Protein AF-A0A933YA37-F1 (afdb_monomer)

pLDDT: mean 72.56, std 15.27, range [24.36, 95.81]

Foldseek 3Di:
DDDDDDDDDDDDDDDDDDDDDDDDDDDDDDDDDPDAKDFPDKPPHFAAEADWQQDKIKTFIPWFWPQVPDDCVQKFKAFVVGTADFDWDGDGRMIITGGPDGHDAFTKMKIKGAQCTAHPVRGTRPGIDMGMYHHHDDDDDDFFWEKEWEPDDDAQWKWKKDKPNPFIDIDRDTTMDTTDDTDGQFDKIAMDTPDDTFQKDKDKDPRIDGHHVYYHYHIYMYMDGDFAKEWEWEPPADAQWWWWKAKPNHQIDIDRDTDIDIGPDTDTAFDKIAIDGPDDTQFKDKDWDVRMDGHHPYYHYHIYIYIGGAWAKEKAWEPDADAQWWWWKDKPNPFIDIDRDTDIDTTPDIDTAFDKIAIDTPGATPQKDKDKDPRIDGRDDPDRYHHPIYIYIWGAWDWDWDAEAQKIWIATDDIPFPFKKKWKALDPDADPVCQVVGHRIDIDTRDDGGDMDGRHDAQGKM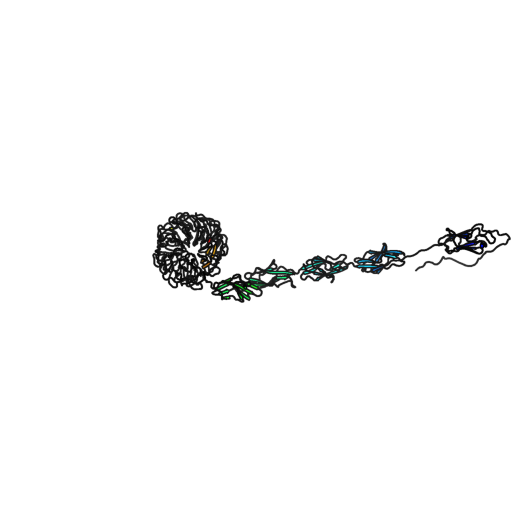KMWMWGHDVRDIHIYDIDIDGHPQQFFDFFKAAKAFAPPFFGAAAAQTQARVFAFAQFKGDGQVPLHFAAGAQFFKAAAEWDDFAAQKGKGAAQFAAASNHQFAAIWMDDNHFAAFPLAGWWAFWAWFYKAADAFKAAAKGDFFATPAGCLFFAFITGQSFADLLLAKQAAAAFAYAAAAAFWKWGAFWALDIPFFAFDAWAWDGAAQEAQFHFAAFAFFPPDFWAAAAAYAAAFFKWAFTAAFKRFFAAAATIFKAAAQWFATFAFGWFFFAAAHAEYAEPFKWFKFGWWWKAFDATGERTFIGFGAFFARDAFFDDKAFAAPPFWWAAQEWEDDDQKTKFWIAFQFANLHGAGGIAMDGAPFQDGDQQHWRFPGTFHYWYDDDQKIWTFFRGCAIPNSRQRGIFIARRRHNDGGSARAHHHAGYRYYYYDSDPMWYTRRMGATNRSGAHYTHRHTHHHIRGHRHDPRGFSRHHYGYYYYAQYMYGYTDTTIGSHTTGAIYFMDGRHGIYTHTSYRAHYDDHYHYIYIYHWIYIYWFYYDARSNNSNYGIYDTRTRRSHYHNHCSHDRHGDGGHRHWYTHHGITMYFHTGHHDRDHIHGTITGTHNHDGYGYDDDDWHWAHGHYEFGGHGFHTWFFRRIAATSNRGAGTITTRGRNHGRHHHHDHWHGTKHYKDDDNNHMWTWTRTQQGNHRGTHIIIGTTD

Nearest PDB structures (foldseek):
  7a1c-assembly1_A  TM=4.393E-01  e=1.399E-03  Mycobacterium tuberculosis H37Rv
  4zjg-assembly1_A  TM=3.308E-01  e=3.472E-04  Escherichia coli K-12
  3tx4-assembly1_A  TM=3.983E-01  e=1.880E-03  Mycobacterium tuberculosis
  5a42-assembly1_A  TM=1.723E-01  e=5.205E-07  Escherichia coli K-12
  4qrb-assembly1_A  TM=2.693E-01  e=1.315E-04  Mycobacterium tuberculosis H37Rv

Sequence (1165 aa):
MKIQERWIISLILAALLTGCGGGSSSHDDGQRDTTPLTVTGITPPDGATDIAISTTVSANFSRAVKCSAITLANVVLAADAGAVAGTIACSGSSATFTPARPLDYSTRYTLTVSADVRDSDDRGMDYAFSSGFMTAAVPPPASYSIAGAVNGLTSGKTVTLRNNGGNDVTVVDNGGFAFSKPVASGGAYNVTIEIQPERQTCTVTNGSGVVAAAIVGDITVTCITNSYPVGGAVTGLGDGWNVVLQNNGADDLMIPGNGRFSFSKPVDSGTDYHIAVRTQPEGQTCTVSNAAGTVDAVGISDITVSCVTHTYTIGGAVSGLGVGKQALLRNNGTDELVIAADGSFDFSRLISYGDTFDATVLTQPAGQSCTVNNGSGIGKGLNFHLTAISVVCVDIPLPRSQANSGSVTLSWGATNAARYNLYYSTAPGCDPHNYASCLGGMMKTGVSSPYLLTGLSNGQPYWFRVEAVVSGGSAISAEIGARPDRLVTNKDVRAIVADANGMTYLGGNFTHIGVRSGGGVPIDAMNGDIGAFPLVNGTVNAVAADGSGGWYIGGTFTAAGGVVRNNLAHVLANGALDMSWNPNANGVVFALAVSGNTVYAGGAFTTIGGVARSNIAALDSAGLATPWAPNANAAVYALAVSGATVYAGGAFTSIGGAAYAGLAALDNAGAPIWGPTISGGNINTTPAVYALAVSANIVYAGGNFTSVDVVGRSRLAAFDITAGTLLGWNPGADNTVSALAVAAGRVYAGGYFANAGGSPRNHLAAFNAGTGALDTGWDPNAVGIIGSNPAVNALAISGGTVYVGGNFTTLQNVERNYLAAVDAGSGALTTWYPNANAAVYALAVAGNTLYAGGGFTAVRGVTRNRLAALNSNHGIVTAWDPNAGSTVHALALSNGRVYAGGAFTFMSGAPYNRLAAIDAVSGAPDAAWNPDANGTVFALTALGGRVYAGGMFTSVSGVPRSYLAAVDTATGTLDSAWSPSASNHVYTLAASGATVYAGGNFTTINGDPSYQRLVALDAFNGAPTPGWGIYGANAAVNTLVISGSTVYAGGVFTNIGGLTRQYLAALDLARGNTITTWSPVANGAVNALAVSGGAVYAGGAFTAIGGVTRSHLAAVDAAGALTSWDPDANNTVNALAVVGNAVYAGGLFTAVGGEPVPGLALLPP

Structure (mmCIF, N/CA/C/O backbone):
data_AF-A0A933YA37-F1
#
_entry.id   AF-A0A933YA37-F1
#
loop_
_atom_site.group_PDB
_atom_site.id
_atom_site.type_symbol
_atom_site.label_atom_id
_atom_site.label_alt_id
_atom_site.label_comp_id
_atom_site.label_asym_id
_atom_site.label_entity_id
_atom_site.label_seq_id
_atom_site.pdbx_PDB_ins_code
_atom_site.Cartn_x
_atom_site.Cartn_y
_atom_site.Cartn_z
_atom_site.occupancy
_atom_site.B_iso_or_equiv
_atom_site.auth_seq_id
_atom_site.auth_comp_id
_atom_site.auth_asym_id
_atom_site.auth_atom_id
_atom_site.pdbx_PDB_model_num
ATOM 1 N N . MET A 1 1 ? -74.488 8.279 134.872 1.00 37.06 1 MET A N 1
ATOM 2 C CA . MET A 1 1 ? -74.298 8.813 136.247 1.00 37.06 1 MET A CA 1
ATOM 3 C C . MET A 1 1 ? -73.875 10.276 136.132 1.00 37.06 1 MET A C 1
ATOM 5 O O . MET A 1 1 ? -73.051 10.531 135.271 1.00 37.06 1 MET A O 1
ATOM 9 N N . LYS A 1 2 ? -74.396 11.246 136.901 1.00 35.62 2 LYS A N 1
ATOM 10 C CA . LYS A 1 2 ? -75.341 11.190 138.044 1.00 35.62 2 LYS A CA 1
ATOM 11 C C . LYS A 1 2 ? -76.402 12.321 137.981 1.00 35.62 2 LYS A C 1
ATOM 13 O O . LYS A 1 2 ? -76.043 13.446 137.681 1.00 35.62 2 LYS A O 1
ATOM 18 N N . ILE A 1 3 ? -77.656 11.969 138.297 1.00 32.75 3 ILE A N 1
ATOM 19 C CA . ILE A 1 3 ? -78.593 12.538 139.308 1.00 32.75 3 ILE A CA 1
ATOM 20 C C . ILE A 1 3 ? -78.543 14.047 139.662 1.00 32.75 3 ILE A C 1
ATOM 22 O O . ILE A 1 3 ? -77.484 14.585 139.972 1.00 32.75 3 ILE A O 1
ATOM 26 N N . GLN A 1 4 ? -79.741 14.633 139.822 1.00 33.25 4 GLN A N 1
ATOM 27 C CA . GLN A 1 4 ? -80.057 15.773 140.707 1.00 33.25 4 GLN A CA 1
ATOM 28 C C . GLN A 1 4 ? -81.118 15.367 141.769 1.00 33.25 4 GLN A C 1
ATOM 30 O O . GLN A 1 4 ? -81.795 14.357 141.598 1.00 33.25 4 GLN A O 1
ATOM 35 N N . GLU A 1 5 ? -81.235 16.175 142.828 1.00 35.31 5 GLU A N 1
ATOM 36 C CA . GLU A 1 5 ? -82.202 16.189 143.949 1.00 35.31 5 GLU A CA 1
ATOM 37 C C . GLU A 1 5 ? -82.334 14.996 144.925 1.00 35.31 5 GLU A C 1
ATOM 39 O O . GLU A 1 5 ? -82.893 13.942 144.620 1.00 35.31 5 GLU A O 1
ATOM 44 N N . ARG A 1 6 ? -82.000 15.269 146.201 1.00 28.89 6 ARG A N 1
ATOM 45 C CA . ARG A 1 6 ? -82.975 15.336 147.322 1.00 28.89 6 ARG A CA 1
ATOM 46 C C . ARG A 1 6 ? -82.341 15.936 148.601 1.00 28.89 6 ARG A C 1
ATOM 48 O O . ARG A 1 6 ? -81.132 15.831 148.781 1.00 28.89 6 ARG A O 1
ATOM 55 N N . TRP A 1 7 ? -83.198 16.416 149.517 1.00 25.83 7 TRP A N 1
ATOM 56 C CA . TRP A 1 7 ? -82.950 16.809 150.931 1.00 25.83 7 TRP A CA 1
ATOM 57 C C . TRP A 1 7 ? -82.552 18.270 151.256 1.00 25.83 7 TRP A C 1
ATOM 59 O O . TRP A 1 7 ? -82.425 19.108 150.372 1.00 25.83 7 TRP A O 1
ATOM 69 N N . ILE A 1 8 ? -82.579 18.591 152.563 1.00 29.59 8 ILE A N 1
ATOM 70 C CA . ILE A 1 8 ? -83.123 19.835 153.161 1.00 29.59 8 ILE A CA 1
ATOM 71 C C . ILE A 1 8 ? -82.195 20.420 154.260 1.00 29.59 8 ILE A C 1
ATOM 73 O O . ILE A 1 8 ? -81.293 19.750 154.755 1.00 29.59 8 ILE A O 1
ATOM 77 N N . ILE A 1 9 ? -82.459 21.683 154.623 1.00 33.72 9 ILE A N 1
ATOM 78 C CA . ILE A 1 9 ? -81.949 22.495 155.751 1.00 33.72 9 ILE A CA 1
ATOM 79 C C . ILE A 1 9 ? -81.783 21.727 157.085 1.00 33.72 9 ILE A C 1
ATOM 81 O O . ILE A 1 9 ? -82.622 20.908 157.453 1.00 33.72 9 ILE A O 1
ATOM 85 N N . SER A 1 10 ? -80.771 22.113 157.874 1.00 39.78 10 SER A N 1
ATOM 86 C CA . SER A 1 10 ? -80.635 21.768 159.300 1.00 39.78 10 SER A CA 1
ATOM 87 C C . SER A 1 10 ? -81.085 22.910 160.217 1.00 39.78 10 SER A C 1
ATOM 89 O O . SER A 1 10 ? -80.620 24.033 160.033 1.00 39.78 10 SER A O 1
ATOM 91 N N . LEU A 1 11 ? -81.865 22.605 161.265 1.00 33.50 11 LEU A N 1
ATOM 92 C CA . LEU A 1 11 ? -81.467 22.709 162.689 1.00 33.50 11 LEU A CA 1
ATOM 93 C C . LEU A 1 11 ? -82.641 22.357 163.642 1.00 33.50 11 LEU A C 1
ATOM 95 O O . LEU A 1 11 ? -83.798 22.521 163.285 1.00 33.50 11 LEU A O 1
ATOM 99 N N . ILE A 1 12 ? -82.285 21.838 164.830 1.00 24.41 12 ILE A N 1
ATOM 100 C CA . ILE A 1 12 ? -82.908 21.950 166.181 1.00 24.41 12 ILE A CA 1
ATOM 101 C C . ILE A 1 12 ? -84.371 22.466 166.271 1.00 24.41 12 ILE A C 1
ATOM 103 O O . ILE A 1 12 ? -84.659 23.536 165.757 1.00 24.41 12 ILE A O 1
ATOM 107 N N . LEU A 1 13 ? -85.303 21.917 167.073 1.00 26.94 13 LEU A N 1
ATOM 108 C CA . LEU A 1 13 ? -85.434 20.697 167.906 1.00 26.94 13 LEU A CA 1
ATOM 109 C C . LEU A 1 13 ? -86.878 20.702 168.495 1.00 26.94 13 LEU A C 1
ATOM 111 O O . LEU A 1 13 ? -87.524 21.742 168.500 1.00 26.94 13 LEU A O 1
ATOM 115 N N . ALA A 1 14 ? -87.310 19.588 169.099 1.00 24.36 14 ALA A N 1
ATOM 116 C CA . ALA A 1 14 ? -88.362 19.495 170.131 1.00 24.36 14 ALA A CA 1
ATOM 117 C C . ALA A 1 14 ? -89.864 19.548 169.734 1.00 24.36 14 ALA A C 1
ATOM 119 O O . ALA A 1 14 ? -90.413 20.578 169.375 1.00 24.36 14 ALA A O 1
ATOM 120 N N . ALA A 1 15 ? -90.522 18.425 170.061 1.00 27.02 15 ALA A N 1
ATOM 121 C CA . ALA A 1 15 ? -91.680 18.333 170.967 1.00 27.02 15 ALA A CA 1
ATOM 122 C C . ALA A 1 15 ? -93.124 18.664 170.505 1.00 27.02 15 ALA A C 1
ATOM 124 O O . ALA A 1 15 ? -93.411 19.713 169.956 1.00 27.02 15 ALA A O 1
ATOM 125 N N . LEU A 1 16 ? -94.018 17.732 170.892 1.00 26.12 16 LEU A N 1
ATOM 126 C CA . LEU A 1 16 ? -95.391 17.880 171.422 1.00 26.12 16 LEU A CA 1
ATOM 127 C C . LEU A 1 16 ? -96.365 18.878 170.740 1.00 26.12 16 LEU A C 1
ATOM 129 O O . LEU A 1 16 ? -96.144 20.076 170.711 1.00 26.12 16 LEU A O 1
ATOM 133 N N . LEU A 1 17 ? -97.476 18.409 170.152 1.00 24.83 17 LEU A N 1
ATOM 134 C CA . LEU A 1 17 ? -98.749 18.006 170.805 1.00 24.83 17 LEU A CA 1
ATOM 135 C C . LEU A 1 17 ? -99.614 19.170 171.353 1.00 24.83 17 LEU A C 1
ATOM 137 O O . LEU A 1 17 ? -99.211 19.869 172.273 1.00 24.83 17 LEU A O 1
ATOM 141 N N . THR A 1 18 ? -100.890 19.181 170.928 1.00 27.55 18 THR A N 1
ATOM 142 C CA . THR A 1 18 ? -102.087 19.820 171.551 1.00 27.55 18 THR A CA 1
ATOM 143 C C . THR A 1 18 ? -102.248 21.356 171.522 1.00 27.55 18 THR A C 1
ATOM 145 O O . THR A 1 18 ? -101.285 22.090 171.360 1.00 27.55 18 THR A O 1
ATOM 148 N N . GLY A 1 19 ? -103.506 21.822 171.683 1.00 28.86 19 GLY A N 1
ATOM 149 C CA . GLY A 1 19 ? -103.918 23.244 171.721 1.00 28.86 19 GLY A CA 1
ATOM 150 C C . GLY A 1 19 ? -104.517 23.735 170.392 1.00 28.86 19 GLY A C 1
ATOM 151 O O . GLY A 1 19 ? -103.806 24.345 169.608 1.00 28.86 19 GLY A O 1
ATOM 152 N N . CYS A 1 20 ? -105.750 23.416 169.972 1.00 26.31 20 CYS A N 1
ATOM 153 C CA . CYS A 1 20 ? -107.064 23.422 170.648 1.00 26.31 20 CYS A CA 1
ATOM 154 C C . CYS A 1 20 ? -107.553 24.810 171.113 1.00 26.31 20 CYS A C 1
ATOM 156 O O . CYS A 1 20 ? -106.956 25.411 171.998 1.00 26.31 20 CYS A O 1
ATOM 158 N N . GLY A 1 21 ? -108.711 25.234 170.583 1.00 26.98 21 GLY A N 1
ATOM 159 C CA . GLY A 1 21 ? -109.457 26.439 170.979 1.00 26.98 21 GLY A CA 1
ATOM 160 C C . GLY A 1 21 ? -109.723 27.395 169.801 1.00 26.98 21 GLY A C 1
ATOM 161 O O . GLY A 1 21 ? -108.793 27.768 169.102 1.00 26.98 21 GLY A O 1
ATOM 162 N N . GLY A 1 22 ? -110.957 27.821 169.517 1.00 29.58 22 GLY A N 1
ATOM 163 C CA . GLY A 1 22 ? -112.237 27.389 170.093 1.00 29.58 22 GLY A CA 1
ATOM 164 C C . GLY A 1 22 ? -113.420 28.089 169.411 1.00 29.58 22 GLY A C 1
ATOM 165 O O . GLY A 1 22 ? -113.495 29.311 169.416 1.00 29.58 22 GLY A O 1
ATOM 166 N N . GLY A 1 23 ? -114.335 27.322 168.813 1.00 33.06 23 GLY A N 1
ATOM 167 C CA . GLY A 1 23 ? -115.429 27.840 167.979 1.00 33.06 23 GLY A CA 1
ATOM 168 C C . GLY A 1 23 ? -116.805 27.844 168.647 1.00 33.06 23 GLY A C 1
ATOM 169 O O . GLY A 1 23 ? -117.745 27.333 168.048 1.00 33.06 23 GLY A O 1
ATOM 170 N N . SER A 1 24 ? -116.944 28.368 169.872 1.00 33.38 24 SER A N 1
ATOM 171 C CA . SER A 1 24 ? -118.266 28.554 170.501 1.00 33.38 24 SER A CA 1
ATOM 172 C C . SER A 1 24 ? -118.249 29.461 171.740 1.00 33.38 24 SER A C 1
ATOM 174 O O . SER A 1 24 ? -117.752 29.060 172.791 1.00 33.38 24 SER A O 1
ATOM 176 N N . SER A 1 25 ? -118.911 30.616 171.657 1.00 30.89 25 SER A N 1
ATOM 177 C CA . SER A 1 25 ? -119.566 31.258 172.809 1.00 30.89 25 SER A CA 1
ATOM 178 C C . SER A 1 25 ? -120.658 32.217 172.324 1.00 30.89 25 SER A C 1
ATOM 180 O O . SER A 1 25 ? -120.515 33.437 172.381 1.00 30.89 25 SER A O 1
ATOM 182 N N . SER A 1 26 ? -121.751 31.657 171.808 1.00 40.09 26 SER A N 1
ATOM 183 C CA . SER A 1 26 ? -123.006 32.397 171.662 1.00 40.09 26 SER A CA 1
ATOM 184 C C . SER A 1 26 ? -123.477 32.882 173.035 1.00 40.09 26 SER A C 1
ATOM 186 O O . SER A 1 26 ? -123.438 32.115 174.001 1.00 40.09 26 SER A O 1
ATOM 188 N N . HIS A 1 27 ? -123.974 34.114 173.112 1.00 32.59 27 HIS A N 1
ATOM 189 C CA . HIS A 1 27 ? -124.849 34.529 174.203 1.00 32.59 27 HIS A CA 1
ATOM 190 C C . HIS A 1 27 ? -126.238 34.814 173.644 1.00 32.59 27 HIS A C 1
ATOM 192 O O . HIS A 1 27 ? -126.370 35.284 172.515 1.00 32.59 27 HIS A O 1
ATOM 198 N N . ASP A 1 28 ? -127.244 34.442 174.422 1.00 45.94 28 ASP A N 1
ATOM 199 C CA . ASP A 1 28 ? -128.654 34.557 174.079 1.00 45.94 28 ASP A CA 1
ATOM 200 C C . ASP A 1 28 ? -129.156 35.957 174.441 1.00 45.94 28 ASP A C 1
ATOM 202 O O . ASP A 1 28 ? -128.967 36.387 175.579 1.00 45.94 28 ASP A O 1
ATOM 206 N N . ASP A 1 29 ? -129.780 36.657 173.490 1.00 31.28 29 ASP A N 1
ATOM 207 C CA . ASP A 1 29 ? -130.783 37.673 173.810 1.00 31.28 29 ASP A CA 1
ATOM 208 C C . ASP A 1 29 ? -131.717 37.944 172.614 1.00 31.28 29 ASP A C 1
ATOM 210 O O . ASP A 1 29 ? -131.312 37.927 171.448 1.00 31.28 29 ASP A O 1
ATOM 214 N N . GLY A 1 30 ? -132.993 38.200 172.903 1.00 47.91 30 GLY A N 1
ATOM 215 C CA . GLY A 1 30 ? -134.116 38.107 171.959 1.00 47.91 30 GLY A CA 1
ATOM 216 C C . GLY A 1 30 ? -134.299 39.277 170.981 1.00 47.91 30 GLY A C 1
ATOM 217 O O . GLY A 1 30 ? -135.417 39.774 170.832 1.00 47.91 30 GLY A O 1
ATOM 218 N N . GLN A 1 31 ? -133.242 39.729 170.303 1.00 40.62 31 GLN A N 1
ATOM 219 C CA . GLN A 1 31 ? -133.320 40.730 169.225 1.00 40.62 31 GLN A CA 1
ATOM 220 C C . GLN A 1 31 ? -133.437 40.059 167.845 1.00 40.62 31 GLN A C 1
ATOM 222 O O . GLN A 1 31 ? -132.810 39.034 167.583 1.00 40.62 31 GLN A O 1
ATOM 227 N N . ARG A 1 32 ? -134.227 40.633 166.923 1.00 48.84 32 ARG A N 1
ATOM 228 C CA . ARG A 1 32 ? -134.312 40.111 165.544 1.00 48.84 32 ARG A CA 1
ATOM 229 C C . ARG A 1 32 ? -133.015 40.414 164.794 1.00 48.84 32 ARG A C 1
ATOM 231 O O . ARG A 1 32 ? -132.723 41.578 164.543 1.00 48.84 32 ARG A O 1
ATOM 238 N N . ASP A 1 33 ? -132.289 39.373 164.395 1.00 53.22 33 ASP A N 1
ATOM 239 C CA . ASP A 1 33 ? -131.049 39.502 163.629 1.00 53.22 33 ASP A CA 1
ATOM 240 C C . ASP A 1 33 ? -131.288 40.106 162.232 1.00 53.22 33 ASP A C 1
ATOM 242 O O . ASP A 1 33 ? -131.828 39.462 161.323 1.00 53.22 33 ASP A O 1
ATOM 246 N N . THR A 1 34 ? -130.860 41.359 162.079 1.00 64.12 34 THR A N 1
ATOM 247 C CA . THR A 1 34 ? -130.891 42.142 160.840 1.00 64.12 34 THR A CA 1
ATOM 248 C C . THR A 1 34 ? -129.577 42.098 160.058 1.00 64.12 34 THR A C 1
ATOM 250 O O . THR A 1 34 ? -129.462 42.815 159.064 1.00 64.12 34 THR A O 1
ATOM 253 N N . THR A 1 35 ? -128.578 41.303 160.467 1.00 72.06 35 THR A N 1
ATOM 254 C CA . THR A 1 35 ? -127.284 41.291 159.766 1.00 72.06 35 THR A CA 1
ATOM 255 C C . THR A 1 35 ? -127.421 40.746 158.332 1.00 72.06 35 THR A C 1
ATOM 257 O O . THR A 1 35 ? -128.009 39.676 158.138 1.00 72.06 35 THR A O 1
ATOM 260 N N . PRO A 1 36 ? -126.904 41.465 157.313 1.00 78.50 36 PRO A N 1
ATOM 261 C CA . PRO A 1 36 ? -126.968 41.030 155.919 1.00 78.50 36 PRO A CA 1
ATOM 262 C C . PRO A 1 36 ? -126.241 39.711 155.652 1.00 78.50 36 PRO A C 1
ATOM 264 O O . PRO A 1 36 ? -125.322 39.305 156.372 1.00 78.50 36 PRO A O 1
ATOM 267 N N . LEU A 1 37 ? -126.617 39.063 154.552 1.00 84.06 37 LEU A N 1
ATOM 268 C CA . LEU A 1 37 ? -125.864 37.947 153.996 1.00 84.06 37 LEU A CA 1
ATOM 269 C C . LEU A 1 37 ? -124.508 38.450 153.474 1.00 84.06 37 LEU A C 1
ATOM 271 O O . LEU A 1 37 ? -124.406 39.529 152.894 1.00 84.06 37 LEU A O 1
ATOM 275 N N . THR A 1 38 ? -123.456 37.653 153.640 1.00 84.31 38 THR A N 1
ATOM 276 C CA . THR A 1 38 ? -122.099 37.985 153.179 1.00 84.31 38 THR A CA 1
ATOM 277 C C . THR A 1 38 ? -121.380 36.740 152.670 1.00 84.31 38 THR A C 1
ATOM 279 O O . THR A 1 38 ? -121.664 35.630 153.122 1.00 84.31 38 THR A O 1
ATOM 282 N N . VAL A 1 39 ? -120.442 36.911 151.733 1.00 87.50 39 VAL A N 1
ATOM 283 C CA . VAL A 1 39 ? -119.494 35.857 151.334 1.00 87.50 39 VAL A CA 1
ATOM 284 C C . VAL A 1 39 ? -118.353 35.831 152.354 1.00 87.50 39 VAL A C 1
ATOM 286 O O . VAL A 1 39 ? -117.734 36.858 152.622 1.00 87.50 39 VAL A O 1
ATOM 289 N N . THR A 1 40 ? -118.096 34.666 152.946 1.00 86.50 40 THR A N 1
ATOM 290 C CA . THR A 1 40 ? -117.100 34.444 154.012 1.00 86.50 40 THR A CA 1
ATOM 291 C C . THR A 1 40 ? -115.829 33.760 153.527 1.00 86.50 40 THR A C 1
ATOM 293 O O . THR A 1 40 ? -114.827 33.752 154.238 1.00 86.50 40 THR A O 1
ATOM 296 N N . GLY A 1 41 ? -115.843 33.188 152.324 1.00 83.75 41 GLY A N 1
ATOM 297 C CA . GLY A 1 41 ? -114.671 32.564 151.728 1.00 83.75 41 GLY A CA 1
ATOM 298 C C . GLY A 1 41 ? -114.936 32.058 150.318 1.00 83.75 41 GLY A C 1
ATOM 299 O O . GLY A 1 41 ? -116.081 31.916 149.894 1.00 83.75 41 GLY A O 1
ATOM 300 N N . ILE A 1 42 ? -113.856 31.773 149.602 1.00 88.62 42 ILE A N 1
ATOM 301 C CA . ILE A 1 42 ? -113.866 31.323 148.210 1.00 88.62 42 ILE A CA 1
ATOM 302 C C . ILE A 1 42 ? -112.779 30.275 147.976 1.00 88.62 42 ILE A C 1
ATOM 304 O O . ILE A 1 42 ? -111.858 30.114 148.778 1.00 88.62 42 ILE A O 1
ATOM 308 N N . THR A 1 43 ? -112.878 29.541 146.875 1.00 81.81 43 THR A N 1
ATOM 309 C CA . THR A 1 43 ? -111.823 28.642 146.390 1.00 81.81 43 THR A CA 1
ATOM 310 C C . THR A 1 43 ? -111.866 28.619 144.860 1.00 81.81 43 THR A C 1
ATOM 312 O O . THR A 1 43 ? -112.954 28.400 144.338 1.00 81.81 43 THR A O 1
ATOM 315 N N . PRO A 1 44 ? -110.749 28.816 144.130 1.00 86.25 44 PRO A N 1
ATOM 316 C CA . PRO A 1 44 ? -109.449 29.281 144.621 1.00 86.25 44 PRO A CA 1
ATOM 317 C C . PRO A 1 44 ? -109.528 30.614 145.395 1.00 86.25 44 PRO A C 1
ATOM 319 O O . PRO A 1 44 ? -110.475 31.372 145.191 1.00 86.25 44 PRO A O 1
ATOM 322 N N . PRO A 1 45 ? -108.576 30.895 146.304 1.00 82.06 45 PRO A N 1
ATOM 323 C CA . PRO A 1 45 ? -108.462 32.202 146.951 1.00 82.06 45 PRO A CA 1
ATOM 324 C C . PRO A 1 45 ? -108.128 33.321 145.956 1.00 82.06 45 PRO A C 1
ATOM 326 O O . PRO A 1 45 ? -107.556 33.065 144.893 1.00 82.06 45 PRO A O 1
ATOM 329 N N . ASP A 1 46 ? -108.431 34.562 146.339 1.00 84.62 46 ASP A N 1
ATOM 330 C CA . ASP A 1 46 ? -108.171 35.739 145.508 1.00 84.62 46 ASP A CA 1
ATOM 331 C C . ASP A 1 46 ? -106.676 35.920 145.203 1.00 84.62 46 ASP A C 1
ATOM 333 O O . ASP A 1 46 ? -105.816 35.742 146.068 1.00 84.62 46 ASP A O 1
ATOM 337 N N . GLY A 1 47 ? -106.365 36.269 143.956 1.00 81.88 47 GLY A N 1
ATOM 338 C CA . GLY A 1 47 ? -105.009 36.503 143.459 1.00 81.88 47 GLY A CA 1
ATOM 339 C C . GLY A 1 47 ? -104.164 35.251 143.184 1.00 81.88 47 GLY A C 1
ATOM 340 O O . GLY A 1 47 ? -103.009 35.397 142.782 1.00 81.88 47 GLY A O 1
ATOM 341 N N . ALA A 1 48 ? -104.685 34.032 143.377 1.00 80.00 48 ALA A N 1
ATOM 342 C CA . ALA A 1 48 ? -103.901 32.802 143.218 1.00 80.00 48 ALA A CA 1
ATOM 343 C C . ALA A 1 48 ? -103.403 32.571 141.770 1.00 80.00 48 ALA A C 1
ATOM 345 O O . ALA A 1 48 ? -104.073 32.929 140.803 1.00 80.00 48 ALA A O 1
ATOM 346 N N . THR A 1 49 ? -102.232 31.946 141.610 1.00 81.56 49 THR A N 1
ATOM 347 C CA . THR A 1 49 ? -101.568 31.681 140.312 1.00 81.56 49 THR A CA 1
ATOM 348 C C . THR A 1 49 ? -101.139 30.211 140.189 1.00 81.56 49 THR A C 1
ATOM 350 O O . THR A 1 49 ? -101.254 29.459 141.156 1.00 81.56 49 THR A O 1
ATOM 353 N N . ASP A 1 50 ? -100.715 29.786 138.989 1.00 78.06 50 ASP A N 1
ATOM 354 C CA . ASP A 1 50 ? -100.376 28.392 138.632 1.00 78.06 50 ASP A CA 1
ATOM 355 C C . ASP A 1 50 ? -101.463 27.348 138.968 1.00 78.06 50 ASP A C 1
ATOM 357 O O . ASP A 1 50 ? -101.201 26.157 139.151 1.00 78.06 50 ASP A O 1
ATOM 361 N N . ILE A 1 51 ? -102.728 27.778 138.994 1.00 83.94 51 ILE A N 1
ATOM 362 C CA . ILE A 1 51 ? -103.868 26.900 139.253 1.00 83.94 51 ILE A CA 1
ATOM 363 C C . ILE A 1 51 ? -103.997 25.853 138.137 1.00 83.94 51 ILE A C 1
ATOM 365 O O . ILE A 1 51 ? -103.969 26.161 136.942 1.00 83.94 51 ILE A O 1
ATOM 369 N N . ALA A 1 52 ? -104.169 24.590 138.534 1.00 78.44 52 ALA A N 1
ATOM 370 C CA . ALA A 1 52 ? -104.412 23.498 137.604 1.00 78.44 52 ALA A CA 1
ATOM 371 C C . ALA A 1 52 ? -105.714 23.734 136.822 1.00 78.44 52 ALA A C 1
ATOM 373 O O . ALA A 1 52 ? -106.761 24.026 137.400 1.00 78.44 52 ALA A O 1
ATOM 374 N N . ILE A 1 53 ? -105.663 23.555 135.501 1.00 84.38 53 ILE A N 1
ATOM 375 C CA . ILE A 1 53 ? -106.772 23.880 134.593 1.00 84.38 53 ILE A CA 1
ATOM 376 C C . ILE A 1 53 ? -108.077 23.101 134.847 1.00 84.38 53 ILE A C 1
ATOM 378 O O . ILE A 1 53 ? -109.128 23.485 134.349 1.00 84.38 53 ILE A O 1
ATOM 382 N N . SER A 1 54 ? -108.054 22.026 135.633 1.00 79.94 54 SER A N 1
ATOM 383 C CA . SER A 1 54 ? -109.230 21.217 135.988 1.00 79.94 54 SER A CA 1
ATOM 384 C C . SER A 1 54 ? -109.940 21.654 137.284 1.00 79.94 54 SER A C 1
ATOM 386 O O . SER A 1 54 ? -110.685 20.865 137.860 1.00 79.94 54 SER A O 1
ATOM 388 N N . THR A 1 55 ? -109.674 22.860 137.793 1.00 80.06 55 THR A N 1
ATOM 389 C CA . THR A 1 55 ? -110.188 23.345 139.088 1.00 80.06 55 THR A CA 1
ATOM 390 C C . THR A 1 55 ? -111.690 23.675 139.081 1.00 80.06 55 THR A C 1
ATOM 392 O O . THR A 1 55 ? -112.208 24.288 138.148 1.00 80.06 55 THR A O 1
ATOM 395 N N . THR A 1 56 ? -112.379 23.330 140.173 1.00 81.25 56 THR A N 1
ATOM 396 C CA . THR A 1 56 ? -113.741 23.791 140.508 1.00 81.25 56 THR A CA 1
ATOM 397 C C . THR A 1 56 ? -113.693 25.043 141.379 1.00 81.25 56 THR A C 1
ATOM 399 O O . THR A 1 56 ? -112.821 25.146 142.241 1.00 81.25 56 THR A O 1
ATOM 402 N N . VAL A 1 57 ? -114.648 25.961 141.214 1.00 88.38 57 VAL A N 1
ATOM 403 C CA . VAL A 1 57 ? -114.636 27.276 141.875 1.00 88.38 57 VAL A CA 1
ATOM 404 C C . VAL A 1 57 ? -115.856 27.434 142.788 1.00 88.38 57 VAL A C 1
ATOM 406 O O . VAL A 1 57 ? -116.968 27.192 142.346 1.00 88.38 57 VAL A O 1
ATOM 409 N N . SER A 1 58 ? -115.703 27.845 144.045 1.00 86.44 58 SER A N 1
ATOM 410 C CA . SER A 1 58 ? -116.812 27.934 145.015 1.00 86.44 58 SER A CA 1
ATOM 411 C C . SER A 1 58 ? -116.809 29.222 145.830 1.00 86.44 58 SER A C 1
ATOM 413 O O . SER A 1 58 ? -115.738 29.702 146.197 1.00 86.44 58 SER A O 1
ATOM 415 N N . ALA A 1 59 ? -117.997 29.704 146.201 1.00 87.44 59 ALA A N 1
ATOM 416 C CA . ALA A 1 59 ? -118.211 30.751 147.198 1.00 87.44 59 ALA A CA 1
ATOM 417 C C . ALA A 1 59 ? -118.993 30.208 148.405 1.00 87.44 59 ALA A C 1
ATOM 419 O O . ALA A 1 59 ? -120.008 29.527 148.256 1.00 87.44 59 ALA A O 1
ATOM 420 N N . ASN A 1 60 ? -118.521 30.545 149.602 1.00 88.06 60 ASN A N 1
ATOM 421 C CA . ASN A 1 60 ? -119.133 30.210 150.883 1.00 88.06 60 ASN A CA 1
ATOM 422 C C . ASN A 1 60 ? -119.709 31.475 151.526 1.00 88.06 60 ASN A C 1
ATOM 424 O O . ASN A 1 60 ? -119.129 32.554 151.417 1.00 88.06 60 ASN A O 1
ATOM 428 N N . PHE A 1 61 ? -120.838 31.332 152.208 1.00 89.38 61 PHE A N 1
ATOM 429 C CA . PHE A 1 61 ? -121.628 32.418 152.777 1.00 89.38 61 PHE A CA 1
ATOM 430 C C . PHE A 1 61 ? -121.662 32.357 154.312 1.00 89.38 61 PHE A C 1
ATOM 432 O O . PHE A 1 61 ? -121.406 31.315 154.917 1.00 89.38 61 PHE A O 1
ATOM 439 N N . SER A 1 62 ? -122.008 33.473 154.958 1.00 84.50 62 SER A N 1
ATOM 440 C CA . SER A 1 62 ? -122.095 33.598 156.424 1.00 84.50 62 SER A CA 1
ATOM 441 C C . SER A 1 62 ? -123.242 32.819 157.072 1.00 84.50 62 SER A C 1
ATOM 443 O O . SER A 1 62 ? -123.217 32.588 158.278 1.00 84.50 62 SER A O 1
ATOM 445 N N . ARG A 1 63 ? -124.235 32.400 156.284 1.00 82.81 63 ARG A N 1
ATOM 446 C CA . ARG A 1 63 ? -125.400 31.608 156.704 1.00 82.81 63 ARG A CA 1
ATOM 447 C C . ARG A 1 63 ? -125.942 30.800 155.521 1.00 82.81 63 ARG A C 1
ATOM 449 O O . ARG A 1 63 ? -125.460 30.945 154.398 1.00 82.81 63 ARG A O 1
ATOM 456 N N . ALA A 1 64 ? -126.901 29.908 155.772 1.00 83.50 64 ALA A N 1
ATOM 457 C CA . ALA A 1 64 ? -127.486 29.071 154.725 1.00 83.50 64 ALA A CA 1
ATOM 458 C C . ALA A 1 64 ? -128.226 29.923 153.679 1.00 83.50 64 ALA A C 1
ATOM 460 O O . ALA A 1 64 ? -129.087 30.732 154.024 1.00 83.50 64 ALA A O 1
ATOM 461 N N . VAL A 1 65 ? -127.898 29.731 152.401 1.00 85.75 65 VAL A N 1
ATOM 462 C CA . VAL A 1 65 ? -128.515 30.458 151.288 1.00 85.75 65 VAL A CA 1
ATOM 463 C C . VAL A 1 65 ? -129.733 29.717 150.747 1.00 85.75 65 VAL A C 1
ATOM 465 O O . VAL A 1 65 ? -129.838 28.490 150.821 1.00 85.75 65 VAL A O 1
ATOM 468 N N . LYS A 1 66 ? -130.674 30.465 150.171 1.00 87.44 66 LYS A N 1
ATOM 469 C CA . LYS A 1 66 ? -131.897 29.939 149.562 1.00 87.44 66 LYS A CA 1
ATOM 470 C C . LYS A 1 66 ? -131.543 29.233 148.253 1.00 87.44 66 LYS A C 1
ATOM 472 O O . LYS A 1 66 ? -131.640 29.824 147.183 1.00 87.44 66 LYS A O 1
ATOM 477 N N . CYS A 1 67 ? -131.099 27.976 148.322 1.00 83.81 67 CYS A N 1
ATOM 478 C CA . CYS A 1 67 ? -130.496 27.275 147.180 1.00 83.81 67 CYS A CA 1
ATOM 479 C C . CYS A 1 67 ? -131.353 27.233 145.902 1.00 83.81 67 CYS A C 1
ATOM 481 O O . CYS A 1 67 ? -130.794 27.199 144.812 1.00 83.81 67 CYS A O 1
ATOM 483 N N . SER A 1 68 ? -132.685 27.305 146.001 1.00 80.38 68 SER A N 1
ATOM 484 C CA . SER A 1 68 ? -133.587 27.419 144.841 1.00 80.38 68 SER A CA 1
ATOM 485 C C . SER A 1 68 ? -133.491 28.756 144.084 1.00 80.38 68 SER A C 1
ATOM 487 O O . SER A 1 68 ? -134.075 28.884 143.013 1.00 80.38 68 SER A O 1
ATOM 489 N N . ALA A 1 69 ? -132.802 29.753 144.644 1.00 80.00 69 ALA A N 1
ATOM 490 C CA . ALA A 1 69 ? -132.532 31.062 144.050 1.00 80.00 69 ALA A CA 1
ATOM 491 C C . ALA A 1 69 ? -131.060 31.239 143.617 1.00 80.00 69 ALA A C 1
ATOM 493 O O . ALA A 1 69 ? -130.715 32.279 143.058 1.00 80.00 69 ALA A O 1
ATOM 494 N N . ILE A 1 70 ? -130.187 30.248 143.848 1.00 87.62 70 ILE A N 1
ATOM 495 C CA . ILE A 1 70 ? -128.813 30.247 143.325 1.00 87.62 70 ILE A CA 1
ATOM 496 C C . ILE A 1 70 ? -128.835 29.770 141.870 1.00 87.62 70 ILE A C 1
ATOM 498 O O . ILE A 1 70 ? -129.358 28.702 141.558 1.00 87.62 70 ILE A O 1
ATOM 502 N N . THR A 1 71 ? -128.257 30.563 140.972 1.00 87.56 71 THR A N 1
ATOM 503 C CA . THR A 1 71 ? -128.266 30.334 139.523 1.00 87.56 71 THR A CA 1
ATOM 504 C C . THR A 1 71 ? -126.948 30.777 138.889 1.00 87.56 71 THR A C 1
ATOM 506 O O . THR A 1 71 ? -126.210 31.588 139.443 1.00 87.56 71 THR A O 1
ATOM 509 N N . LEU A 1 72 ? -126.695 30.324 137.661 1.00 86.06 72 LEU A N 1
ATOM 510 C CA . LEU A 1 72 ? -125.570 30.783 136.835 1.00 86.06 72 LEU A CA 1
ATOM 511 C C . LEU A 1 72 ? -125.670 32.266 136.412 1.00 86.06 72 LEU A C 1
ATOM 513 O O . LEU A 1 72 ? -124.784 32.750 135.719 1.00 86.06 72 LEU A O 1
ATOM 517 N N . ALA A 1 73 ? -126.736 32.981 136.798 1.00 84.19 73 ALA A N 1
ATOM 518 C CA . ALA A 1 73 ? -126.897 34.418 136.570 1.00 84.19 73 ALA A CA 1
ATOM 519 C C . ALA A 1 73 ? -126.534 35.273 137.801 1.00 84.19 73 ALA A C 1
ATOM 521 O O . ALA A 1 73 ? -126.211 36.446 137.640 1.00 84.19 73 ALA A O 1
ATOM 522 N N . ASN A 1 74 ? -126.567 34.709 139.019 1.00 84.69 74 ASN A N 1
ATOM 523 C CA . ASN A 1 74 ? -126.162 35.401 140.252 1.00 84.69 74 ASN A CA 1
ATOM 524 C C . ASN A 1 74 ? -124.925 34.799 140.943 1.00 84.69 74 ASN A C 1
ATOM 526 O O . ASN A 1 74 ? -124.419 35.417 141.877 1.00 84.69 74 ASN A O 1
ATOM 530 N N . VAL A 1 75 ? -124.388 33.677 140.450 1.00 88.25 75 VAL A N 1
ATOM 531 C CA . VAL A 1 75 ? -123.012 33.221 140.708 1.00 88.25 75 VAL A CA 1
ATOM 532 C C . VAL A 1 75 ? -122.353 32.873 139.368 1.00 88.25 75 VAL A C 1
ATOM 534 O O . VAL A 1 75 ? -122.673 31.854 138.754 1.00 88.25 75 VAL A O 1
ATOM 537 N N . VAL A 1 76 ? -121.451 33.740 138.904 1.00 86.88 76 VAL A N 1
ATOM 538 C CA . VAL A 1 76 ? -120.845 33.713 137.561 1.00 86.88 76 VAL A CA 1
ATOM 539 C C . VAL A 1 76 ? -119.335 33.522 137.676 1.00 86.88 76 VAL A C 1
ATOM 541 O O . VAL A 1 76 ? -118.693 34.247 138.426 1.00 86.88 76 VAL A O 1
ATOM 544 N N . LEU A 1 77 ? -118.753 32.608 136.898 1.00 90.38 77 LEU A N 1
ATOM 545 C CA . LEU A 1 77 ? -117.310 32.568 136.630 1.00 90.38 77 LEU A CA 1
ATOM 546 C C . LEU A 1 77 ? -117.056 33.122 135.221 1.00 90.38 77 LEU A C 1
ATOM 548 O O . LEU A 1 77 ? -117.759 32.747 134.285 1.00 90.38 77 LEU A O 1
ATOM 552 N N . ALA A 1 78 ? -116.058 33.982 135.050 1.00 84.00 78 ALA A N 1
ATOM 553 C CA . ALA A 1 78 ? -115.673 34.569 133.766 1.00 84.00 78 ALA A CA 1
ATOM 554 C C . ALA A 1 78 ? -114.150 34.575 133.584 1.00 84.00 78 ALA A C 1
ATOM 556 O O . ALA A 1 78 ? -113.417 34.575 134.563 1.00 84.00 78 ALA A O 1
ATOM 557 N N . ALA A 1 79 ? -113.674 34.602 132.343 1.00 84.31 79 ALA A N 1
ATOM 558 C CA . ALA A 1 79 ? -112.342 35.092 131.991 1.00 84.31 79 ALA A CA 1
ATOM 559 C C . ALA A 1 79 ? -112.442 36.557 131.534 1.00 84.31 79 ALA A C 1
ATOM 561 O O . ALA A 1 79 ? -113.543 37.059 131.297 1.00 84.31 79 ALA A O 1
ATOM 562 N N . ASP A 1 80 ? -111.305 37.210 131.281 1.00 75.00 80 ASP A N 1
ATOM 563 C CA . ASP A 1 80 ? -111.270 38.535 130.632 1.00 75.00 80 ASP A CA 1
ATOM 564 C C . ASP A 1 80 ? -111.982 38.539 129.252 1.00 75.00 80 ASP A C 1
ATOM 566 O O . ASP A 1 80 ? -112.440 39.577 128.780 1.00 75.00 80 ASP A O 1
ATOM 570 N N . ALA A 1 81 ? -112.122 37.364 128.620 1.00 70.94 81 ALA A N 1
ATOM 571 C CA . ALA A 1 81 ? -112.834 37.152 127.356 1.00 70.94 81 ALA A CA 1
ATOM 572 C C . ALA A 1 81 ? -114.354 36.882 127.491 1.00 70.94 81 ALA A C 1
ATOM 574 O O . ALA A 1 81 ? -115.036 36.772 126.471 1.00 70.94 81 ALA A O 1
ATOM 575 N N . GLY A 1 82 ? -114.901 36.763 128.709 1.00 78.38 82 GLY A N 1
ATOM 576 C CA . GLY A 1 82 ? -116.333 36.535 128.958 1.00 78.38 82 GLY A CA 1
ATOM 577 C C . GLY A 1 82 ? -116.651 35.375 129.910 1.00 78.38 82 GLY A C 1
ATOM 578 O O . GLY A 1 82 ? -115.763 34.716 130.447 1.00 78.38 82 GLY A O 1
ATOM 579 N N . ALA A 1 83 ? -117.946 35.134 130.142 1.00 83.44 83 ALA A N 1
ATOM 580 C CA . ALA A 1 83 ? -118.428 34.114 131.077 1.00 83.44 83 ALA A CA 1
ATOM 581 C C . ALA A 1 83 ? -118.028 32.683 130.662 1.00 83.44 83 ALA A C 1
ATOM 583 O O . ALA A 1 83 ? -118.207 32.274 129.514 1.00 83.44 83 ALA A O 1
ATOM 584 N N . VAL A 1 84 ? -117.529 31.906 131.623 1.00 88.06 84 VAL A N 1
ATOM 585 C CA . VAL A 1 84 ? -117.198 30.485 131.471 1.00 88.06 84 VAL A CA 1
ATOM 586 C C . VAL A 1 84 ? -118.491 29.668 131.493 1.00 88.06 84 VAL A C 1
ATOM 588 O O . VAL A 1 84 ? -119.374 29.905 132.314 1.00 88.06 84 VAL A O 1
ATOM 591 N N . ALA A 1 85 ? -118.606 28.667 130.619 1.00 84.31 85 ALA A N 1
ATOM 592 C CA . ALA A 1 85 ? -119.711 27.712 130.666 1.00 84.31 85 ALA A CA 1
ATOM 593 C C . ALA A 1 85 ? -119.474 26.651 131.757 1.00 84.31 85 ALA A C 1
ATOM 595 O O . ALA A 1 85 ? -118.391 26.068 131.845 1.00 84.31 85 ALA A O 1
ATOM 596 N N . GLY A 1 86 ? -120.491 26.364 132.568 1.00 86.75 86 GLY A N 1
ATOM 597 C CA . GLY A 1 86 ? -120.399 25.420 133.681 1.00 86.75 86 GLY A CA 1
ATOM 598 C C . GLY A 1 86 ? -121.739 25.185 134.373 1.00 86.75 86 GLY A C 1
ATOM 599 O O . GLY A 1 86 ? -122.774 25.672 133.922 1.00 86.75 86 GLY A O 1
ATOM 600 N N . THR A 1 87 ? -121.718 24.438 135.476 1.00 83.81 87 THR A N 1
ATOM 601 C CA . THR A 1 87 ? -122.894 24.154 136.316 1.00 83.81 87 THR A CA 1
ATOM 602 C C . THR A 1 87 ? -122.689 24.670 137.733 1.00 83.81 87 THR A C 1
ATOM 604 O O . THR A 1 87 ? -121.629 24.437 138.317 1.00 83.81 87 THR A O 1
ATOM 607 N N . ILE A 1 88 ? -123.712 25.309 138.306 1.00 89.44 88 ILE A N 1
ATOM 608 C CA . ILE A 1 88 ? -123.734 25.725 139.713 1.00 89.44 88 ILE A CA 1
ATOM 609 C C . ILE A 1 88 ? -124.463 24.671 140.558 1.00 89.44 88 ILE A C 1
ATOM 611 O O . ILE A 1 88 ? -125.524 24.182 140.170 1.00 89.44 88 ILE A O 1
ATOM 615 N N . ALA A 1 89 ? -123.907 24.330 141.716 1.00 84.94 89 ALA A N 1
ATOM 616 C CA . ALA A 1 89 ? -124.537 23.491 142.731 1.00 84.94 89 ALA A CA 1
ATOM 617 C C . ALA A 1 89 ? -124.556 24.243 144.065 1.00 84.94 89 ALA A C 1
ATOM 619 O O . ALA A 1 89 ? -123.560 24.858 144.436 1.00 84.94 89 ALA A O 1
ATOM 620 N N . CYS A 1 90 ? -125.672 24.192 144.792 1.00 86.25 90 CYS A N 1
ATOM 621 C CA . CYS A 1 90 ? -125.817 24.844 146.092 1.00 86.25 90 CYS A CA 1
ATOM 622 C C . CYS A 1 90 ? -126.061 23.815 147.197 1.00 86.25 90 CYS A C 1
ATOM 624 O O . CYS A 1 90 ? -126.854 22.890 147.021 1.00 86.25 90 CYS A O 1
ATOM 626 N N . SER A 1 91 ? -125.389 23.989 148.334 1.00 83.19 91 SER A N 1
ATOM 627 C CA . SER A 1 91 ? -125.530 23.134 149.512 1.00 83.19 91 SER A CA 1
ATOM 628 C C . SER A 1 91 ? -125.349 23.958 150.785 1.00 83.19 91 SER A C 1
ATOM 630 O O . SER A 1 91 ? -124.240 24.384 151.106 1.00 83.19 91 SER A O 1
ATOM 632 N N . GLY A 1 92 ? -126.439 24.176 151.527 1.00 83.19 92 GLY A N 1
ATOM 633 C CA . GLY A 1 92 ? -126.423 24.930 152.782 1.00 83.19 92 GLY A CA 1
ATOM 634 C C . GLY A 1 92 ? -125.934 26.366 152.586 1.00 83.19 92 GLY A C 1
ATOM 635 O O . GLY A 1 92 ? -126.631 27.186 151.999 1.00 83.19 92 GLY A O 1
ATOM 636 N N . SER A 1 93 ? -124.739 26.676 153.088 1.00 86.56 93 SER A N 1
ATOM 637 C CA . SER A 1 93 ? -124.086 27.988 152.984 1.00 86.56 93 SER A CA 1
ATOM 638 C C . SER A 1 93 ? -123.001 28.050 151.896 1.00 86.56 93 SER A C 1
ATOM 640 O O . SER A 1 93 ? -122.069 28.839 152.015 1.00 86.56 93 SER A O 1
ATOM 642 N N . SER A 1 94 ? -123.071 27.216 150.853 1.00 85.44 94 SER A N 1
ATOM 643 C CA . SER A 1 94 ? -122.073 27.175 149.772 1.00 85.44 94 SER A CA 1
ATOM 644 C C . SER A 1 94 ? -122.711 27.078 148.386 1.00 85.44 94 SER A C 1
ATOM 646 O O . SER A 1 94 ? -123.704 26.368 148.205 1.00 85.44 94 SER A O 1
ATOM 648 N N . ALA A 1 95 ? -122.112 27.763 147.409 1.00 87.19 95 ALA A N 1
ATOM 649 C CA . ALA A 1 95 ? -122.404 27.645 145.985 1.00 87.19 95 ALA A CA 1
ATOM 650 C C . ALA A 1 95 ? -121.113 27.327 145.207 1.00 87.19 95 ALA A C 1
ATOM 652 O O . ALA A 1 95 ? -120.172 28.123 145.196 1.00 87.19 95 ALA A O 1
ATOM 653 N N . THR A 1 96 ? -121.080 26.180 144.528 1.00 88.25 96 THR A N 1
ATOM 654 C CA . THR A 1 96 ? -119.917 25.675 143.781 1.00 88.25 96 THR A CA 1
ATOM 655 C C . THR A 1 96 ? -120.204 25.626 142.287 1.00 88.25 96 THR A C 1
ATOM 657 O O . THR A 1 96 ? -121.115 24.937 141.832 1.00 88.25 96 THR A O 1
ATOM 660 N N . PHE A 1 97 ? -119.390 26.344 141.522 1.00 90.19 97 PHE A N 1
ATOM 661 C CA . PHE A 1 97 ? -119.336 26.378 140.069 1.00 90.19 97 PHE A CA 1
ATOM 662 C C . PHE A 1 97 ? -118.330 25.339 139.549 1.00 90.19 97 PHE A C 1
ATOM 664 O O . PHE A 1 97 ? -117.151 25.339 139.910 1.00 90.19 97 PHE A O 1
ATOM 671 N N . THR A 1 98 ? -118.776 24.466 138.650 1.00 87.38 98 THR A N 1
ATOM 672 C CA . THR A 1 98 ? -117.921 23.494 137.949 1.00 87.38 98 THR A CA 1
ATOM 673 C C . THR A 1 98 ? -117.830 23.865 136.466 1.00 87.38 98 THR A C 1
ATOM 675 O O . THR A 1 98 ? -118.862 23.822 135.791 1.00 87.38 98 THR A O 1
ATOM 678 N N . PRO A 1 99 ? -116.644 24.232 135.938 1.00 87.25 99 PRO A N 1
ATOM 679 C CA . PRO A 1 99 ? -116.447 24.478 134.508 1.00 87.25 99 PRO A CA 1
ATOM 680 C C . PRO A 1 99 ? -116.773 23.245 133.652 1.00 87.25 99 PRO A C 1
ATOM 682 O O . PRO A 1 99 ? -116.426 22.120 134.006 1.00 87.25 99 PRO A O 1
ATOM 685 N N . ALA A 1 100 ? -117.420 23.449 132.501 1.00 81.94 100 ALA A N 1
ATOM 686 C CA . ALA A 1 100 ? -117.860 22.363 131.615 1.00 81.94 100 ALA A CA 1
ATOM 687 C C . ALA A 1 100 ? -116.715 21.698 130.819 1.00 81.94 100 ALA A C 1
ATOM 689 O O . ALA A 1 100 ? -116.894 20.627 130.237 1.00 81.94 100 ALA A O 1
ATOM 690 N N . ARG A 1 101 ? -115.543 22.337 130.770 1.00 82.50 101 ARG A N 1
ATOM 691 C CA . ARG A 1 101 ? -114.280 21.825 130.216 1.00 82.50 101 ARG A CA 1
ATOM 692 C C . ARG A 1 101 ? -113.131 22.343 131.095 1.00 82.50 101 ARG A C 1
ATOM 694 O O . ARG A 1 101 ? -113.343 23.330 131.802 1.00 82.50 101 ARG A O 1
ATOM 701 N N . PRO A 1 102 ? -111.931 21.733 131.050 1.00 79.75 102 PRO A N 1
ATOM 702 C CA . PRO A 1 102 ? -110.744 22.344 131.635 1.00 79.75 102 PRO A CA 1
ATOM 703 C C . PRO A 1 102 ? -110.548 23.768 131.107 1.00 79.75 102 PRO A C 1
ATOM 705 O O . PRO A 1 102 ? -110.808 24.039 129.934 1.00 79.75 102 PRO A O 1
ATOM 708 N N . LEU A 1 103 ? -110.105 24.647 131.998 1.00 87.12 103 LEU A N 1
ATOM 709 C CA . LEU A 1 103 ? -109.728 26.025 131.718 1.00 87.12 103 LEU A CA 1
ATOM 710 C C . LEU A 1 103 ? -108.522 26.071 130.764 1.00 87.12 103 LEU A C 1
ATOM 712 O O . LEU A 1 103 ? -107.756 25.113 130.657 1.00 87.12 103 LEU A O 1
ATOM 716 N N . ASP A 1 104 ? -108.306 27.197 130.098 1.00 85.44 104 ASP A N 1
ATOM 717 C CA . ASP A 1 104 ? -107.089 27.392 129.307 1.00 85.44 104 ASP A CA 1
ATOM 718 C C . ASP A 1 104 ? -105.858 27.628 130.199 1.00 85.44 104 ASP A C 1
ATOM 720 O O . ASP A 1 104 ? -105.955 28.162 131.309 1.00 85.44 104 ASP A O 1
ATOM 724 N N . TYR A 1 105 ? -104.683 27.223 129.709 1.00 80.75 105 TYR A N 1
ATOM 725 C CA . TYR A 1 105 ? -103.388 27.495 130.340 1.00 80.75 105 TYR A CA 1
ATOM 726 C C . TYR A 1 105 ? -103.063 29.004 130.320 1.00 80.75 105 TYR A C 1
ATOM 728 O O . TYR A 1 105 ? -103.501 29.735 129.434 1.00 80.75 105 TYR A O 1
ATOM 736 N N . SER A 1 106 ? -102.279 29.472 131.295 1.00 81.62 106 SER A N 1
ATOM 737 C CA . SER A 1 106 ? -101.752 30.843 131.405 1.00 81.62 106 SER A CA 1
ATOM 738 C C . SER A 1 106 ? -102.818 31.949 131.338 1.00 81.62 106 SER A C 1
ATOM 740 O O . SER A 1 106 ? -102.558 33.041 130.838 1.00 81.62 106 SER A O 1
ATOM 742 N N . THR A 1 107 ? -104.025 31.669 131.842 1.00 80.94 107 THR A N 1
ATOM 743 C CA . THR A 1 107 ? -105.230 32.502 131.679 1.00 80.94 107 THR A CA 1
ATOM 744 C C . THR A 1 107 ? -105.843 32.864 133.034 1.00 80.94 107 THR A C 1
ATOM 746 O O . THR A 1 107 ? -105.828 32.049 133.959 1.00 80.94 107 THR A O 1
ATOM 749 N N . ARG A 1 108 ? -106.365 34.094 133.167 1.00 82.69 108 ARG A N 1
ATOM 750 C CA . ARG A 1 108 ? -107.001 34.623 134.386 1.00 82.69 108 ARG A CA 1
ATOM 751 C C . ARG A 1 108 ? -108.527 34.464 134.353 1.00 82.69 108 ARG A C 1
ATOM 753 O O . ARG A 1 108 ? -109.152 34.679 133.317 1.00 82.69 108 ARG A O 1
ATOM 760 N N . TYR A 1 109 ? -109.105 34.141 135.509 1.00 87.56 109 TYR A N 1
ATOM 761 C CA . TYR A 1 109 ? -110.540 33.948 135.727 1.00 87.56 109 TYR A CA 1
ATOM 762 C C . TYR A 1 109 ? -111.020 34.675 136.988 1.00 87.56 109 TYR A C 1
ATOM 764 O O . TYR A 1 109 ? -110.277 34.757 137.960 1.00 87.56 109 TYR A O 1
ATOM 772 N N . THR A 1 110 ? -112.270 35.137 136.991 1.00 85.88 110 THR A N 1
ATOM 773 C CA . THR A 1 110 ? -112.918 35.918 138.055 1.00 85.88 110 THR A CA 1
ATOM 774 C C . THR A 1 110 ? -114.303 35.342 138.366 1.00 85.88 110 THR A C 1
ATOM 776 O O . THR A 1 110 ? -115.124 35.180 137.464 1.00 85.88 110 THR A O 1
ATOM 779 N N . LEU A 1 111 ? -114.571 35.031 139.635 1.00 88.69 111 LEU A N 1
ATOM 780 C CA . LEU A 1 111 ? -115.882 34.662 140.170 1.00 88.69 111 LEU A CA 1
ATOM 781 C C . LEU A 1 111 ? -116.593 35.913 140.705 1.00 88.69 111 LEU A C 1
ATOM 783 O O . LEU A 1 111 ? -116.013 36.657 141.492 1.00 88.69 111 LEU A O 1
ATOM 787 N N . THR A 1 112 ? -117.864 36.102 140.355 1.00 86.50 112 THR A N 1
ATOM 788 C CA . THR A 1 112 ? -118.728 37.179 140.859 1.00 86.50 112 THR A CA 1
ATOM 789 C C . THR A 1 112 ? -120.027 36.610 141.433 1.00 86.50 112 THR A C 1
ATOM 791 O O . THR A 1 112 ? -120.658 35.740 140.831 1.00 86.50 112 THR A O 1
ATOM 794 N N . VAL A 1 113 ? -120.444 37.121 142.592 1.00 87.94 113 VAL A N 1
ATOM 795 C CA . VAL A 1 113 ? -121.675 36.763 143.312 1.00 87.94 113 VAL A CA 1
ATOM 796 C C . VAL A 1 113 ? -122.541 38.019 143.441 1.00 87.94 113 VAL A C 1
ATOM 798 O O . VAL A 1 113 ? -122.092 39.005 144.023 1.00 87.94 113 VAL A O 1
ATOM 801 N N . SER A 1 114 ? -123.761 38.013 142.894 1.00 84.25 114 SER A N 1
ATOM 802 C CA . SER A 1 114 ? -124.646 39.192 142.912 1.00 84.25 114 SER A CA 1
ATOM 803 C C . SER A 1 114 ? -125.167 39.509 144.317 1.00 84.25 114 SER A C 1
ATOM 805 O O . SER A 1 114 ? -125.434 38.607 145.113 1.00 84.25 114 SER A O 1
ATOM 807 N N . ALA A 1 115 ? -125.441 40.794 144.561 1.00 82.94 115 ALA A N 1
ATOM 808 C CA . ALA A 1 115 ? -126.205 41.264 145.715 1.00 82.94 115 ALA A CA 1
ATOM 809 C C . ALA A 1 115 ? -127.589 40.588 145.832 1.00 82.94 115 ALA A C 1
ATOM 811 O O . ALA A 1 115 ? -128.155 40.512 146.919 1.00 82.94 115 ALA A O 1
ATOM 812 N N . ASP A 1 116 ? -128.134 40.066 144.725 1.00 84.38 116 ASP A N 1
ATOM 813 C CA . ASP A 1 116 ? -129.445 39.402 144.642 1.00 84.38 116 ASP A CA 1
ATOM 814 C C . ASP A 1 116 ? -129.516 38.000 145.264 1.00 84.38 116 ASP A C 1
ATOM 816 O O . ASP A 1 116 ? -130.598 37.415 145.323 1.00 84.38 116 ASP A O 1
ATOM 820 N N . VAL A 1 117 ? -128.405 37.445 145.756 1.00 85.50 117 VAL A N 1
ATOM 821 C CA . VAL A 1 117 ? -128.461 36.210 146.551 1.00 85.50 117 VAL A CA 1
ATOM 822 C C . VAL A 1 117 ? -129.226 36.468 147.859 1.00 85.50 117 VAL A C 1
ATOM 824 O O . VAL A 1 117 ? -129.076 37.516 148.491 1.00 85.50 117 VAL A O 1
ATOM 827 N N . ARG A 1 118 ? -130.088 35.524 148.254 1.00 82.25 118 ARG A N 1
ATOM 828 C CA . ARG A 1 118 ? -130.936 35.604 149.456 1.00 82.25 118 ARG A CA 1
ATOM 829 C C . ARG A 1 118 ? -130.701 34.412 150.382 1.00 82.25 118 ARG A C 1
ATOM 831 O O . ARG A 1 118 ? -130.404 33.311 149.909 1.00 82.25 118 ARG A O 1
ATOM 838 N N . ASP A 1 119 ? -130.851 34.620 151.685 1.00 83.06 119 ASP A N 1
ATOM 839 C CA . ASP A 1 119 ? -130.876 33.544 152.683 1.00 83.06 119 ASP A CA 1
ATOM 840 C C . ASP A 1 119 ? -132.279 32.923 152.851 1.00 83.06 119 ASP A C 1
ATOM 842 O O . ASP A 1 119 ? -133.226 33.289 152.150 1.00 83.06 119 ASP A O 1
ATOM 846 N N . SER A 1 120 ? -132.419 31.940 153.749 1.00 75.31 120 SER A N 1
ATOM 847 C CA . SER A 1 120 ? -133.709 31.281 154.027 1.00 75.31 120 SER A CA 1
ATOM 848 C C . SER A 1 120 ? -134.814 32.228 154.503 1.00 75.31 120 SER A C 1
ATOM 850 O O . SER A 1 120 ? -135.991 31.918 154.316 1.00 75.31 120 SER A O 1
ATOM 852 N N . ASP A 1 121 ? -134.437 33.371 155.076 1.00 79.12 121 ASP A N 1
ATOM 853 C CA . ASP A 1 121 ? -135.326 34.362 155.684 1.00 79.12 121 ASP A CA 1
ATOM 854 C C . ASP A 1 121 ? -135.540 35.567 154.735 1.00 79.12 121 ASP A C 1
ATOM 856 O O . ASP A 1 121 ? -136.055 36.609 155.138 1.00 79.12 121 ASP A O 1
ATOM 860 N N . ASP A 1 122 ? -135.143 35.411 153.464 1.00 81.44 122 ASP A N 1
ATOM 861 C CA . ASP A 1 122 ? -135.170 36.401 152.378 1.00 81.44 122 ASP A CA 1
ATOM 862 C C . ASP A 1 122 ? -134.313 37.667 152.598 1.00 81.44 122 ASP A C 1
ATOM 864 O O . ASP A 1 122 ? -134.506 38.684 151.925 1.00 81.44 122 ASP A O 1
ATOM 868 N N . ARG A 1 123 ? -133.294 37.607 153.470 1.00 83.00 123 ARG A N 1
ATOM 869 C CA . ARG A 1 123 ? -132.287 38.677 153.613 1.00 83.00 123 ARG A CA 1
ATOM 870 C C . ARG A 1 123 ? -131.271 38.628 152.473 1.00 83.00 123 ARG A C 1
ATOM 872 O O . ARG A 1 123 ? -130.826 37.553 152.073 1.00 83.00 123 ARG A O 1
ATOM 879 N N . GLY A 1 124 ? -130.900 39.797 151.952 1.00 81.12 124 GLY A N 1
ATOM 880 C CA . GLY A 1 124 ? -129.926 39.948 150.866 1.00 81.12 124 GLY A CA 1
ATOM 881 C C . GLY A 1 124 ? -128.491 40.195 151.320 1.00 81.12 124 GLY A C 1
ATOM 882 O O . GLY A 1 124 ? -128.224 40.347 152.511 1.00 81.12 124 GLY A O 1
ATOM 883 N N . MET A 1 125 ? -127.581 40.258 150.345 1.00 82.88 125 MET A N 1
ATOM 884 C CA . MET A 1 125 ? -126.265 40.881 150.511 1.00 82.88 125 MET A CA 1
ATOM 885 C C . MET A 1 125 ? -126.368 42.369 150.149 1.00 82.88 125 MET A C 1
ATOM 887 O O . MET A 1 125 ? -127.033 42.704 149.170 1.00 82.88 125 MET A O 1
ATOM 891 N N . ASP A 1 126 ? -125.685 43.252 150.881 1.00 82.38 126 ASP A N 1
ATOM 892 C CA . ASP A 1 126 ? -125.721 44.702 150.604 1.00 82.38 126 ASP A CA 1
ATOM 893 C C . ASP A 1 126 ? -125.095 45.067 149.244 1.00 82.38 126 ASP A C 1
ATOM 895 O O . ASP A 1 126 ? -125.527 46.009 148.580 1.00 82.38 126 ASP A O 1
ATOM 899 N N . TYR A 1 127 ? -124.073 44.313 148.826 1.00 81.44 127 TYR A N 1
ATOM 900 C CA . TYR A 1 127 ? -123.304 44.533 147.599 1.00 81.44 127 TYR A CA 1
ATOM 901 C C . TYR A 1 127 ? -122.905 43.198 146.961 1.00 81.44 127 TYR A C 1
ATOM 903 O O . TYR A 1 127 ? -122.828 42.170 147.635 1.00 81.44 127 TYR A O 1
ATOM 911 N N . ALA A 1 128 ? -122.611 43.220 145.660 1.00 82.69 128 ALA A N 1
ATOM 912 C CA . ALA A 1 128 ? -122.035 42.076 144.960 1.00 82.69 128 ALA A CA 1
ATOM 913 C C . ALA A 1 128 ? -120.566 41.850 145.374 1.00 82.69 128 ALA A C 1
ATOM 915 O O . ALA A 1 128 ? -119.821 42.805 145.596 1.00 82.69 128 ALA A O 1
ATOM 916 N N . PHE A 1 129 ? -120.143 40.588 145.437 1.00 86.44 129 PHE A N 1
ATOM 917 C CA . PHE A 1 129 ? -118.767 40.174 145.734 1.00 86.44 129 PHE A CA 1
ATOM 918 C C . PHE A 1 129 ? -118.058 39.704 144.453 1.00 86.44 129 PHE A C 1
ATOM 920 O O . PHE A 1 129 ? -118.701 39.110 143.589 1.00 86.44 129 PHE A O 1
ATOM 927 N N . SER A 1 130 ? -116.745 39.929 144.318 1.00 86.81 130 SER A N 1
ATOM 928 C CA . SER A 1 130 ? -115.963 39.471 143.157 1.00 86.81 130 SER A CA 1
ATOM 929 C C . SER A 1 130 ? -114.492 39.195 143.506 1.00 86.81 130 SER A C 1
ATOM 931 O O . SER A 1 130 ? -113.953 39.856 144.390 1.00 86.81 130 SER A O 1
ATOM 933 N N . SER A 1 131 ? -113.854 38.229 142.832 1.00 84.56 131 SER A N 1
ATOM 934 C CA . SER A 1 131 ? -112.465 37.780 143.077 1.00 84.56 131 SER A CA 1
ATOM 935 C C . SER A 1 131 ? -111.931 36.901 141.929 1.00 84.56 131 SER A C 1
ATOM 937 O O . SER A 1 131 ? -112.741 36.274 141.252 1.00 84.56 131 SER A O 1
ATOM 939 N N . GLY A 1 132 ? -110.609 36.792 141.705 1.00 86.62 132 GLY A N 1
ATOM 940 C CA . GLY A 1 132 ? -110.045 35.975 140.612 1.00 86.62 132 GLY A CA 1
ATOM 941 C C . GLY A 1 132 ? -108.672 35.310 140.826 1.00 86.62 132 GLY A C 1
ATOM 942 O O . GLY A 1 132 ? -107.953 35.614 141.770 1.00 86.62 132 GLY A O 1
ATOM 943 N N . PHE A 1 133 ? -108.303 34.392 139.921 1.00 86.62 133 PHE A N 1
ATOM 944 C CA . PHE A 1 133 ? -107.088 33.549 139.935 1.00 86.62 133 PHE A CA 1
ATOM 945 C C . PHE A 1 133 ? -106.541 33.276 138.509 1.00 86.62 133 PHE A C 1
ATOM 947 O O . PHE A 1 133 ? -107.162 33.676 137.527 1.00 86.62 133 PHE A O 1
ATOM 954 N N . MET A 1 134 ? -105.389 32.601 138.362 1.00 82.75 134 MET A N 1
ATOM 955 C CA . MET A 1 134 ? -104.711 32.337 137.072 1.00 82.75 134 MET A CA 1
ATOM 956 C C . MET A 1 134 ? -104.061 30.935 136.971 1.00 82.75 134 MET A C 1
ATOM 958 O O . MET A 1 134 ? -103.672 30.361 137.987 1.00 82.75 134 MET A O 1
ATOM 962 N N . THR A 1 135 ? -103.930 30.389 135.753 1.00 81.50 135 THR A N 1
ATOM 963 C CA . THR A 1 135 ? -103.459 29.012 135.441 1.00 81.50 135 THR A CA 1
ATOM 964 C C . THR A 1 135 ? -102.010 28.918 134.881 1.00 81.50 135 THR A C 1
ATOM 966 O O . THR A 1 135 ? -101.408 29.940 134.570 1.00 81.50 135 THR A O 1
ATOM 969 N N . ALA A 1 136 ? -101.442 27.699 134.754 1.00 70.88 136 ALA A N 1
ATOM 970 C CA . ALA A 1 136 ? -100.007 27.400 134.463 1.00 70.88 136 ALA A CA 1
ATOM 971 C C . ALA A 1 136 ? -99.574 27.340 132.954 1.00 70.88 136 ALA A C 1
ATOM 973 O O . ALA A 1 136 ? -100.360 27.721 132.092 1.00 70.88 136 ALA A O 1
ATOM 974 N N . ALA A 1 137 ? -98.351 26.874 132.598 1.00 64.06 137 ALA A N 1
ATOM 975 C CA . ALA A 1 137 ? -97.714 26.971 131.243 1.00 64.06 137 ALA A CA 1
ATOM 976 C C . ALA A 1 137 ? -97.213 25.633 130.570 1.00 64.06 137 ALA A C 1
ATOM 978 O O . ALA A 1 137 ? -97.544 24.552 131.052 1.00 64.06 137 ALA A O 1
ATOM 979 N N . VAL A 1 138 ? -96.467 25.679 129.428 1.00 65.12 138 VAL A N 1
ATOM 980 C CA . VAL A 1 138 ? -96.321 24.586 128.391 1.00 65.12 138 VAL A CA 1
ATOM 981 C C . VAL A 1 138 ? -94.847 24.285 127.883 1.00 65.12 138 VAL A C 1
ATOM 983 O O . VAL A 1 138 ? -94.058 25.229 127.876 1.00 65.12 138 VAL A O 1
ATOM 986 N N . PRO A 1 139 ? -94.437 23.046 127.429 1.00 49.81 139 PRO A N 1
ATOM 987 C CA . PRO A 1 139 ? -93.019 22.630 127.112 1.00 49.81 139 PRO A CA 1
ATOM 988 C C . PRO A 1 139 ? -92.627 22.090 125.656 1.00 49.81 139 PRO A C 1
ATOM 990 O O . PRO A 1 139 ? -93.524 21.975 124.823 1.00 49.81 139 PRO A O 1
ATOM 993 N N . PRO A 1 140 ? -91.327 21.741 125.318 1.00 49.47 140 PRO A N 1
ATOM 994 C CA . PRO A 1 140 ? -90.748 21.571 123.923 1.00 49.47 140 PRO A CA 1
ATOM 995 C C . PRO A 1 140 ? -89.969 20.232 123.484 1.00 49.47 140 PRO A C 1
ATOM 997 O O . PRO A 1 140 ? -89.868 19.329 124.312 1.00 49.47 140 PRO A O 1
ATOM 1000 N N . PRO A 1 141 ? -89.410 20.067 122.219 1.00 51.03 141 PRO A N 1
ATOM 1001 C CA . PRO A 1 141 ? -88.926 18.782 121.554 1.00 51.03 141 PRO A CA 1
ATOM 1002 C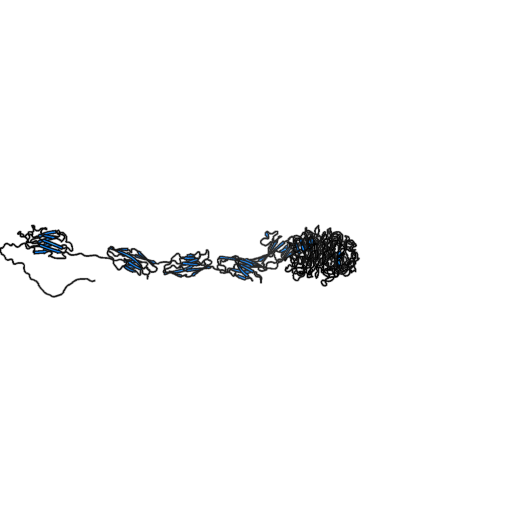 C . PRO A 1 141 ? -87.403 18.600 121.076 1.00 51.03 141 PRO A C 1
ATOM 1004 O O . PRO A 1 141 ? -86.547 19.338 121.550 1.00 51.03 141 PRO A O 1
ATOM 1007 N N . ALA A 1 142 ? -87.025 17.612 120.185 1.00 51.69 142 ALA A N 1
ATOM 1008 C CA . ALA A 1 142 ? -85.646 16.982 119.990 1.00 51.69 142 ALA A CA 1
ATOM 1009 C C . ALA A 1 142 ? -85.032 16.691 118.531 1.00 51.69 142 ALA A C 1
ATOM 1011 O O . ALA A 1 142 ? -85.633 17.083 117.531 1.00 51.69 142 ALA A O 1
ATOM 1012 N N . SER A 1 143 ? -83.831 16.030 118.378 1.00 69.44 143 SER A N 1
ATOM 1013 C CA . SER A 1 143 ? -82.950 15.920 117.135 1.00 69.44 143 SER A CA 1
ATOM 1014 C C . SER A 1 143 ? -82.028 14.641 116.918 1.00 69.44 143 SER A C 1
ATOM 1016 O O . SER A 1 143 ? -81.958 13.808 117.817 1.00 69.44 143 SER A O 1
ATOM 1018 N N . TYR A 1 144 ? -81.322 14.464 115.750 1.00 79.56 144 TYR A N 1
ATOM 1019 C CA . TYR A 1 144 ? -80.578 13.224 115.282 1.00 79.56 144 TYR A CA 1
ATOM 1020 C C . TYR A 1 144 ? -79.277 13.443 114.415 1.00 79.56 144 TYR A C 1
ATOM 1022 O O . TYR A 1 144 ? -78.910 14.581 114.168 1.00 79.56 144 TYR A O 1
ATOM 1030 N N . SER A 1 145 ? -78.545 12.406 113.933 1.00 82.75 145 SER A N 1
ATOM 1031 C CA . SER A 1 145 ? -77.205 12.508 113.255 1.00 82.75 145 SER A CA 1
ATOM 1032 C C . SER A 1 145 ? -77.070 11.913 111.819 1.00 82.75 145 SER A C 1
ATOM 1034 O O . SER A 1 145 ? -77.991 11.266 111.322 1.00 82.75 145 SER A O 1
ATOM 1036 N N . ILE A 1 146 ? -75.919 12.147 111.143 1.00 90.25 146 ILE A N 1
ATOM 1037 C CA . ILE A 1 146 ? -75.614 11.780 109.730 1.00 90.25 146 ILE A CA 1
ATOM 1038 C C . ILE A 1 146 ? -74.276 11.007 109.598 1.00 90.25 146 ILE A C 1
ATOM 1040 O O . ILE A 1 146 ? -73.265 11.448 110.153 1.00 90.25 146 ILE A O 1
ATOM 1044 N N . ALA A 1 147 ? -74.244 9.915 108.823 1.00 89.00 147 ALA A N 1
ATOM 1045 C CA . ALA A 1 147 ? -73.100 9.010 108.625 1.00 89.00 147 ALA A CA 1
ATOM 1046 C C . ALA A 1 147 ? -73.086 8.305 107.241 1.00 89.00 147 ALA A C 1
ATOM 1048 O O . ALA A 1 147 ? -74.034 8.426 106.465 1.00 89.00 147 ALA A O 1
ATOM 1049 N N . GLY A 1 148 ? -72.006 7.572 106.938 1.00 91.94 148 GLY A N 1
ATOM 1050 C CA . GLY A 1 148 ? -71.802 6.818 105.691 1.00 91.94 148 GLY A CA 1
ATOM 1051 C C . GLY A 1 148 ? -70.533 5.948 105.693 1.00 91.94 148 GLY A C 1
ATOM 1052 O O . GLY A 1 148 ? -69.965 5.700 106.757 1.00 91.94 148 GLY A O 1
ATOM 1053 N N . ALA A 1 149 ? -70.061 5.501 104.521 1.00 90.56 149 ALA A N 1
ATOM 1054 C CA . ALA A 1 149 ? -68.815 4.729 104.362 1.00 90.56 149 ALA A CA 1
ATOM 1055 C C . ALA A 1 149 ? -67.996 5.081 103.098 1.00 90.56 149 ALA A C 1
ATOM 1057 O O . ALA A 1 149 ? -68.553 5.506 102.086 1.00 90.56 149 ALA A O 1
ATOM 1058 N N . VAL A 1 150 ? -66.673 4.869 103.150 1.00 91.81 150 VAL A N 1
ATOM 1059 C CA . VAL A 1 150 ? -65.711 5.036 102.039 1.00 91.81 150 VAL A CA 1
ATOM 1060 C C . VAL A 1 150 ? -65.107 3.687 101.636 1.00 91.81 150 VAL A C 1
ATOM 1062 O O . VAL A 1 150 ? -64.662 2.931 102.500 1.00 91.81 150 VAL A O 1
ATOM 1065 N N . ASN A 1 151 ? -65.053 3.419 100.328 1.00 88.38 151 ASN A N 1
ATOM 1066 C CA . ASN A 1 151 ? -64.484 2.217 99.714 1.00 88.38 151 ASN A CA 1
ATOM 1067 C C . ASN A 1 151 ? -63.534 2.567 98.548 1.00 88.38 151 ASN A C 1
ATOM 1069 O O . ASN A 1 151 ? -63.738 3.558 97.847 1.00 88.38 151 ASN A O 1
ATOM 1073 N N . GLY A 1 152 ? -62.531 1.721 98.291 1.00 84.62 152 GLY A N 1
ATOM 1074 C CA . GLY A 1 152 ? -61.564 1.874 97.191 1.00 84.62 152 GLY A CA 1
ATOM 1075 C C . GLY A 1 152 ? -60.429 2.885 97.426 1.00 84.62 152 GLY A C 1
ATOM 1076 O O . GLY A 1 152 ? -59.588 3.078 96.547 1.00 84.62 152 GLY A O 1
ATOM 1077 N N . LEU A 1 153 ? -60.369 3.527 98.596 1.00 86.56 153 LEU A N 1
ATOM 1078 C CA . LEU A 1 153 ? -59.269 4.410 98.987 1.00 86.56 153 LEU A CA 1
ATOM 1079 C C . LEU A 1 153 ? -57.990 3.577 99.190 1.00 86.56 153 LEU A C 1
ATOM 1081 O O . LEU A 1 153 ? -57.999 2.584 99.921 1.00 86.56 153 LEU A O 1
ATOM 1085 N N . THR A 1 154 ? -56.895 3.952 98.534 1.00 83.19 154 THR A N 1
ATOM 1086 C CA . THR A 1 154 ? -55.598 3.273 98.682 1.00 83.19 154 THR A CA 1
ATOM 1087 C C . THR A 1 154 ? -54.965 3.643 100.024 1.00 83.19 154 THR A C 1
ATOM 1089 O O . THR A 1 154 ? -54.979 4.810 100.413 1.00 83.19 154 THR A O 1
ATOM 1092 N N . SER A 1 155 ? -54.400 2.660 100.734 1.00 77.06 155 SER A N 1
ATOM 1093 C CA . SER A 1 155 ? -53.827 2.876 102.070 1.00 77.06 155 SER A CA 1
ATOM 1094 C C . SER A 1 155 ? -52.739 3.959 102.055 1.00 77.06 155 SER A C 1
ATOM 1096 O O . SER A 1 155 ? -51.898 4.004 101.154 1.00 77.06 155 SER A O 1
ATOM 1098 N N . GLY A 1 156 ? -52.784 4.862 103.036 1.00 77.00 156 GLY A N 1
ATOM 1099 C CA . GLY A 1 156 ? -51.909 6.036 103.100 1.00 77.00 156 GLY A CA 1
ATOM 1100 C C . GLY A 1 156 ? -52.335 7.218 102.215 1.00 77.00 156 GLY A C 1
ATOM 1101 O O . GLY A 1 156 ? -51.621 8.221 102.175 1.00 77.00 156 GLY A O 1
ATOM 1102 N N . LYS A 1 157 ? -53.482 7.145 101.524 1.00 84.38 157 LYS A N 1
ATOM 1103 C CA . LYS A 1 157 ? -54.160 8.301 100.910 1.00 84.38 157 LYS A CA 1
ATOM 1104 C C . LYS A 1 157 ? -55.372 8.718 101.741 1.00 84.38 157 LYS A C 1
ATOM 1106 O O . LYS A 1 157 ? -55.901 7.938 102.521 1.00 84.38 157 LYS A O 1
ATOM 1111 N N . THR A 1 158 ? -55.816 9.961 101.574 1.00 88.12 158 THR A N 1
ATOM 1112 C CA . THR A 1 158 ? -56.930 10.532 102.341 1.00 88.12 158 THR A CA 1
ATOM 1113 C C . THR A 1 158 ? -57.957 11.188 101.421 1.00 88.12 158 THR A C 1
ATOM 1115 O O . THR A 1 158 ? -57.615 11.701 100.357 1.00 88.12 158 THR A O 1
ATOM 1118 N N . VAL A 1 159 ? -59.226 11.178 101.831 1.00 91.31 159 VAL A N 1
ATOM 1119 C CA . VAL A 1 159 ? -60.324 11.896 101.167 1.00 91.31 159 VAL A CA 1
ATOM 1120 C C . VAL A 1 159 ? -61.049 12.755 102.199 1.00 91.31 159 VAL A C 1
ATOM 1122 O O . VAL A 1 159 ? -61.338 12.290 103.302 1.00 91.31 159 VAL A O 1
ATOM 1125 N N . THR A 1 160 ? -61.351 14.010 101.868 1.00 91.56 160 THR A N 1
ATOM 1126 C CA . THR A 1 160 ? -62.108 14.903 102.765 1.00 91.56 160 THR A CA 1
ATOM 1127 C C . THR A 1 160 ? -63.524 15.083 102.248 1.00 91.56 160 THR A C 1
ATOM 1129 O O . THR A 1 160 ? -63.722 15.456 101.093 1.00 91.56 160 THR A O 1
ATOM 1132 N N . LEU A 1 161 ? -64.502 14.831 103.115 1.00 92.69 161 LEU A N 1
ATOM 1133 C CA . LEU A 1 161 ? -65.935 14.944 102.856 1.00 92.69 161 LEU A CA 1
ATOM 1134 C C . LEU A 1 161 ? -66.515 16.119 103.653 1.00 92.69 161 LEU A C 1
ATOM 1136 O O . LEU A 1 161 ? -66.115 16.350 104.793 1.00 92.69 161 LEU A O 1
ATOM 1140 N N . ARG A 1 162 ? -67.488 16.834 103.088 1.00 92.69 162 ARG A N 1
ATOM 1141 C CA . ARG A 1 162 ? -68.129 18.016 103.686 1.00 92.69 162 ARG A CA 1
ATOM 1142 C C . ARG A 1 162 ? -69.643 17.878 103.667 1.00 92.69 162 ARG A C 1
ATOM 1144 O O . ARG A 1 162 ? -70.209 17.668 102.602 1.00 92.69 162 ARG A O 1
ATOM 1151 N N . ASN A 1 163 ? -70.298 18.064 104.813 1.00 89.25 163 ASN A N 1
ATOM 1152 C CA . ASN A 1 163 ? -71.756 18.153 104.926 1.00 89.25 163 ASN A CA 1
ATOM 1153 C C . ASN A 1 163 ? -72.216 19.613 105.094 1.00 89.25 163 ASN A C 1
ATOM 1155 O O . ASN A 1 163 ? -71.645 20.359 105.895 1.00 89.25 163 ASN A O 1
ATOM 1159 N N . ASN A 1 164 ? -73.267 20.016 104.372 1.00 85.50 164 ASN A N 1
ATOM 1160 C CA . ASN A 1 164 ? -73.964 21.305 104.507 1.00 85.50 164 ASN A CA 1
ATOM 1161 C C . ASN A 1 164 ? -73.036 22.545 104.522 1.00 85.50 164 ASN A C 1
ATOM 1163 O O . ASN A 1 164 ? -73.323 23.537 105.188 1.00 85.50 164 ASN A O 1
ATOM 1167 N N . GLY A 1 165 ? -71.914 22.497 103.797 1.00 79.50 165 GLY A N 1
ATOM 1168 C CA . GLY A 1 165 ? -71.015 23.644 103.627 1.00 79.50 165 GLY A CA 1
ATOM 1169 C C . GLY A 1 165 ? -70.096 23.986 104.813 1.00 79.50 165 GLY A C 1
ATOM 1170 O O . GLY A 1 165 ? -69.427 25.012 104.748 1.00 79.50 165 GLY A O 1
ATOM 1171 N N . GLY A 1 166 ? -70.044 23.189 105.891 1.00 80.12 166 GLY A N 1
ATOM 1172 C CA . GLY A 1 166 ? -69.247 23.554 107.079 1.00 80.12 166 GLY A CA 1
ATOM 1173 C C . GLY A 1 166 ? -69.249 22.534 108.223 1.00 80.12 166 GLY A C 1
ATOM 1174 O O . GLY A 1 166 ? -69.390 22.895 109.401 1.00 80.12 166 GLY A O 1
ATOM 1175 N N . ASN A 1 167 ? -69.155 21.251 107.890 1.00 86.81 167 ASN A N 1
ATOM 1176 C CA . ASN A 1 167 ? -69.147 20.126 108.824 1.00 86.81 167 ASN A CA 1
ATOM 1177 C C . ASN A 1 167 ? -68.394 18.993 108.125 1.00 86.81 167 ASN A C 1
ATOM 1179 O O . ASN A 1 167 ? -68.992 18.218 107.382 1.00 86.81 167 ASN A O 1
ATOM 1183 N N . ASP A 1 168 ? -67.076 18.977 108.295 1.00 91.94 168 ASP A N 1
ATOM 1184 C CA . ASP A 1 168 ? -66.164 18.220 107.440 1.00 91.94 168 ASP A CA 1
ATOM 1185 C C . ASP A 1 168 ? -65.579 17.016 108.191 1.00 91.94 168 ASP A C 1
ATOM 1187 O O . ASP A 1 168 ? -65.425 17.044 109.415 1.00 91.94 168 ASP A O 1
ATOM 1191 N N . VAL A 1 169 ? -65.247 15.956 107.455 1.00 91.88 169 VAL A N 1
ATOM 1192 C CA . VAL A 1 169 ? -64.570 14.758 107.963 1.00 91.88 169 VAL A CA 1
ATOM 1193 C C . VAL A 1 169 ? -63.544 14.271 106.942 1.00 91.88 169 VAL A C 1
ATOM 1195 O O . VAL A 1 169 ? -63.866 14.048 105.776 1.00 91.88 169 VAL A O 1
ATOM 1198 N N . THR A 1 170 ? -62.295 14.106 107.373 1.00 90.88 170 THR A N 1
ATOM 1199 C CA . THR A 1 170 ? -61.245 13.468 106.568 1.00 90.88 170 THR A CA 1
ATOM 1200 C C . THR A 1 170 ? -61.187 11.988 106.912 1.00 90.88 170 THR A C 1
ATOM 1202 O O . THR A 1 170 ? -61.072 11.618 108.079 1.00 90.88 170 THR A O 1
ATOM 1205 N N . VAL A 1 171 ? -61.265 11.146 105.887 1.00 89.19 171 VAL A N 1
ATOM 1206 C CA . VAL A 1 171 ? -61.197 9.687 105.978 1.00 89.19 171 VAL A CA 1
ATOM 1207 C C . VAL A 1 171 ? -59.851 9.234 105.411 1.00 89.19 171 VAL A C 1
ATOM 1209 O O . VAL A 1 171 ? -59.428 9.719 104.361 1.00 89.19 171 VAL A O 1
ATOM 1212 N N . VAL A 1 172 ? -59.156 8.356 106.138 1.00 87.12 172 VAL A N 1
ATOM 1213 C CA . VAL A 1 172 ? -57.735 8.011 105.899 1.00 87.12 172 VAL A CA 1
ATOM 1214 C C . VAL A 1 172 ? -57.493 6.546 105.512 1.00 87.12 172 VAL A C 1
ATOM 1216 O O . VAL A 1 172 ? -56.394 6.197 105.104 1.00 87.12 172 VAL A O 1
ATOM 1219 N N . ASP A 1 173 ? -58.525 5.712 105.624 1.00 84.12 173 ASP A N 1
ATOM 1220 C CA . ASP A 1 173 ? -58.575 4.303 105.225 1.00 84.12 173 ASP A CA 1
ATOM 1221 C C . ASP A 1 173 ? -60.035 3.954 104.873 1.00 84.12 173 ASP A C 1
ATOM 1223 O O . ASP A 1 173 ? -60.957 4.709 105.190 1.00 84.12 173 ASP A O 1
ATOM 1227 N N . ASN A 1 174 ? -60.274 2.807 104.232 1.00 85.69 174 ASN A N 1
ATOM 1228 C CA . ASN A 1 174 ? -61.636 2.348 103.933 1.00 85.69 174 ASN A CA 1
ATOM 1229 C C . ASN A 1 174 ? -62.412 2.013 105.216 1.00 85.69 174 ASN A C 1
ATOM 1231 O O . ASN A 1 174 ? -61.907 1.304 106.087 1.00 85.69 174 ASN A O 1
ATOM 1235 N N . GLY A 1 175 ? -63.656 2.482 105.321 1.00 85.69 175 GLY A N 1
ATOM 1236 C CA . GLY A 1 175 ? -64.469 2.303 106.523 1.00 85.69 175 GLY A CA 1
ATOM 1237 C C . GLY A 1 175 ? -65.611 3.308 106.663 1.00 85.69 175 GLY A C 1
ATOM 1238 O O . GLY A 1 175 ? -65.884 4.105 105.767 1.00 85.69 175 GLY A O 1
ATOM 1239 N N . GLY A 1 176 ? -66.302 3.247 107.803 1.00 87.81 176 GLY A N 1
ATOM 1240 C CA . GLY A 1 176 ? -67.408 4.148 108.133 1.00 87.81 176 GLY A CA 1
ATOM 1241 C C . GLY A 1 176 ? -66.947 5.538 108.585 1.00 87.81 176 GLY A C 1
ATOM 1242 O O . GLY A 1 176 ? -65.928 5.671 109.259 1.00 87.81 176 GLY A O 1
ATOM 1243 N N . PHE A 1 177 ? -67.734 6.567 108.272 1.00 91.25 177 PHE A N 1
ATOM 1244 C CA . PHE A 1 177 ? -67.555 7.944 108.741 1.00 91.25 177 PHE A CA 1
ATOM 1245 C C . PHE A 1 177 ? -68.862 8.503 109.318 1.00 91.25 177 PHE A C 1
ATOM 1247 O O . PHE A 1 177 ? -69.954 8.088 108.934 1.00 91.25 177 PHE A O 1
ATOM 1254 N N . ALA A 1 178 ? -68.764 9.481 110.219 1.00 88.00 178 ALA A N 1
ATOM 1255 C CA . ALA A 1 178 ? -69.916 10.183 110.783 1.00 88.00 178 ALA A CA 1
ATOM 1256 C C . ALA A 1 178 ? -69.609 11.672 110.974 1.00 88.00 178 ALA A C 1
ATOM 1258 O O . ALA A 1 178 ? -68.486 12.045 111.318 1.00 88.00 178 ALA A O 1
ATOM 1259 N N . PHE A 1 179 ? -70.610 12.526 110.764 1.00 90.56 179 PHE A N 1
ATOM 1260 C CA . PHE A 1 179 ? -70.469 13.972 110.918 1.00 90.56 179 PHE A CA 1
ATOM 1261 C C . PHE A 1 179 ? -70.742 14.423 112.357 1.00 90.56 179 PHE A C 1
ATOM 1263 O O . PHE A 1 179 ? -71.700 13.987 112.993 1.00 90.56 179 PHE A O 1
ATOM 1270 N N . SER A 1 180 ? -69.912 15.343 112.857 1.00 84.50 180 SER A N 1
ATOM 1271 C CA . SER A 1 180 ? -69.901 15.742 114.274 1.00 84.50 180 SER A CA 1
ATOM 1272 C C . SER A 1 180 ? -71.152 16.501 114.739 1.00 84.50 180 SER A C 1
ATOM 1274 O O . SER A 1 180 ? -71.581 16.340 115.881 1.00 84.50 180 SER A O 1
ATOM 1276 N N . LYS A 1 181 ? -71.742 17.334 113.871 1.00 86.44 181 LYS A N 1
ATOM 1277 C CA . LYS A 1 181 ? -72.923 18.152 114.195 1.00 86.44 181 LYS A CA 1
ATOM 1278 C C . LYS A 1 181 ? -74.221 17.412 113.815 1.00 86.44 181 LYS A C 1
ATOM 1280 O O . LYS A 1 181 ? -74.386 17.111 112.629 1.00 86.44 181 LYS A O 1
ATOM 1285 N N . PRO A 1 182 ? -75.142 17.146 114.764 1.00 77.88 182 PRO A N 1
ATOM 1286 C CA . PRO A 1 182 ? -76.463 16.587 114.476 1.00 77.88 182 PRO A CA 1
ATOM 1287 C C . PRO A 1 182 ? -77.395 17.600 113.784 1.00 77.88 182 PRO A C 1
ATOM 1289 O O . PRO A 1 182 ? -77.196 18.813 113.863 1.00 77.88 182 PRO A O 1
ATOM 1292 N N . VAL A 1 183 ? -78.440 17.088 113.136 1.00 84.31 183 VAL A N 1
ATOM 1293 C CA . VAL A 1 183 ? -79.485 17.822 112.409 1.00 84.31 183 VAL A CA 1
ATOM 1294 C C . VAL A 1 183 ? -80.850 17.521 113.054 1.00 84.31 183 VAL A C 1
ATOM 1296 O O . VAL A 1 183 ? -81.116 16.412 113.519 1.00 84.31 183 VAL A O 1
ATOM 1299 N N . ALA A 1 184 ? -81.728 18.523 113.143 1.00 76.75 184 ALA A N 1
ATOM 1300 C CA . ALA A 1 184 ? -83.065 18.351 113.718 1.00 76.75 184 ALA A CA 1
ATOM 1301 C C . ALA A 1 184 ? -83.957 17.440 112.853 1.00 76.75 184 ALA A C 1
ATOM 1303 O O . ALA A 1 184 ? -83.746 17.324 111.647 1.00 76.75 184 ALA A O 1
ATOM 1304 N N . SER A 1 185 ? -84.975 16.817 113.457 1.00 75.62 185 SER A N 1
ATOM 1305 C CA . SER A 1 185 ? -85.964 16.037 112.698 1.00 75.62 185 SER A CA 1
ATOM 1306 C C . SER A 1 185 ? -86.668 16.937 111.672 1.00 75.62 185 SER A C 1
ATOM 1308 O O . SER A 1 185 ? -87.155 18.008 112.031 1.00 75.62 185 SER A O 1
ATOM 1310 N N . GLY A 1 186 ? -86.676 16.534 110.399 1.00 75.19 186 GLY A N 1
ATOM 1311 C CA . GLY A 1 186 ? -87.138 17.356 109.272 1.00 75.19 186 GLY A CA 1
ATOM 1312 C C . GLY A 1 186 ? -86.090 18.307 108.666 1.00 75.19 186 GLY A C 1
ATOM 1313 O O . GLY A 1 186 ? -86.396 18.995 107.695 1.00 75.19 186 GLY A O 1
ATOM 1314 N N . GLY A 1 187 ? -84.858 18.353 109.187 1.00 81.62 187 GLY A N 1
ATOM 1315 C CA . GLY A 1 187 ? -83.747 19.114 108.602 1.00 81.62 187 GLY A CA 1
ATOM 1316 C C . GLY A 1 187 ? -83.027 18.366 107.471 1.00 81.62 187 GLY A C 1
ATOM 1317 O O . GLY A 1 187 ? -82.993 17.136 107.453 1.00 81.62 187 GLY A O 1
ATOM 1318 N N . ALA A 1 188 ? -82.435 19.106 106.528 1.00 85.56 188 ALA A N 1
ATOM 1319 C CA . ALA A 1 188 ? -81.758 18.554 105.350 1.00 85.56 188 ALA A CA 1
ATOM 1320 C C . ALA A 1 188 ? -80.244 18.316 105.548 1.00 85.56 188 ALA A C 1
ATOM 1322 O O . ALA A 1 188 ? -79.602 18.969 106.376 1.00 85.56 188 ALA A O 1
ATOM 1323 N N . TYR A 1 189 ? -79.668 17.417 104.745 1.00 89.62 189 TYR A N 1
ATOM 1324 C CA . TYR A 1 189 ? -78.225 17.166 104.636 1.00 89.62 189 TYR A CA 1
ATOM 1325 C C . TYR A 1 189 ? -77.771 17.118 103.167 1.00 89.62 189 TYR A C 1
ATOM 1327 O O . TYR A 1 189 ? -78.562 16.791 102.278 1.00 89.62 189 TYR A O 1
ATOM 1335 N N . ASN A 1 190 ? -76.499 17.435 102.912 1.00 91.44 190 ASN A N 1
ATOM 1336 C CA . ASN A 1 190 ? -75.882 17.392 101.584 1.00 91.44 190 ASN A CA 1
ATOM 1337 C C . ASN A 1 190 ? -74.360 17.218 101.700 1.00 91.44 190 ASN A C 1
ATOM 1339 O O . ASN A 1 190 ? -73.692 18.086 102.264 1.00 91.44 190 ASN A O 1
ATOM 1343 N N . VAL A 1 191 ? -73.831 16.115 101.170 1.00 92.44 191 VAL A N 1
ATOM 1344 C CA . VAL A 1 191 ? -72.458 15.636 101.362 1.00 92.44 191 VAL A CA 1
ATOM 1345 C C . VAL A 1 191 ? -71.687 15.595 100.045 1.00 92.44 191 VAL A C 1
ATOM 1347 O O . VAL A 1 191 ? -72.069 14.894 99.109 1.00 92.44 191 VAL A O 1
ATOM 1350 N N . THR A 1 192 ? -70.561 16.306 100.003 1.00 90.38 192 THR A N 1
ATOM 1351 C CA . THR A 1 192 ? -69.661 16.407 98.843 1.00 90.38 192 THR A CA 1
ATOM 1352 C C . THR A 1 192 ? -68.229 16.015 99.210 1.00 90.38 192 THR A C 1
ATOM 1354 O O . THR A 1 192 ? -67.855 16.040 100.382 1.00 90.38 192 THR A O 1
ATOM 1357 N N . ILE A 1 193 ? -67.402 15.686 98.213 1.00 91.88 193 ILE A N 1
ATOM 1358 C CA . ILE A 1 193 ? -65.941 15.610 98.382 1.00 91.88 193 ILE A CA 1
ATOM 1359 C C . ILE A 1 193 ? -65.367 17.025 98.269 1.00 91.88 193 ILE A C 1
ATOM 1361 O O . ILE A 1 193 ? -65.697 17.750 97.334 1.00 91.88 193 ILE A O 1
ATOM 1365 N N . GLU A 1 194 ? -64.513 17.391 99.219 1.00 91.81 194 GLU A N 1
ATOM 1366 C CA . GLU A 1 194 ? -63.748 18.644 99.248 1.00 91.81 194 GLU A CA 1
ATOM 1367 C C . GLU A 1 194 ? -62.324 18.442 98.708 1.00 91.81 194 GLU A C 1
ATOM 1369 O O . GLU A 1 194 ? -61.814 19.271 97.961 1.00 91.81 194 GLU A O 1
ATOM 1374 N N . ILE A 1 195 ? -61.676 17.330 99.080 1.00 89.00 195 ILE A N 1
ATOM 1375 C CA . ILE A 1 195 ? -60.300 17.004 98.678 1.00 89.00 195 ILE A CA 1
ATOM 1376 C C . ILE A 1 195 ? -60.264 15.564 98.174 1.00 89.00 195 ILE A C 1
ATOM 1378 O O . ILE A 1 195 ? -60.647 14.645 98.902 1.00 89.00 195 ILE A O 1
ATOM 1382 N N . GLN A 1 196 ? -59.791 15.390 96.939 1.00 88.06 196 GLN A N 1
ATOM 1383 C CA . GLN A 1 196 ? -59.536 14.089 96.323 1.00 88.06 196 GLN A CA 1
ATOM 1384 C C . GLN A 1 196 ? -58.162 13.534 96.757 1.00 88.06 196 GLN A C 1
ATOM 1386 O O . GLN A 1 196 ? -57.206 14.311 96.837 1.00 88.06 196 GLN A O 1
ATOM 1391 N N . PRO A 1 197 ? -58.025 12.216 96.983 1.00 84.06 197 PRO A N 1
ATOM 1392 C CA . PRO A 1 197 ? -56.731 11.561 97.185 1.00 84.06 197 PRO A CA 1
ATOM 1393 C C . PRO A 1 197 ? -55.809 11.673 95.962 1.00 84.06 197 PRO A C 1
ATOM 1395 O O . PRO A 1 197 ? -56.242 11.589 94.816 1.00 84.06 197 PRO A O 1
ATOM 1398 N N . GLU A 1 198 ? -54.499 11.783 96.194 1.00 74.50 198 GLU A N 1
ATOM 1399 C CA . GLU A 1 198 ? -53.506 11.779 95.112 1.00 74.50 198 GLU A CA 1
ATOM 1400 C C . GLU A 1 198 ? -53.563 10.488 94.276 1.00 74.50 198 GLU A C 1
ATOM 1402 O O . GLU A 1 198 ? -53.521 9.387 94.830 1.00 74.50 198 GLU A O 1
ATOM 1407 N N . ARG A 1 199 ? -53.558 10.632 92.940 1.00 72.94 199 ARG A N 1
ATOM 1408 C CA . ARG A 1 199 ? -53.575 9.541 91.934 1.00 72.94 199 ARG A CA 1
ATOM 1409 C C . ARG A 1 199 ? -54.827 8.647 91.949 1.00 72.94 199 ARG A C 1
ATOM 1411 O O . ARG A 1 199 ? -54.882 7.662 91.213 1.00 72.94 199 ARG A O 1
ATOM 1418 N N . GLN A 1 200 ? -55.848 9.019 92.715 1.00 83.25 200 GLN A N 1
ATOM 1419 C CA . GLN A 1 200 ? -57.156 8.374 92.720 1.00 83.25 200 GLN A CA 1
ATOM 1420 C C . GLN A 1 200 ? -58.278 9.396 92.479 1.00 83.25 200 GLN A C 1
ATOM 1422 O O . GLN A 1 200 ? -58.094 10.600 92.640 1.00 83.25 200 GLN A O 1
ATOM 1427 N N . THR A 1 201 ? -59.461 8.909 92.109 1.00 86.56 201 THR A N 1
ATOM 1428 C CA . THR A 1 201 ? -60.676 9.716 91.939 1.00 86.56 201 THR A CA 1
ATOM 1429 C C . THR A 1 201 ? -61.812 9.102 92.751 1.00 86.56 201 THR A C 1
ATOM 1431 O O . THR A 1 201 ? -62.229 7.979 92.473 1.00 86.56 201 THR A O 1
ATOM 1434 N N . CYS A 1 202 ? -62.323 9.827 93.749 1.00 87.50 202 CYS A N 1
ATOM 1435 C CA . CYS A 1 202 ? -63.480 9.441 94.559 1.00 87.50 202 CYS A CA 1
ATOM 1436 C C . CYS A 1 202 ? -64.785 10.089 94.066 1.00 87.50 202 CYS A C 1
ATOM 1438 O O . CYS A 1 202 ? -64.789 11.192 93.514 1.00 87.50 202 CYS A O 1
ATOM 1440 N N . THR A 1 203 ? -65.910 9.420 94.321 1.00 88.75 203 THR A N 1
ATOM 1441 C CA . THR A 1 203 ? -67.278 9.856 93.980 1.00 88.75 203 THR A CA 1
ATOM 1442 C C . THR A 1 203 ? -68.252 9.545 95.123 1.00 88.75 203 THR A C 1
ATOM 1444 O O . THR A 1 203 ? -68.035 8.578 95.851 1.00 88.75 203 THR A O 1
ATOM 1447 N N . VAL A 1 204 ? -69.313 10.347 95.303 1.00 90.56 204 VAL A N 1
ATOM 1448 C CA . VAL A 1 204 ? -70.315 10.190 96.385 1.00 90.56 204 VAL A CA 1
ATOM 1449 C C . VAL A 1 204 ? -71.663 9.735 95.821 1.00 90.56 204 VAL A C 1
ATOM 1451 O O . VAL A 1 204 ? -72.138 10.280 94.829 1.00 90.56 204 VAL A O 1
ATOM 1454 N N . THR A 1 205 ? -72.302 8.781 96.495 1.00 88.12 205 THR A N 1
ATOM 1455 C CA . THR A 1 205 ? -73.661 8.273 96.244 1.00 88.12 205 THR A CA 1
ATOM 1456 C C . THR A 1 205 ? -74.515 8.447 97.509 1.00 88.12 205 THR A C 1
ATOM 1458 O O . THR A 1 205 ? -73.986 8.410 98.621 1.00 88.12 205 THR A O 1
ATOM 1461 N N . ASN A 1 206 ? -75.824 8.680 97.351 1.00 85.81 206 ASN A N 1
ATOM 1462 C CA . ASN A 1 206 ? -76.787 9.006 98.424 1.00 85.81 206 ASN A CA 1
ATOM 1463 C C . ASN A 1 206 ? -76.415 10.237 99.284 1.00 85.81 206 ASN A C 1
ATOM 1465 O O . ASN A 1 206 ? -76.856 10.375 100.421 1.00 85.81 206 ASN A O 1
ATOM 1469 N N . GLY A 1 207 ? -75.621 11.167 98.740 1.00 85.56 207 GLY A N 1
ATOM 1470 C CA . GLY A 1 207 ? -75.046 12.286 99.495 1.00 85.56 207 GLY A CA 1
ATOM 1471 C C . GLY A 1 207 ? -76.034 13.293 100.101 1.00 85.56 207 GLY A C 1
ATOM 1472 O O . GLY A 1 207 ? -75.622 14.055 100.970 1.00 85.56 207 GLY A O 1
ATOM 1473 N N . SER A 1 208 ? -77.307 13.335 99.698 1.00 88.00 208 SER A N 1
ATOM 1474 C CA . SER A 1 208 ? -78.258 14.367 100.144 1.00 88.00 208 SER A CA 1
ATOM 1475 C C . SER A 1 208 ? -79.666 13.840 100.435 1.00 88.00 208 SER A C 1
ATOM 1477 O O . SER A 1 208 ? -80.113 12.858 99.844 1.00 88.00 208 SER A O 1
ATOM 1479 N N . GLY A 1 209 ? -80.369 14.500 101.362 1.00 87.06 209 GLY A N 1
ATOM 1480 C CA . GLY A 1 209 ? -81.693 14.079 101.831 1.00 87.06 209 GLY A CA 1
ATOM 1481 C C . GLY A 1 209 ? -82.202 14.865 103.047 1.00 87.06 209 GLY A C 1
ATOM 1482 O O . GLY A 1 209 ? -81.746 15.976 103.319 1.00 87.06 209 GLY A O 1
ATOM 1483 N N . VAL A 1 210 ? -83.162 14.289 103.782 1.00 84.25 210 VAL A N 1
ATOM 1484 C CA . VAL A 1 210 ? -83.827 14.896 104.956 1.00 84.25 210 VAL A CA 1
ATOM 1485 C C . VAL A 1 210 ? -83.903 13.891 106.113 1.00 84.25 210 VAL A C 1
ATOM 1487 O O . VAL A 1 210 ? -84.141 12.705 105.901 1.00 84.25 210 VAL A O 1
ATOM 1490 N N . VAL A 1 211 ? -83.711 14.361 107.348 1.00 81.00 211 VAL A N 1
ATOM 1491 C CA . VAL A 1 211 ? -83.655 13.530 108.563 1.00 81.00 211 VAL A CA 1
ATOM 1492 C C . VAL A 1 211 ? -85.051 13.111 109.034 1.00 81.00 211 VAL A C 1
ATOM 1494 O O . VAL A 1 211 ? -85.772 13.882 109.671 1.00 81.00 211 VAL A O 1
ATOM 1497 N N . ALA A 1 212 ? -85.414 11.857 108.763 1.00 78.56 212 ALA A N 1
ATOM 1498 C CA . ALA A 1 212 ? -86.700 11.253 109.118 1.00 78.56 212 ALA A CA 1
ATOM 1499 C C . ALA A 1 212 ? -86.694 10.611 110.525 1.00 78.56 212 ALA A C 1
ATOM 1501 O O . ALA A 1 212 ? -86.856 9.402 110.667 1.00 78.56 212 ALA A O 1
ATOM 1502 N N . ALA A 1 213 ? -86.490 11.424 111.569 1.00 73.44 213 ALA A N 1
ATOM 1503 C CA . ALA A 1 213 ? -86.512 11.013 112.985 1.00 73.44 213 ALA A CA 1
ATOM 1504 C C . ALA A 1 213 ? -85.583 9.830 113.374 1.00 73.44 213 ALA A C 1
ATOM 1506 O O . ALA A 1 213 ? -85.842 9.113 114.343 1.00 73.44 213 ALA A O 1
ATOM 1507 N N . ALA A 1 214 ? -84.497 9.629 112.625 1.00 81.50 214 ALA A N 1
ATOM 1508 C CA . ALA A 1 214 ? -83.511 8.568 112.818 1.00 81.50 214 ALA A CA 1
ATOM 1509 C C . ALA A 1 214 ? -82.122 9.017 112.321 1.00 81.50 214 ALA A C 1
ATOM 1511 O O . ALA A 1 214 ? -81.971 10.116 111.785 1.00 81.50 214 ALA A O 1
ATOM 1512 N N . ILE A 1 215 ? -81.106 8.168 112.500 1.00 80.19 215 ILE A N 1
ATOM 1513 C CA . ILE A 1 215 ? -79.758 8.387 111.953 1.00 80.19 215 ILE A CA 1
ATOM 1514 C C . ILE A 1 215 ? -79.763 8.091 110.446 1.00 80.19 215 ILE A C 1
ATOM 1516 O O . ILE A 1 215 ? -80.253 7.044 110.028 1.00 80.19 215 ILE A O 1
ATOM 1520 N N . VAL A 1 216 ? -79.178 8.985 109.647 1.00 85.56 216 VAL A N 1
ATOM 1521 C CA . VAL A 1 216 ? -78.856 8.739 108.227 1.00 85.56 216 VAL A CA 1
ATOM 1522 C C . VAL A 1 216 ? -77.517 8.003 108.151 1.00 85.56 216 VAL A C 1
ATOM 1524 O O . VAL A 1 216 ? -76.580 8.416 108.832 1.00 85.56 216 VAL A O 1
ATOM 1527 N N . GLY A 1 217 ? -77.404 6.938 107.351 1.00 84.81 217 GLY A N 1
ATOM 1528 C CA . GLY A 1 217 ? -76.227 6.049 107.375 1.00 84.81 217 GLY A CA 1
ATOM 1529 C C . GLY A 1 217 ? -75.860 5.357 106.058 1.00 84.81 217 GLY A C 1
ATOM 1530 O O . GLY A 1 217 ? -74.970 4.514 106.053 1.00 84.81 217 GLY A O 1
ATOM 1531 N N . ASP A 1 218 ? -76.543 5.674 104.959 1.00 86.81 218 ASP A N 1
ATOM 1532 C CA . ASP A 1 218 ? -76.457 4.992 103.659 1.00 86.81 218 ASP A CA 1
ATOM 1533 C C . ASP A 1 218 ? -75.581 5.721 102.617 1.00 86.81 218 ASP A C 1
ATOM 1535 O O . ASP A 1 218 ? -75.409 5.253 101.489 1.00 86.81 218 ASP A O 1
ATOM 1539 N N . ILE A 1 219 ? -74.980 6.852 102.999 1.00 91.94 219 ILE A N 1
ATOM 1540 C CA . ILE A 1 219 ? -74.073 7.632 102.148 1.00 91.94 219 ILE A CA 1
ATOM 1541 C C . ILE A 1 219 ? -72.836 6.789 101.818 1.00 91.94 219 ILE A C 1
ATOM 1543 O O . ILE A 1 219 ? -72.131 6.333 102.717 1.00 91.94 219 ILE A O 1
ATOM 1547 N N . THR A 1 220 ? -72.537 6.607 100.533 1.00 89.19 220 THR A N 1
ATOM 1548 C CA . THR A 1 220 ? -71.433 5.747 100.076 1.00 89.19 220 THR A CA 1
ATOM 1549 C C . THR A 1 220 ? -70.459 6.531 99.207 1.00 89.19 220 THR A C 1
ATOM 1551 O O . THR A 1 220 ? -70.870 7.202 98.263 1.00 89.19 220 THR A O 1
ATOM 1554 N N . VAL A 1 221 ? -69.161 6.422 99.485 1.00 89.88 221 VAL A N 1
ATOM 1555 C CA . VAL A 1 221 ? -68.084 7.028 98.692 1.00 89.88 221 VAL A CA 1
ATOM 1556 C C . VAL A 1 221 ? -67.237 5.926 98.064 1.00 89.88 221 VAL A C 1
ATOM 1558 O O . VAL A 1 221 ? -66.827 4.999 98.760 1.00 89.88 221 VAL A O 1
ATOM 1561 N N . THR A 1 222 ? -66.975 6.016 96.760 1.00 87.81 222 THR A N 1
ATOM 1562 C CA . THR A 1 222 ? -66.183 5.022 96.012 1.00 87.81 222 THR A CA 1
ATOM 1563 C C . THR A 1 222 ? -65.027 5.695 95.287 1.00 87.81 222 THR A C 1
ATOM 1565 O O . THR A 1 222 ? -65.255 6.649 94.540 1.00 87.81 222 THR A O 1
ATOM 1568 N N . CYS A 1 223 ? -63.810 5.193 95.495 1.00 86.56 223 CYS A N 1
ATOM 1569 C CA . CYS A 1 223 ? -62.571 5.687 94.897 1.00 86.56 223 CYS A CA 1
ATOM 1570 C C . CYS A 1 223 ? -61.956 4.668 93.925 1.00 86.56 223 CYS A C 1
ATOM 1572 O O . CYS A 1 223 ? -61.994 3.464 94.174 1.00 86.56 223 CYS A O 1
ATOM 1574 N N . ILE A 1 224 ? -61.376 5.158 92.828 1.00 85.00 224 ILE A N 1
ATOM 1575 C CA . ILE A 1 224 ? -60.668 4.363 91.809 1.00 85.00 224 ILE A CA 1
ATOM 1576 C C . ILE A 1 224 ? -59.280 4.945 91.532 1.00 85.00 224 ILE A C 1
ATOM 1578 O O . ILE A 1 224 ? -59.068 6.139 91.730 1.00 85.00 224 ILE A O 1
ATOM 1582 N N . THR A 1 225 ? -58.337 4.123 91.073 1.00 81.81 225 THR A N 1
ATOM 1583 C CA . THR A 1 225 ? -56.991 4.566 90.666 1.00 81.81 225 THR A CA 1
ATOM 1584 C C . THR A 1 225 ? -56.997 5.094 89.233 1.00 81.81 225 THR A C 1
ATOM 1586 O O . THR A 1 225 ? -57.705 4.568 88.377 1.00 81.81 225 THR A O 1
ATOM 1589 N N . ASN A 1 226 ? -56.225 6.152 88.976 1.00 80.12 226 ASN A N 1
ATOM 1590 C CA . ASN A 1 226 ? -56.117 6.763 87.653 1.00 80.12 226 ASN A CA 1
ATOM 1591 C C . ASN A 1 226 ? -55.043 6.040 86.817 1.00 80.12 226 ASN A C 1
ATOM 1593 O O . ASN A 1 226 ? -53.973 5.725 87.339 1.00 80.12 226 ASN A O 1
ATOM 1597 N N . SER A 1 227 ? -55.291 5.828 85.522 1.00 80.62 227 SER A N 1
ATOM 1598 C CA . SER A 1 227 ? -54.357 5.175 84.593 1.00 80.62 227 SER A CA 1
ATOM 1599 C C . SER A 1 227 ? -54.042 6.045 83.375 1.00 80.62 227 SER A C 1
ATOM 1601 O O . SER A 1 227 ? -54.838 6.899 82.975 1.00 80.62 227 SER A O 1
ATOM 1603 N N . TYR A 1 228 ? -52.852 5.854 82.800 1.00 83.00 228 TYR A N 1
ATOM 1604 C CA . TYR A 1 228 ? -52.289 6.721 81.762 1.00 83.00 228 TYR A CA 1
ATOM 1605 C C . TYR A 1 228 ? -51.673 5.911 80.609 1.00 83.00 228 TYR A C 1
ATOM 1607 O O . TYR A 1 228 ? -51.220 4.784 80.818 1.00 83.00 228 TYR A O 1
ATOM 1615 N N . PRO A 1 229 ? -51.642 6.451 79.376 1.00 86.31 229 PRO A N 1
ATOM 1616 C CA . PRO A 1 229 ? -51.016 5.774 78.247 1.00 86.31 229 PRO A CA 1
ATOM 1617 C C . PRO A 1 229 ? -49.492 5.692 78.408 1.00 86.31 229 PRO A C 1
ATOM 1619 O O . PRO A 1 229 ? -48.856 6.599 78.949 1.00 86.31 229 PRO A O 1
ATOM 1622 N N . VAL A 1 230 ? -48.915 4.621 77.865 1.00 90.88 230 VAL A N 1
ATOM 1623 C CA . VAL A 1 230 ? -47.468 4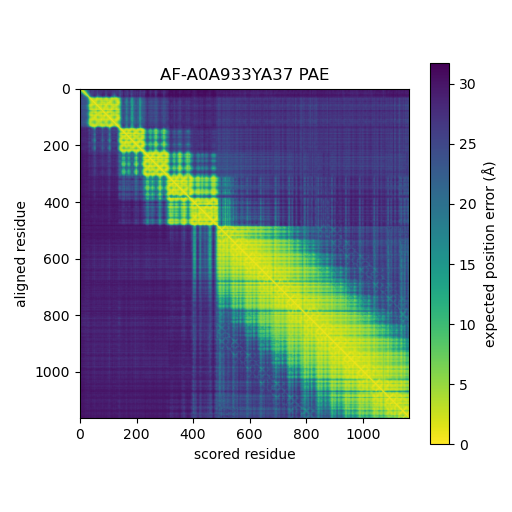.441 77.686 1.00 90.88 230 VAL A CA 1
ATOM 1624 C C . VAL A 1 230 ? -47.177 4.424 76.187 1.00 90.88 230 VAL A C 1
ATOM 1626 O O . VAL A 1 230 ? -47.928 3.826 75.412 1.00 90.88 230 VAL A O 1
ATOM 1629 N N . GLY A 1 231 ? -46.123 5.101 75.742 1.00 90.19 231 GLY A N 1
ATOM 1630 C CA . GLY A 1 231 ? -45.827 5.275 74.324 1.00 90.19 231 GLY A CA 1
ATOM 1631 C C . GLY A 1 231 ? -44.486 5.949 74.054 1.00 90.19 231 GLY A C 1
ATOM 1632 O O . GLY A 1 231 ? -43.707 6.223 74.965 1.00 90.19 231 GLY A O 1
ATOM 1633 N N . GLY A 1 232 ? -44.212 6.204 72.779 1.00 94.00 232 GLY A N 1
ATOM 1634 C CA . GLY A 1 232 ? -42.887 6.608 72.325 1.00 94.00 232 GLY A CA 1
ATOM 1635 C C . GLY A 1 232 ? -42.813 6.909 70.833 1.00 94.00 232 GLY A C 1
ATOM 1636 O O . GLY A 1 232 ? -43.813 7.286 70.213 1.00 94.00 232 GLY A O 1
ATOM 1637 N N . ALA A 1 233 ? -41.628 6.728 70.248 1.00 93.44 233 ALA A N 1
ATOM 1638 C CA . ALA A 1 233 ? -41.397 6.790 68.806 1.00 93.44 233 ALA A CA 1
ATOM 1639 C C . ALA A 1 233 ? -40.439 5.694 68.306 1.00 93.44 233 ALA A C 1
ATOM 1641 O O . ALA A 1 233 ? -39.504 5.313 69.011 1.00 93.44 233 ALA A O 1
ATOM 1642 N N . VAL A 1 234 ? -40.664 5.225 67.075 1.00 95.56 234 VAL A N 1
ATOM 1643 C CA . VAL A 1 234 ? -39.777 4.314 66.333 1.00 95.56 234 VAL A CA 1
ATOM 1644 C C . VAL A 1 234 ? -39.105 5.063 65.184 1.00 95.56 234 VAL A C 1
ATOM 1646 O O . VAL A 1 234 ? -39.780 5.774 64.431 1.00 95.56 234 VAL A O 1
ATOM 1649 N N . THR A 1 235 ? -37.794 4.878 65.035 1.00 90.44 235 THR A N 1
ATOM 1650 C CA . THR A 1 235 ? -36.981 5.397 63.927 1.00 90.44 235 THR A CA 1
ATOM 1651 C C . THR A 1 235 ? -36.065 4.313 63.348 1.00 90.44 235 THR A C 1
ATOM 1653 O O . THR A 1 235 ? -35.639 3.396 64.046 1.00 90.44 235 THR A O 1
ATOM 1656 N N . GLY A 1 236 ? -35.759 4.411 62.050 1.00 87.75 236 GLY A N 1
ATOM 1657 C CA . GLY A 1 236 ? -34.898 3.464 61.328 1.00 87.75 236 GLY A CA 1
ATOM 1658 C C . GLY A 1 236 ? -35.566 2.146 60.905 1.00 87.75 236 GLY A C 1
ATOM 1659 O O . GLY A 1 236 ? -34.906 1.307 60.297 1.00 87.75 236 GLY A O 1
ATOM 1660 N N . LEU A 1 237 ? -36.858 1.945 61.188 1.00 89.75 237 LEU A N 1
ATOM 1661 C CA . LEU A 1 237 ? -37.610 0.768 60.735 1.00 89.75 237 LEU A CA 1
ATOM 1662 C C . LEU A 1 237 ? -37.808 0.836 59.208 1.00 89.75 237 LEU A C 1
ATOM 1664 O O . LEU A 1 237 ? -38.146 1.896 58.683 1.00 89.75 237 LEU A O 1
ATOM 1668 N N . GLY A 1 238 ? -37.575 -0.263 58.491 1.00 82.31 238 GLY A N 1
ATOM 1669 C CA . GLY A 1 238 ? -37.668 -0.294 57.026 1.00 82.31 238 GLY A CA 1
ATOM 1670 C C . GLY A 1 238 ? -39.103 -0.232 56.480 1.00 82.31 238 GLY A C 1
ATOM 1671 O O . GLY A 1 238 ? -40.061 -0.619 57.150 1.00 82.31 238 GLY A O 1
ATOM 1672 N N . ASP A 1 239 ? -39.259 0.177 55.220 1.00 78.62 239 ASP A N 1
ATOM 1673 C CA . ASP A 1 239 ? -40.570 0.228 54.557 1.00 78.62 239 ASP A CA 1
ATOM 1674 C C . ASP A 1 239 ? -41.149 -1.177 54.312 1.00 78.62 239 ASP A C 1
ATOM 1676 O O . ASP A 1 239 ? -40.504 -2.042 53.718 1.00 78.62 239 ASP A O 1
ATOM 1680 N N . GLY A 1 240 ? -42.378 -1.414 54.783 1.00 78.06 240 GLY A N 1
ATOM 1681 C CA . GLY A 1 240 ? -43.036 -2.728 54.740 1.00 78.06 240 GLY A CA 1
ATOM 1682 C C . GLY A 1 240 ? -42.610 -3.698 55.851 1.00 78.06 240 GLY A C 1
ATOM 1683 O O . GLY A 1 240 ? -43.135 -4.810 55.928 1.00 78.06 240 GLY A O 1
ATOM 1684 N N . TRP A 1 241 ? -41.695 -3.286 56.730 1.00 87.00 241 TRP A N 1
ATOM 1685 C CA . TRP A 1 241 ? -41.256 -4.067 57.883 1.00 87.00 241 TRP A CA 1
ATOM 1686 C C . TRP A 1 241 ? -42.132 -3.809 59.111 1.00 87.00 241 TRP A C 1
ATOM 1688 O O . TRP A 1 241 ? -42.863 -2.824 59.192 1.00 87.00 241 TRP A O 1
ATOM 1698 N N . ASN A 1 242 ? -42.046 -4.699 60.099 1.00 90.12 242 ASN A N 1
ATOM 1699 C CA . ASN A 1 242 ? -42.689 -4.502 61.390 1.00 90.12 242 ASN A CA 1
ATOM 1700 C C . ASN A 1 242 ? -41.777 -4.923 62.546 1.00 90.12 242 ASN A C 1
ATOM 1702 O O . ASN A 1 242 ? -40.965 -5.838 62.415 1.00 90.12 242 ASN A O 1
ATOM 1706 N N . VAL A 1 243 ? -41.944 -4.244 63.678 1.00 94.19 243 VAL A N 1
ATOM 1707 C CA . VAL A 1 243 ? -41.377 -4.617 64.978 1.00 94.19 243 VAL A CA 1
ATOM 1708 C C . VAL A 1 243 ? -42.528 -4.836 65.955 1.00 94.19 243 VAL A C 1
ATOM 1710 O O . VAL A 1 243 ? -43.512 -4.094 65.924 1.00 94.19 243 VAL A O 1
ATOM 1713 N N . VAL A 1 244 ? -42.427 -5.846 66.821 1.00 94.56 244 VAL A N 1
ATOM 1714 C CA . VAL A 1 244 ? -43.407 -6.068 67.896 1.00 94.56 244 VAL A CA 1
ATOM 1715 C C . VAL A 1 244 ? -42.780 -5.682 69.226 1.00 94.56 244 VAL A C 1
ATOM 1717 O O . VAL A 1 244 ? -41.841 -6.334 69.693 1.00 94.56 244 VAL A O 1
ATOM 1720 N N . LEU A 1 245 ? -43.312 -4.626 69.836 1.00 95.00 245 LEU A N 1
ATOM 1721 C CA . LEU A 1 245 ? -42.990 -4.226 71.203 1.00 95.00 245 LEU A CA 1
ATOM 1722 C C . LEU A 1 245 ? -43.950 -4.905 72.184 1.00 95.00 245 LEU A C 1
ATOM 1724 O O . LEU A 1 245 ? -45.080 -5.229 71.831 1.00 95.00 245 LEU A O 1
ATOM 1728 N N . GLN A 1 246 ? -43.512 -5.098 73.422 1.00 93.81 246 GLN A N 1
ATOM 1729 C CA . GLN A 1 246 ? -44.303 -5.699 74.494 1.00 93.81 246 GLN A CA 1
ATOM 1730 C C . GLN A 1 246 ? -44.081 -4.923 75.794 1.00 93.81 246 GLN A C 1
ATOM 1732 O O . GLN A 1 246 ? -42.933 -4.625 76.116 1.00 93.81 246 GLN A O 1
ATOM 1737 N N . ASN A 1 247 ? -45.145 -4.630 76.547 1.00 91.25 247 ASN A N 1
ATOM 1738 C CA . ASN A 1 247 ? -45.090 -3.907 77.822 1.00 91.25 247 ASN A CA 1
ATOM 1739 C C . ASN A 1 247 ? -45.416 -4.841 79.001 1.00 91.25 247 ASN A C 1
ATOM 1741 O O . ASN A 1 247 ? -46.448 -5.508 78.999 1.00 91.25 247 ASN A O 1
ATOM 1745 N N . ASN A 1 248 ? -44.565 -4.899 80.029 1.00 87.00 248 ASN A N 1
ATOM 1746 C CA . ASN A 1 248 ? -44.781 -5.717 81.236 1.00 87.00 248 ASN A CA 1
ATOM 1747 C C . ASN A 1 248 ? -45.033 -7.216 80.953 1.00 87.00 248 ASN A C 1
ATOM 1749 O O . ASN A 1 248 ? -45.764 -7.887 81.679 1.00 87.00 248 ASN A O 1
ATOM 1753 N N . GLY A 1 249 ? -44.450 -7.754 79.874 1.00 83.25 249 GLY A N 1
ATOM 1754 C CA . GLY A 1 249 ? -44.675 -9.141 79.440 1.00 83.25 249 GLY A CA 1
ATOM 1755 C C . GLY A 1 249 ? -46.035 -9.395 78.768 1.00 83.25 249 GLY A C 1
ATOM 1756 O O . GLY A 1 249 ? -46.383 -10.549 78.515 1.00 83.25 249 GLY A O 1
ATOM 1757 N N . ALA A 1 250 ? -46.800 -8.341 78.468 1.00 78.56 250 ALA A N 1
ATOM 1758 C CA . ALA A 1 250 ? -48.118 -8.384 77.841 1.00 78.56 250 ALA A CA 1
ATOM 1759 C C . ALA A 1 250 ? -48.335 -7.183 76.885 1.00 78.56 250 ALA A C 1
ATOM 1761 O O . ALA A 1 250 ? -47.401 -6.467 76.541 1.00 78.56 250 ALA A O 1
ATOM 1762 N N . ASP A 1 251 ? -49.576 -6.989 76.425 1.00 87.12 251 ASP A N 1
ATOM 1763 C CA . ASP A 1 251 ? -49.985 -5.926 75.485 1.00 87.12 251 ASP A CA 1
ATOM 1764 C C . ASP A 1 251 ? -49.046 -5.759 74.276 1.00 87.12 251 ASP A C 1
ATOM 1766 O O . ASP A 1 251 ? -48.399 -4.732 74.096 1.00 87.12 251 ASP A O 1
ATOM 1770 N N . ASP A 1 252 ? -48.950 -6.806 73.455 1.00 92.50 252 ASP A N 1
ATOM 1771 C CA . ASP A 1 252 ? -48.098 -6.800 72.265 1.00 92.50 252 ASP A CA 1
ATOM 1772 C C . ASP A 1 252 ? -48.584 -5.756 71.241 1.00 92.50 252 ASP A C 1
ATOM 1774 O O . ASP A 1 252 ? -49.732 -5.799 70.793 1.00 92.50 252 ASP A O 1
ATOM 1778 N N . LEU A 1 253 ? -47.695 -4.852 70.829 1.00 93.50 253 LEU A N 1
ATOM 1779 C CA . LEU A 1 253 ? -47.963 -3.802 69.849 1.00 93.50 253 LEU A CA 1
ATOM 1780 C C . LEU A 1 253 ? -47.075 -3.994 68.615 1.00 93.50 253 LEU A C 1
ATOM 1782 O O . LEU A 1 253 ? -45.866 -3.761 68.661 1.00 93.50 253 LEU A O 1
ATOM 1786 N N . MET A 1 254 ? -47.687 -4.396 67.499 1.00 93.19 254 MET A N 1
ATOM 1787 C CA . MET A 1 254 ? -47.038 -4.393 66.187 1.00 93.19 254 MET A CA 1
ATOM 1788 C C . MET A 1 254 ? -46.990 -2.965 65.635 1.00 93.19 254 MET A C 1
ATOM 1790 O O . MET A 1 254 ? -48.022 -2.303 65.529 1.00 93.19 254 MET A O 1
ATOM 1794 N N . ILE A 1 255 ? -45.802 -2.514 65.237 1.00 92.75 255 ILE A N 1
ATOM 1795 C CA . ILE A 1 255 ? -45.574 -1.197 64.637 1.00 92.75 255 ILE A CA 1
ATOM 1796 C C . ILE A 1 255 ? -45.103 -1.398 63.184 1.00 92.75 255 ILE A C 1
ATOM 1798 O O . ILE A 1 255 ? -44.042 -1.994 62.992 1.00 92.75 255 ILE A O 1
ATOM 1802 N N . PRO A 1 256 ? -45.866 -0.939 62.169 1.00 88.38 256 PRO A N 1
ATOM 1803 C CA . PRO A 1 256 ? -45.613 -1.219 60.748 1.00 88.38 256 PRO A CA 1
ATOM 1804 C C . PRO A 1 256 ? -44.845 -0.105 60.002 1.00 88.38 256 PRO A C 1
ATOM 1806 O O . PRO A 1 256 ? -44.915 -0.020 58.779 1.00 88.38 256 PRO A O 1
ATOM 1809 N N . GLY A 1 257 ? -44.186 0.811 60.719 1.00 88.25 257 GLY A N 1
ATOM 1810 C CA . GLY A 1 257 ? -43.450 1.929 60.121 1.00 88.25 257 GLY A CA 1
ATOM 1811 C C . GLY A 1 257 ? -42.913 2.925 61.153 1.00 88.25 257 GLY A C 1
ATOM 1812 O O . GLY A 1 257 ? -43.227 2.841 62.340 1.00 88.25 257 GLY A O 1
ATOM 1813 N N . ASN A 1 258 ? -42.092 3.874 60.701 1.00 89.81 258 ASN A N 1
ATOM 1814 C CA . ASN A 1 258 ? -41.546 4.939 61.550 1.00 89.81 258 ASN A CA 1
ATOM 1815 C C . ASN A 1 258 ? -42.641 5.917 62.005 1.00 89.81 258 ASN A C 1
ATOM 1817 O O . ASN A 1 258 ? -43.520 6.282 61.225 1.00 89.81 258 ASN A O 1
ATOM 1821 N N . GLY A 1 259 ? -42.563 6.397 63.248 1.00 90.00 259 GLY A N 1
ATOM 1822 C CA . GLY A 1 259 ? -43.554 7.323 63.806 1.00 90.00 259 GLY A CA 1
ATOM 1823 C C . GLY A 1 259 ? -43.733 7.187 65.316 1.00 90.00 259 GLY A C 1
ATOM 1824 O O . GLY A 1 259 ? -42.975 6.483 65.981 1.00 90.00 259 GLY A O 1
ATOM 1825 N N . ARG A 1 260 ? -44.740 7.874 65.873 1.00 92.75 260 ARG A N 1
ATOM 1826 C CA . ARG A 1 260 ? -45.114 7.729 67.292 1.00 92.75 260 ARG A CA 1
ATOM 1827 C C . ARG A 1 260 ? -46.035 6.528 67.499 1.00 92.75 260 ARG A C 1
ATOM 1829 O O . ARG A 1 260 ? -46.869 6.238 66.647 1.00 92.75 260 ARG A O 1
ATOM 1836 N N . PHE A 1 261 ? -45.917 5.884 68.655 1.00 93.50 261 PHE A N 1
ATOM 1837 C CA . PHE A 1 261 ? -46.748 4.750 69.062 1.00 93.50 261 PHE A CA 1
ATOM 1838 C C . PHE A 1 261 ? -47.256 4.924 70.497 1.00 93.50 261 PHE A C 1
ATOM 1840 O O . PHE A 1 261 ? -46.668 5.667 71.284 1.00 93.50 261 PHE A O 1
ATOM 1847 N N . SER A 1 262 ? -48.321 4.206 70.854 1.00 90.88 262 SER A N 1
ATOM 1848 C CA . SER A 1 262 ? -48.766 4.044 72.240 1.00 90.88 262 SER A CA 1
ATOM 1849 C C . SER A 1 262 ? -49.438 2.682 72.415 1.00 90.88 262 SER A C 1
ATOM 1851 O O . SER A 1 262 ? -50.071 2.181 71.485 1.00 90.88 262 SER A O 1
ATOM 1853 N N . PHE A 1 263 ? -49.253 2.077 73.585 1.00 91.31 263 PHE A N 1
ATOM 1854 C CA . PHE A 1 263 ? -49.847 0.798 73.964 1.00 91.31 263 PHE A CA 1
ATOM 1855 C C . PHE A 1 263 ? -51.367 0.906 74.125 1.00 91.31 263 PHE A C 1
ATOM 1857 O O . PHE A 1 263 ? -51.899 1.960 74.473 1.00 91.31 263 PHE A O 1
ATOM 1864 N N . SER A 1 264 ? -52.072 -0.192 73.844 1.00 81.94 264 SER A N 1
ATOM 1865 C CA . SER A 1 264 ? -53.540 -0.203 73.797 1.00 81.94 264 SER A CA 1
ATOM 1866 C C . SER A 1 264 ? -54.169 -0.197 75.190 1.00 81.94 264 SER A C 1
ATOM 1868 O O . SER A 1 264 ? -55.287 0.290 75.368 1.00 81.94 264 SER A O 1
ATOM 1870 N N . LYS A 1 265 ? -53.440 -0.720 76.182 1.00 86.81 265 LYS A N 1
ATOM 1871 C CA . LYS A 1 265 ? -53.834 -0.717 77.590 1.00 86.81 265 LYS A CA 1
ATOM 1872 C C . LYS A 1 265 ? -53.122 0.427 78.324 1.00 86.81 265 LYS A C 1
ATOM 1874 O O . LYS A 1 265 ? -51.889 0.426 78.364 1.00 86.81 265 LYS A O 1
ATOM 1879 N N . PRO A 1 266 ? -53.853 1.389 78.920 1.00 81.69 266 PRO A N 1
ATOM 1880 C CA . PRO A 1 266 ? -53.250 2.329 79.856 1.00 81.69 266 PRO A CA 1
ATOM 1881 C C . PRO A 1 266 ? -52.768 1.583 81.108 1.00 81.69 266 PRO A C 1
ATOM 1883 O O . PRO A 1 266 ? -53.286 0.521 81.455 1.00 81.69 266 PRO A O 1
ATOM 1886 N N . VAL A 1 267 ? -51.768 2.152 81.772 1.00 86.06 267 VAL A N 1
ATOM 1887 C CA . VAL A 1 267 ? -51.079 1.580 82.934 1.00 86.06 267 VAL A CA 1
ATOM 1888 C C . VAL A 1 267 ? -51.385 2.437 84.165 1.00 86.06 267 VAL A C 1
ATOM 1890 O O . VAL A 1 267 ? -51.439 3.666 84.073 1.00 86.06 267 VAL A O 1
ATOM 1893 N N . ASP A 1 268 ? -51.637 1.798 85.307 1.00 83.75 268 ASP A N 1
ATOM 1894 C CA . ASP A 1 268 ? -52.077 2.472 86.534 1.00 83.75 268 ASP A CA 1
ATOM 1895 C C . ASP A 1 268 ? -50.975 3.369 87.122 1.00 83.75 268 ASP A C 1
ATOM 1897 O O . ASP A 1 268 ? -49.799 2.999 87.182 1.00 83.75 268 ASP A O 1
ATOM 1901 N N . SER A 1 269 ? -51.357 4.554 87.597 1.00 78.25 269 SER A N 1
ATOM 1902 C CA . SER A 1 269 ? -50.433 5.537 88.165 1.00 78.25 269 SER A CA 1
ATOM 1903 C C . SER A 1 269 ? -49.747 5.009 89.426 1.00 78.25 269 SER A C 1
ATOM 1905 O O . SER A 1 269 ? -50.396 4.678 90.417 1.00 78.25 269 SER A O 1
ATOM 1907 N N . GLY A 1 270 ? -48.414 4.981 89.420 1.00 77.38 270 GLY A N 1
ATOM 1908 C CA . GLY A 1 270 ? -47.602 4.344 90.459 1.00 77.38 270 GLY A CA 1
ATOM 1909 C C . GLY A 1 270 ? -47.262 2.874 90.199 1.00 77.38 270 GLY A C 1
ATOM 1910 O O . GLY A 1 270 ? -46.619 2.272 91.054 1.00 77.38 270 GLY A O 1
ATOM 1911 N N . THR A 1 271 ? -47.643 2.307 89.050 1.00 84.94 271 THR A N 1
ATOM 1912 C CA . THR A 1 271 ? -47.125 1.011 88.579 1.00 84.94 271 THR A CA 1
ATOM 1913 C C . THR A 1 271 ? -46.028 1.204 87.530 1.00 84.94 271 THR A C 1
ATOM 1915 O O . THR A 1 271 ? -45.968 2.235 86.851 1.00 84.94 271 THR A O 1
ATOM 1918 N N . ASP A 1 272 ? -45.128 0.228 87.431 1.00 86.81 272 ASP A N 1
ATOM 1919 C CA . ASP A 1 272 ? -44.017 0.263 86.481 1.00 86.81 272 ASP A CA 1
ATOM 1920 C C . ASP A 1 272 ? -44.448 -0.166 85.074 1.00 86.81 272 ASP A C 1
ATOM 1922 O O . ASP A 1 272 ? -45.352 -0.986 84.900 1.00 86.81 272 ASP A O 1
ATOM 1926 N N . TYR A 1 273 ? -43.771 0.377 84.064 1.00 90.25 273 TYR A N 1
ATOM 1927 C CA . TYR A 1 273 ? -43.779 -0.099 82.685 1.00 90.25 273 TYR A CA 1
ATOM 1928 C C . TYR A 1 273 ? -42.405 -0.686 82.334 1.00 90.25 273 TYR A C 1
ATOM 1930 O O . TYR A 1 273 ? -41.373 -0.233 82.838 1.00 90.25 273 TYR A O 1
ATOM 1938 N N . HIS A 1 274 ? -42.383 -1.674 81.443 1.00 91.69 274 HIS A N 1
ATOM 1939 C CA . HIS A 1 274 ? -41.161 -2.315 80.961 1.00 91.69 274 HIS A CA 1
ATOM 1940 C C . HIS A 1 274 ? -41.349 -2.789 79.517 1.00 91.69 274 HIS A C 1
ATOM 1942 O O . HIS A 1 274 ? -41.984 -3.817 79.259 1.00 91.69 274 HIS A O 1
ATOM 1948 N N . ILE A 1 275 ? -40.762 -2.056 78.575 1.00 94.06 275 ILE A N 1
ATOM 1949 C CA . ILE A 1 275 ? -40.845 -2.299 77.139 1.00 94.06 275 ILE A CA 1
ATOM 1950 C C . ILE A 1 275 ? -39.699 -3.198 76.676 1.00 94.06 275 ILE A C 1
ATOM 1952 O O . ILE A 1 275 ? -38.527 -2.847 76.789 1.00 94.06 275 ILE A O 1
ATOM 1956 N N . ALA A 1 276 ? -40.044 -4.331 76.073 1.00 91.19 276 ALA A N 1
ATOM 1957 C CA . ALA A 1 276 ? -39.112 -5.199 75.363 1.00 91.19 276 ALA A CA 1
ATOM 1958 C C . ALA A 1 276 ? -39.470 -5.279 73.871 1.00 91.19 276 ALA A C 1
ATOM 1960 O O . ALA A 1 276 ? -40.638 -5.162 73.496 1.00 91.19 276 ALA A O 1
ATOM 1961 N N . VAL A 1 277 ? -38.479 -5.542 73.011 1.00 93.38 277 VAL A N 1
ATOM 1962 C CA . VAL A 1 277 ? -38.756 -6.016 71.646 1.00 93.38 277 VAL A CA 1
ATOM 1963 C C . VAL A 1 277 ? -39.057 -7.509 71.726 1.00 93.38 277 VAL A C 1
ATOM 1965 O O . VAL A 1 277 ? -38.163 -8.311 71.991 1.00 93.38 277 VAL A O 1
ATOM 1968 N N . ARG A 1 278 ? -40.317 -7.887 71.502 1.00 92.44 278 ARG A N 1
ATOM 1969 C CA . ARG A 1 278 ? -40.760 -9.288 71.478 1.00 92.44 278 ARG A CA 1
ATOM 1970 C C . ARG A 1 278 ? -40.503 -9.954 70.129 1.00 92.44 278 ARG A C 1
ATOM 1972 O O . ARG A 1 278 ? -40.302 -11.166 70.066 1.00 92.44 278 ARG A O 1
ATOM 1979 N N . THR A 1 279 ? -40.519 -9.193 69.039 1.00 91.69 279 THR A N 1
ATOM 1980 C CA . THR A 1 279 ? -40.187 -9.711 67.706 1.00 91.69 279 THR A CA 1
ATOM 1981 C C . THR A 1 279 ? -39.435 -8.647 66.926 1.00 91.69 279 THR A C 1
ATOM 1983 O O . THR A 1 279 ? -39.960 -7.560 66.685 1.00 91.69 279 THR A O 1
ATOM 1986 N N . GLN A 1 280 ? -38.191 -8.971 66.573 1.00 90.69 280 GLN A N 1
ATOM 1987 C CA . GLN A 1 280 ? -37.368 -8.167 65.677 1.00 90.69 280 GLN A CA 1
ATOM 1988 C C . GLN A 1 280 ? -37.845 -8.348 64.226 1.00 90.69 280 GLN A C 1
ATOM 1990 O O . GLN A 1 280 ? -38.252 -9.459 63.871 1.00 90.69 280 GLN A O 1
ATOM 1995 N N . PRO A 1 281 ? -37.745 -7.319 63.368 1.00 88.06 281 PRO A N 1
ATOM 1996 C CA . PRO A 1 281 ? -37.789 -7.514 61.921 1.00 88.06 281 PRO A CA 1
ATOM 1997 C C . PRO A 1 281 ? -36.687 -8.489 61.456 1.00 88.06 281 PRO A C 1
ATOM 1999 O O . PRO A 1 281 ? -35.557 -8.431 61.932 1.00 88.06 281 PRO A O 1
ATOM 2002 N N . GLU A 1 282 ? -36.996 -9.341 60.471 1.00 77.50 282 GLU A N 1
ATOM 2003 C CA . GLU A 1 282 ? -36.140 -10.389 59.849 1.00 77.50 282 GLU A CA 1
ATOM 2004 C C . GLU A 1 282 ? -34.735 -9.939 59.349 1.00 77.50 282 GLU A C 1
ATOM 2006 O O . GLU A 1 282 ? -33.946 -10.777 58.919 1.00 77.50 282 GLU A O 1
ATOM 2011 N N . GLY A 1 283 ? -34.419 -8.639 59.374 1.00 77.38 283 GLY A N 1
ATOM 2012 C CA . GLY A 1 283 ? -33.199 -8.043 58.813 1.00 77.38 283 GLY A CA 1
ATOM 2013 C C . GLY A 1 283 ? -32.776 -6.707 59.438 1.00 77.38 283 GLY A C 1
ATOM 2014 O O . GLY A 1 283 ? -31.990 -5.969 58.839 1.00 77.38 283 GLY A O 1
ATOM 2015 N N . GLN A 1 284 ? -33.299 -6.361 60.620 1.00 87.50 284 GLN A N 1
ATOM 2016 C CA . GLN A 1 284 ? -32.816 -5.222 61.410 1.00 87.50 284 GLN A CA 1
ATOM 2017 C C . GLN A 1 284 ? -32.776 -5.584 62.902 1.00 87.50 284 GLN A C 1
ATOM 2019 O O . GLN A 1 284 ? -33.555 -6.412 63.369 1.00 87.50 284 GLN A O 1
ATOM 2024 N N . THR A 1 285 ? -31.910 -4.931 63.678 1.00 89.75 285 THR A N 1
ATOM 2025 C CA . THR A 1 285 ? -31.976 -4.962 65.147 1.00 89.75 285 THR A CA 1
ATOM 2026 C C . THR A 1 285 ? -32.594 -3.663 65.647 1.00 89.75 285 THR A C 1
ATOM 2028 O O . THR A 1 285 ? -31.982 -2.604 65.525 1.00 89.75 285 THR A O 1
ATOM 2031 N N . CYS A 1 286 ? -33.777 -3.745 66.251 1.00 92.00 286 CYS A N 1
ATOM 2032 C CA . CYS A 1 286 ? -34.384 -2.668 67.024 1.00 92.00 286 CYS A CA 1
ATOM 2033 C C . CYS A 1 286 ? -33.947 -2.736 68.495 1.00 92.00 286 CYS A C 1
ATOM 2035 O O . CYS A 1 286 ? -33.976 -3.804 69.113 1.00 92.00 286 CYS A O 1
ATOM 2037 N N . THR A 1 287 ? -33.566 -1.597 69.070 1.00 92.06 287 THR A N 1
ATOM 2038 C CA . THR A 1 287 ? -33.219 -1.433 70.491 1.00 92.06 287 THR A CA 1
ATOM 2039 C C . THR A 1 287 ? -34.094 -0.359 71.133 1.00 92.06 287 THR A C 1
ATOM 2041 O O . THR A 1 287 ? -34.439 0.629 70.487 1.00 92.06 287 THR A O 1
ATOM 2044 N N . VAL A 1 288 ? -34.474 -0.557 72.401 1.00 93.31 288 VAL A N 1
ATOM 2045 C CA . VAL A 1 288 ? -35.330 0.373 73.157 1.00 93.31 288 VAL A CA 1
ATOM 2046 C C . VAL A 1 288 ? -34.493 1.143 74.177 1.00 93.31 288 VAL A C 1
ATOM 2048 O O . VAL A 1 288 ? -33.808 0.540 75.002 1.00 93.31 288 VAL A O 1
ATOM 2051 N N . SER A 1 289 ? -34.605 2.466 74.144 1.00 90.69 289 SER A N 1
ATOM 2052 C CA . SER A 1 289 ? -34.101 3.409 75.143 1.00 90.69 289 SER A CA 1
ATOM 2053 C C . SER A 1 289 ? -35.270 4.008 75.931 1.00 90.69 289 SER A C 1
ATOM 2055 O O . SER A 1 289 ? -36.389 4.104 75.422 1.00 90.69 289 SER A O 1
ATOM 2057 N N . ASN A 1 290 ? -35.015 4.375 77.191 1.00 89.56 290 ASN A N 1
ATOM 2058 C CA . ASN A 1 290 ? -36.042 4.644 78.212 1.00 89.56 290 ASN A CA 1
ATOM 2059 C C . ASN A 1 290 ? -37.034 3.468 78.330 1.00 89.56 290 ASN A C 1
ATOM 2061 O O . ASN A 1 290 ? -38.246 3.634 78.373 1.00 89.56 290 ASN A O 1
ATOM 2065 N N . ALA A 1 291 ? -36.496 2.244 78.332 1.00 87.31 291 ALA A N 1
ATOM 2066 C CA . ALA A 1 291 ? -37.282 1.018 78.245 1.00 87.31 291 ALA A CA 1
ATOM 2067 C C . ALA A 1 291 ? -38.125 0.710 79.497 1.00 87.31 291 ALA A C 1
ATOM 2069 O O . ALA A 1 291 ? -39.058 -0.076 79.392 1.00 87.31 291 ALA A O 1
ATOM 2070 N N . ALA A 1 292 ? -37.828 1.289 80.664 1.00 88.75 292 ALA A N 1
ATOM 2071 C CA . ALA A 1 292 ? -38.577 1.028 81.892 1.00 88.75 292 ALA A CA 1
ATOM 2072 C C . ALA A 1 292 ? -38.593 2.231 82.846 1.00 88.75 292 ALA A C 1
ATOM 2074 O O . ALA A 1 292 ? -37.658 3.034 82.863 1.00 88.75 292 ALA A O 1
ATOM 2075 N N . GLY A 1 293 ? -39.638 2.310 83.670 1.00 87.69 293 GLY A N 1
ATOM 2076 C CA . GLY A 1 293 ? -39.836 3.332 84.700 1.00 87.69 293 GLY A CA 1
ATOM 2077 C C . GLY A 1 293 ? -41.236 3.248 85.315 1.00 87.69 293 GLY A C 1
ATOM 2078 O O . GLY A 1 293 ? -42.025 2.390 84.934 1.00 87.69 293 GLY A O 1
ATOM 2079 N N . THR A 1 294 ? -41.570 4.148 86.240 1.00 85.00 294 THR A N 1
ATOM 2080 C CA . THR A 1 294 ? -42.899 4.197 86.878 1.00 85.00 294 THR A CA 1
ATOM 2081 C C . THR A 1 294 ? -43.803 5.218 86.190 1.00 85.00 294 THR A C 1
ATOM 2083 O O . THR A 1 294 ? -43.371 6.336 85.913 1.00 85.00 294 THR A O 1
ATOM 2086 N N . VAL A 1 295 ? -45.069 4.874 85.946 1.00 83.94 295 VAL A N 1
ATOM 2087 C CA . VAL A 1 295 ? -46.062 5.807 85.383 1.00 83.94 295 VAL A CA 1
ATOM 2088 C C . VAL A 1 295 ? -46.492 6.821 86.450 1.00 83.94 295 VAL A C 1
ATOM 2090 O O . VAL A 1 295 ? -46.899 6.431 87.548 1.00 83.94 295 VAL A O 1
ATOM 2093 N N . ASP A 1 296 ? -46.402 8.123 86.157 1.00 76.94 296 ASP A N 1
ATOM 2094 C CA . ASP A 1 296 ? -46.768 9.191 87.097 1.00 76.94 296 ASP A CA 1
ATOM 2095 C C . ASP A 1 296 ? -48.195 9.739 86.870 1.00 76.94 296 ASP A C 1
ATOM 2097 O O . ASP A 1 296 ? -49.133 8.949 86.761 1.00 76.94 296 ASP A O 1
ATOM 2101 N N . ALA A 1 297 ? -48.401 11.057 86.903 1.00 74.62 297 ALA A N 1
ATOM 2102 C CA . ALA A 1 297 ? -49.679 11.718 86.623 1.00 74.62 297 ALA A CA 1
ATOM 2103 C C . ALA A 1 297 ? -49.798 12.216 85.162 1.00 74.62 297 ALA A C 1
ATOM 2105 O O . ALA A 1 297 ? -50.788 12.861 84.806 1.00 74.62 297 ALA A O 1
ATOM 2106 N N . VAL A 1 298 ? -48.791 11.939 84.327 1.00 76.69 298 VAL A N 1
ATOM 2107 C CA . VAL A 1 298 ? -48.710 12.266 82.901 1.00 76.69 298 VAL A CA 1
ATOM 2108 C C . VAL A 1 298 ? -48.308 11.000 82.132 1.00 76.69 298 VAL A C 1
ATOM 2110 O O . VAL A 1 298 ? -47.507 10.194 82.599 1.00 76.69 298 VAL A O 1
ATOM 2113 N N . GLY A 1 299 ? -48.886 10.790 80.946 1.00 78.62 299 GLY A N 1
ATOM 2114 C CA . GLY A 1 299 ? -48.589 9.611 80.126 1.00 78.62 299 GLY A CA 1
ATOM 2115 C C . GLY A 1 299 ? -47.147 9.590 79.608 1.00 78.62 299 GLY A C 1
ATOM 2116 O O . GLY A 1 299 ? -46.644 10.598 79.105 1.00 78.62 299 GLY A O 1
ATOM 2117 N N . ILE A 1 300 ? -46.507 8.422 79.687 1.00 90.38 300 ILE A N 1
ATOM 2118 C CA . ILE A 1 300 ? -45.138 8.196 79.206 1.00 90.38 300 ILE A CA 1
ATOM 2119 C C . ILE A 1 300 ? -45.127 8.294 77.677 1.00 90.38 300 ILE A C 1
ATOM 2121 O O . ILE A 1 300 ? -45.954 7.668 77.011 1.00 90.38 300 ILE A O 1
ATOM 2125 N N . SER A 1 301 ? -44.220 9.092 77.103 1.00 88.81 301 SER A N 1
ATOM 2126 C CA . SER A 1 301 ? -44.230 9.375 75.654 1.00 88.81 301 SER A CA 1
ATOM 2127 C C . SER A 1 301 ? -42.853 9.609 75.011 1.00 88.81 301 SER A C 1
ATOM 2129 O O . SER A 1 301 ? -42.773 9.989 73.836 1.00 88.81 301 SER A O 1
ATOM 2131 N N . ASP A 1 302 ? -41.788 9.375 75.779 1.00 89.25 302 ASP A N 1
ATOM 2132 C CA . ASP A 1 302 ? -40.367 9.608 75.485 1.00 89.25 302 ASP A CA 1
ATOM 2133 C C . ASP A 1 302 ? -39.568 8.316 75.213 1.00 89.25 302 ASP A C 1
ATOM 2135 O O . ASP A 1 302 ? -38.376 8.375 74.908 1.00 89.25 302 ASP A O 1
ATOM 2139 N N . ILE A 1 303 ? -40.226 7.152 75.267 1.00 93.81 303 ILE A N 1
ATOM 2140 C CA . ILE A 1 303 ? -39.637 5.860 74.895 1.00 93.81 303 ILE A CA 1
ATOM 2141 C C . ILE A 1 303 ? -39.163 5.942 73.442 1.00 93.81 303 ILE A C 1
ATOM 2143 O O . ILE A 1 303 ? -39.908 6.356 72.550 1.00 93.81 303 ILE A O 1
ATOM 2147 N N . THR A 1 304 ? -37.922 5.544 73.181 1.00 92.06 304 THR A N 1
ATOM 2148 C CA . THR A 1 304 ? -37.320 5.639 71.844 1.00 92.06 304 THR A CA 1
ATOM 2149 C C . THR A 1 304 ? -36.865 4.272 71.369 1.00 92.06 304 THR A C 1
ATOM 2151 O O . THR A 1 304 ? -36.149 3.566 72.073 1.00 92.06 304 THR A O 1
ATOM 2154 N N . VAL A 1 305 ? -37.287 3.887 70.166 1.00 94.38 305 VAL A N 1
ATOM 2155 C CA . VAL A 1 305 ? -36.915 2.617 69.537 1.00 94.38 305 VAL A CA 1
ATOM 2156 C C . VAL A 1 305 ? -36.131 2.911 68.269 1.00 94.38 305 VAL A C 1
ATOM 2158 O O . VAL A 1 305 ? -36.672 3.481 67.325 1.00 94.38 305 VAL A O 1
ATOM 2161 N N . SER A 1 306 ? -34.858 2.527 68.258 1.00 91.75 306 SER A N 1
ATOM 2162 C CA . SER A 1 306 ? -33.959 2.716 67.118 1.00 91.75 306 SER A CA 1
ATOM 2163 C C . SER A 1 306 ? -33.722 1.377 66.433 1.00 91.75 306 SER A C 1
ATOM 2165 O O . SER A 1 306 ? -33.231 0.444 67.070 1.00 91.75 306 SER A O 1
ATOM 2167 N N . CYS A 1 307 ? -34.080 1.266 65.157 1.00 91.25 307 CYS A N 1
ATOM 2168 C CA . CYS A 1 307 ? -33.871 0.076 64.337 1.00 91.25 307 CYS A CA 1
ATOM 2169 C C . CYS A 1 307 ? -32.693 0.280 63.376 1.00 91.25 307 CYS A C 1
ATOM 2171 O O . CYS A 1 307 ? -32.628 1.271 62.652 1.00 91.25 307 CYS A O 1
ATOM 2173 N N . VAL A 1 308 ? -31.757 -0.672 63.368 1.00 87.50 308 VAL A N 1
ATOM 2174 C CA . VAL A 1 308 ? -30.550 -0.648 62.530 1.00 87.50 308 VAL A CA 1
ATOM 2175 C C . VAL A 1 308 ? -30.550 -1.867 61.615 1.00 87.50 308 VAL A C 1
ATOM 2177 O O . VAL A 1 308 ? -30.506 -3.001 62.094 1.00 87.50 308 VAL A O 1
ATOM 2180 N N . THR A 1 309 ? -30.607 -1.643 60.301 1.00 83.88 309 THR A N 1
ATOM 2181 C CA . THR A 1 309 ? -30.566 -2.706 59.284 1.00 83.88 309 THR A CA 1
ATOM 2182 C C . THR A 1 309 ? -29.262 -3.492 59.361 1.00 83.88 309 THR A C 1
ATOM 2184 O O . THR A 1 309 ? -28.187 -2.901 59.473 1.00 83.88 309 THR A O 1
ATOM 2187 N N . HIS A 1 310 ? -29.341 -4.821 59.276 1.00 82.69 310 HIS A N 1
ATOM 2188 C CA . HIS A 1 310 ? -28.147 -5.661 59.185 1.00 82.69 310 HIS A CA 1
ATOM 2189 C C . HIS A 1 310 ? -27.416 -5.406 57.868 1.00 82.69 310 HIS A C 1
ATOM 2191 O O . HIS A 1 310 ? -28.036 -5.122 56.841 1.00 82.69 310 HIS A O 1
ATOM 2197 N N . THR A 1 311 ? -26.092 -5.509 57.902 1.00 80.19 311 THR A N 1
ATOM 2198 C CA . THR A 1 311 ? -25.226 -5.320 56.739 1.00 80.19 311 THR A CA 1
ATOM 2199 C C . THR A 1 311 ? -24.276 -6.503 56.578 1.00 80.19 311 THR A C 1
ATOM 2201 O O . THR A 1 311 ? -23.881 -7.145 57.553 1.00 80.19 311 THR A O 1
ATOM 2204 N N . TYR A 1 312 ? -23.942 -6.808 55.327 1.00 75.25 312 TYR A N 1
ATOM 2205 C CA . TYR A 1 312 ? -23.248 -8.025 54.916 1.00 75.25 312 TYR A CA 1
ATOM 2206 C C . TYR A 1 312 ? -22.020 -7.689 54.076 1.00 75.25 312 TYR A C 1
ATOM 2208 O O . TYR A 1 312 ? -22.060 -6.784 53.240 1.00 75.25 312 TYR A O 1
ATOM 2216 N N . THR A 1 313 ? -20.952 -8.466 54.256 1.00 79.62 313 THR A N 1
ATOM 2217 C CA . THR A 1 313 ? -19.870 -8.554 53.264 1.00 79.62 313 THR A CA 1
ATOM 2218 C C . THR A 1 313 ? -20.284 -9.525 52.159 1.00 79.62 313 THR A C 1
ATOM 2220 O O . THR A 1 313 ? -20.801 -10.611 52.440 1.00 79.62 313 THR A O 1
ATOM 2223 N N . ILE A 1 314 ? -20.076 -9.133 50.901 1.00 86.06 314 ILE A N 1
ATOM 2224 C CA . ILE A 1 314 ? -20.202 -10.026 49.745 1.00 86.06 314 ILE A CA 1
ATOM 2225 C C . ILE A 1 314 ? -18.797 -10.389 49.288 1.00 86.06 314 ILE A C 1
ATOM 2227 O O . ILE A 1 314 ? -17.971 -9.505 49.067 1.00 86.06 314 ILE A O 1
ATOM 2231 N N . GLY A 1 315 ? -18.547 -11.679 49.107 1.00 86.25 315 GLY A N 1
ATOM 2232 C CA . GLY A 1 315 ? -17.237 -12.184 48.739 1.00 86.25 315 GLY A CA 1
ATOM 2233 C C . GLY A 1 315 ? -17.317 -13.452 47.904 1.00 86.25 315 GLY A C 1
ATOM 2234 O O . GLY A 1 315 ? -18.383 -13.894 47.464 1.00 86.25 315 GLY A O 1
ATOM 2235 N N . GLY A 1 316 ? -16.162 -14.057 47.684 1.00 90.88 316 GLY A N 1
ATOM 2236 C CA . GLY A 1 316 ? -16.046 -15.239 46.847 1.00 90.88 316 GLY A CA 1
ATOM 2237 C C . GLY A 1 316 ? -14.620 -15.744 46.743 1.00 90.88 316 GLY A C 1
ATOM 2238 O O . GLY A 1 316 ? -13.751 -15.363 47.527 1.00 90.88 316 GLY A O 1
ATOM 2239 N N . ALA A 1 317 ? -14.374 -16.590 45.746 1.00 92.00 317 ALA A N 1
ATOM 2240 C CA . ALA A 1 317 ? -13.035 -17.053 45.397 1.00 92.00 317 ALA A CA 1
ATOM 2241 C C . ALA A 1 317 ? -12.741 -16.860 43.903 1.00 92.00 317 ALA A C 1
ATOM 2243 O O . ALA A 1 317 ? -13.602 -17.118 43.057 1.00 92.00 317 ALA A O 1
ATOM 2244 N N . VAL A 1 318 ? -11.514 -16.440 43.588 1.00 93.62 318 VAL A N 1
ATOM 2245 C CA . VAL A 1 318 ? -10.962 -16.421 42.225 1.00 93.62 318 VAL A CA 1
ATOM 2246 C C . VAL A 1 318 ? -10.031 -17.616 42.033 1.00 93.62 318 VAL A C 1
ATOM 2248 O O . VAL A 1 318 ? -9.274 -17.970 42.940 1.00 93.62 318 VAL A O 1
ATOM 2251 N N . SER A 1 319 ? -10.120 -18.246 40.861 1.00 92.12 319 SER A N 1
ATOM 2252 C CA . SER A 1 319 ? -9.320 -19.410 40.470 1.00 92.12 319 SER A CA 1
ATOM 2253 C C . SER A 1 319 ? -8.885 -19.339 39.001 1.00 92.12 319 SER A C 1
ATOM 2255 O O . SER A 1 319 ? -9.679 -18.974 38.131 1.00 92.12 319 SER A O 1
ATOM 2257 N N . GLY A 1 320 ? -7.641 -19.722 38.708 1.00 88.81 320 GLY A N 1
ATOM 2258 C CA . GLY A 1 320 ? -7.048 -19.727 37.368 1.00 88.81 320 GLY A CA 1
ATOM 2259 C C . GLY A 1 320 ? -6.451 -18.391 36.901 1.00 88.81 320 GLY A C 1
ATOM 2260 O O . GLY A 1 320 ? -6.023 -18.295 35.746 1.00 88.81 320 GLY A O 1
ATOM 2261 N N . LEU A 1 321 ? -6.403 -17.357 37.748 1.00 91.19 321 LEU A N 1
ATOM 2262 C CA . LEU A 1 321 ? -5.811 -16.062 37.410 1.00 91.19 321 LEU A CA 1
ATOM 2263 C C . LEU A 1 321 ? 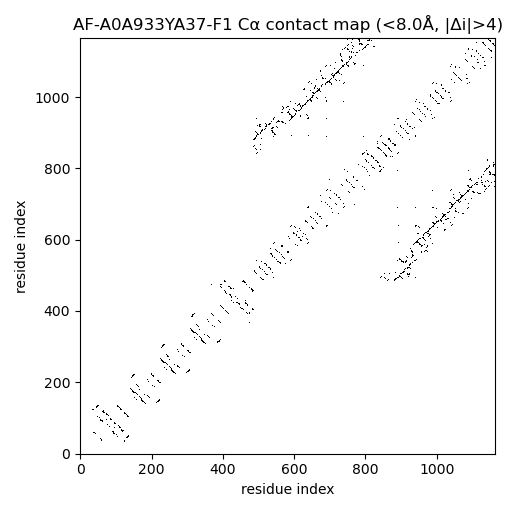-4.287 -16.196 37.263 1.00 91.19 321 LEU A C 1
ATOM 2265 O O . LEU A 1 321 ? -3.576 -16.608 38.179 1.00 91.19 321 LEU A O 1
ATOM 2269 N N . GLY A 1 322 ? -3.770 -15.853 36.082 1.00 85.25 322 GLY A N 1
ATOM 2270 C CA . GLY A 1 322 ? -2.350 -16.027 35.771 1.00 85.25 322 GLY A CA 1
ATOM 2271 C C . GLY A 1 322 ? -1.436 -15.117 36.599 1.00 85.25 322 GLY A C 1
ATOM 2272 O O . GLY A 1 322 ? -1.761 -13.960 36.854 1.00 85.25 322 GLY A O 1
ATOM 2273 N N . VAL A 1 323 ? -0.253 -15.620 36.969 1.00 85.81 323 VAL A N 1
ATOM 2274 C CA . VAL A 1 323 ? 0.746 -14.875 37.758 1.00 85.81 323 VAL A CA 1
ATOM 2275 C C . VAL A 1 323 ? 1.071 -13.527 37.104 1.00 85.81 323 VAL A C 1
ATOM 2277 O O . VAL A 1 323 ? 1.462 -13.473 35.938 1.00 85.81 323 VAL A O 1
ATOM 2280 N N . GLY A 1 324 ? 0.917 -12.438 37.863 1.00 83.88 324 GLY A N 1
ATOM 2281 C CA . GLY A 1 324 ? 1.162 -11.070 37.393 1.00 83.88 324 GLY A CA 1
ATOM 2282 C C . GLY A 1 324 ? 0.040 -10.459 36.544 1.00 83.88 324 GLY A C 1
ATOM 2283 O O . GLY A 1 324 ? 0.186 -9.325 36.091 1.00 83.88 324 GLY A O 1
ATOM 2284 N N . LYS A 1 325 ? -1.077 -11.167 36.328 1.00 89.31 325 LYS A N 1
ATOM 2285 C CA . LYS A 1 325 ? -2.296 -10.613 35.720 1.00 89.31 325 LYS A CA 1
ATOM 2286 C C . LYS A 1 325 ? -3.190 -9.991 36.799 1.00 89.31 325 LYS A C 1
ATOM 2288 O O . LYS A 1 325 ? -3.110 -10.347 37.971 1.00 89.31 325 LYS A O 1
ATOM 2293 N N . GLN A 1 326 ? -4.066 -9.077 36.389 1.00 91.00 326 GLN A N 1
ATOM 2294 C CA . GLN A 1 326 ? -5.087 -8.483 37.252 1.00 91.00 326 GLN A CA 1
ATOM 2295 C C . GLN A 1 326 ? -6.455 -8.537 36.575 1.00 91.00 326 GLN A C 1
ATOM 2297 O O . GLN A 1 326 ? -6.555 -8.286 35.373 1.00 91.00 326 GLN A O 1
ATOM 2302 N N . ALA A 1 327 ? -7.493 -8.840 37.350 1.00 92.06 327 ALA A N 1
ATOM 2303 C CA . ALA A 1 327 ? -8.892 -8.726 36.953 1.00 92.06 327 ALA A CA 1
ATOM 2304 C C . ALA A 1 327 ? -9.556 -7.618 37.781 1.00 92.06 327 ALA A C 1
ATOM 2306 O O . ALA A 1 327 ? -9.267 -7.486 38.970 1.00 92.06 327 ALA A O 1
ATOM 2307 N N . LEU A 1 328 ? -10.452 -6.838 37.176 1.00 94.00 328 LEU A N 1
ATOM 2308 C CA . LEU A 1 328 ? -11.247 -5.840 37.897 1.00 94.00 328 LEU A CA 1
ATOM 2309 C C . LEU A 1 328 ? -12.683 -6.339 38.006 1.00 94.00 328 LEU A C 1
ATOM 2311 O O . LEU A 1 328 ? -13.373 -6.464 36.992 1.00 94.00 328 LEU A O 1
ATOM 2315 N N . LEU A 1 329 ? -13.116 -6.645 39.226 1.00 94.00 329 LEU A N 1
ATOM 2316 C CA . LEU A 1 329 ? -14.501 -6.982 39.535 1.00 94.00 329 LEU A CA 1
ATOM 2317 C C . LEU A 1 329 ? -15.274 -5.702 39.872 1.00 94.00 329 LEU A C 1
ATOM 2319 O O . LEU A 1 329 ? -14.713 -4.778 40.461 1.00 94.00 329 LEU A O 1
ATOM 2323 N N . ARG A 1 330 ? -16.561 -5.655 39.526 1.00 92.94 330 ARG A N 1
ATOM 2324 C CA . ARG A 1 330 ? -17.472 -4.559 39.874 1.00 92.94 330 ARG A CA 1
ATOM 2325 C C . ARG A 1 330 ? -18.798 -5.123 40.376 1.00 92.94 330 ARG A C 1
ATOM 2327 O O . ARG A 1 330 ? -19.452 -5.883 39.666 1.00 92.94 330 ARG A O 1
ATOM 2334 N N . ASN A 1 331 ? -19.197 -4.701 41.567 1.00 89.12 331 ASN A N 1
ATOM 2335 C CA . ASN A 1 331 ? -20.480 -4.973 42.200 1.00 89.12 331 ASN A CA 1
ATOM 2336 C C . ASN A 1 331 ? -21.413 -3.753 42.065 1.00 89.12 331 ASN A C 1
ATOM 2338 O O . ASN A 1 331 ? -20.970 -2.606 42.208 1.00 89.12 331 ASN A O 1
ATOM 2342 N N . ASN A 1 332 ? -22.700 -3.985 41.779 1.00 87.56 332 ASN A N 1
ATOM 2343 C CA . ASN A 1 332 ? -23.768 -2.971 41.775 1.00 87.56 332 ASN A CA 1
ATOM 2344 C C . ASN A 1 332 ? -23.390 -1.665 41.040 1.00 87.56 332 ASN A C 1
ATOM 2346 O O . ASN A 1 332 ? -23.615 -0.550 41.523 1.00 87.56 332 ASN A O 1
ATOM 2350 N N . GLY A 1 333 ? -22.728 -1.801 39.887 1.00 83.75 333 GLY A N 1
ATOM 2351 C CA . GLY A 1 333 ? -22.320 -0.687 39.028 1.00 83.75 333 GLY A CA 1
ATOM 2352 C C . GLY A 1 333 ? -21.250 0.270 39.587 1.00 83.75 333 GLY A C 1
ATOM 2353 O O . GLY A 1 333 ? -20.799 1.128 38.833 1.00 83.75 333 GLY A O 1
ATOM 2354 N N . THR A 1 334 ? -20.855 0.166 40.865 1.00 81.12 334 THR A N 1
ATOM 2355 C CA . THR A 1 334 ? -20.163 1.260 41.589 1.00 81.12 334 THR A CA 1
ATOM 2356 C C . THR A 1 334 ? -19.105 0.839 42.615 1.00 81.12 334 THR A C 1
ATOM 2358 O O . THR A 1 334 ? -18.351 1.695 43.069 1.00 81.12 334 THR A O 1
ATOM 2361 N N . ASP A 1 335 ? -19.036 -0.434 43.001 1.00 88.81 335 ASP A N 1
ATOM 2362 C CA . ASP A 1 335 ? -18.097 -0.952 44.006 1.00 88.81 335 ASP A CA 1
ATOM 2363 C C . ASP A 1 335 ? -17.071 -1.854 43.307 1.00 88.81 335 ASP A C 1
ATOM 2365 O O . ASP A 1 335 ? -17.415 -2.921 42.800 1.00 88.81 335 ASP A O 1
ATOM 2369 N N . GLU A 1 336 ? -15.833 -1.374 43.177 1.00 93.31 336 GLU A N 1
ATOM 2370 C CA . GLU A 1 336 ? -14.803 -1.955 42.306 1.00 93.31 336 GLU A CA 1
ATOM 2371 C C . GLU A 1 336 ? -13.635 -2.555 43.094 1.00 93.31 336 GLU A C 1
ATOM 2373 O O . GLU A 1 336 ? -13.128 -1.954 44.041 1.00 93.31 336 GLU A O 1
ATOM 2378 N N . LEU A 1 337 ? -13.181 -3.736 42.666 1.00 93.75 337 LEU A N 1
ATOM 2379 C CA . LEU A 1 337 ? -12.169 -4.527 43.359 1.00 93.75 337 LEU A CA 1
ATOM 2380 C C . LEU A 1 337 ? -11.149 -5.123 42.379 1.00 93.75 337 LEU A C 1
ATOM 2382 O O . LEU A 1 337 ? -11.487 -5.950 41.528 1.00 93.75 337 LEU A O 1
ATOM 2386 N N . VAL A 1 338 ? -9.883 -4.723 42.522 1.00 93.38 338 VAL A N 1
ATOM 2387 C CA . VAL A 1 338 ? -8.757 -5.298 41.769 1.00 93.38 338 VAL A CA 1
ATOM 2388 C C . VAL A 1 338 ? -8.330 -6.614 42.417 1.00 93.38 338 VAL A C 1
ATOM 2390 O O . VAL A 1 338 ? -7.853 -6.627 43.551 1.00 93.38 338 VAL A O 1
ATOM 2393 N N . ILE A 1 339 ? -8.428 -7.712 41.672 1.00 93.19 339 ILE A N 1
ATOM 2394 C CA . ILE A 1 339 ? -7.875 -9.018 42.041 1.00 93.19 339 ILE A CA 1
ATOM 2395 C C . ILE A 1 339 ? -6.544 -9.215 41.313 1.00 93.19 339 ILE A C 1
ATOM 2397 O O . ILE A 1 339 ? -6.484 -9.078 40.092 1.00 93.19 339 ILE A O 1
ATOM 2401 N N . ALA A 1 340 ? -5.483 -9.556 42.051 1.00 90.00 340 ALA A N 1
ATOM 2402 C CA . ALA A 1 340 ? -4.119 -9.721 41.523 1.00 90.00 340 ALA A CA 1
ATOM 2403 C C . ALA A 1 340 ? -3.520 -11.133 41.715 1.00 90.00 340 ALA A C 1
ATOM 2405 O O . ALA A 1 340 ? -2.375 -11.373 41.330 1.00 90.00 340 ALA A O 1
ATOM 2406 N N . ALA A 1 341 ? -4.267 -12.055 42.329 1.00 91.12 341 ALA A N 1
ATOM 2407 C CA . ALA A 1 341 ? -3.907 -13.460 42.518 1.00 91.12 341 ALA A CA 1
ATOM 2408 C C . ALA A 1 341 ? -5.171 -14.308 42.758 1.00 91.12 341 ALA A C 1
ATOM 2410 O O . ALA A 1 341 ? -6.217 -13.765 43.113 1.00 91.12 341 ALA A O 1
ATOM 2411 N N . ASP A 1 342 ? -5.058 -15.628 42.602 1.00 91.81 342 ASP A N 1
ATOM 2412 C CA . ASP A 1 342 ? -6.071 -16.579 43.075 1.00 91.81 342 ASP A CA 1
ATOM 2413 C C . ASP A 1 342 ? -6.207 -16.538 44.606 1.00 91.81 342 ASP A C 1
ATOM 2415 O O . ASP A 1 342 ? -5.223 -16.353 45.327 1.00 91.81 342 ASP A O 1
ATOM 2419 N N . GLY A 1 343 ? -7.425 -16.756 45.106 1.00 90.25 343 GLY A N 1
ATOM 2420 C CA . GLY A 1 343 ? -7.730 -16.721 46.537 1.00 90.25 343 GLY A CA 1
ATOM 2421 C C . GLY A 1 343 ? -9.139 -16.218 46.848 1.00 90.25 343 GLY A C 1
ATOM 2422 O O . GLY A 1 343 ? -9.941 -15.965 45.948 1.00 90.25 343 GLY A O 1
ATOM 2423 N N . SER A 1 344 ? -9.441 -16.084 48.139 1.00 90.62 344 SER A N 1
ATOM 2424 C CA . SER A 1 344 ? -10.672 -15.456 48.628 1.00 90.62 344 SER A CA 1
ATOM 2425 C C . SER A 1 344 ? -10.628 -13.935 48.466 1.00 90.62 344 SER A C 1
ATOM 2427 O O . SER A 1 344 ? -9.585 -13.325 48.701 1.00 90.62 344 SER A O 1
ATOM 2429 N N . PHE A 1 345 ? -11.763 -13.325 48.136 1.00 91.56 345 PHE A N 1
ATOM 2430 C CA . PHE A 1 345 ? -11.914 -11.875 48.016 1.00 91.56 345 PHE A CA 1
ATOM 2431 C C . PHE A 1 345 ? -13.214 -11.391 48.663 1.00 91.56 345 PHE A C 1
ATOM 2433 O O . PHE A 1 345 ? -14.196 -12.130 48.694 1.00 91.56 345 PHE A O 1
ATOM 2440 N N . ASP A 1 346 ? -13.223 -10.131 49.097 1.00 89.44 346 ASP A N 1
ATOM 2441 C CA . ASP A 1 346 ? -14.387 -9.435 49.648 1.00 89.44 346 ASP A CA 1
ATOM 2442 C C . ASP A 1 346 ? -14.544 -8.061 48.998 1.00 89.44 346 ASP A C 1
ATOM 2444 O O . ASP A 1 346 ? -13.569 -7.324 48.825 1.00 89.44 346 ASP A O 1
ATOM 2448 N N . PHE A 1 347 ? -15.782 -7.704 48.673 1.00 88.75 347 PHE A N 1
ATOM 2449 C CA . PHE A 1 347 ? -16.144 -6.353 48.270 1.00 88.75 347 PHE A CA 1
ATOM 2450 C C . PHE A 1 347 ? -16.111 -5.398 49.469 1.00 88.75 347 PHE A C 1
ATOM 2452 O O . PHE A 1 347 ? -16.557 -5.724 50.570 1.00 88.75 347 PHE A O 1
ATOM 2459 N N . SER A 1 348 ? -15.570 -4.196 49.248 1.00 82.88 348 SER A N 1
ATOM 2460 C CA . SER A 1 348 ? -15.310 -3.226 50.322 1.00 82.88 348 SER A CA 1
ATOM 2461 C C . SER A 1 348 ? -16.580 -2.586 50.886 1.00 82.88 348 SER A C 1
ATOM 2463 O O . SER A 1 348 ? -16.614 -2.160 52.044 1.00 82.88 348 SER A O 1
ATOM 2465 N N . ARG A 1 349 ? -17.634 -2.513 50.066 1.00 85.00 349 ARG A N 1
ATOM 2466 C CA . ARG A 1 349 ? -18.907 -1.898 50.416 1.00 85.00 349 ARG A CA 1
ATOM 2467 C C . ARG A 1 349 ? -19.853 -2.941 50.996 1.00 85.00 349 ARG A C 1
ATOM 2469 O O . ARG A 1 349 ? -20.267 -3.875 50.315 1.00 85.00 349 ARG A O 1
ATOM 2476 N N . LEU A 1 350 ? -20.251 -2.731 52.247 1.00 82.94 350 LEU A N 1
ATOM 2477 C CA . LEU A 1 350 ? -21.290 -3.543 52.871 1.00 82.94 350 LEU A CA 1
ATOM 2478 C C . LEU A 1 350 ? -22.642 -3.325 52.177 1.00 82.94 350 LEU A C 1
ATOM 2480 O O . LEU A 1 350 ? -22.987 -2.196 51.815 1.00 82.94 350 LEU A O 1
ATOM 2484 N N . ILE A 1 351 ? -23.416 -4.399 52.044 1.00 83.06 351 ILE A N 1
ATOM 2485 C CA . ILE A 1 351 ? -24.765 -4.400 51.462 1.00 83.06 351 ILE A CA 1
ATOM 2486 C C . ILE A 1 351 ? -25.792 -4.605 52.581 1.00 83.06 351 ILE A C 1
ATOM 2488 O O . ILE A 1 351 ? -25.557 -5.418 53.477 1.00 83.06 351 ILE A O 1
ATOM 2492 N N . SER A 1 352 ? -26.908 -3.872 52.573 1.00 83.62 352 SER A N 1
ATOM 2493 C CA . SER A 1 352 ? -27.952 -4.021 53.595 1.00 83.62 352 SER A CA 1
ATOM 2494 C C . SER A 1 352 ? -28.813 -5.266 53.367 1.00 83.62 352 SER A C 1
ATOM 2496 O O . SER A 1 352 ? -28.905 -5.787 52.255 1.00 83.62 352 SER A O 1
ATOM 2498 N N . TYR A 1 353 ? -29.457 -5.765 54.427 1.00 81.00 353 TYR A N 1
ATOM 2499 C CA . TYR A 1 353 ? -30.402 -6.873 54.301 1.00 81.00 353 TYR A CA 1
ATOM 2500 C C . TYR A 1 353 ? -31.459 -6.557 53.231 1.00 81.00 353 TYR A C 1
ATOM 2502 O O . TYR A 1 353 ? -32.144 -5.538 53.307 1.00 81.00 353 TYR A O 1
ATOM 2510 N N . GLY A 1 354 ? -31.657 -7.480 52.290 1.00 76.25 354 GLY A N 1
ATOM 2511 C CA . GLY A 1 354 ? -32.695 -7.389 51.261 1.00 76.25 354 GLY A CA 1
ATOM 2512 C C . GLY A 1 354 ? -32.308 -6.596 50.010 1.00 76.25 354 GLY A C 1
ATOM 2513 O O . GLY A 1 354 ? -33.018 -6.713 49.012 1.00 76.25 354 GLY A O 1
ATOM 2514 N N . ASP A 1 355 ? -31.184 -5.876 50.017 1.00 84.88 355 ASP A N 1
ATOM 2515 C CA . ASP A 1 355 ? -30.613 -5.283 48.805 1.00 84.88 355 ASP A CA 1
ATOM 2516 C C . ASP A 1 355 ? -30.095 -6.378 47.856 1.00 84.88 355 ASP A C 1
ATOM 2518 O O . ASP A 1 355 ? -29.654 -7.453 48.278 1.00 84.88 355 ASP A O 1
ATOM 2522 N N . THR A 1 356 ? -30.101 -6.096 46.554 1.00 84.62 356 THR A N 1
ATOM 2523 C CA . THR A 1 356 ? -29.478 -6.959 45.541 1.00 84.62 356 THR A CA 1
ATOM 2524 C C . THR A 1 356 ? -27.963 -6.779 45.488 1.00 84.62 356 THR A C 1
ATOM 2526 O O . THR A 1 356 ? -27.451 -5.689 45.744 1.00 84.62 356 THR A O 1
ATOM 2529 N N . PHE A 1 357 ? -27.251 -7.819 45.059 1.00 87.62 357 PHE A N 1
ATOM 2530 C CA . PHE A 1 357 ? -25.881 -7.717 44.556 1.00 87.62 357 PHE A CA 1
ATOM 2531 C C . PHE A 1 357 ? -25.810 -8.221 43.112 1.00 87.62 357 PHE A C 1
ATOM 2533 O O . PHE A 1 357 ? -26.546 -9.138 42.744 1.00 87.62 357 PHE A O 1
ATOM 2540 N N . ASP A 1 358 ? -24.928 -7.623 42.316 1.00 89.56 358 ASP A N 1
ATOM 2541 C CA . ASP A 1 358 ? -24.632 -8.014 40.935 1.00 89.56 358 ASP A CA 1
ATOM 2542 C C . ASP A 1 358 ? -23.142 -7.785 40.652 1.00 89.56 358 ASP A C 1
ATOM 2544 O O . ASP A 1 358 ? -22.698 -6.665 40.383 1.00 89.56 358 ASP A O 1
ATOM 2548 N N . ALA A 1 359 ? -22.357 -8.851 40.810 1.00 91.12 359 ALA A N 1
ATOM 2549 C CA . ALA A 1 359 ? -20.914 -8.875 40.644 1.00 91.12 359 ALA A CA 1
ATOM 2550 C C . ALA A 1 359 ? -20.533 -9.346 39.234 1.00 91.12 359 ALA A C 1
ATOM 2552 O O . ALA A 1 359 ? -20.791 -10.482 38.832 1.00 91.12 359 ALA A O 1
ATOM 2553 N N . THR A 1 360 ? -19.844 -8.474 38.506 1.00 92.19 360 THR A N 1
ATOM 2554 C CA . THR A 1 360 ? -19.419 -8.670 37.116 1.00 92.19 360 THR A CA 1
ATOM 2555 C C . THR A 1 360 ? -17.906 -8.482 36.978 1.00 92.19 360 THR A C 1
ATOM 2557 O O . THR A 1 360 ? -17.272 -7.836 37.814 1.00 92.19 360 THR A O 1
ATOM 2560 N N . VAL A 1 361 ? -17.299 -9.030 35.918 1.00 93.31 361 VAL A N 1
ATOM 2561 C CA . VAL A 1 361 ? -15.927 -8.654 35.531 1.00 93.31 361 VAL A CA 1
ATOM 2562 C C . VAL A 1 361 ? -16.006 -7.398 34.669 1.00 93.31 361 VAL A C 1
ATOM 2564 O O . VAL A 1 361 ? -16.488 -7.455 33.539 1.00 93.31 361 VAL A O 1
ATOM 2567 N N . LEU A 1 362 ? -15.515 -6.277 35.194 1.00 92.62 362 LEU A N 1
ATOM 2568 C CA . LEU A 1 362 ? -15.406 -5.009 34.473 1.00 92.62 362 LEU A CA 1
ATOM 2569 C C . LEU A 1 362 ? -14.230 -5.022 33.490 1.00 92.62 362 LEU A C 1
ATOM 2571 O O . LEU A 1 362 ? -14.381 -4.618 32.339 1.00 92.62 362 LEU A O 1
ATOM 2575 N N . THR A 1 363 ? -13.073 -5.522 33.935 1.00 91.94 363 THR A N 1
ATOM 2576 C CA . THR A 1 363 ? -11.857 -5.618 33.113 1.00 91.94 363 THR A CA 1
ATOM 2577 C C . THR A 1 363 ? -11.300 -7.031 33.180 1.00 91.94 363 THR A C 1
ATOM 2579 O O . THR A 1 363 ? -10.904 -7.506 34.246 1.00 91.94 363 THR A O 1
ATOM 2582 N N . GLN A 1 364 ? -11.262 -7.694 32.024 1.00 91.06 364 GLN A N 1
ATOM 2583 C CA . GLN A 1 364 ? -10.709 -9.037 31.871 1.00 91.06 364 GLN A CA 1
ATOM 2584 C C . GLN A 1 364 ? -9.165 -9.012 31.912 1.00 91.06 364 GLN A C 1
ATOM 2586 O O . GLN A 1 364 ? -8.560 -8.132 31.290 1.00 91.06 364 GLN A O 1
ATOM 2591 N N . PRO A 1 365 ? -8.507 -9.968 32.595 1.00 88.88 365 PRO A N 1
ATOM 2592 C CA . PRO A 1 365 ? -7.050 -10.070 32.623 1.00 88.88 365 PRO A CA 1
ATOM 2593 C C . PRO A 1 365 ? -6.457 -10.392 31.245 1.00 88.88 365 PRO A C 1
ATOM 2595 O O . PRO A 1 365 ? -7.009 -11.165 30.463 1.00 88.88 365 PRO A O 1
ATOM 2598 N N . ALA A 1 366 ? -5.276 -9.841 30.956 1.00 79.69 366 ALA A N 1
ATOM 2599 C CA . ALA A 1 366 ? -4.627 -9.986 29.654 1.00 79.69 366 ALA A CA 1
ATOM 2600 C C . ALA A 1 366 ? -4.420 -11.465 29.250 1.00 79.69 366 ALA A C 1
ATOM 2602 O O . ALA A 1 366 ? -3.739 -12.240 29.931 1.00 79.69 366 ALA A O 1
ATOM 2603 N N . GLY A 1 367 ? -5.010 -11.856 28.116 1.00 82.88 367 GLY A N 1
ATOM 2604 C CA . GLY A 1 367 ? -4.948 -13.224 27.591 1.00 82.88 367 GLY A CA 1
ATOM 2605 C C . GLY A 1 367 ? -5.765 -14.259 28.378 1.00 82.88 367 GLY A C 1
ATOM 2606 O O . GLY A 1 367 ? -5.535 -15.453 28.202 1.00 82.88 367 GLY A O 1
ATOM 2607 N N . GLN A 1 368 ? -6.686 -13.836 29.245 1.00 89.88 368 GLN A N 1
ATOM 2608 C CA . GLN A 1 368 ? -7.592 -14.705 30.000 1.00 89.88 368 GLN A CA 1
ATOM 2609 C C . GLN A 1 368 ? -9.048 -14.243 29.881 1.00 89.88 368 GLN A C 1
ATOM 2611 O O . GLN A 1 368 ? -9.330 -13.073 29.632 1.00 89.88 368 GLN A O 1
ATOM 2616 N N . SER A 1 369 ? -9.975 -15.180 30.068 1.00 90.81 369 SER A N 1
ATOM 2617 C CA . SER A 1 369 ? -11.401 -14.906 30.232 1.00 90.81 369 SER A CA 1
ATOM 2618 C C . SER A 1 369 ? -11.853 -15.438 31.587 1.00 90.81 369 SER A C 1
ATOM 2620 O O . SER A 1 369 ? -11.771 -16.638 31.847 1.00 90.81 369 SER A O 1
ATOM 2622 N N . CYS A 1 370 ? -12.285 -14.535 32.460 1.00 92.50 370 CYS A N 1
ATOM 2623 C CA . CYS A 1 370 ? -12.851 -14.824 33.768 1.00 92.50 370 CYS A CA 1
ATOM 2624 C C . CYS A 1 370 ? -14.381 -14.791 33.696 1.00 92.50 370 CYS A C 1
ATOM 2626 O O . CYS A 1 370 ? -14.973 -13.792 33.281 1.00 92.50 370 CYS A O 1
ATOM 2628 N N . THR A 1 371 ? -15.011 -15.886 34.119 1.00 92.62 371 THR A N 1
ATOM 2629 C CA . THR A 1 371 ? -16.469 -16.043 34.230 1.00 92.62 371 THR A CA 1
ATOM 2630 C C . THR A 1 371 ? -16.882 -15.899 35.693 1.00 92.62 371 THR A C 1
ATOM 2632 O O . THR A 1 371 ? -16.254 -16.519 36.550 1.00 92.62 371 THR A O 1
ATOM 2635 N N . VAL A 1 372 ? -17.929 -15.119 35.991 1.00 92.06 372 VAL A N 1
ATOM 2636 C CA . VAL A 1 372 ? -18.518 -15.061 37.342 1.00 92.06 372 VAL A CA 1
ATOM 2637 C C . VAL A 1 372 ? -19.671 -16.056 37.438 1.00 92.06 372 VAL A C 1
ATOM 2639 O O . VAL A 1 372 ? -20.647 -15.960 36.699 1.00 92.06 372 VAL A O 1
ATOM 2642 N N . ASN A 1 373 ? -19.575 -16.988 38.380 1.00 89.88 373 ASN A N 1
ATOM 2643 C CA . ASN A 1 373 ? -20.644 -17.903 38.760 1.00 89.88 373 ASN A CA 1
ATOM 2644 C C . ASN A 1 373 ? -21.271 -17.413 40.071 1.00 89.88 373 ASN A C 1
ATOM 2646 O O . ASN A 1 373 ? -20.553 -16.952 40.961 1.00 89.88 373 ASN A O 1
ATOM 2650 N N . ASN A 1 374 ? -22.598 -17.522 40.191 1.00 88.06 374 ASN A N 1
ATOM 2651 C CA . ASN A 1 374 ? -23.387 -16.997 41.318 1.00 88.06 374 ASN A CA 1
ATOM 2652 C C . ASN A 1 374 ? -23.176 -15.487 41.579 1.00 88.06 374 ASN A C 1
ATOM 2654 O O . ASN A 1 374 ? -23.293 -15.036 42.714 1.00 88.06 374 ASN A O 1
ATOM 2658 N N . GLY A 1 375 ? -22.838 -14.712 40.540 1.00 85.75 375 GLY A N 1
ATOM 2659 C CA . GLY A 1 375 ? -22.482 -13.293 40.669 1.00 85.75 375 GLY A CA 1
ATOM 2660 C C . GLY A 1 375 ? -23.620 -12.383 41.133 1.00 85.75 375 GLY A C 1
ATOM 2661 O O . GLY A 1 375 ? -23.345 -11.325 41.685 1.00 85.75 375 GLY A O 1
ATOM 2662 N N . SER A 1 376 ? -24.878 -12.794 40.959 1.00 87.25 376 SER A N 1
ATOM 2663 C CA . SER A 1 376 ? -26.062 -12.005 41.312 1.00 87.25 376 SER A CA 1
ATOM 2664 C C . SER A 1 376 ? -26.913 -12.673 42.395 1.00 87.25 376 SER A C 1
ATOM 2666 O O . SER A 1 376 ? -27.120 -13.889 42.356 1.00 87.25 376 SER A O 1
ATOM 2668 N N . GLY A 1 377 ? -27.491 -11.884 43.300 1.00 83.38 377 GLY A N 1
ATOM 2669 C CA . GLY A 1 377 ? -28.367 -12.386 44.361 1.00 83.38 377 GLY A CA 1
ATOM 2670 C C . GLY A 1 377 ? -28.958 -11.285 45.241 1.00 83.38 377 GLY A C 1
ATOM 2671 O O . GLY A 1 377 ? -29.014 -10.122 44.850 1.00 83.38 377 GLY A O 1
ATOM 2672 N N . ILE A 1 378 ? -29.414 -11.663 46.438 1.00 77.50 378 ILE A N 1
ATOM 2673 C CA . ILE A 1 378 ? -29.983 -10.757 47.450 1.00 77.50 378 ILE A CA 1
ATOM 2674 C C . ILE A 1 378 ? -29.242 -10.980 48.772 1.00 77.50 378 ILE A C 1
ATOM 2676 O O . ILE A 1 378 ? -28.978 -12.127 49.141 1.00 77.50 378 ILE A O 1
ATOM 2680 N N . GLY A 1 379 ? -28.931 -9.907 49.501 1.00 71.88 379 GLY A N 1
ATOM 2681 C CA . GLY A 1 379 ? -28.334 -9.948 50.837 1.00 71.88 379 GLY A CA 1
ATOM 2682 C C . GLY A 1 379 ? -29.291 -10.524 51.885 1.00 71.88 379 GLY A C 1
ATOM 2683 O O . GLY A 1 379 ? -29.928 -9.775 52.622 1.00 71.88 379 GLY A O 1
ATOM 2684 N N . LYS A 1 380 ? -29.420 -11.854 51.943 1.00 69.81 380 LYS A N 1
ATOM 2685 C CA . LYS A 1 380 ? -30.214 -12.584 52.944 1.00 69.81 380 LYS A CA 1
ATOM 2686 C C . LYS A 1 380 ? -29.468 -13.831 53.420 1.00 69.81 380 LYS A C 1
ATOM 2688 O O . LYS A 1 380 ? -29.179 -14.722 52.626 1.00 69.81 380 LYS A O 1
ATOM 2693 N N . GLY A 1 381 ? -29.198 -13.927 54.722 1.00 58.81 381 GLY A N 1
ATOM 2694 C CA . GLY A 1 381 ? -28.560 -15.103 55.315 1.00 58.81 381 GLY A CA 1
ATOM 2695 C C . GLY A 1 381 ? -28.282 -14.964 56.813 1.00 58.81 381 GLY A C 1
ATOM 2696 O O . GLY A 1 381 ? -28.264 -13.860 57.353 1.00 58.81 381 GLY A O 1
ATOM 2697 N N . LEU A 1 382 ? -28.043 -16.103 57.473 1.00 50.44 382 LEU A N 1
ATOM 2698 C CA . LEU A 1 382 ? -27.700 -16.183 58.904 1.00 50.44 382 LEU A CA 1
ATOM 2699 C C . LEU A 1 382 ? -26.237 -15.805 59.211 1.00 50.44 382 LEU A C 1
ATOM 2701 O O . LEU A 1 382 ? -25.894 -15.591 60.369 1.00 50.44 382 LEU A O 1
ATOM 2705 N N . ASN A 1 383 ? -25.382 -15.720 58.187 1.00 54.62 383 ASN A N 1
ATOM 2706 C CA . ASN A 1 383 ? -23.969 -15.360 58.305 1.00 54.62 383 ASN A CA 1
ATOM 2707 C C . ASN A 1 383 ? -23.738 -13.958 57.719 1.00 54.62 383 ASN A C 1
ATOM 2709 O O . ASN A 1 383 ? -24.215 -13.669 56.626 1.00 54.62 383 ASN A O 1
ATOM 2713 N N . PHE A 1 384 ? -22.930 -13.127 58.384 1.00 58.03 384 PHE A N 1
ATOM 2714 C CA . PHE A 1 384 ? -22.589 -11.744 57.982 1.00 58.03 384 PHE A CA 1
ATOM 2715 C C . PHE A 1 384 ? -21.683 -11.625 56.729 1.00 58.03 384 PHE A C 1
ATOM 2717 O O . PHE A 1 384 ? -21.116 -10.567 56.447 1.00 58.03 384 PHE A O 1
ATOM 2724 N N . HIS A 1 385 ? -21.509 -12.726 55.998 1.00 64.44 385 HIS A N 1
ATOM 2725 C CA . HIS A 1 385 ? -20.485 -12.928 54.978 1.00 64.44 385 HIS A CA 1
ATOM 2726 C C . HIS A 1 385 ? -21.007 -13.942 53.950 1.00 64.44 385 HIS A C 1
ATOM 2728 O O . HIS A 1 385 ? -21.271 -15.100 54.291 1.00 64.44 385 HIS A O 1
ATOM 2734 N N . LEU A 1 386 ? -21.224 -13.489 52.713 1.00 64.62 386 LEU A N 1
ATOM 2735 C CA . LEU A 1 386 ? -21.826 -14.264 51.624 1.00 64.62 386 LEU A CA 1
ATOM 2736 C C . LEU A 1 386 ? -20.765 -14.585 50.563 1.00 64.62 386 LEU A C 1
ATOM 2738 O O . LEU A 1 386 ? -20.542 -13.809 49.641 1.00 64.62 386 LEU A O 1
ATOM 2742 N N . THR A 1 387 ? -20.130 -15.751 50.693 1.00 64.38 387 THR A N 1
ATOM 2743 C CA . THR A 1 387 ? -18.994 -16.218 49.869 1.00 64.38 387 THR A CA 1
ATOM 2744 C C . THR A 1 387 ? -19.392 -17.084 48.667 1.00 64.38 387 THR A C 1
ATOM 2746 O O . THR A 1 387 ? -18.621 -17.920 48.202 1.00 64.38 387 THR A O 1
ATOM 2749 N N . ALA A 1 388 ? -20.619 -16.925 48.163 1.00 71.44 388 ALA A N 1
ATOM 2750 C CA . ALA A 1 388 ? -21.173 -17.795 47.122 1.00 71.44 388 ALA A CA 1
ATOM 2751 C C . ALA A 1 388 ? -20.574 -17.566 45.719 1.00 71.44 388 ALA A C 1
ATOM 2753 O O . ALA A 1 388 ? -20.744 -18.421 44.844 1.00 71.44 388 ALA A O 1
ATOM 2754 N N . ILE A 1 389 ? -19.903 -16.430 45.491 1.00 88.56 389 ILE A N 1
ATOM 2755 C CA . ILE A 1 389 ? -19.385 -16.033 44.178 1.00 88.56 389 ILE A CA 1
ATOM 2756 C C . ILE A 1 389 ? -18.131 -16.849 43.835 1.00 88.56 389 ILE A C 1
ATOM 2758 O O . ILE A 1 389 ? -17.187 -16.936 44.622 1.00 88.56 389 ILE A O 1
ATOM 2762 N N . SER A 1 390 ? -18.082 -17.407 42.626 1.00 90.31 390 SER A N 1
ATOM 2763 C CA . SER A 1 390 ? -16.895 -18.099 42.111 1.00 90.31 390 SER A CA 1
ATOM 2764 C C . SER A 1 390 ? -16.477 -17.519 40.766 1.00 90.31 390 SER A C 1
ATOM 2766 O O . SER A 1 390 ? -17.215 -17.609 39.782 1.00 90.31 390 SER A O 1
ATOM 2768 N N . VAL A 1 391 ? -15.285 -16.924 40.723 1.00 93.00 391 VAL A N 1
ATOM 2769 C CA . VAL A 1 391 ? -14.681 -16.390 39.499 1.00 93.00 391 VAL A CA 1
ATOM 2770 C C . VAL A 1 391 ? -13.687 -17.414 38.955 1.00 93.00 391 VAL A C 1
ATOM 2772 O O . VAL A 1 391 ? -12.723 -17.784 39.629 1.00 93.00 391 VAL A O 1
ATOM 2775 N N . VAL A 1 392 ? -13.921 -17.877 37.729 1.00 93.69 392 VAL A N 1
ATOM 2776 C CA . VAL A 1 392 ? -13.106 -18.909 37.071 1.00 93.69 392 VAL A CA 1
ATOM 2777 C C . VAL A 1 392 ? -12.455 -18.320 35.826 1.00 93.69 392 VAL A C 1
ATOM 2779 O O . VAL A 1 392 ? -13.149 -17.953 34.877 1.00 93.69 392 VAL A O 1
ATOM 2782 N N . CYS A 1 393 ? -11.127 -18.227 35.838 1.00 92.12 393 CYS A N 1
ATOM 2783 C CA . CYS A 1 393 ? -10.303 -17.621 34.798 1.00 92.12 393 CYS A CA 1
ATOM 2784 C C . CYS A 1 393 ? -9.610 -18.684 33.929 1.00 92.12 393 CYS A C 1
ATOM 2786 O O . CYS A 1 393 ? -8.907 -19.572 34.413 1.00 92.12 393 CYS A O 1
ATOM 2788 N N . VAL A 1 394 ? -9.800 -18.580 32.615 1.00 92.06 394 VAL A N 1
ATOM 2789 C CA . VAL A 1 394 ? -9.323 -19.549 31.616 1.00 92.06 394 VAL A CA 1
ATOM 2790 C C . VAL A 1 394 ? -8.411 -18.842 30.619 1.00 92.06 394 VAL A C 1
ATOM 2792 O O . VAL A 1 394 ? -8.775 -17.790 30.092 1.00 92.06 394 VAL A O 1
ATOM 2795 N N . ASP A 1 395 ? -7.223 -19.391 30.354 1.00 89.31 395 ASP A N 1
ATOM 2796 C CA . ASP A 1 395 ? -6.309 -18.835 29.348 1.00 89.31 395 ASP A CA 1
ATOM 2797 C C . ASP A 1 395 ? -6.929 -18.951 27.948 1.00 89.31 395 ASP A C 1
ATOM 2799 O O . ASP A 1 395 ? -7.331 -20.035 27.511 1.00 89.31 395 ASP A O 1
ATOM 2803 N N . ILE A 1 396 ? -6.994 -17.822 27.236 1.00 88.62 396 ILE A N 1
ATOM 2804 C CA . ILE A 1 396 ? -7.589 -17.739 25.899 1.00 88.62 396 ILE A CA 1
ATOM 2805 C C . ILE A 1 396 ? -6.705 -18.521 24.917 1.00 88.62 396 ILE A C 1
ATOM 2807 O O . ILE A 1 396 ? -5.521 -18.194 24.779 1.00 88.62 396 ILE A O 1
ATOM 2811 N N . PRO A 1 397 ? -7.240 -19.521 24.187 1.00 87.19 397 PRO A N 1
ATOM 2812 C CA . PRO A 1 397 ? -6.467 -20.216 23.169 1.00 87.19 397 PRO A CA 1
ATOM 2813 C C . PRO A 1 397 ? -5.996 -19.241 22.091 1.00 87.19 397 PRO A C 1
ATOM 2815 O O . PRO A 1 397 ? -6.779 -18.455 21.557 1.00 87.19 397 PRO A O 1
ATOM 2818 N N . LEU A 1 398 ? -4.718 -19.344 21.728 1.00 84.06 398 LEU A N 1
ATOM 2819 C CA . LEU A 1 398 ? -4.115 -18.614 20.612 1.00 84.06 398 LEU A CA 1
ATOM 2820 C C . LEU A 1 398 ? -3.861 -19.589 19.449 1.00 84.06 398 LEU A C 1
ATOM 2822 O O . LEU A 1 398 ? -2.725 -20.050 19.284 1.00 84.06 398 LEU A O 1
ATOM 2826 N N . PRO A 1 399 ? -4.902 -19.984 18.689 1.00 80.62 399 PRO A N 1
ATOM 2827 C CA . PRO A 1 399 ? -4.753 -20.922 17.594 1.00 80.62 399 PRO A CA 1
ATOM 2828 C C . PRO A 1 399 ? -4.040 -20.284 16.401 1.00 80.62 399 PRO A C 1
ATOM 2830 O O . PRO A 1 399 ? -4.142 -19.091 16.121 1.00 80.62 399 PRO A O 1
ATOM 2833 N N . ARG A 1 400 ? -3.332 -21.133 15.667 1.00 77.56 400 ARG A N 1
ATOM 2834 C CA . ARG A 1 400 ? -2.678 -20.868 14.389 1.00 77.56 400 ARG A CA 1
ATOM 2835 C C . ARG A 1 400 ? -3.168 -21.920 13.405 1.00 77.56 400 ARG A C 1
ATOM 2837 O O . ARG A 1 400 ? -3.371 -23.070 13.787 1.00 77.56 400 ARG A O 1
ATOM 2844 N N . SER A 1 401 ? -3.327 -21.545 12.144 1.00 80.12 401 SER A N 1
ATOM 2845 C CA . SER A 1 401 ? -3.764 -22.447 11.078 1.00 80.12 401 SER A CA 1
ATOM 2846 C C . SER A 1 401 ? -2.676 -22.642 10.027 1.00 80.12 401 SER A C 1
ATOM 2848 O O . SER A 1 401 ? -2.081 -21.674 9.552 1.00 80.12 401 SER A O 1
ATOM 2850 N N . GLN A 1 402 ? -2.486 -23.885 9.602 1.00 81.38 402 GLN A N 1
ATOM 2851 C CA . GLN A 1 402 ? -1.653 -24.290 8.476 1.00 81.38 402 GLN A CA 1
ATOM 2852 C C . GLN A 1 402 ? -2.532 -25.080 7.503 1.00 81.38 402 GLN A C 1
ATOM 2854 O O . GLN A 1 402 ? -2.965 -26.186 7.808 1.00 81.38 402 GLN A O 1
ATOM 2859 N N . ALA A 1 403 ? -2.836 -24.495 6.347 1.00 66.94 403 ALA A N 1
ATOM 2860 C CA . ALA A 1 403 ? -3.602 -25.173 5.306 1.00 66.94 403 ALA A CA 1
ATOM 2861 C C . ALA A 1 403 ? -2.708 -26.119 4.490 1.00 66.94 403 ALA A C 1
ATOM 2863 O O . ALA A 1 403 ? -1.572 -25.768 4.171 1.00 66.94 403 ALA A O 1
ATOM 2864 N N . ASN A 1 404 ? -3.253 -27.276 4.118 1.00 69.69 404 ASN A N 1
ATOM 2865 C CA . ASN A 1 404 ? -2.661 -28.241 3.189 1.00 69.69 404 ASN A CA 1
ATOM 2866 C C . ASN A 1 404 ? -3.731 -28.636 2.146 1.00 69.69 404 ASN A C 1
ATOM 2868 O O . ASN A 1 404 ? -4.847 -28.107 2.171 1.00 69.69 404 ASN A O 1
ATOM 2872 N N . SER A 1 405 ? -3.441 -29.586 1.255 1.00 75.69 405 SER A N 1
ATOM 2873 C CA . SER A 1 405 ? -4.470 -30.144 0.366 1.00 75.69 405 SER A CA 1
ATOM 2874 C C . SER A 1 405 ? -5.587 -30.826 1.161 1.00 75.69 405 SER A C 1
ATOM 2876 O O . SER A 1 405 ? -5.317 -31.574 2.109 1.00 75.69 405 SER A O 1
ATOM 2878 N N . GLY A 1 406 ? -6.844 -30.515 0.836 1.00 75.94 406 GLY A N 1
ATOM 2879 C CA . GLY A 1 406 ? -8.053 -31.084 1.445 1.00 75.94 406 GLY A CA 1
ATOM 2880 C C . GLY A 1 406 ? -8.202 -30.907 2.964 1.00 75.94 406 GLY A C 1
ATOM 2881 O O . GLY A 1 406 ? -9.038 -31.578 3.581 1.00 75.94 406 GLY A O 1
ATOM 2882 N N . SER A 1 407 ? -7.354 -30.095 3.609 1.00 84.44 407 SER A N 1
ATOM 2883 C CA . SER A 1 407 ? -7.167 -30.133 5.063 1.00 84.44 407 SER A CA 1
ATOM 2884 C C . SER A 1 407 ? -6.536 -28.872 5.665 1.00 84.44 407 SER A C 1
ATOM 2886 O O . SER A 1 407 ? -5.915 -28.060 4.978 1.00 84.44 407 SER A O 1
ATOM 2888 N N . VAL A 1 408 ? -6.684 -28.713 6.982 1.00 85.06 408 VAL A N 1
ATOM 2889 C CA . VAL A 1 408 ? -6.068 -27.647 7.785 1.00 85.06 408 VAL A CA 1
ATOM 2890 C C . VAL A 1 408 ? -5.579 -28.232 9.109 1.00 85.06 408 VAL A C 1
ATOM 2892 O O . VAL A 1 408 ? -6.358 -28.815 9.863 1.00 85.06 408 VAL A O 1
ATOM 2895 N N . THR A 1 409 ? -4.299 -28.039 9.416 1.00 88.00 409 THR A N 1
ATOM 2896 C CA . THR A 1 409 ? -3.734 -28.264 10.751 1.00 88.00 409 THR A CA 1
ATOM 2897 C C . THR A 1 409 ? -3.958 -27.016 11.604 1.00 88.00 409 THR A C 1
ATOM 2899 O O . THR A 1 409 ? -3.628 -25.906 11.187 1.00 88.00 409 THR A O 1
ATOM 2902 N N . LEU A 1 410 ? -4.496 -27.182 12.808 1.00 89.12 410 LEU A N 1
ATOM 2903 C CA . LEU A 1 410 ? -4.773 -26.121 13.774 1.00 89.12 410 LEU A CA 1
ATOM 2904 C C . LEU A 1 410 ? -3.943 -26.363 15.036 1.00 89.12 410 LEU A C 1
ATOM 2906 O O . LEU A 1 410 ? -4.007 -27.447 15.609 1.00 89.12 410 LEU A O 1
ATOM 2910 N N . SER A 1 411 ? -3.167 -25.377 15.482 1.00 89.19 411 SER A N 1
ATOM 2911 C CA . SER A 1 411 ? -2.301 -25.501 16.659 1.00 89.19 411 SER A CA 1
ATOM 2912 C C . SER A 1 411 ? -2.408 -24.287 17.577 1.00 89.19 411 SER A C 1
ATOM 2914 O O . SER A 1 411 ? -2.206 -23.149 17.165 1.00 89.19 411 SER A O 1
ATOM 2916 N N . TRP A 1 412 ? -2.726 -24.528 18.844 1.00 89.31 412 TRP A N 1
ATOM 2917 C CA . TRP A 1 412 ? -2.733 -23.536 19.919 1.00 89.31 412 TRP A CA 1
ATOM 2918 C C . TRP A 1 412 ? -1.706 -23.910 20.993 1.00 89.31 412 TRP A C 1
ATOM 2920 O O . TRP A 1 412 ? -1.296 -25.069 21.099 1.00 89.31 412 TRP A O 1
ATOM 2930 N N . GLY A 1 413 ? -1.265 -22.927 21.781 1.00 79.69 413 GLY A N 1
ATOM 2931 C CA . GLY A 1 413 ? -0.456 -23.194 22.973 1.00 79.69 413 GLY A CA 1
ATOM 2932 C C . GLY A 1 413 ? -1.237 -24.014 24.006 1.00 79.69 413 GLY A C 1
ATOM 2933 O O . GLY A 1 413 ? -2.468 -23.984 24.019 1.00 79.69 413 GLY A O 1
ATOM 2934 N N . ALA A 1 414 ? -0.527 -24.736 24.876 1.00 64.06 414 ALA A N 1
ATOM 2935 C CA . ALA A 1 414 ? -1.153 -25.403 26.013 1.00 64.06 414 ALA A CA 1
ATOM 2936 C C . ALA A 1 414 ? -1.756 -24.350 26.961 1.00 64.06 414 ALA A C 1
ATOM 2938 O O . ALA A 1 414 ? -1.060 -23.425 27.377 1.00 64.06 414 ALA A O 1
ATOM 2939 N N . THR A 1 415 ? -3.042 -24.490 27.278 1.00 72.62 415 THR A N 1
ATOM 2940 C CA . THR A 1 415 ? -3.771 -23.628 28.224 1.00 72.62 415 THR A CA 1
ATOM 2941 C C . THR A 1 415 ? -4.175 -24.435 29.460 1.00 72.62 415 THR A C 1
ATOM 2943 O O . THR A 1 415 ? -4.067 -25.661 29.461 1.00 72.62 415 THR A O 1
ATOM 2946 N N . ASN A 1 416 ? -4.706 -23.781 30.494 1.00 78.88 416 ASN A N 1
ATOM 2947 C CA . ASN A 1 416 ? -5.248 -24.436 31.694 1.00 78.88 416 ASN A CA 1
ATOM 2948 C C . ASN A 1 416 ? -6.581 -25.207 31.476 1.00 78.88 416 ASN A C 1
ATOM 2950 O O . ASN A 1 416 ? -7.307 -25.464 32.433 1.00 78.88 416 ASN A O 1
ATOM 2954 N N . ALA A 1 417 ? -6.926 -25.570 30.234 1.00 85.75 417 ALA A N 1
ATOM 2955 C CA . ALA A 1 417 ? -8.202 -26.190 29.875 1.00 85.75 417 ALA A CA 1
ATOM 2956 C C . ALA A 1 417 ? -8.265 -27.698 30.168 1.00 85.75 417 ALA A C 1
ATOM 2958 O O . ALA A 1 417 ? -7.312 -28.435 29.922 1.00 85.75 417 ALA A O 1
ATOM 2959 N N . ALA A 1 418 ? -9.439 -28.182 30.585 1.00 88.25 418 ALA A N 1
ATOM 2960 C CA . ALA A 1 418 ? -9.711 -29.613 30.746 1.00 88.25 418 ALA A CA 1
ATOM 2961 C C . ALA A 1 418 ? -10.095 -30.300 29.419 1.00 88.25 418 ALA A C 1
ATOM 2963 O O . ALA A 1 418 ? -9.907 -31.505 29.263 1.00 88.25 418 ALA A O 1
ATOM 2964 N N . ARG A 1 419 ? -10.649 -29.544 28.460 1.00 91.88 419 ARG A N 1
ATOM 2965 C CA . ARG A 1 419 ? -10.898 -29.976 27.074 1.00 91.88 419 ARG A CA 1
ATOM 2966 C C . ARG A 1 419 ? -10.960 -28.775 26.132 1.00 91.88 419 ARG A C 1
ATOM 2968 O O . ARG A 1 419 ? -11.185 -27.652 26.586 1.00 91.88 419 ARG A O 1
ATOM 2975 N N . TYR A 1 420 ? -10.860 -29.035 24.830 1.00 94.19 420 TYR A N 1
ATOM 2976 C CA . TYR A 1 420 ? -11.114 -28.038 23.790 1.00 94.19 420 TYR A CA 1
ATOM 2977 C C . TYR A 1 420 ? -12.263 -28.457 22.869 1.00 94.19 420 TYR A C 1
ATOM 2979 O O . TYR A 1 420 ? -12.396 -29.637 22.529 1.00 94.19 420 TYR A O 1
ATOM 2987 N N . ASN A 1 421 ? -13.046 -27.481 22.417 1.00 94.81 421 ASN A N 1
ATOM 2988 C CA . ASN A 1 421 ? -13.963 -27.622 21.287 1.00 94.81 421 ASN A CA 1
ATOM 2989 C C . ASN A 1 421 ? -13.449 -26.775 20.113 1.00 94.81 421 ASN A C 1
ATOM 2991 O O . ASN A 1 421 ? -12.940 -25.673 20.313 1.00 94.81 421 ASN A O 1
ATOM 2995 N N . LEU A 1 422 ? -13.602 -27.280 18.891 1.00 94.88 422 LEU A N 1
ATOM 2996 C CA . LEU A 1 422 ? -13.343 -26.552 17.652 1.00 94.88 422 LEU A CA 1
ATOM 2997 C C . LEU A 1 422 ? -14.665 -26.300 16.929 1.00 94.88 422 LEU A C 1
ATOM 2999 O O . LEU A 1 422 ? -15.358 -27.246 16.556 1.00 94.88 422 LEU A O 1
ATOM 3003 N N . TYR A 1 423 ? -14.965 -25.033 16.680 1.00 95.81 423 TYR A N 1
ATOM 3004 C CA . TYR A 1 423 ? -16.073 -24.591 15.839 1.00 95.81 423 TYR A CA 1
ATOM 3005 C C . TYR A 1 423 ? -15.503 -24.120 14.508 1.00 95.81 423 TYR A C 1
ATOM 3007 O O . TYR A 1 423 ? -14.459 -23.462 14.493 1.00 95.81 423 TYR A O 1
ATOM 3015 N N . TYR A 1 424 ? -16.155 -24.467 13.400 1.00 94.69 424 TYR A N 1
ATOM 3016 C CA . TYR A 1 424 ? -15.750 -24.002 12.078 1.00 94.69 424 TYR A CA 1
ATOM 3017 C C . TYR A 1 424 ? -16.928 -23.818 11.124 1.00 94.69 424 TYR A C 1
ATOM 3019 O O . TYR A 1 424 ? -17.983 -24.415 11.310 1.00 94.69 424 TYR A O 1
ATOM 3027 N N . SER A 1 425 ? -16.753 -22.968 10.118 1.00 94.06 425 SER A N 1
ATOM 3028 C CA . SER A 1 425 ? -17.822 -22.508 9.222 1.00 94.06 425 SER A CA 1
ATOM 3029 C C . SER A 1 425 ? -17.265 -22.068 7.868 1.00 94.06 425 SER A C 1
ATOM 3031 O O . SER A 1 425 ? -16.069 -21.808 7.745 1.00 94.06 425 SER A O 1
ATOM 3033 N N . THR A 1 426 ? -18.131 -21.917 6.860 1.00 92.56 426 THR A N 1
ATOM 3034 C CA . THR A 1 426 ? -17.806 -21.270 5.569 1.00 92.56 426 THR A CA 1
ATOM 3035 C C . THR A 1 426 ? -18.330 -19.828 5.501 1.00 92.56 426 THR A C 1
ATOM 3037 O O . THR A 1 426 ? -18.584 -19.300 4.419 1.00 92.56 426 THR A O 1
ATOM 3040 N N . ALA A 1 427 ? -18.497 -19.187 6.660 1.00 82.94 427 ALA A N 1
ATOM 3041 C CA . ALA A 1 427 ? -18.759 -17.759 6.828 1.00 82.94 427 ALA A CA 1
ATOM 3042 C C . ALA A 1 427 ? -18.117 -17.257 8.144 1.00 82.94 427 ALA A C 1
ATOM 3044 O O . ALA A 1 427 ? -18.004 -18.050 9.082 1.00 82.94 427 ALA A O 1
ATOM 3045 N N . PRO A 1 428 ? -17.694 -15.982 8.231 1.00 85.19 428 PRO A N 1
ATOM 3046 C CA . PRO A 1 428 ? -17.128 -15.394 9.449 1.00 85.19 428 PRO A CA 1
ATOM 3047 C C . PRO A 1 428 ? -18.181 -15.140 10.537 1.00 85.19 428 PRO A C 1
ATOM 3049 O O . PRO A 1 428 ? -19.379 -15.091 10.259 1.00 85.19 428 PRO A O 1
ATOM 3052 N N . GLY A 1 429 ? -17.717 -14.876 11.760 1.00 80.00 429 GLY A N 1
ATOM 3053 C CA . GLY A 1 429 ? -18.557 -14.469 12.893 1.00 80.00 429 GLY A CA 1
ATOM 3054 C C . GLY A 1 429 ? -19.217 -15.630 13.639 1.00 80.00 429 GLY A C 1
ATOM 3055 O O . GLY A 1 429 ? -20.240 -15.424 14.293 1.00 80.00 429 GLY A O 1
ATOM 3056 N N . CYS A 1 430 ? -18.655 -16.835 13.534 1.00 83.62 430 CYS A N 1
ATOM 3057 C CA . CYS A 1 430 ? -19.255 -18.067 14.043 1.00 83.62 430 CYS A CA 1
ATOM 3058 C C . CYS A 1 430 ? -18.576 -18.545 15.332 1.00 83.62 430 CYS A C 1
ATOM 3060 O O . CYS A 1 430 ? -17.348 -18.629 15.405 1.00 83.62 430 CYS A O 1
ATOM 3062 N N . ASP A 1 431 ? -19.376 -18.856 16.350 1.00 85.88 431 ASP A N 1
ATOM 3063 C CA . ASP A 1 431 ? -18.947 -19.136 17.723 1.00 85.88 431 ASP A CA 1
ATOM 3064 C C . ASP A 1 431 ? -19.855 -20.197 18.407 1.00 85.88 431 ASP A C 1
ATOM 3066 O O . ASP A 1 431 ? -20.787 -20.702 17.770 1.00 85.88 431 ASP A O 1
ATOM 3070 N N . PRO A 1 432 ? -19.615 -20.575 19.682 1.00 87.25 432 PRO A N 1
ATOM 3071 C CA . PRO A 1 432 ? -20.425 -21.576 20.385 1.00 87.25 432 PRO A CA 1
ATOM 3072 C C . PRO A 1 432 ? -21.933 -21.289 20.432 1.00 87.25 432 PRO A C 1
ATOM 3074 O O . PRO A 1 432 ? -22.723 -22.228 20.527 1.00 87.25 432 PRO A O 1
ATOM 3077 N N . HIS A 1 433 ? -22.340 -20.019 20.361 1.00 88.88 433 HIS A N 1
ATOM 3078 C CA . HIS A 1 433 ? -23.729 -19.588 20.502 1.00 88.88 433 HIS A CA 1
ATOM 3079 C C . HIS A 1 433 ? -24.497 -19.644 19.176 1.00 88.88 433 HIS A C 1
ATOM 3081 O O . HIS A 1 433 ? -25.708 -19.864 19.186 1.00 88.88 433 HIS A O 1
ATOM 3087 N N . ASN A 1 434 ? -23.819 -19.442 18.038 1.00 89.50 434 ASN A N 1
ATOM 3088 C CA . ASN A 1 434 ? -24.476 -19.285 16.735 1.00 89.50 434 ASN A CA 1
ATOM 3089 C C . ASN A 1 434 ? -24.049 -20.286 15.640 1.00 89.50 434 ASN A C 1
ATOM 3091 O O . ASN A 1 434 ? -24.711 -20.318 14.597 1.00 89.50 434 ASN A O 1
ATOM 3095 N N . TYR A 1 435 ? -23.018 -21.125 15.848 1.00 91.44 435 TYR A N 1
ATOM 3096 C CA . TYR A 1 435 ? -22.453 -21.974 14.781 1.00 91.44 435 TYR A CA 1
ATOM 3097 C C . TYR A 1 435 ? -23.495 -22.846 14.061 1.00 91.44 435 TYR A C 1
ATOM 3099 O O . TYR A 1 435 ? -23.384 -23.044 12.857 1.00 91.44 435 TYR A O 1
ATOM 3107 N N . ALA A 1 436 ? -24.531 -23.326 14.756 1.00 90.50 436 ALA A N 1
ATOM 3108 C CA . ALA A 1 436 ? -25.580 -24.168 14.169 1.00 90.50 436 ALA A CA 1
ATOM 3109 C C . ALA A 1 436 ? -26.485 -23.431 13.156 1.00 90.50 436 ALA A C 1
ATOM 3111 O O . ALA A 1 436 ? -27.175 -24.072 12.368 1.00 90.50 436 ALA A O 1
ATOM 3112 N N . SER A 1 437 ? -26.476 -22.093 13.166 1.00 89.94 437 SER A N 1
ATOM 3113 C CA . SER A 1 437 ? -27.164 -21.232 12.191 1.00 89.94 437 SER A CA 1
ATOM 3114 C C . SER A 1 437 ? -26.220 -20.608 11.152 1.00 89.94 437 SER A C 1
ATOM 3116 O O . SER A 1 437 ? -26.678 -19.986 10.194 1.00 89.94 437 SER A O 1
ATOM 3118 N N . CYS A 1 438 ? -24.904 -20.789 11.309 1.00 88.56 438 CYS A N 1
ATOM 3119 C CA . CYS A 1 438 ? -23.908 -20.309 10.358 1.00 88.56 438 CYS A CA 1
ATOM 3120 C C . CYS A 1 438 ? -23.879 -21.136 9.067 1.00 88.56 438 CYS A C 1
ATOM 3122 O O . CYS A 1 438 ? -24.006 -22.362 9.075 1.00 88.56 438 CYS A O 1
ATOM 3124 N N . LEU A 1 439 ? -23.585 -20.469 7.947 1.00 88.19 439 LEU A N 1
ATOM 3125 C CA . LEU A 1 439 ? -23.341 -21.136 6.669 1.00 88.19 439 LEU A CA 1
ATOM 3126 C C . LEU A 1 439 ? -22.136 -22.089 6.788 1.00 88.19 439 LEU A C 1
ATOM 3128 O O . LEU A 1 439 ? -21.029 -21.669 7.133 1.00 88.19 439 LEU A O 1
ATOM 3132 N N . GLY A 1 440 ? -22.370 -23.378 6.531 1.00 88.75 440 GLY A N 1
ATOM 3133 C CA . GLY A 1 440 ? -21.362 -24.436 6.674 1.00 88.75 440 GLY A CA 1
ATOM 3134 C C . GLY A 1 440 ? -20.902 -24.692 8.117 1.00 88.75 440 GLY A C 1
ATOM 3135 O O . GLY A 1 440 ? -19.840 -25.279 8.306 1.00 88.75 440 GLY A O 1
ATOM 3136 N N . GLY A 1 441 ? -21.649 -24.216 9.120 1.00 93.69 441 GLY A N 1
ATOM 3137 C CA . GLY A 1 441 ? -21.276 -24.275 10.532 1.00 93.69 441 GLY A CA 1
ATOM 3138 C C . GLY A 1 441 ? -21.262 -25.690 11.123 1.00 93.69 441 GLY A C 1
ATOM 3139 O O . GLY A 1 441 ? -22.200 -26.466 10.957 1.00 93.69 441 GLY A O 1
ATOM 3140 N N . MET A 1 442 ? -20.178 -26.024 11.821 1.00 94.62 442 MET A N 1
ATOM 3141 C CA . MET A 1 442 ? -19.836 -27.362 12.306 1.00 94.62 442 MET A CA 1
ATOM 3142 C C . MET A 1 442 ? -19.056 -27.292 13.629 1.00 94.62 442 MET A C 1
ATOM 3144 O O . MET A 1 442 ? -18.311 -26.346 13.882 1.00 94.62 442 MET A O 1
ATOM 3148 N N . MET A 1 443 ? -19.167 -28.340 14.450 1.00 95.44 443 MET A N 1
ATOM 3149 C CA . MET A 1 443 ? -18.478 -28.469 15.742 1.00 95.44 443 MET A CA 1
ATOM 3150 C C . MET A 1 443 ? -17.691 -29.788 15.833 1.00 95.44 443 MET A C 1
ATOM 3152 O O . MET A 1 443 ? -18.114 -30.822 15.308 1.00 95.44 443 MET A O 1
ATOM 3156 N N . LYS A 1 444 ? -16.547 -29.766 16.526 1.00 95.00 444 LYS A N 1
ATOM 3157 C CA . LYS A 1 444 ? -15.765 -30.939 16.951 1.00 95.00 444 LYS A CA 1
ATOM 3158 C C . LYS A 1 444 ? -15.415 -30.813 18.436 1.00 95.00 444 LYS A C 1
ATOM 3160 O O . LYS A 1 444 ? -14.687 -29.910 18.834 1.00 95.00 444 LYS A O 1
ATOM 3165 N N . THR A 1 445 ? -15.925 -31.729 19.251 1.00 93.81 445 THR A N 1
ATOM 3166 C CA . THR A 1 445 ? -15.657 -31.817 20.696 1.00 93.81 445 THR A CA 1
ATOM 3167 C C . THR A 1 445 ? -14.380 -32.595 20.999 1.00 93.81 445 THR A C 1
ATOM 3169 O O . THR A 1 445 ? -14.118 -33.603 20.345 1.00 93.81 445 THR A O 1
ATOM 3172 N N . GLY A 1 446 ? -13.654 -32.212 22.052 1.00 88.88 446 GLY A N 1
ATOM 3173 C CA . GLY A 1 446 ? -12.543 -33.007 22.592 1.00 88.88 446 GLY A CA 1
ATOM 3174 C C . GLY A 1 446 ? -11.295 -33.023 21.705 1.00 88.88 446 GLY A C 1
ATOM 3175 O O . GLY A 1 446 ? -10.596 -34.032 21.648 1.00 88.88 446 GLY A O 1
ATOM 3176 N N . VAL A 1 447 ? -11.030 -31.929 20.989 1.00 93.12 447 VAL A N 1
ATOM 3177 C CA . VAL A 1 447 ? -9.852 -31.808 20.117 1.00 93.12 447 VAL A CA 1
ATOM 3178 C C . VAL A 1 447 ? -8.578 -31.512 20.920 1.00 93.12 447 VAL A C 1
ATOM 3180 O O . VAL A 1 447 ? -8.624 -30.905 21.988 1.00 93.12 447 VAL A O 1
ATOM 3183 N N . SER A 1 448 ? -7.423 -31.911 20.389 1.00 91.75 448 SER A N 1
ATOM 3184 C CA . SER A 1 448 ? -6.095 -31.696 20.980 1.00 91.75 448 SER A CA 1
ATOM 3185 C C . SER A 1 448 ? -5.215 -30.855 20.057 1.00 91.75 448 SER A C 1
ATOM 3187 O O . SER A 1 448 ? -5.250 -31.058 18.848 1.00 91.75 448 SER A O 1
ATOM 3189 N N . SER A 1 449 ? -4.378 -29.971 20.604 1.00 90.75 449 SER A N 1
ATOM 3190 C CA . SER A 1 449 ? -3.363 -29.263 19.812 1.00 90.75 449 SER A CA 1
ATOM 3191 C C . SER A 1 449 ? -2.145 -30.166 19.543 1.00 90.75 449 SER A C 1
ATOM 3193 O O . SER A 1 449 ? -1.626 -30.735 20.506 1.00 90.75 449 SER A O 1
ATOM 3195 N N . PRO A 1 450 ? -1.632 -30.279 18.300 1.00 91.62 450 PRO A N 1
ATOM 3196 C CA . PRO A 1 450 ? -2.225 -29.813 17.046 1.00 91.62 450 PRO A CA 1
ATOM 3197 C C . PRO A 1 450 ? -3.323 -30.764 16.528 1.00 91.62 450 PRO A C 1
ATOM 3199 O O . PRO A 1 450 ? -3.195 -31.985 16.612 1.00 91.62 450 PRO A O 1
ATOM 3202 N N . TYR A 1 451 ? -4.372 -30.203 15.925 1.00 93.75 451 TYR A N 1
ATOM 3203 C CA . TYR A 1 451 ? -5.503 -30.933 15.348 1.00 93.75 451 TYR A CA 1
ATOM 3204 C C . TYR A 1 451 ? -5.501 -30.832 13.820 1.00 93.75 451 TYR A C 1
ATOM 3206 O O . TYR A 1 451 ? -5.506 -29.728 13.282 1.00 93.75 451 TYR A O 1
ATOM 3214 N N . LEU A 1 452 ? -5.536 -31.961 13.108 1.00 93.19 452 LEU A N 1
ATOM 3215 C CA . LEU A 1 452 ? -5.684 -31.989 11.649 1.00 93.19 452 LEU A CA 1
ATOM 3216 C C . LEU A 1 452 ? -7.155 -32.209 11.271 1.00 93.19 452 LEU A C 1
ATOM 3218 O O . LEU A 1 452 ? -7.697 -33.292 11.485 1.00 93.19 452 LEU A O 1
ATOM 3222 N N . LEU A 1 453 ? -7.783 -31.198 10.672 1.00 94.00 453 LEU A N 1
ATOM 3223 C CA . LEU A 1 453 ? -9.117 -31.299 10.081 1.00 94.00 453 LEU A CA 1
ATOM 3224 C C . LEU A 1 453 ? -8.994 -31.615 8.584 1.00 94.00 453 LEU A C 1
ATOM 3226 O O . LEU A 1 453 ? -8.305 -30.900 7.860 1.00 94.00 453 LEU A O 1
ATOM 3230 N N . THR A 1 454 ? -9.662 -32.668 8.117 1.00 90.25 454 THR A N 1
ATOM 3231 C CA . THR A 1 454 ? -9.618 -33.158 6.726 1.00 90.25 454 THR A CA 1
ATOM 3232 C C . THR A 1 454 ? -11.011 -33.183 6.088 1.00 90.25 454 THR A C 1
ATOM 3234 O O . THR A 1 454 ? -12.016 -32.978 6.768 1.00 90.25 454 THR A O 1
ATOM 3237 N N . GLY A 1 455 ? -11.078 -33.428 4.774 1.00 85.62 455 GLY A N 1
ATOM 3238 C CA . GLY A 1 455 ? -12.338 -33.446 4.017 1.00 85.62 455 GLY A CA 1
ATOM 3239 C C . GLY A 1 455 ? -12.858 -32.048 3.668 1.00 85.62 455 GLY A C 1
ATOM 3240 O O . GLY A 1 455 ? -14.040 -31.877 3.386 1.00 85.62 455 GLY A O 1
ATOM 3241 N N . LEU A 1 456 ? -11.980 -31.046 3.710 1.00 86.44 456 LEU A N 1
ATOM 3242 C CA . LEU A 1 456 ? -12.293 -29.660 3.387 1.00 86.44 456 LEU A CA 1
ATOM 3243 C C . LEU A 1 456 ? -12.106 -29.420 1.885 1.00 86.44 456 LEU A C 1
ATOM 3245 O O . LEU A 1 456 ? -11.186 -29.954 1.274 1.00 86.44 456 LEU A O 1
ATOM 3249 N N . SER A 1 457 ? -12.953 -28.587 1.286 1.00 80.19 457 SER A N 1
ATOM 3250 C CA . SER A 1 457 ? -12.826 -28.238 -0.137 1.00 80.19 457 SER A CA 1
ATOM 3251 C C . SER A 1 457 ? -11.659 -27.279 -0.396 1.00 80.19 457 SER A C 1
ATOM 3253 O O . SER A 1 457 ? -11.567 -26.220 0.232 1.00 80.19 457 SER A O 1
ATOM 3255 N N . ASN A 1 458 ? -10.806 -27.624 -1.363 1.00 66.31 458 ASN A N 1
ATOM 3256 C CA . ASN A 1 458 ? -9.735 -26.756 -1.852 1.00 66.31 458 ASN A CA 1
ATOM 3257 C C . ASN A 1 458 ? -10.320 -25.440 -2.375 1.00 66.31 458 ASN A C 1
ATOM 3259 O O . ASN A 1 458 ? -11.398 -25.417 -2.968 1.00 66.31 458 ASN A O 1
ATOM 3263 N N . GLY A 1 459 ? -9.654 -24.322 -2.089 1.00 56.25 459 GLY A N 1
ATOM 3264 C CA . GLY A 1 459 ? -10.159 -23.004 -2.471 1.00 56.25 459 GLY A CA 1
ATOM 3265 C C . GLY A 1 459 ? -11.435 -22.542 -1.744 1.00 56.25 459 GLY A C 1
ATOM 3266 O O . GLY A 1 459 ? -11.852 -21.408 -1.974 1.00 56.25 459 GLY A O 1
ATOM 3267 N N . GLN A 1 460 ? -12.028 -23.302 -0.815 1.00 79.44 460 GLN A N 1
ATOM 3268 C CA . GLN A 1 460 ? -13.108 -22.788 0.044 1.00 79.44 460 GLN A CA 1
ATOM 3269 C C . GLN A 1 460 ? -12.539 -22.181 1.337 1.00 79.44 460 GLN A C 1
ATOM 3271 O O . GLN A 1 460 ? -11.687 -22.807 1.974 1.00 79.44 460 GLN A O 1
ATOM 3276 N N . PRO A 1 461 ? -12.929 -20.950 1.719 1.00 75.62 461 PRO A N 1
ATOM 3277 C CA . PRO A 1 461 ? -12.499 -20.353 2.975 1.00 75.62 461 PRO A CA 1
ATOM 3278 C C . PRO A 1 461 ? -13.257 -20.984 4.147 1.00 75.62 461 PRO A C 1
ATOM 3280 O O . PRO A 1 461 ? -14.478 -21.136 4.104 1.00 75.62 461 PRO A O 1
ATOM 3283 N N . TYR A 1 462 ? -12.519 -21.312 5.203 1.00 88.12 462 TYR A N 1
ATOM 3284 C CA . TYR A 1 462 ? -13.064 -21.781 6.469 1.00 88.12 462 TYR A CA 1
ATOM 3285 C C . TYR A 1 462 ? -12.600 -20.864 7.597 1.00 88.12 462 TYR A C 1
ATOM 3287 O O . TYR A 1 462 ? -11.432 -20.465 7.644 1.00 88.12 462 TYR A O 1
ATOM 3295 N N . TRP A 1 463 ? -13.513 -20.555 8.508 1.00 88.88 463 TRP A N 1
ATOM 3296 C CA . TRP A 1 463 ? -13.258 -19.810 9.738 1.00 88.88 463 TRP A CA 1
ATOM 3297 C C . TRP A 1 463 ? -13.289 -20.772 10.920 1.00 88.88 463 TRP A C 1
ATOM 3299 O O . TRP A 1 463 ? -13.995 -21.775 10.870 1.00 88.88 463 TRP A O 1
ATOM 3309 N N . PHE A 1 464 ? -12.500 -20.490 11.955 1.00 92.56 464 PHE A N 1
ATOM 3310 C CA . PHE A 1 464 ? -12.259 -21.389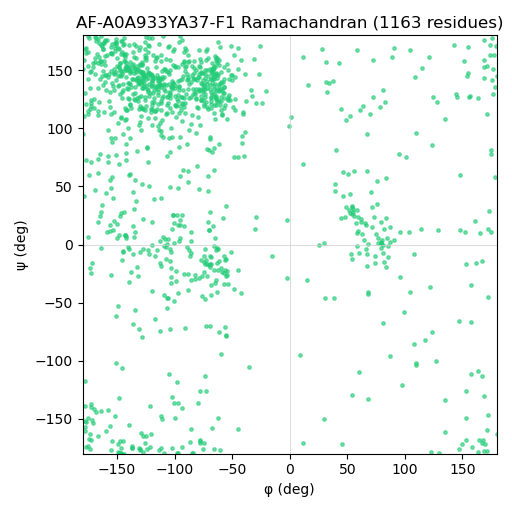 13.080 1.00 92.56 464 PHE A CA 1
ATOM 3311 C C . PHE A 1 464 ? -12.227 -20.630 14.406 1.00 92.56 464 PHE A C 1
ATOM 3313 O O . PHE A 1 464 ? -11.573 -19.588 14.513 1.00 92.56 464 PHE A O 1
ATOM 3320 N N . ARG A 1 465 ? -12.834 -21.214 15.444 1.00 94.56 465 ARG A N 1
ATOM 3321 C CA . ARG A 1 465 ? -12.632 -20.824 16.848 1.00 94.56 465 ARG A CA 1
ATOM 3322 C C . ARG A 1 465 ? -12.344 -22.037 17.713 1.00 94.56 465 ARG A C 1
ATOM 3324 O O . ARG A 1 465 ? -12.996 -23.071 17.577 1.00 94.56 465 ARG A O 1
ATOM 3331 N N . VAL A 1 466 ? -11.393 -21.882 18.628 1.00 93.94 466 VAL A N 1
ATOM 3332 C CA . VAL A 1 466 ? -11.076 -22.871 19.659 1.00 93.94 466 VAL A CA 1
ATOM 3333 C C . VAL A 1 466 ? -11.609 -22.359 20.990 1.00 93.94 466 VAL A C 1
ATOM 3335 O O . VAL A 1 466 ? -11.228 -21.286 21.450 1.00 93.94 466 VAL A O 1
ATOM 3338 N N . GLU A 1 467 ? -12.482 -23.136 21.611 1.00 94.38 467 GLU A N 1
ATOM 3339 C CA . GLU A 1 467 ? -12.980 -22.906 22.962 1.00 94.38 467 GLU A CA 1
ATOM 3340 C C . GLU A 1 467 ? -12.200 -23.799 23.931 1.00 94.38 467 GLU A C 1
ATOM 3342 O O . GLU A 1 467 ? -12.233 -25.024 23.814 1.00 94.38 467 GLU A O 1
ATOM 3347 N N . ALA A 1 468 ? -11.500 -23.192 24.886 1.00 92.94 468 ALA A N 1
ATOM 3348 C CA . ALA A 1 468 ? -10.972 -23.857 26.071 1.00 92.94 468 ALA A CA 1
ATOM 3349 C C . ALA A 1 468 ? -12.076 -23.967 27.125 1.00 92.94 468 ALA A C 1
ATOM 3351 O O . ALA A 1 468 ? -12.686 -22.955 27.459 1.00 92.94 468 ALA A O 1
ATOM 3352 N N . VAL A 1 469 ? -12.298 -25.158 27.688 1.00 91.19 469 VAL A N 1
ATOM 3353 C CA . VAL A 1 469 ? -13.331 -25.382 28.714 1.00 91.19 469 VAL A CA 1
ATOM 3354 C C . VAL A 1 469 ? -12.727 -25.989 29.980 1.00 91.19 469 VAL A C 1
ATOM 3356 O O . VAL A 1 469 ? -11.978 -26.970 29.915 1.00 91.19 469 VAL A O 1
ATOM 3359 N N . VAL A 1 470 ? -13.098 -25.437 31.136 1.00 90.06 470 VAL A N 1
ATOM 3360 C CA . VAL A 1 470 ? -12.801 -25.961 32.482 1.00 90.06 470 VAL A CA 1
ATOM 3361 C C . VAL A 1 470 ? -14.107 -26.231 33.245 1.00 90.06 470 VAL A C 1
ATOM 3363 O O . VAL A 1 470 ? -15.201 -26.132 32.689 1.00 90.06 470 VAL A O 1
ATOM 3366 N N . SER A 1 471 ? -14.019 -26.596 34.525 1.00 85.88 471 SER A N 1
ATOM 3367 C CA . SER A 1 471 ? -15.192 -26.610 35.406 1.00 85.88 471 SER A CA 1
ATOM 3368 C C . SER A 1 471 ? -15.566 -25.175 35.791 1.00 85.88 471 SER A C 1
ATOM 3370 O O . SER A 1 471 ? -14.757 -24.492 36.406 1.00 85.88 471 SER A O 1
ATOM 3372 N N . GLY A 1 472 ? -16.775 -24.722 35.445 1.00 83.12 472 GLY A N 1
ATOM 3373 C CA . GLY A 1 472 ? -17.276 -23.386 35.811 1.00 83.12 472 GLY A CA 1
ATOM 3374 C C . GLY A 1 472 ? -16.819 -22.223 34.918 1.00 83.12 472 GLY A C 1
ATOM 3375 O O . GLY A 1 472 ? -17.002 -21.071 35.299 1.00 83.12 472 GLY A O 1
ATOM 3376 N N . GLY A 1 473 ? -16.236 -22.483 33.743 1.00 87.69 473 GLY A N 1
ATOM 3377 C CA . GLY A 1 473 ? -15.861 -21.419 32.807 1.00 87.69 473 GLY A CA 1
ATOM 3378 C C . GLY A 1 473 ? -15.311 -21.918 31.470 1.00 87.69 473 GLY A C 1
ATOM 3379 O O . GLY A 1 473 ? -14.931 -23.085 31.322 1.00 87.69 473 GLY A O 1
ATOM 3380 N N . SER A 1 474 ? -15.238 -21.011 30.498 1.00 91.81 474 SER A N 1
ATOM 3381 C CA . SER A 1 474 ? -14.616 -21.244 29.191 1.00 91.81 474 SER A CA 1
ATOM 3382 C C . SER A 1 474 ? -13.973 -19.971 28.640 1.00 91.81 474 SER A C 1
ATOM 3384 O O . SER A 1 474 ? -14.407 -18.868 28.960 1.00 91.81 474 SER A O 1
ATOM 3386 N N . ALA A 1 475 ? -12.987 -20.122 27.756 1.00 90.81 475 ALA A N 1
ATOM 3387 C CA . ALA A 1 475 ? -12.415 -19.032 26.971 1.00 90.81 475 ALA A CA 1
ATOM 3388 C C . ALA A 1 475 ? -12.463 -19.366 25.476 1.00 90.81 475 ALA A C 1
ATOM 3390 O O . ALA A 1 475 ? -11.932 -20.388 25.040 1.00 90.81 475 ALA A O 1
ATOM 3391 N N . ILE A 1 476 ? -13.074 -18.485 24.686 1.00 91.06 476 ILE A N 1
ATOM 3392 C CA . ILE A 1 476 ? -13.194 -18.625 23.231 1.00 91.06 476 ILE A CA 1
ATOM 3393 C C . ILE A 1 476 ? -12.060 -17.833 22.573 1.00 91.06 476 ILE A C 1
ATOM 3395 O O . ILE A 1 476 ? -11.815 -16.679 22.928 1.00 91.06 476 ILE A O 1
ATOM 3399 N N . SER A 1 477 ? -11.365 -18.436 21.610 1.00 91.50 477 SER A N 1
ATOM 3400 C CA . SER A 1 477 ? -10.317 -17.754 20.852 1.00 91.50 477 SER A CA 1
ATOM 3401 C C . SER A 1 477 ? -10.856 -16.607 19.989 1.00 91.50 477 SER A C 1
ATOM 3403 O O . SER A 1 477 ? -12.028 -16.570 19.591 1.00 91.50 477 SER A O 1
ATOM 3405 N N . ALA A 1 478 ? -9.943 -15.726 19.577 1.00 83.75 478 ALA A N 1
ATOM 3406 C CA . ALA A 1 478 ? -10.144 -14.958 18.354 1.00 83.75 478 ALA A CA 1
ATOM 3407 C C . ALA A 1 478 ? -10.432 -15.906 17.171 1.00 83.75 478 ALA A C 1
ATOM 3409 O O . ALA A 1 478 ? -9.976 -17.055 17.147 1.00 83.75 478 ALA A O 1
ATOM 3410 N N . GLU A 1 479 ? -11.201 -15.427 16.199 1.00 87.69 479 GLU A N 1
ATOM 3411 C CA . GLU A 1 479 ? -11.482 -16.167 14.971 1.00 87.69 479 GLU A CA 1
ATOM 3412 C C . GLU A 1 479 ? -10.246 -16.180 14.072 1.00 87.69 479 GLU A C 1
ATOM 3414 O O . GLU A 1 479 ? -9.624 -15.138 13.857 1.00 87.69 479 GLU A O 1
ATOM 3419 N N . ILE A 1 480 ? -9.895 -17.346 13.530 1.00 77.50 480 ILE A N 1
ATOM 3420 C CA . ILE A 1 480 ? -8.823 -17.476 12.537 1.00 77.50 480 ILE A CA 1
ATOM 3421 C C . ILE A 1 480 ? -9.366 -18.105 11.256 1.00 77.50 480 ILE A C 1
ATOM 3423 O O . ILE A 1 480 ? -10.277 -18.926 11.300 1.00 77.50 480 ILE A O 1
ATOM 3427 N N . GLY A 1 481 ? -8.810 -17.725 10.108 1.00 78.12 481 GLY A N 1
ATOM 3428 C CA . GLY A 1 481 ? -9.202 -18.264 8.806 1.00 78.12 481 GLY A CA 1
ATOM 3429 C C . GLY A 1 481 ? -8.149 -19.199 8.214 1.00 78.12 481 GLY A C 1
ATOM 3430 O O . GLY A 1 481 ? -6.950 -18.982 8.388 1.00 78.12 481 GLY A O 1
ATOM 3431 N N . ALA A 1 482 ? -8.582 -20.187 7.434 1.00 72.44 482 ALA A N 1
ATOM 3432 C CA . ALA A 1 482 ? -7.714 -20.968 6.554 1.00 72.44 482 ALA A CA 1
ATOM 3433 C C . ALA A 1 482 ? -8.430 -21.334 5.245 1.00 72.44 482 ALA A C 1
ATOM 3435 O O . ALA A 1 482 ? -9.650 -21.244 5.134 1.00 72.44 482 ALA A O 1
ATOM 3436 N N . ARG A 1 483 ? -7.662 -21.730 4.226 1.00 75.75 483 ARG A N 1
ATOM 3437 C CA . ARG A 1 483 ? -8.173 -22.071 2.890 1.00 75.75 483 ARG A CA 1
ATOM 3438 C C . ARG A 1 483 ? -7.347 -23.250 2.346 1.00 75.75 483 ARG A C 1
ATOM 3440 O O . ARG A 1 483 ? -6.168 -23.019 2.071 1.00 75.75 483 ARG A O 1
ATOM 3447 N N . PRO A 1 484 ? -7.890 -24.483 2.278 1.00 68.31 484 PRO A N 1
ATOM 3448 C CA . PRO A 1 484 ? -7.158 -25.667 1.822 1.00 68.31 484 PRO A CA 1
ATOM 3449 C C . PRO A 1 484 ? -6.642 -25.516 0.393 1.00 68.31 484 PRO A C 1
ATOM 3451 O O . PRO A 1 484 ? -7.268 -24.834 -0.422 1.00 68.31 484 PRO A O 1
ATOM 3454 N N . ASP A 1 485 ? -5.497 -26.146 0.128 1.00 62.09 485 ASP A N 1
ATOM 3455 C CA . ASP A 1 485 ? -4.746 -26.126 -1.140 1.00 62.09 485 ASP A CA 1
ATOM 3456 C C . ASP A 1 485 ? -4.719 -24.761 -1.827 1.00 62.09 485 ASP A C 1
ATOM 3458 O O . ASP A 1 485 ? -4.923 -24.575 -3.025 1.00 62.09 485 ASP A O 1
ATOM 3462 N N . ARG A 1 486 ? -4.436 -23.759 -1.002 1.00 45.56 486 ARG A N 1
ATOM 3463 C CA . ARG A 1 486 ? -3.927 -22.487 -1.471 1.00 45.56 486 ARG A CA 1
ATOM 3464 C C . ARG A 1 486 ? -2.598 -22.786 -2.156 1.00 45.56 486 ARG A C 1
ATOM 3466 O O . ARG A 1 486 ? -1.700 -23.340 -1.524 1.00 45.56 486 ARG A O 1
ATOM 3473 N N . LEU A 1 487 ? -2.465 -22.403 -3.418 1.00 45.41 487 LEU A N 1
ATOM 3474 C CA . LEU A 1 487 ? -1.162 -22.367 -4.067 1.00 45.41 487 LEU A CA 1
ATOM 3475 C C . LEU A 1 487 ? -0.281 -21.385 -3.258 1.00 45.41 487 LEU A C 1
ATOM 3477 O O . LEU A 1 487 ? -0.734 -20.280 -2.927 1.00 45.41 487 LEU A O 1
ATOM 3481 N N . VAL A 1 488 ? 0.869 -21.890 -2.783 1.00 43.44 488 VAL A N 1
ATOM 3482 C CA . VAL A 1 488 ? 1.671 -21.354 -1.661 1.00 43.44 488 VAL A CA 1
ATOM 3483 C C . VAL A 1 488 ? 3.178 -21.613 -1.864 1.00 43.44 488 VAL A C 1
ATOM 3485 O O . VAL A 1 488 ? 3.573 -22.579 -2.512 1.00 43.44 488 VAL A O 1
ATOM 3488 N N . THR A 1 489 ? 4.012 -20.748 -1.271 1.00 42.31 489 THR A N 1
ATOM 3489 C CA . THR A 1 489 ? 5.173 -20.090 -1.897 1.00 42.31 489 THR A CA 1
ATOM 3490 C C . THR A 1 489 ? 6.361 -19.844 -0.935 1.00 42.31 489 THR A C 1
ATOM 3492 O O . THR A 1 489 ? 6.176 -20.168 0.240 1.00 42.31 489 THR A O 1
ATOM 3495 N N . ASN A 1 490 ? 7.565 -19.332 -1.333 1.00 40.53 490 ASN A N 1
ATOM 3496 C CA . ASN A 1 490 ? 8.727 -19.404 -0.399 1.00 40.53 490 ASN A CA 1
ATOM 3497 C C . ASN A 1 490 ? 9.719 -18.240 -0.027 1.00 40.53 490 ASN A C 1
ATOM 3499 O O . ASN A 1 490 ? 10.300 -18.393 1.046 1.00 40.53 490 ASN A O 1
ATOM 3503 N N . LYS A 1 491 ? 9.939 -17.104 -0.730 1.00 41.16 491 LYS A N 1
ATOM 3504 C CA . LYS A 1 491 ? 10.731 -15.862 -0.300 1.00 41.16 491 LYS A CA 1
ATOM 3505 C C . LYS A 1 491 ? 10.366 -14.644 -1.254 1.00 41.16 491 LYS A C 1
ATOM 3507 O O . LYS A 1 491 ? 9.214 -14.722 -1.555 1.00 41.16 491 LYS A O 1
ATOM 3512 N N . ASP A 1 492 ? 11.151 -13.621 -1.760 1.00 43.88 492 ASP A N 1
ATOM 3513 C CA . ASP A 1 492 ? 10.910 -12.319 -2.595 1.00 43.88 492 ASP A CA 1
ATOM 3514 C C . ASP A 1 492 ? 10.793 -12.188 -4.222 1.00 43.88 492 ASP A C 1
ATOM 3516 O O . ASP A 1 492 ? 10.788 -13.184 -4.911 1.00 43.88 492 ASP A O 1
ATOM 3520 N N . VAL A 1 493 ? 10.595 -11.059 -4.971 1.00 42.25 493 VAL A N 1
ATOM 3521 C CA . VAL A 1 493 ? 10.129 -10.996 -6.445 1.00 42.25 493 VAL A CA 1
ATOM 3522 C C . VAL A 1 493 ? 10.410 -9.716 -7.281 1.00 42.25 493 VAL A C 1
ATOM 3524 O O . VAL A 1 493 ? 10.152 -8.730 -6.618 1.00 42.25 493 VAL A O 1
ATOM 3527 N N . ARG A 1 494 ? 10.685 -9.688 -8.644 1.00 44.91 494 ARG A N 1
ATOM 3528 C CA . ARG A 1 494 ? 10.925 -8.542 -9.663 1.00 44.91 494 ARG A CA 1
ATOM 3529 C C . ARG A 1 494 ? 9.873 -8.115 -10.798 1.00 44.91 494 ARG A C 1
ATOM 3531 O O . ARG A 1 494 ? 10.057 -6.968 -11.188 1.00 44.91 494 ARG A O 1
ATOM 3538 N N . ALA A 1 495 ? 8.744 -8.756 -11.238 1.00 44.81 495 ALA A N 1
ATOM 3539 C CA . ALA A 1 495 ? 7.814 -8.131 -12.277 1.00 44.81 495 ALA A CA 1
ATOM 3540 C C . ALA A 1 495 ? 6.325 -8.636 -12.549 1.00 44.81 495 ALA A C 1
ATOM 3542 O O . ALA A 1 495 ? 5.943 -9.590 -11.876 1.00 44.81 495 ALA A O 1
ATOM 3543 N N . ILE A 1 496 ? 5.515 -8.018 -13.498 1.00 44.25 496 ILE A N 1
ATOM 3544 C CA . ILE A 1 496 ? 4.078 -8.298 -14.021 1.00 44.25 496 ILE A CA 1
ATOM 3545 C C . ILE A 1 496 ? 3.447 -7.383 -15.207 1.00 44.25 496 ILE A C 1
ATOM 3547 O O . ILE A 1 496 ? 3.976 -6.320 -15.466 1.00 44.25 496 ILE A O 1
ATOM 3551 N N . VAL A 1 497 ? 2.289 -7.726 -15.879 1.00 48.28 497 VAL A N 1
ATOM 3552 C CA . VAL A 1 497 ? 1.320 -7.007 -16.847 1.00 48.28 497 VAL A CA 1
ATOM 3553 C C . VAL A 1 497 ? -0.247 -7.412 -16.822 1.00 48.28 497 VAL A C 1
ATOM 3555 O O . VAL A 1 497 ? -0.766 -7.364 -15.716 1.00 48.28 497 VAL A O 1
ATOM 3558 N N . ALA A 1 498 ? -1.024 -7.695 -17.932 1.00 43.28 498 ALA A N 1
ATOM 3559 C CA . ALA A 1 498 ? -2.382 -8.316 -18.219 1.00 43.28 498 ALA A CA 1
ATOM 3560 C C . ALA A 1 498 ? -2.927 -8.159 -19.682 1.00 43.28 498 ALA A C 1
ATOM 3562 O O . ALA A 1 498 ? -2.518 -7.215 -20.363 1.00 43.28 498 ALA A O 1
ATOM 3563 N N . ASP A 1 499 ? -3.787 -9.091 -20.182 1.00 43.28 499 ASP A N 1
ATOM 3564 C CA . ASP A 1 499 ? -4.319 -9.174 -21.579 1.00 43.28 499 ASP A CA 1
ATOM 3565 C C . ASP A 1 499 ? -5.823 -8.931 -21.728 1.00 43.28 499 ASP A C 1
ATOM 3567 O O . ASP A 1 499 ? -6.539 -8.589 -20.790 1.00 43.28 499 ASP A O 1
ATOM 3571 N N . ALA A 1 500 ? -6.260 -9.084 -22.982 1.00 42.38 500 ALA A N 1
ATOM 3572 C CA . ALA A 1 500 ? -7.634 -9.086 -23.442 1.00 42.38 500 ALA A CA 1
ATOM 3573 C C . ALA A 1 500 ? -8.348 -10.465 -23.366 1.00 42.38 500 ALA A C 1
ATOM 3575 O O . ALA A 1 500 ? -9.546 -10.499 -23.629 1.00 42.38 500 ALA A O 1
ATOM 3576 N N . ASN A 1 501 ? -7.657 -11.570 -23.034 1.00 44.59 501 ASN A N 1
ATOM 3577 C CA . ASN A 1 501 ? -8.125 -12.972 -23.069 1.00 44.59 501 ASN A CA 1
ATOM 3578 C C . ASN A 1 501 ? -8.253 -13.639 -21.661 1.00 44.59 501 ASN A C 1
ATOM 3580 O O . ASN A 1 501 ? -9.383 -13.807 -21.205 1.00 44.59 501 ASN A O 1
ATOM 3584 N N . GLY A 1 502 ? -7.143 -14.017 -20.978 1.00 42.28 502 GLY A N 1
ATOM 3585 C CA . GLY A 1 502 ? -7.064 -14.290 -19.512 1.00 42.28 502 GLY A CA 1
ATOM 3586 C C . GLY A 1 502 ? -6.561 -15.648 -18.871 1.00 42.28 502 GLY A C 1
ATOM 3587 O O . GLY A 1 502 ? -7.419 -16.347 -18.365 1.00 42.28 502 GLY A O 1
ATOM 3588 N N . MET A 1 503 ? -5.238 -15.944 -18.612 1.00 49.41 503 MET A N 1
ATOM 3589 C CA . MET A 1 503 ? -4.618 -16.801 -17.471 1.00 49.41 503 MET A CA 1
ATOM 3590 C C . MET A 1 503 ? -3.294 -16.444 -16.509 1.00 49.41 503 MET A C 1
ATOM 3592 O O . MET A 1 503 ? -2.417 -17.297 -16.410 1.00 49.41 503 MET A O 1
ATOM 3596 N N . THR A 1 504 ? -3.135 -15.304 -15.724 1.00 44.84 504 THR A N 1
ATOM 3597 C CA . THR A 1 504 ? -2.080 -14.234 -15.323 1.00 44.84 504 THR A CA 1
ATOM 3598 C C . THR A 1 504 ? -0.628 -14.538 -14.869 1.00 44.84 504 THR A C 1
ATOM 3600 O O . THR A 1 504 ? -0.420 -15.341 -13.972 1.00 44.84 504 THR A O 1
ATOM 3603 N N . TYR A 1 505 ? 0.310 -13.638 -15.281 1.00 51.81 505 TYR A N 1
ATOM 3604 C CA . TYR A 1 505 ? 1.786 -13.688 -15.301 1.00 51.81 505 TYR A CA 1
ATOM 3605 C C . TYR A 1 505 ? 2.686 -12.974 -14.155 1.00 51.81 505 TYR A C 1
ATOM 3607 O O . TYR A 1 505 ? 2.200 -12.038 -13.544 1.00 51.81 505 TYR A O 1
ATOM 3615 N N . LEU A 1 506 ? 3.950 -13.355 -13.756 1.00 45.50 506 LEU A N 1
ATOM 3616 C CA . LEU A 1 506 ? 4.558 -13.268 -12.346 1.00 45.50 506 LEU A CA 1
ATOM 3617 C C . LEU A 1 506 ? 6.108 -13.483 -11.979 1.00 45.50 506 LEU A C 1
ATOM 3619 O O . LEU A 1 506 ? 6.905 -13.860 -12.797 1.00 45.50 506 LEU A O 1
ATOM 3623 N N . GLY A 1 507 ? 6.651 -13.364 -10.735 1.00 52.28 507 GLY A N 1
ATOM 3624 C CA . GLY A 1 507 ? 7.845 -14.192 -10.299 1.00 52.28 507 GLY A CA 1
ATOM 3625 C C . GLY A 1 507 ? 8.957 -13.816 -9.246 1.00 52.28 507 GLY A C 1
ATOM 3626 O O . GLY A 1 507 ? 9.234 -12.642 -9.044 1.00 52.28 507 GLY A O 1
ATOM 3627 N N . GLY A 1 508 ? 9.684 -14.809 -8.650 1.00 49.47 508 GLY A N 1
ATOM 3628 C CA . GLY A 1 508 ? 10.600 -14.796 -7.443 1.00 49.47 508 GLY A CA 1
ATOM 3629 C C . GLY A 1 508 ? 11.395 -16.133 -7.116 1.00 49.47 508 GLY A C 1
ATOM 3630 O O . GLY A 1 508 ? 11.145 -17.094 -7.800 1.00 49.47 508 GLY A O 1
ATOM 3631 N N . ASN A 1 509 ? 12.294 -16.262 -6.095 1.00 66.44 509 ASN A N 1
ATOM 3632 C CA . ASN A 1 509 ? 13.076 -17.472 -5.5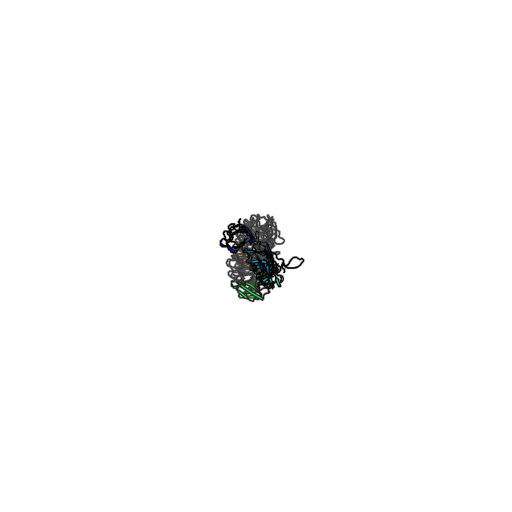45 1.00 66.44 509 ASN A CA 1
ATOM 3633 C C . ASN A 1 509 ? 12.211 -18.639 -5.069 1.00 66.44 509 ASN A C 1
ATOM 3635 O O . ASN A 1 509 ? 12.630 -19.416 -4.208 1.00 66.44 509 ASN A O 1
ATOM 3639 N N . PHE A 1 510 ? 10.991 -18.714 -5.570 1.00 46.09 510 PHE A N 1
ATOM 3640 C CA . PHE A 1 510 ? 10.160 -19.820 -5.257 1.00 46.09 510 PHE A CA 1
ATOM 3641 C C . PHE A 1 510 ? 10.812 -21.096 -5.680 1.00 46.09 510 PHE A C 1
ATOM 3643 O O . PHE A 1 510 ? 10.893 -21.475 -6.839 1.00 46.09 510 PHE A O 1
ATOM 3650 N N . THR A 1 511 ? 11.176 -21.871 -4.700 1.00 47.62 511 THR A N 1
ATOM 3651 C CA . THR A 1 511 ? 11.490 -23.230 -5.041 1.00 47.62 511 THR A CA 1
ATOM 3652 C C . THR A 1 511 ? 10.243 -24.008 -5.440 1.00 47.62 511 THR A C 1
ATOM 3654 O O . THR A 1 511 ? 10.509 -24.996 -6.072 1.00 47.62 511 THR A O 1
ATOM 3657 N N . HIS A 1 512 ? 8.963 -23.655 -5.170 1.00 46.69 512 HIS A N 1
ATOM 3658 C CA . HIS A 1 512 ? 7.808 -24.568 -5.439 1.00 46.69 512 HIS A CA 1
ATOM 3659 C C . HIS A 1 512 ? 6.375 -23.938 -5.407 1.00 46.69 512 HIS A C 1
ATOM 3661 O O . HIS A 1 512 ? 5.983 -23.497 -4.329 1.00 46.69 512 HIS A O 1
ATOM 3667 N N . ILE A 1 513 ? 5.549 -24.014 -6.484 1.00 44.25 513 ILE A N 1
ATOM 3668 C CA . ILE A 1 513 ? 4.098 -23.610 -6.504 1.00 44.25 513 ILE A CA 1
ATOM 3669 C C . ILE A 1 513 ? 3.121 -24.753 -6.263 1.00 44.25 513 ILE A C 1
ATOM 3671 O O . ILE A 1 513 ? 2.317 -25.124 -7.112 1.00 44.25 513 ILE A O 1
ATOM 3675 N N . GLY A 1 514 ? 3.252 -25.401 -5.109 1.00 45.50 514 GLY A N 1
ATOM 3676 C CA . GLY A 1 514 ? 2.646 -26.717 -4.870 1.00 45.50 514 GLY A CA 1
ATOM 3677 C C . GLY A 1 514 ? 3.304 -27.822 -5.716 1.00 45.50 514 GLY A C 1
ATOM 3678 O O . GLY A 1 514 ? 3.637 -28.881 -5.197 1.00 45.50 514 GLY A O 1
ATOM 3679 N N . VAL A 1 515 ? 3.581 -27.543 -6.992 1.00 41.09 515 VAL A N 1
ATOM 3680 C CA . VAL A 1 515 ? 4.369 -28.334 -7.942 1.00 41.09 515 VAL A CA 1
ATOM 3681 C C . VAL A 1 515 ? 5.827 -27.847 -8.030 1.00 41.09 515 VAL A C 1
ATOM 3683 O O . VAL A 1 515 ? 6.228 -26.904 -7.345 1.00 41.09 515 VAL A O 1
ATOM 3686 N N . ARG A 1 516 ? 6.628 -28.497 -8.892 1.00 49.44 516 ARG A N 1
ATOM 3687 C CA . ARG A 1 516 ? 7.996 -28.103 -9.265 1.00 49.44 516 ARG A CA 1
ATOM 3688 C C . ARG A 1 516 ? 8.033 -27.685 -10.741 1.00 49.44 516 ARG A C 1
ATOM 3690 O O . ARG A 1 516 ? 8.098 -28.551 -11.603 1.00 49.44 516 ARG A O 1
ATOM 3697 N N . SER A 1 517 ? 7.992 -26.386 -11.028 1.00 50.81 517 SER A N 1
ATOM 3698 C CA . SER A 1 517 ? 7.620 -25.887 -12.359 1.00 50.81 517 SER A CA 1
ATOM 3699 C C . SER A 1 517 ? 8.329 -24.630 -12.881 1.00 50.81 517 SER A C 1
ATOM 3701 O O . SER A 1 517 ? 8.265 -24.345 -14.071 1.00 50.81 517 SER A O 1
ATOM 3703 N N . GLY A 1 518 ? 9.162 -23.976 -12.076 1.00 51.25 518 GLY A N 1
ATOM 3704 C CA . GLY A 1 518 ? 10.198 -23.106 -12.634 1.00 51.25 518 GLY A CA 1
ATOM 3705 C C . GLY A 1 518 ? 9.729 -21.683 -12.843 1.00 51.25 518 GLY A C 1
ATOM 3706 O O . GLY A 1 518 ? 8.527 -21.501 -12.813 1.00 51.25 518 GLY A O 1
ATOM 3707 N N . GLY A 1 519 ? 10.675 -20.735 -12.976 1.00 51.59 519 GLY A N 1
ATOM 3708 C CA . GLY A 1 519 ? 10.585 -19.328 -13.420 1.00 51.59 519 GLY A CA 1
ATOM 3709 C C . GLY A 1 519 ? 9.530 -18.876 -14.434 1.00 51.59 519 GLY A C 1
ATOM 3710 O O . GLY A 1 519 ? 9.688 -17.777 -14.957 1.00 51.59 519 GLY A O 1
ATOM 3711 N N . GLY A 1 520 ? 8.530 -19.716 -14.710 1.00 49.78 520 GLY A N 1
ATOM 3712 C CA . GLY A 1 520 ? 7.259 -19.512 -15.374 1.00 49.78 520 GLY A CA 1
ATOM 3713 C C . GLY A 1 520 ? 6.080 -19.431 -14.348 1.00 49.78 520 GLY A C 1
ATOM 3714 O O . GLY A 1 520 ? 6.405 -19.421 -13.184 1.00 49.78 520 GLY A O 1
ATOM 3715 N N . VAL A 1 521 ? 4.768 -19.338 -14.726 1.00 46.16 521 VAL A N 1
ATOM 3716 C CA . VAL A 1 521 ? 3.499 -19.600 -13.959 1.00 46.16 521 VAL A CA 1
ATOM 3717 C C . VAL A 1 521 ? 2.097 -19.335 -14.764 1.00 46.16 521 VAL A C 1
ATOM 3719 O O . VAL A 1 521 ? 1.307 -18.624 -14.230 1.00 46.16 521 VAL A O 1
ATOM 3722 N N . PRO A 1 522 ? 1.555 -19.837 -15.928 1.00 45.12 522 PRO A N 1
ATOM 3723 C CA . PRO A 1 522 ? 0.086 -19.766 -16.346 1.00 45.12 522 PRO A CA 1
ATOM 3724 C C . PRO A 1 522 ? -1.080 -20.498 -15.613 1.00 45.12 522 PRO A C 1
ATOM 3726 O O . PRO A 1 522 ? -1.103 -21.710 -15.517 1.00 45.12 522 PRO A O 1
ATOM 3729 N N . ILE A 1 523 ? -2.088 -19.793 -15.088 1.00 46.53 523 ILE A N 1
ATOM 3730 C CA . ILE A 1 523 ? -3.358 -20.354 -14.548 1.00 46.53 523 ILE A CA 1
ATOM 3731 C C . ILE A 1 523 ? -4.499 -19.422 -14.948 1.00 46.53 523 ILE A C 1
ATOM 3733 O O . ILE A 1 523 ? -4.439 -18.213 -14.751 1.00 46.53 523 ILE A O 1
ATOM 3737 N N . ASP A 1 524 ? -5.608 -19.941 -15.435 1.00 47.09 524 ASP A N 1
ATOM 3738 C CA . ASP A 1 524 ? -6.792 -19.121 -15.698 1.00 47.09 524 ASP A CA 1
ATOM 3739 C C . ASP A 1 524 ? -7.378 -18.485 -14.387 1.00 47.09 524 ASP A C 1
ATOM 3741 O O . ASP A 1 524 ? -7.294 -19.086 -13.328 1.00 47.09 524 ASP A O 1
ATOM 3745 N N . ALA A 1 525 ? -7.906 -17.242 -14.356 1.00 41.22 525 ALA A N 1
ATOM 3746 C CA . ALA A 1 525 ? -8.677 -16.707 -13.183 1.00 41.22 525 ALA A CA 1
ATOM 3747 C C . ALA A 1 525 ? -10.166 -16.614 -13.393 1.00 41.22 525 ALA A C 1
ATOM 3749 O O . ALA A 1 525 ? -10.885 -16.149 -12.503 1.00 41.22 525 ALA A O 1
ATOM 3750 N N . MET A 1 526 ? -10.650 -17.084 -14.527 1.00 40.09 526 MET A N 1
ATOM 3751 C CA . MET A 1 526 ? -12.002 -17.587 -14.545 1.00 40.09 526 MET A CA 1
ATOM 3752 C C . MET A 1 526 ? -12.107 -18.804 -13.592 1.00 40.09 526 MET A C 1
ATOM 3754 O O . MET A 1 526 ? -13.194 -19.052 -13.077 1.00 40.09 526 MET A O 1
ATOM 3758 N N . ASN A 1 527 ? -10.993 -19.495 -13.261 1.00 38.03 527 ASN A N 1
ATOM 3759 C CA . ASN A 1 527 ? -10.967 -20.695 -12.399 1.00 38.03 527 ASN A CA 1
ATOM 3760 C C . ASN A 1 527 ? -9.842 -20.770 -11.325 1.00 38.03 527 ASN A C 1
ATOM 3762 O O . ASN A 1 527 ? -10.147 -20.739 -10.130 1.00 38.03 527 ASN A O 1
ATOM 3766 N N . GLY A 1 528 ? -8.571 -20.911 -11.704 1.00 41.78 528 GLY A N 1
ATOM 3767 C CA . GLY A 1 528 ? -7.471 -21.372 -10.852 1.00 41.78 528 GLY A CA 1
ATOM 3768 C C . GLY A 1 528 ? -6.614 -22.534 -11.417 1.00 41.78 528 GLY A C 1
ATOM 3769 O O . GLY A 1 528 ? -5.846 -23.099 -10.642 1.00 41.78 528 GLY A O 1
ATOM 3770 N N . ASP A 1 529 ? -6.717 -22.904 -12.706 1.00 48.12 529 ASP A N 1
ATOM 3771 C CA . ASP A 1 529 ? -6.159 -24.150 -13.285 1.00 48.12 529 ASP A CA 1
ATOM 3772 C C . ASP A 1 529 ? -4.789 -24.077 -14.001 1.00 48.12 529 ASP A C 1
ATOM 3774 O O . ASP A 1 529 ? -4.580 -23.247 -14.880 1.00 48.12 529 ASP A O 1
ATOM 3778 N N . ILE A 1 530 ? -3.850 -24.966 -13.621 1.00 47.91 530 ILE A N 1
ATOM 3779 C CA . ILE A 1 530 ? -2.407 -24.929 -13.968 1.00 47.91 530 ILE A CA 1
ATOM 3780 C C . ILE A 1 530 ? -2.104 -25.266 -15.443 1.00 47.91 530 ILE A C 1
ATOM 3782 O O . ILE A 1 530 ? -2.326 -26.390 -15.889 1.00 47.91 530 ILE A O 1
ATOM 3786 N N . GLY A 1 531 ? -1.514 -24.304 -16.159 1.00 51.03 531 GLY A N 1
ATOM 3787 C CA . GLY A 1 531 ? -0.974 -24.381 -17.520 1.00 51.03 531 GLY A CA 1
ATOM 3788 C C . GLY A 1 531 ? 0.373 -25.117 -17.634 1.00 51.03 531 GLY A C 1
ATOM 3789 O O . GLY A 1 531 ? 0.851 -25.729 -16.678 1.00 51.03 531 GLY A O 1
ATOM 3790 N N . ALA A 1 532 ? 0.957 -25.140 -18.840 1.00 52.22 532 ALA A N 1
ATOM 3791 C CA . ALA A 1 532 ? 1.954 -26.144 -19.259 1.00 52.22 532 ALA A CA 1
ATOM 3792 C C . ALA A 1 532 ? 3.372 -25.586 -19.515 1.00 52.22 532 ALA A C 1
ATOM 3794 O O . ALA A 1 532 ? 3.505 -24.458 -19.966 1.00 52.22 532 ALA A O 1
ATOM 3795 N N . PHE A 1 533 ? 4.435 -26.345 -19.157 1.00 55.09 533 PHE A N 1
ATOM 3796 C CA . PHE A 1 533 ? 5.676 -25.709 -18.669 1.00 55.09 533 PHE A CA 1
ATOM 3797 C C . PHE A 1 533 ? 7.034 -26.471 -18.672 1.00 55.09 533 PHE A C 1
ATOM 3799 O O . PHE A 1 533 ? 7.069 -27.664 -18.958 1.00 55.09 533 PHE A O 1
ATOM 3806 N N . PRO A 1 534 ? 8.173 -25.819 -18.300 1.00 51.94 534 PRO A N 1
ATOM 3807 C CA . PRO A 1 534 ? 9.563 -26.301 -18.435 1.00 51.94 534 PRO A CA 1
ATOM 3808 C C . PRO A 1 534 ? 10.404 -26.334 -17.127 1.00 51.94 534 PRO A C 1
ATOM 3810 O O . PRO A 1 534 ? 9.891 -26.166 -16.028 1.00 51.94 534 PRO A O 1
ATOM 3813 N N . LEU A 1 535 ? 11.737 -26.467 -17.275 1.00 58.69 535 LEU A N 1
ATOM 3814 C CA . LEU A 1 535 ? 12.764 -26.555 -16.223 1.00 58.69 535 LEU A CA 1
ATOM 3815 C C . LEU A 1 535 ? 14.093 -25.796 -16.509 1.00 58.69 535 LEU A C 1
ATOM 3817 O O . LEU A 1 535 ? 14.950 -26.288 -17.228 1.00 58.69 535 LEU A O 1
ATOM 3821 N N . VAL A 1 536 ? 14.326 -24.607 -15.959 1.00 55.16 536 VAL A N 1
ATOM 3822 C CA . VAL A 1 536 ? 15.018 -23.497 -16.679 1.00 55.16 536 VAL A CA 1
ATOM 3823 C C . VAL A 1 536 ? 16.100 -22.799 -15.792 1.00 55.16 536 VAL A C 1
ATOM 3825 O O . VAL A 1 536 ? 16.338 -21.597 -15.822 1.00 55.16 536 VAL A O 1
ATOM 3828 N N . ASN A 1 537 ? 16.676 -23.602 -14.897 1.00 53.03 537 ASN A N 1
ATOM 3829 C CA . ASN A 1 537 ? 17.761 -23.417 -13.929 1.00 53.03 537 ASN A CA 1
ATOM 3830 C C . ASN A 1 537 ? 17.822 -22.372 -12.761 1.00 53.03 537 ASN A C 1
ATOM 3832 O O . ASN A 1 537 ? 18.763 -22.516 -11.983 1.00 53.03 537 ASN A O 1
ATOM 3836 N N . GLY A 1 538 ? 16.890 -21.442 -12.452 1.00 56.50 538 GLY A N 1
ATOM 3837 C CA . GLY A 1 538 ? 16.934 -20.790 -11.094 1.00 56.50 538 GLY A CA 1
ATOM 3838 C C . GLY A 1 538 ? 16.147 -19.524 -10.682 1.00 56.50 538 GLY A C 1
ATOM 3839 O O . GLY A 1 538 ? 14.960 -19.637 -10.487 1.00 56.50 538 GLY A O 1
ATOM 3840 N N . THR A 1 539 ? 16.852 -18.410 -10.417 1.00 77.81 539 THR A N 1
ATOM 3841 C CA . THR A 1 539 ? 16.676 -16.940 -10.066 1.00 77.81 539 THR A CA 1
ATOM 3842 C C . THR A 1 539 ? 15.849 -15.701 -10.798 1.00 77.81 539 THR A C 1
ATOM 3844 O O . THR A 1 539 ? 16.364 -14.634 -10.614 1.00 77.81 539 THR A O 1
ATOM 3847 N N . VAL A 1 540 ? 14.677 -15.635 -11.534 1.00 61.59 540 VAL A N 1
ATOM 3848 C CA . VAL A 1 540 ? 13.879 -14.552 -12.384 1.00 61.59 540 VAL A CA 1
ATOM 3849 C C . VAL A 1 540 ? 13.625 -12.950 -12.464 1.00 61.59 540 VAL A C 1
ATOM 3851 O O . VAL A 1 540 ? 12.734 -12.536 -13.161 1.00 61.59 540 VAL A O 1
ATOM 3854 N N . ASN A 1 541 ? 14.372 -11.937 -12.032 1.00 55.06 541 ASN A N 1
ATOM 3855 C CA . ASN A 1 541 ? 14.497 -10.482 -12.456 1.00 55.06 541 ASN A CA 1
ATOM 3856 C C . ASN A 1 541 ? 13.439 -9.450 -13.093 1.00 55.06 541 ASN A C 1
ATOM 3858 O O . ASN A 1 541 ? 13.579 -8.291 -12.739 1.00 55.06 541 ASN A O 1
ATOM 3862 N N . ALA A 1 542 ? 12.572 -9.649 -14.110 1.00 61.41 542 ALA A N 1
ATOM 3863 C CA . ALA A 1 542 ? 11.622 -8.630 -14.746 1.00 61.41 542 ALA A CA 1
ATOM 3864 C C . ALA A 1 542 ? 10.987 -9.137 -16.105 1.00 61.41 542 ALA A C 1
ATOM 3866 O O . ALA A 1 542 ? 11.219 -10.321 -16.230 1.00 61.41 542 ALA A O 1
ATOM 3867 N N . VAL A 1 543 ? 10.267 -8.400 -17.058 1.00 50.44 543 VAL A N 1
ATOM 3868 C CA . VAL A 1 543 ? 9.757 -8.793 -18.493 1.00 50.44 543 VAL A CA 1
ATOM 3869 C C . VAL A 1 543 ? 8.481 -8.088 -19.242 1.00 50.44 543 VAL A C 1
ATOM 3871 O O . VAL A 1 543 ? 7.717 -7.460 -18.538 1.00 50.44 543 VAL A O 1
ATOM 3874 N N . ALA A 1 544 ? 8.102 -8.248 -20.574 1.00 71.69 544 ALA A N 1
ATOM 3875 C CA . ALA A 1 544 ? 6.766 -7.843 -21.237 1.00 71.69 544 ALA A CA 1
ATOM 3876 C C . ALA A 1 544 ? 6.348 -8.369 -22.686 1.00 71.69 544 ALA A C 1
ATOM 3878 O O . ALA A 1 544 ? 6.991 -9.262 -23.188 1.00 71.69 544 ALA A O 1
ATOM 3879 N N . ALA A 1 545 ? 5.349 -7.820 -23.439 1.00 69.75 545 ALA A N 1
ATOM 3880 C CA . ALA A 1 545 ? 4.039 -8.496 -23.739 1.00 69.75 545 ALA A CA 1
ATOM 3881 C C . ALA A 1 545 ? 3.364 -8.681 -25.188 1.00 69.75 545 ALA A C 1
ATOM 3883 O O . ALA A 1 545 ? 2.847 -7.716 -25.755 1.00 69.75 545 ALA A O 1
ATOM 3884 N N . ASP A 1 546 ? 3.254 -9.897 -25.793 1.00 64.31 546 ASP A N 1
ATOM 3885 C CA . ASP A 1 546 ? 3.202 -10.133 -27.289 1.00 64.31 546 ASP A CA 1
ATOM 3886 C C . ASP A 1 546 ? 2.083 -9.581 -28.235 1.00 64.31 546 ASP A C 1
ATOM 3888 O O . ASP A 1 546 ? 2.348 -8.709 -29.064 1.00 64.31 546 ASP A O 1
ATOM 3892 N N . GLY A 1 547 ? 0.870 -10.143 -28.244 1.00 60.59 547 GLY A N 1
ATOM 3893 C CA . GLY A 1 547 ? -0.080 -10.095 -29.369 1.00 60.59 547 GLY A CA 1
ATOM 3894 C C . GLY A 1 547 ? -1.127 -11.219 -29.370 1.00 60.59 547 GLY A C 1
ATOM 3895 O O . GLY A 1 547 ? -2.273 -10.990 -29.751 1.00 60.59 547 GLY A O 1
ATOM 3896 N N . SER A 1 548 ? -0.748 -12.416 -28.921 1.00 63.72 548 SER A N 1
ATOM 3897 C CA . SER A 1 548 ? -1.393 -13.681 -29.315 1.00 63.72 548 SER A CA 1
ATOM 3898 C C . SER A 1 548 ? -1.648 -14.636 -28.149 1.00 63.72 548 SER A C 1
ATOM 3900 O O . SER A 1 548 ? -2.240 -15.697 -28.345 1.00 63.72 548 SER A O 1
ATOM 3902 N N . GLY A 1 549 ? -1.117 -14.314 -26.968 1.00 50.84 549 GLY A N 1
ATOM 3903 C CA . GLY A 1 549 ? -0.746 -15.343 -26.005 1.00 50.84 549 GLY A CA 1
ATOM 3904 C C . GLY A 1 549 ? 0.649 -15.911 -26.320 1.00 50.84 549 GLY A C 1
ATOM 3905 O O . GLY A 1 549 ? 0.792 -17.110 -26.497 1.00 50.84 549 GLY A O 1
ATOM 3906 N N . GLY A 1 550 ? 1.688 -15.068 -26.371 1.00 56.84 550 GLY A N 1
ATOM 3907 C CA . GLY A 1 550 ? 3.134 -15.343 -26.549 1.00 56.84 550 GLY A CA 1
ATOM 3908 C C . GLY A 1 550 ? 4.071 -14.560 -25.561 1.00 56.84 550 GLY A C 1
ATOM 3909 O O . GLY A 1 550 ? 3.791 -13.393 -25.302 1.00 56.84 550 GLY A O 1
ATOM 3910 N N . TRP A 1 551 ? 5.047 -15.154 -24.826 1.00 67.12 551 TRP A N 1
ATOM 3911 C CA . TRP A 1 551 ? 5.838 -14.453 -23.754 1.00 67.12 551 TRP A CA 1
ATOM 3912 C C . TRP A 1 551 ? 7.398 -14.547 -23.721 1.00 67.12 551 TRP A C 1
ATOM 3914 O O . TRP A 1 551 ? 7.915 -15.336 -24.488 1.00 67.12 551 TRP A O 1
ATOM 3924 N N . TYR A 1 552 ? 8.141 -13.716 -22.919 1.00 77.19 552 TYR A N 1
ATOM 3925 C CA . TYR A 1 552 ? 9.439 -12.953 -23.182 1.00 77.19 552 TYR A CA 1
ATOM 3926 C C . TYR A 1 552 ? 10.356 -12.393 -21.973 1.00 77.19 552 TYR A C 1
ATOM 3928 O O . TYR A 1 552 ? 9.744 -11.538 -21.380 1.00 77.19 552 TYR A O 1
ATOM 3936 N N . ILE A 1 553 ? 11.671 -12.803 -21.608 1.00 56.31 553 ILE A N 1
ATOM 3937 C CA . ILE A 1 553 ? 12.326 -13.336 -20.265 1.00 56.31 553 ILE A CA 1
ATOM 3938 C C . ILE A 1 553 ? 13.884 -13.528 -19.706 1.00 56.31 553 ILE A C 1
ATOM 3940 O O . ILE A 1 553 ? 13.975 -14.256 -18.746 1.00 56.31 553 ILE A O 1
ATOM 3944 N N . GLY A 1 554 ? 15.148 -12.984 -19.935 1.00 73.12 554 GLY A N 1
ATOM 3945 C CA . GLY A 1 554 ? 16.441 -13.339 -19.083 1.00 73.12 554 GLY A CA 1
ATOM 3946 C C . GLY A 1 554 ? 17.237 -12.615 -17.888 1.00 73.12 554 GLY A C 1
ATOM 3947 O O . GLY A 1 554 ? 17.003 -11.481 -17.533 1.00 73.12 554 GLY A O 1
ATOM 3948 N N . GLY A 1 555 ? 18.211 -13.295 -17.187 1.00 74.38 555 GLY A N 1
ATOM 3949 C CA . GLY A 1 555 ? 19.046 -12.797 -15.995 1.00 74.38 555 GLY A CA 1
ATOM 3950 C C . GLY A 1 555 ? 19.926 -13.749 -14.980 1.00 74.38 555 GLY A C 1
ATOM 3951 O O . GLY A 1 555 ? 20.205 -12.662 -14.479 1.00 74.38 555 GLY A O 1
ATOM 3952 N N . THR A 1 556 ? 20.679 -14.151 -13.886 1.00 87.31 556 THR A N 1
ATOM 3953 C CA . THR A 1 556 ? 21.490 -15.350 -13.367 1.00 87.31 556 THR A CA 1
ATOM 3954 C C . THR A 1 556 ? 21.460 -16.788 -13.892 1.00 87.31 556 THR A C 1
ATOM 3956 O O . THR A 1 556 ? 22.317 -17.577 -13.497 1.00 87.31 556 THR A O 1
ATOM 3959 N N . PHE A 1 557 ? 20.548 -17.155 -14.769 1.00 78.31 557 PHE A N 1
ATOM 3960 C CA . PHE A 1 557 ? 20.417 -18.553 -15.227 1.00 78.31 557 PHE A CA 1
ATOM 3961 C C . PHE A 1 557 ? 21.641 -19.182 -15.938 1.00 78.31 557 PHE A C 1
ATOM 3963 O O . PHE A 1 557 ? 22.715 -18.583 -16.015 1.00 78.31 557 PHE A O 1
ATOM 3970 N N . THR A 1 558 ? 21.471 -20.425 -16.394 1.00 77.56 558 THR A N 1
ATOM 3971 C CA . THR A 1 558 ? 22.448 -21.189 -17.189 1.00 77.56 558 THR A CA 1
ATOM 3972 C C . THR A 1 558 ? 21.917 -22.468 -17.939 1.00 77.56 558 THR A C 1
ATOM 3974 O O . THR A 1 558 ? 22.738 -23.067 -18.631 1.00 77.56 558 THR A O 1
ATOM 3977 N N . ALA A 1 559 ? 20.638 -22.928 -17.842 1.00 62.06 559 ALA A N 1
ATOM 3978 C CA . ALA A 1 559 ? 20.003 -24.035 -18.629 1.00 62.06 559 ALA A CA 1
ATOM 3979 C C . ALA A 1 559 ? 18.427 -24.100 -18.616 1.00 62.06 559 ALA A C 1
ATOM 3981 O O . ALA A 1 559 ? 17.806 -23.449 -17.796 1.00 62.06 559 ALA A O 1
ATOM 3982 N N . ALA A 1 560 ? 17.737 -24.936 -19.431 1.00 66.44 560 ALA A N 1
ATOM 3983 C CA . ALA A 1 560 ? 16.585 -24.456 -20.231 1.00 66.44 560 ALA A CA 1
ATOM 3984 C C . ALA A 1 560 ? 15.377 -25.341 -20.648 1.00 66.44 560 ALA A C 1
ATOM 3986 O O . ALA A 1 560 ? 15.297 -25.790 -21.785 1.00 66.44 560 ALA A O 1
ATOM 3987 N N . GLY A 1 561 ? 14.415 -25.661 -19.785 1.00 62.16 561 GLY A N 1
ATOM 3988 C CA . GLY A 1 561 ? 13.671 -26.910 -20.042 1.00 62.16 561 GLY A CA 1
ATOM 3989 C C . GLY A 1 561 ? 14.633 -28.104 -20.050 1.00 62.16 561 GLY A C 1
ATOM 3990 O O . GLY A 1 561 ? 14.387 -29.097 -20.718 1.00 62.16 561 GLY A O 1
ATOM 3991 N N . GLY A 1 562 ? 15.780 -27.957 -19.378 1.00 58.66 562 GLY A N 1
ATOM 3992 C CA . GLY A 1 562 ? 16.981 -28.771 -19.542 1.00 58.66 562 GLY A CA 1
ATOM 3993 C C . GLY A 1 562 ? 17.926 -28.383 -20.696 1.00 58.66 562 GLY A C 1
ATOM 3994 O O . GLY A 1 562 ? 19.088 -28.766 -20.624 1.00 58.66 562 GLY A O 1
ATOM 3995 N N . VAL A 1 563 ? 17.502 -27.631 -21.724 1.00 73.31 563 VAL A N 1
ATOM 3996 C CA . VAL A 1 563 ? 18.352 -27.210 -22.873 1.00 73.31 563 VAL A CA 1
ATOM 3997 C C . VAL A 1 563 ? 19.481 -26.250 -22.392 1.00 73.31 563 VAL A C 1
ATOM 3999 O O . VAL A 1 563 ? 19.574 -25.936 -21.206 1.00 73.31 563 VAL A O 1
ATOM 4002 N N . VAL A 1 564 ? 20.305 -25.694 -23.276 1.00 77.81 564 VAL A N 1
ATOM 4003 C CA . VAL A 1 564 ? 20.965 -24.405 -23.010 1.00 77.81 564 VAL A CA 1
ATOM 4004 C C . VAL A 1 564 ? 20.376 -23.384 -23.969 1.00 77.81 564 VAL A C 1
ATOM 4006 O O . VAL A 1 564 ? 20.784 -23.295 -25.123 1.00 77.81 564 VAL A O 1
ATOM 4009 N N . ARG A 1 565 ? 19.412 -22.603 -23.488 1.00 70.12 565 ARG A N 1
ATOM 4010 C CA . ARG A 1 565 ? 19.473 -21.179 -23.784 1.00 70.12 565 ARG A CA 1
ATOM 4011 C C . ARG A 1 565 ? 20.269 -20.558 -22.664 1.00 70.12 565 ARG A C 1
ATOM 4013 O O . ARG A 1 565 ? 20.623 -21.212 -21.691 1.00 70.12 565 ARG A O 1
ATOM 4020 N N . ASN A 1 566 ? 20.647 -19.331 -22.905 1.00 71.38 566 ASN A N 1
ATOM 4021 C CA . ASN A 1 566 ? 21.217 -18.403 -21.976 1.00 71.38 566 ASN A CA 1
ATOM 4022 C C . ASN A 1 566 ? 20.670 -16.999 -22.420 1.00 71.38 566 ASN A C 1
ATOM 4024 O O . ASN A 1 566 ? 20.389 -16.729 -23.581 1.00 71.38 566 ASN A O 1
ATOM 4028 N N . ASN A 1 567 ? 20.462 -16.131 -21.462 1.00 77.44 567 ASN A N 1
ATOM 4029 C CA . ASN A 1 567 ? 19.837 -14.830 -21.273 1.00 77.44 567 ASN A CA 1
ATOM 4030 C C . ASN A 1 567 ? 18.628 -14.308 -22.087 1.00 77.44 567 ASN A C 1
ATOM 4032 O O . ASN A 1 567 ? 18.194 -13.241 -21.701 1.00 77.44 567 ASN A O 1
ATOM 4036 N N . LEU A 1 568 ? 17.989 -14.999 -23.050 1.00 82.56 568 LEU A N 1
ATOM 4037 C CA . LEU A 1 568 ? 16.761 -14.550 -23.792 1.00 82.56 568 LEU A CA 1
ATOM 4038 C C . LEU A 1 568 ? 15.888 -15.758 -24.376 1.00 82.56 568 LEU A C 1
ATOM 4040 O O . LEU A 1 568 ? 16.265 -16.851 -24.024 1.00 82.56 568 LEU A O 1
ATOM 4044 N N . ALA A 1 569 ? 14.753 -15.665 -25.141 1.00 76.12 569 ALA A N 1
ATOM 4045 C CA . ALA A 1 569 ? 13.923 -16.698 -25.901 1.00 76.12 569 ALA A CA 1
ATOM 4046 C C . ALA A 1 569 ? 12.368 -16.417 -26.134 1.00 76.12 569 ALA A C 1
ATOM 4048 O O . ALA A 1 569 ? 12.005 -15.264 -26.322 1.00 76.12 569 ALA A O 1
ATOM 4049 N N . HIS A 1 570 ? 11.431 -17.407 -26.226 1.00 86.62 570 HIS A N 1
ATOM 4050 C CA . HIS A 1 570 ? 9.927 -17.259 -26.277 1.00 86.62 570 HIS A CA 1
ATOM 4051 C C . HIS A 1 570 ? 9.043 -18.456 -25.993 1.00 86.62 570 HIS A C 1
ATOM 4053 O O . HIS A 1 570 ? 9.408 -19.558 -26.359 1.00 86.62 570 HIS A O 1
ATOM 4059 N N . VAL A 1 571 ? 7.876 -18.214 -25.350 1.00 72.31 571 VAL A N 1
ATOM 4060 C CA . VAL A 1 571 ? 6.737 -19.147 -25.367 1.00 72.31 571 VAL A CA 1
ATOM 4061 C C . VAL A 1 571 ? 5.502 -18.709 -26.098 1.00 72.31 571 VAL A C 1
ATOM 4063 O O . VAL A 1 571 ? 4.834 -17.773 -25.688 1.00 72.31 571 VAL A O 1
ATOM 4066 N N . LEU A 1 572 ? 5.151 -19.576 -27.032 1.00 67.38 572 LEU A N 1
ATOM 4067 C CA . LEU A 1 572 ? 3.865 -19.835 -27.651 1.00 67.38 572 LEU A CA 1
ATOM 4068 C C . LEU A 1 572 ? 2.691 -19.919 -26.646 1.00 67.38 572 LEU A C 1
ATOM 4070 O O . LEU A 1 572 ? 2.869 -20.063 -25.437 1.00 67.38 572 LEU A O 1
ATOM 4074 N N . ALA A 1 573 ? 1.461 -19.925 -27.160 1.00 70.75 573 ALA A N 1
ATOM 4075 C CA . ALA A 1 573 ? 0.233 -20.044 -26.358 1.00 70.75 573 ALA A CA 1
ATOM 4076 C C . ALA A 1 573 ? 0.017 -21.427 -25.712 1.00 70.75 573 ALA A C 1
ATOM 4078 O O . ALA A 1 573 ? -0.910 -21.610 -24.928 1.00 70.75 573 ALA A O 1
ATOM 4079 N N . ASN A 1 574 ? 0.820 -22.427 -26.085 1.00 58.78 574 ASN A N 1
ATOM 4080 C CA . ASN A 1 574 ? 0.520 -23.844 -25.875 1.00 58.78 574 ASN A CA 1
ATOM 4081 C C . ASN A 1 574 ? 1.286 -24.522 -24.731 1.00 58.78 574 ASN A C 1
ATOM 4083 O O . ASN A 1 574 ? 1.060 -25.712 -24.506 1.00 58.78 574 ASN A O 1
ATOM 4087 N N . GLY A 1 575 ? 2.206 -23.834 -24.054 1.00 49.91 575 GLY A N 1
ATOM 4088 C CA . GLY A 1 575 ? 2.949 -24.446 -22.959 1.00 49.91 575 GLY A CA 1
ATOM 4089 C C . GLY A 1 575 ? 4.328 -25.048 -23.279 1.00 49.91 575 GLY A C 1
ATOM 4090 O O . GLY A 1 575 ? 4.806 -25.850 -22.476 1.00 49.91 575 GLY A O 1
ATOM 4091 N N . ALA A 1 576 ? 4.928 -24.836 -24.466 1.00 65.19 576 ALA A N 1
ATOM 4092 C CA . ALA A 1 576 ? 5.981 -25.735 -25.002 1.00 65.19 576 ALA A CA 1
ATOM 4093 C C . ALA A 1 576 ? 7.287 -25.056 -25.477 1.00 65.19 576 ALA A C 1
ATOM 4095 O O . ALA A 1 576 ? 7.222 -24.024 -26.141 1.00 65.19 576 ALA A O 1
ATOM 4096 N N . LEU A 1 577 ? 8.468 -25.645 -25.163 1.00 70.44 577 LEU A N 1
ATOM 4097 C CA . LEU A 1 577 ? 9.764 -24.963 -25.351 1.00 70.44 577 LEU A CA 1
ATOM 4098 C C . LEU A 1 577 ? 10.057 -24.671 -26.822 1.00 70.44 577 LEU A C 1
ATOM 4100 O O . LEU A 1 577 ? 10.150 -25.592 -27.628 1.00 70.44 577 LEU A O 1
ATOM 4104 N N . ASP A 1 578 ? 10.221 -23.397 -27.175 1.00 83.50 578 ASP A N 1
ATOM 4105 C CA . ASP A 1 578 ? 10.345 -23.014 -28.564 1.00 83.50 578 ASP A CA 1
ATOM 4106 C C . ASP A 1 578 ? 11.791 -23.151 -28.981 1.00 83.50 578 ASP A C 1
ATOM 4108 O O . ASP A 1 578 ? 12.661 -22.346 -28.641 1.00 83.50 578 ASP A O 1
ATOM 4112 N N . MET A 1 579 ? 11.999 -24.228 -29.721 1.00 75.94 579 MET A N 1
ATOM 4113 C CA . MET A 1 579 ? 13.266 -24.696 -30.249 1.00 75.94 579 MET A CA 1
ATOM 4114 C C . MET A 1 579 ? 13.721 -23.946 -31.488 1.00 75.94 579 MET A C 1
ATOM 4116 O O . MET A 1 579 ? 14.919 -23.916 -31.748 1.00 75.94 579 MET A O 1
ATOM 4120 N N . SER A 1 580 ? 12.773 -23.428 -32.278 1.00 77.69 580 SER A N 1
ATOM 4121 C CA . SER A 1 580 ? 13.092 -22.736 -33.532 1.00 77.69 580 SER A CA 1
ATOM 4122 C C . SER A 1 580 ? 13.888 -21.483 -33.242 1.00 77.69 580 SER A C 1
ATOM 4124 O O . SER A 1 580 ? 14.730 -21.061 -34.034 1.00 77.69 580 SER A O 1
ATOM 4126 N N . TRP A 1 581 ? 13.596 -20.931 -32.066 1.00 82.94 581 TRP A N 1
ATOM 4127 C CA . TRP A 1 581 ? 14.218 -19.753 -31.539 1.00 82.94 581 TRP A CA 1
ATOM 4128 C C . TRP A 1 581 ? 15.709 -20.173 -31.126 1.00 82.94 581 TRP A C 1
ATOM 4130 O O . TRP A 1 581 ? 15.902 -21.364 -30.882 1.00 82.94 581 TRP A O 1
ATOM 4140 N N . ASN A 1 582 ? 16.728 -19.350 -30.787 1.00 82.00 582 ASN A N 1
ATOM 4141 C CA . ASN A 1 582 ? 17.723 -19.584 -29.670 1.00 82.00 582 ASN A CA 1
ATOM 4142 C C . ASN A 1 582 ? 18.753 -18.426 -29.407 1.00 82.00 582 ASN A C 1
ATOM 4144 O O . ASN A 1 582 ? 19.659 -18.243 -30.213 1.00 82.00 582 ASN A O 1
ATOM 4148 N N . PRO A 1 583 ? 18.756 -17.724 -28.260 1.00 86.62 583 PRO A N 1
ATOM 4149 C CA . PRO A 1 583 ? 19.411 -16.418 -28.106 1.00 86.62 583 PRO A CA 1
ATOM 4150 C C . PRO A 1 583 ? 20.907 -16.177 -28.434 1.00 86.62 583 PRO A C 1
ATOM 4152 O O . PRO A 1 583 ? 21.208 -15.554 -29.436 1.00 86.62 583 PRO A O 1
ATOM 4155 N N . ASN A 1 584 ? 21.845 -16.566 -27.551 1.00 83.06 584 ASN A N 1
ATOM 4156 C CA . ASN A 1 584 ? 23.316 -16.330 -27.543 1.00 83.06 584 ASN A CA 1
ATOM 4157 C C . ASN A 1 584 ? 23.783 -14.833 -27.278 1.00 83.06 584 ASN A C 1
ATOM 4159 O O . ASN A 1 584 ? 23.521 -13.985 -28.098 1.00 83.06 584 ASN A O 1
ATOM 4163 N N . ALA A 1 585 ? 24.435 -14.450 -26.145 1.00 82.06 585 ALA A N 1
ATOM 4164 C CA . ALA A 1 585 ? 24.989 -13.125 -25.719 1.00 82.06 585 ALA A CA 1
ATOM 4165 C C . ALA A 1 585 ? 25.905 -13.117 -24.394 1.00 82.06 585 ALA A C 1
ATOM 4167 O O . ALA A 1 585 ? 26.532 -14.140 -24.152 1.00 82.06 585 ALA A O 1
ATOM 4168 N N . ASN A 1 586 ? 26.095 -12.047 -23.538 1.00 80.75 586 ASN A N 1
ATOM 4169 C CA . ASN A 1 586 ? 27.009 -12.081 -22.318 1.00 80.75 586 ASN A CA 1
ATOM 4170 C C . ASN A 1 586 ? 26.910 -11.087 -21.099 1.00 80.75 586 ASN A C 1
ATOM 4172 O O . ASN A 1 586 ? 27.904 -10.620 -20.574 1.00 80.75 586 ASN A O 1
ATOM 4176 N N . GLY A 1 587 ? 25.738 -10.778 -20.556 1.00 67.44 587 GLY A N 1
ATOM 4177 C CA . GLY A 1 587 ? 25.478 -9.770 -19.462 1.00 67.44 587 GLY A CA 1
ATOM 4178 C C . GLY A 1 587 ? 24.051 -9.107 -19.334 1.00 67.44 587 GLY A C 1
ATOM 4179 O O . GLY A 1 587 ? 23.584 -8.665 -20.346 1.00 67.44 587 GLY A O 1
ATOM 4180 N N . VAL A 1 588 ? 23.326 -9.109 -18.177 1.00 83.44 58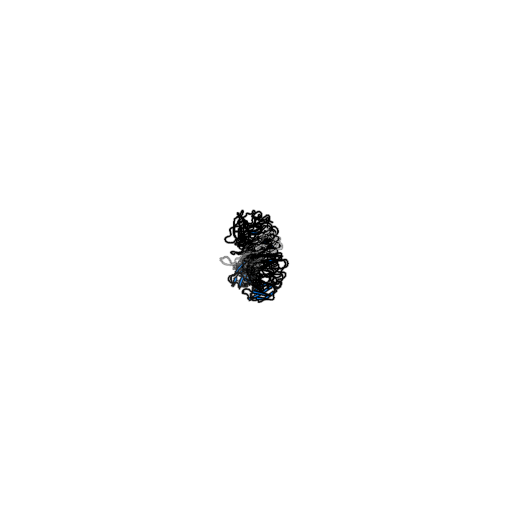8 VAL A N 1
ATOM 4181 C CA . VAL A 1 588 ? 21.969 -8.545 -17.841 1.00 83.44 588 VAL A CA 1
ATOM 4182 C C . VAL A 1 588 ? 20.743 -8.677 -18.798 1.00 83.44 588 VAL A C 1
ATOM 4184 O O . VAL A 1 588 ? 20.930 -8.714 -20.000 1.00 83.44 588 VAL A O 1
ATOM 4187 N N . VAL A 1 589 ? 19.490 -8.617 -18.315 1.00 72.94 589 VAL A N 1
ATOM 4188 C CA . VAL A 1 589 ? 18.343 -8.143 -19.128 1.00 72.94 589 VAL A CA 1
ATOM 4189 C C . VAL A 1 589 ? 17.342 -7.245 -18.343 1.00 72.94 589 VAL A C 1
ATOM 4191 O O . VAL A 1 589 ? 16.199 -7.583 -18.164 1.00 72.94 589 VAL A O 1
ATOM 4194 N N . PHE A 1 590 ? 17.697 -6.098 -17.778 1.00 66.75 590 PHE A N 1
ATOM 4195 C CA . PHE A 1 590 ? 16.977 -5.388 -16.703 1.00 66.75 590 PHE A CA 1
ATOM 4196 C C . PHE A 1 590 ? 15.428 -5.158 -16.664 1.00 66.75 590 PHE A C 1
ATOM 4198 O O . PHE A 1 590 ? 15.020 -4.902 -15.536 1.00 66.75 590 PHE A O 1
ATOM 4205 N N . ALA A 1 591 ? 14.611 -5.178 -17.744 1.00 71.00 591 ALA A N 1
ATOM 4206 C CA . ALA A 1 591 ? 13.112 -5.298 -17.765 1.00 71.00 591 ALA A CA 1
ATOM 4207 C C . ALA A 1 591 ? 12.343 -4.916 -19.079 1.00 71.00 591 ALA A C 1
ATOM 4209 O O . ALA A 1 591 ? 12.488 -3.779 -19.479 1.00 71.00 591 ALA A O 1
ATOM 4210 N N . LEU A 1 592 ? 11.469 -5.769 -19.677 1.00 66.56 592 LEU A N 1
ATOM 4211 C CA . LEU A 1 592 ? 10.953 -5.724 -21.090 1.00 66.56 592 LEU A CA 1
ATOM 4212 C C . LEU A 1 592 ? 9.592 -5.062 -21.599 1.00 66.56 592 LEU A C 1
ATOM 4214 O O . LEU A 1 592 ? 8.859 -4.525 -20.810 1.00 66.56 592 LEU A O 1
ATOM 4218 N N . ALA A 1 593 ? 9.210 -5.059 -22.920 1.00 69.44 593 ALA A N 1
ATOM 4219 C CA . ALA A 1 593 ? 8.310 -4.035 -23.598 1.00 69.44 593 ALA A CA 1
ATOM 4220 C C . ALA A 1 593 ? 7.230 -4.147 -24.810 1.00 69.44 593 ALA A C 1
ATOM 4222 O O . ALA A 1 593 ? 6.974 -3.095 -25.367 1.00 69.44 593 ALA A O 1
ATOM 4223 N N . VAL A 1 594 ? 6.508 -5.201 -25.279 1.00 69.31 594 VAL A N 1
ATOM 4224 C CA . VAL A 1 594 ? 5.835 -5.296 -26.670 1.00 69.31 594 VAL A CA 1
ATOM 4225 C C . VAL A 1 594 ? 4.440 -4.725 -27.076 1.00 69.31 594 VAL A C 1
ATOM 4227 O O . VAL A 1 594 ? 3.584 -4.663 -26.227 1.00 69.31 594 VAL A O 1
ATOM 4230 N N . SER A 1 595 ? 4.169 -4.470 -28.396 1.00 62.03 595 SER A N 1
ATOM 4231 C CA . SER A 1 595 ? 2.922 -4.740 -29.215 1.00 62.03 595 SER A CA 1
ATOM 4232 C C . SER A 1 595 ? 3.123 -4.815 -30.776 1.00 62.03 595 SER A C 1
ATOM 4234 O O . SER A 1 595 ? 3.159 -3.779 -31.444 1.00 62.03 595 SER A O 1
ATOM 4236 N N . GLY A 1 596 ? 3.235 -5.988 -31.415 1.00 64.00 596 GLY A N 1
ATOM 4237 C CA . GLY A 1 596 ? 3.547 -6.082 -32.870 1.00 64.00 596 GLY A CA 1
ATOM 4238 C C . GLY A 1 596 ? 4.256 -7.394 -33.249 1.00 64.00 596 GLY A C 1
ATOM 4239 O O . GLY A 1 596 ? 3.719 -8.436 -32.910 1.00 64.00 596 GLY A O 1
ATOM 4240 N N . ASN A 1 597 ? 5.432 -7.361 -33.914 1.00 67.75 597 ASN A N 1
ATOM 4241 C CA . ASN A 1 597 ? 6.158 -8.577 -34.372 1.00 67.75 597 ASN A CA 1
ATOM 4242 C C . ASN A 1 597 ? 7.716 -8.550 -34.324 1.00 67.75 597 ASN A C 1
ATOM 4244 O O . ASN A 1 597 ? 8.369 -9.075 -35.229 1.00 67.75 597 ASN A O 1
ATOM 4248 N N . THR A 1 598 ? 8.322 -7.772 -33.416 1.00 74.38 598 THR A N 1
ATOM 4249 C CA . THR A 1 598 ? 9.666 -7.195 -33.671 1.00 74.38 598 THR A CA 1
ATOM 4250 C C . THR A 1 598 ? 10.276 -6.548 -32.391 1.00 74.38 598 THR A C 1
ATOM 4252 O O . THR A 1 598 ? 9.563 -5.746 -31.821 1.00 74.38 598 THR A O 1
ATOM 4255 N N . VAL A 1 599 ? 11.495 -6.832 -31.835 1.00 73.06 599 VAL A N 1
ATOM 4256 C CA . VAL A 1 599 ? 11.868 -6.526 -30.395 1.00 73.06 599 VAL A CA 1
ATOM 4257 C C . VAL A 1 599 ? 13.288 -6.225 -29.793 1.00 73.06 599 VAL A C 1
ATOM 4259 O O . VAL A 1 599 ? 14.007 -7.113 -29.419 1.00 73.06 599 VAL A O 1
ATOM 4262 N N . TYR A 1 600 ? 13.790 -5.011 -29.680 1.00 75.81 600 TYR A N 1
ATOM 4263 C CA . TYR A 1 600 ? 14.176 -4.141 -28.430 1.00 75.81 600 TYR A CA 1
ATOM 4264 C C . TYR A 1 600 ? 14.690 -5.123 -27.247 1.00 75.81 600 TYR A C 1
ATOM 4266 O O . TYR A 1 600 ? 13.908 -5.959 -26.856 1.00 75.81 600 TYR A O 1
ATOM 4274 N N . ALA A 1 601 ? 15.855 -4.906 -26.559 1.00 56.38 601 ALA A N 1
ATOM 4275 C CA . ALA A 1 601 ? 16.209 -5.090 -25.100 1.00 56.38 601 ALA A CA 1
ATOM 4276 C C . ALA A 1 601 ? 17.726 -4.986 -24.767 1.00 56.38 601 ALA A C 1
ATOM 4278 O O . ALA A 1 601 ? 18.497 -4.706 -25.666 1.00 56.38 601 ALA A O 1
ATOM 4279 N N . GLY A 1 602 ? 18.196 -5.174 -23.513 1.00 74.25 602 GLY A N 1
ATOM 4280 C CA . GLY A 1 602 ? 19.491 -4.690 -22.960 1.00 74.25 602 GLY A CA 1
ATOM 4281 C C . GLY A 1 602 ? 20.409 -5.614 -22.100 1.00 74.25 602 GLY A C 1
ATOM 4282 O O . GLY A 1 602 ? 20.030 -6.748 -21.911 1.00 74.25 602 GLY A O 1
ATOM 4283 N N . GLY A 1 603 ? 21.662 -5.219 -21.722 1.00 64.31 603 GLY A N 1
ATOM 4284 C CA . GLY A 1 603 ? 22.754 -6.211 -21.458 1.00 64.31 603 GLY A CA 1
ATOM 4285 C C . GLY A 1 603 ? 24.148 -5.780 -20.860 1.00 64.31 603 GLY A C 1
ATOM 4286 O O . GLY A 1 603 ? 24.203 -4.693 -20.301 1.00 64.31 603 GLY A O 1
ATOM 4287 N N . ALA A 1 604 ? 25.209 -6.656 -20.848 1.00 85.12 604 ALA A N 1
ATOM 4288 C CA . ALA A 1 604 ? 26.435 -6.665 -19.947 1.00 85.12 604 ALA A CA 1
ATOM 4289 C C . ALA A 1 604 ? 27.901 -7.400 -19.992 1.00 85.12 604 ALA A C 1
ATOM 4291 O O . ALA A 1 604 ? 28.453 -7.529 -18.907 1.00 85.12 604 ALA A O 1
ATOM 4292 N N . PHE A 1 605 ? 28.742 -7.862 -20.961 1.00 83.31 605 PHE A N 1
ATOM 4293 C CA . PHE A 1 605 ? 28.699 -8.298 -22.374 1.00 83.31 605 PHE A CA 1
ATOM 4294 C C . PHE A 1 605 ? 30.106 -8.118 -23.199 1.00 83.31 605 PHE A C 1
ATOM 4296 O O . PHE A 1 605 ? 30.742 -7.087 -23.001 1.00 83.31 605 PHE A O 1
ATOM 4303 N N . THR A 1 606 ? 30.569 -8.987 -24.190 1.00 78.81 606 THR A N 1
ATOM 4304 C CA . THR A 1 606 ? 31.397 -8.867 -25.493 1.00 78.81 606 THR A CA 1
ATOM 4305 C C . THR A 1 606 ? 31.266 -9.956 -26.688 1.00 78.81 606 THR A C 1
ATOM 4307 O O . THR A 1 606 ? 31.758 -11.042 -26.441 1.00 78.81 606 THR A O 1
ATOM 4310 N N . THR A 1 607 ? 30.720 -9.732 -27.962 1.00 73.56 607 THR A N 1
ATOM 4311 C CA . THR A 1 607 ? 30.474 -10.634 -29.249 1.00 73.56 607 THR A CA 1
ATOM 4312 C C . THR A 1 607 ? 29.133 -11.310 -30.004 1.00 73.56 607 THR A C 1
ATOM 4314 O O . THR A 1 607 ? 29.356 -11.794 -31.104 1.00 73.56 607 THR A O 1
ATOM 4317 N N . ILE A 1 608 ? 27.805 -11.373 -29.598 1.00 84.94 608 ILE A N 1
ATOM 4318 C CA . ILE A 1 608 ? 26.440 -11.999 -30.082 1.00 84.94 608 ILE A CA 1
ATOM 4319 C C . ILE A 1 608 ? 26.200 -13.352 -30.758 1.00 84.94 608 ILE A C 1
ATOM 4321 O O . ILE A 1 608 ? 26.838 -13.753 -31.718 1.00 84.94 608 ILE A O 1
ATOM 4325 N N . GLY A 1 609 ? 25.071 -13.934 -30.307 1.00 79.75 609 GLY A N 1
ATOM 4326 C CA . GLY A 1 609 ? 24.077 -14.771 -30.980 1.00 79.75 609 GLY A CA 1
ATOM 4327 C C . GLY A 1 609 ? 23.731 -14.352 -32.381 1.00 79.75 609 GLY A C 1
ATOM 4328 O O . GLY A 1 609 ? 22.726 -13.710 -32.666 1.00 79.75 609 GLY A O 1
ATOM 4329 N N . GLY A 1 610 ? 24.685 -14.686 -33.235 1.00 77.88 610 GLY A N 1
ATOM 4330 C CA . GLY A 1 610 ? 24.920 -14.094 -34.532 1.00 77.88 610 GLY A CA 1
ATOM 4331 C C . GLY A 1 610 ? 26.179 -13.222 -34.508 1.00 77.88 610 GLY A C 1
ATOM 4332 O O . GLY A 1 610 ? 27.242 -13.673 -34.916 1.00 77.88 610 GLY A O 1
ATOM 4333 N N . VAL A 1 611 ? 26.068 -11.958 -34.101 1.00 81.38 611 VAL A N 1
ATOM 4334 C CA . VAL A 1 611 ? 27.070 -10.909 -34.348 1.00 81.38 611 VAL A CA 1
ATOM 4335 C C . VAL A 1 611 ? 27.839 -10.274 -33.172 1.00 81.38 611 VAL A C 1
ATOM 4337 O O . VAL A 1 611 ? 27.358 -9.769 -32.166 1.00 81.38 611 VAL A O 1
ATOM 4340 N N . ALA A 1 612 ? 29.109 -10.056 -33.453 1.00 79.62 612 ALA A N 1
ATOM 4341 C CA . ALA A 1 612 ? 29.979 -9.161 -32.723 1.00 79.62 612 ALA A CA 1
ATOM 4342 C C . ALA A 1 612 ? 30.043 -7.792 -33.372 1.00 79.62 612 ALA A C 1
ATOM 4344 O O . ALA A 1 612 ? 31.007 -7.066 -33.165 1.00 79.62 612 ALA A O 1
ATOM 4345 N N . ARG A 1 613 ? 29.084 -7.375 -34.190 1.00 80.62 613 ARG A N 1
ATOM 4346 C CA . ARG A 1 613 ? 28.936 -5.933 -34.327 1.00 80.62 613 ARG A CA 1
ATOM 4347 C C . ARG A 1 613 ? 28.580 -5.489 -32.884 1.00 80.62 613 ARG A C 1
ATOM 4349 O O . ARG A 1 613 ? 27.455 -5.651 -32.476 1.00 80.62 613 ARG A O 1
ATOM 4356 N N . SER A 1 614 ? 29.510 -5.221 -31.971 1.00 75.06 614 SER A N 1
ATOM 4357 C CA . SER A 1 614 ? 29.612 -6.169 -30.827 1.00 75.06 614 SER A CA 1
ATOM 4358 C C . SER A 1 614 ? 28.581 -6.173 -29.709 1.00 75.06 614 SER A C 1
ATOM 4360 O O . SER A 1 614 ? 28.630 -7.158 -28.988 1.00 75.06 614 SER A O 1
ATOM 4362 N N . ASN A 1 615 ? 27.634 -5.236 -29.546 1.00 75.31 615 ASN A N 1
ATOM 4363 C CA . ASN A 1 615 ? 26.921 -5.063 -28.265 1.00 75.31 615 ASN A CA 1
ATOM 4364 C C . ASN A 1 615 ? 25.481 -5.531 -28.100 1.00 75.31 615 ASN A C 1
ATOM 4366 O O . ASN A 1 615 ? 25.197 -6.124 -27.074 1.00 75.31 615 ASN A O 1
ATOM 4370 N N . ILE A 1 616 ? 24.558 -5.279 -29.004 1.00 79.88 616 ILE A N 1
ATOM 4371 C CA . ILE A 1 616 ? 23.216 -4.858 -28.567 1.00 79.88 616 ILE A CA 1
ATOM 4372 C C . ILE A 1 616 ? 22.118 -5.977 -28.836 1.00 79.88 616 ILE A C 1
ATOM 4374 O O . ILE A 1 616 ? 22.514 -7.046 -29.282 1.00 79.88 616 ILE A O 1
ATOM 4378 N N . ALA A 1 617 ? 20.807 -5.906 -28.541 1.00 77.06 617 ALA A N 1
ATOM 4379 C CA . ALA A 1 617 ? 19.764 -6.718 -29.248 1.00 77.06 617 ALA A CA 1
ATOM 4380 C C . ALA A 1 617 ? 18.332 -6.121 -29.498 1.00 77.06 617 ALA A C 1
ATOM 4382 O O . ALA A 1 617 ? 17.676 -5.600 -28.594 1.00 77.06 617 ALA A O 1
ATOM 4383 N N . ALA A 1 618 ? 17.810 -6.201 -30.727 1.00 81.31 618 ALA A N 1
ATOM 4384 C CA . ALA A 1 618 ? 16.454 -5.745 -31.026 1.00 81.31 618 ALA A CA 1
ATOM 4385 C C . ALA A 1 618 ? 15.831 -6.403 -32.262 1.00 81.31 618 ALA A C 1
ATOM 4387 O O . ALA A 1 618 ? 16.498 -6.453 -33.278 1.00 81.31 618 ALA A O 1
ATOM 4388 N N . LEU A 1 619 ? 14.592 -6.904 -32.145 1.00 82.12 619 LEU A N 1
ATOM 4389 C CA . LEU A 1 619 ? 14.162 -8.135 -32.784 1.00 82.12 619 LEU A CA 1
ATOM 4390 C C . LEU A 1 619 ? 13.239 -8.190 -34.017 1.00 82.12 619 LEU A C 1
ATOM 4392 O O . LEU A 1 619 ? 12.623 -7.189 -34.372 1.00 82.12 619 LEU A O 1
ATOM 4396 N N . ASP A 1 620 ? 13.125 -9.392 -34.595 1.00 73.50 620 ASP A N 1
ATOM 4397 C CA . ASP A 1 620 ? 12.049 -9.957 -35.403 1.00 73.50 620 ASP A CA 1
ATOM 4398 C C . ASP A 1 620 ? 11.671 -11.401 -34.981 1.00 73.50 620 ASP A C 1
ATOM 4400 O O . ASP A 1 620 ? 12.338 -12.064 -34.181 1.00 73.50 620 ASP A O 1
ATOM 4404 N N . SER A 1 621 ? 10.572 -11.899 -35.552 1.00 79.25 621 SER A N 1
ATOM 4405 C CA . SER A 1 621 ? 9.984 -13.231 -35.310 1.00 79.25 621 SER A CA 1
ATOM 4406 C C . SER A 1 621 ? 10.841 -14.455 -35.701 1.00 79.25 621 SER A C 1
ATOM 4408 O O . SER A 1 621 ? 10.439 -15.589 -35.439 1.00 79.25 621 SER A O 1
ATOM 4410 N N . ALA A 1 622 ? 12.031 -14.248 -36.283 1.00 73.31 622 ALA A N 1
ATOM 4411 C CA . ALA A 1 622 ? 13.108 -15.224 -36.539 1.00 73.31 622 ALA A CA 1
ATOM 4412 C C . ALA A 1 622 ? 14.389 -14.950 -35.701 1.00 73.31 622 ALA A C 1
ATOM 4414 O O . ALA A 1 622 ? 15.168 -15.863 -35.403 1.00 73.31 622 ALA A O 1
ATOM 4415 N N . GLY A 1 623 ? 14.498 -13.746 -35.142 1.00 61.06 623 GLY A N 1
ATOM 4416 C CA . GLY A 1 623 ? 15.305 -13.484 -33.971 1.00 61.06 623 GLY A CA 1
ATOM 4417 C C . GLY A 1 623 ? 16.776 -13.441 -34.291 1.00 61.06 623 GLY A C 1
ATOM 4418 O O . GLY A 1 623 ? 17.571 -13.871 -33.466 1.00 61.06 623 GLY A O 1
ATOM 4419 N N . LEU A 1 624 ? 17.141 -12.943 -35.473 1.00 85.38 624 LEU A N 1
ATOM 4420 C CA . LEU A 1 624 ? 18.505 -12.776 -35.970 1.00 85.38 624 LEU A CA 1
ATOM 4421 C C . LEU A 1 624 ? 18.620 -11.460 -36.777 1.00 85.38 624 LEU A C 1
ATOM 4423 O O . LEU A 1 624 ? 18.066 -11.370 -37.862 1.00 85.38 624 LEU A O 1
ATOM 4427 N N . ALA A 1 625 ? 19.294 -10.409 -36.272 1.00 72.44 625 ALA A N 1
ATOM 4428 C CA . ALA A 1 625 ? 18.621 -9.104 -36.383 1.00 72.44 625 ALA A CA 1
ATOM 4429 C C . ALA A 1 625 ? 18.346 -8.336 -37.668 1.00 72.44 625 ALA A C 1
ATOM 4431 O O . ALA A 1 625 ? 19.219 -8.094 -38.503 1.00 72.44 625 ALA A O 1
ATOM 4432 N N . THR A 1 626 ? 17.156 -7.718 -37.609 1.00 85.81 626 THR A N 1
ATOM 4433 C CA . THR A 1 626 ? 16.902 -6.326 -37.993 1.00 85.81 626 THR A CA 1
ATOM 4434 C C . THR A 1 626 ? 18.141 -5.453 -37.700 1.00 85.81 626 THR A C 1
ATOM 4436 O O . THR A 1 626 ? 18.711 -5.538 -36.615 1.00 85.81 626 THR A O 1
ATOM 4439 N N . PRO A 1 627 ? 18.684 -4.655 -38.642 1.00 85.62 627 PRO A N 1
ATOM 4440 C CA . PRO A 1 627 ? 20.138 -4.405 -38.619 1.00 85.62 627 PRO A CA 1
ATOM 4441 C C . PRO A 1 627 ? 20.630 -3.498 -37.477 1.00 85.62 627 PRO A C 1
ATOM 4443 O O . PRO A 1 627 ? 21.823 -3.513 -37.156 1.00 85.62 627 PRO A O 1
ATOM 4446 N N . TRP A 1 628 ? 19.681 -2.776 -36.881 1.00 82.75 628 TRP A N 1
ATOM 4447 C CA . TRP A 1 628 ? 19.544 -2.334 -35.495 1.00 82.75 628 TRP A CA 1
ATOM 4448 C C . TRP A 1 628 ? 20.889 -1.892 -34.867 1.00 82.75 628 TRP A C 1
ATOM 4450 O O . TRP A 1 628 ? 21.337 -2.366 -33.854 1.00 82.75 628 TRP A O 1
ATOM 4460 N N . ALA A 1 629 ? 21.605 -0.996 -35.557 1.00 77.00 629 ALA A N 1
ATOM 4461 C CA . ALA A 1 629 ? 23.058 -0.838 -35.630 1.00 77.00 629 ALA A CA 1
ATOM 4462 C C . ALA A 1 629 ? 23.871 0.203 -34.763 1.00 77.00 629 ALA A C 1
ATOM 4464 O O . ALA A 1 629 ? 24.719 0.863 -35.371 1.00 77.00 629 ALA A O 1
ATOM 4465 N N . PRO A 1 630 ? 23.797 0.422 -33.418 1.00 80.88 630 PRO A N 1
ATOM 4466 C CA . PRO A 1 630 ? 24.466 1.578 -32.806 1.00 80.88 630 PRO A CA 1
ATOM 4467 C C . PRO A 1 630 ? 25.926 1.397 -32.438 1.00 80.88 630 PRO A C 1
ATOM 4469 O O . PRO A 1 630 ? 26.625 0.461 -32.829 1.00 80.88 630 PRO A O 1
ATOM 4472 N N . ASN A 1 631 ? 26.312 2.273 -31.512 1.00 76.62 631 ASN A N 1
ATOM 4473 C CA . ASN A 1 631 ? 27.551 2.270 -30.795 1.00 76.62 631 ASN A CA 1
ATOM 4474 C C . ASN A 1 631 ? 27.474 1.922 -29.260 1.00 76.62 631 ASN A C 1
ATOM 4476 O O . ASN A 1 631 ? 28.517 1.935 -28.666 1.00 76.62 631 ASN A O 1
ATOM 4480 N N . ALA A 1 632 ? 26.399 1.511 -28.555 1.00 78.00 632 ALA A N 1
ATOM 4481 C CA . ALA A 1 632 ? 26.377 1.143 -27.087 1.00 78.00 632 ALA A CA 1
ATOM 4482 C C . ALA A 1 632 ? 27.653 0.598 -26.309 1.00 78.00 632 ALA A C 1
ATOM 4484 O O . ALA A 1 632 ? 28.502 -0.129 -26.816 1.00 78.00 632 ALA A O 1
ATOM 4485 N N . ASN A 1 633 ? 27.807 0.911 -25.005 1.00 76.19 633 ASN A N 1
ATOM 4486 C CA . ASN A 1 633 ? 28.805 0.327 -24.071 1.00 76.19 633 ASN A CA 1
ATOM 4487 C C . ASN A 1 633 ? 28.787 0.203 -22.504 1.00 76.19 633 ASN A C 1
ATOM 4489 O O . ASN A 1 633 ? 29.783 -0.212 -21.938 1.00 76.19 633 ASN A O 1
ATOM 4493 N N . ALA A 1 634 ? 27.753 0.424 -21.714 1.00 80.56 634 ALA A N 1
ATOM 4494 C CA . ALA A 1 634 ? 27.552 -0.327 -20.500 1.00 80.56 634 ALA A CA 1
ATOM 4495 C C . ALA A 1 634 ? 26.119 -0.168 -20.048 1.00 80.56 634 ALA A C 1
ATOM 4497 O O . ALA A 1 634 ? 25.337 0.593 -20.606 1.00 80.56 634 ALA A O 1
ATOM 4498 N N . ALA A 1 635 ? 25.853 -0.941 -19.020 1.00 80.12 635 ALA A N 1
ATOM 4499 C CA . ALA A 1 635 ? 24.904 -0.699 -18.003 1.00 80.12 635 ALA A CA 1
ATOM 4500 C C . ALA A 1 635 ? 23.628 -0.098 -18.573 1.00 80.12 635 ALA A C 1
ATOM 4502 O O . ALA A 1 635 ? 23.384 1.096 -18.580 1.00 80.12 635 ALA A O 1
ATOM 4503 N N . VAL A 1 636 ? 22.804 -0.973 -19.100 1.00 73.12 636 VAL A N 1
ATOM 4504 C CA . VAL A 1 636 ? 21.543 -0.623 -19.771 1.00 73.12 636 VAL A CA 1
ATOM 4505 C C . VAL A 1 636 ? 20.407 -1.023 -18.850 1.00 73.12 636 VAL A C 1
ATOM 4507 O O . VAL A 1 636 ? 20.705 -1.819 -17.994 1.00 73.12 636 VAL A O 1
ATOM 4510 N N . TYR A 1 637 ? 19.158 -0.562 -18.878 1.00 70.06 637 TYR A N 1
ATOM 4511 C CA . TYR A 1 637 ? 18.527 -0.365 -17.562 1.00 70.06 637 TYR A CA 1
ATOM 4512 C C . TYR A 1 637 ? 16.963 -0.864 -17.462 1.00 70.06 637 TYR A C 1
ATOM 4514 O O . TYR A 1 637 ? 16.595 -1.171 -16.356 1.00 70.06 637 TYR A O 1
ATOM 4522 N N . ALA A 1 638 ? 16.014 -1.029 -18.465 1.00 71.31 638 ALA A N 1
ATOM 4523 C CA . ALA A 1 638 ? 14.496 -1.439 -18.502 1.00 71.31 638 ALA A CA 1
ATOM 4524 C C . ALA A 1 638 ? 13.678 -1.239 -19.886 1.00 71.31 638 ALA A C 1
ATOM 4526 O O . ALA A 1 638 ? 14.271 -1.728 -20.814 1.00 71.31 638 ALA A O 1
ATOM 4527 N N . LEU A 1 639 ? 12.446 -0.626 -20.112 1.00 66.69 639 LEU A N 1
ATOM 4528 C CA . LEU A 1 639 ? 11.737 0.009 -21.362 1.00 66.69 639 LEU A CA 1
ATOM 4529 C C . LEU A 1 639 ? 10.247 0.674 -21.137 1.00 66.69 639 LEU A C 1
ATOM 4531 O O . LEU A 1 639 ? 10.057 1.089 -20.001 1.00 66.69 639 LEU A O 1
ATOM 4535 N N . ALA A 1 640 ? 9.226 0.894 -22.084 1.00 71.00 640 ALA A N 1
ATOM 4536 C CA . ALA A 1 640 ? 7.699 1.293 -21.999 1.00 71.00 640 ALA A CA 1
ATOM 4537 C C . ALA A 1 640 ? 6.957 2.239 -23.063 1.00 71.00 640 ALA A C 1
ATOM 4539 O O . ALA A 1 640 ? 7.446 3.340 -23.225 1.00 71.00 640 ALA A O 1
ATOM 4540 N N . VAL A 1 641 ? 5.764 1.985 -23.716 1.00 66.44 641 VAL A N 1
ATOM 4541 C CA . VAL A 1 641 ? 5.533 2.361 -25.185 1.00 66.44 641 VAL A CA 1
ATOM 4542 C C . VAL A 1 641 ? 4.148 2.936 -25.827 1.00 66.44 641 VAL A C 1
ATOM 4544 O O . VAL A 1 641 ? 3.082 2.601 -25.342 1.00 66.44 641 VAL A O 1
ATOM 4547 N N . SER A 1 642 ? 4.108 3.793 -26.916 1.00 59.69 642 SER A N 1
ATOM 4548 C CA . SER A 1 642 ? 3.076 4.089 -28.000 1.00 59.69 642 SER A CA 1
ATOM 4549 C C . SER A 1 642 ? 3.552 4.762 -29.349 1.00 59.69 642 SER A C 1
ATOM 4551 O O . SER A 1 642 ? 4.124 5.845 -29.312 1.00 59.69 642 SER A O 1
ATOM 4553 N N . GLY A 1 643 ? 3.154 4.297 -30.553 1.00 63.72 643 GLY A N 1
ATOM 4554 C CA . GLY A 1 643 ? 3.137 5.128 -31.799 1.00 63.72 643 GLY A CA 1
ATOM 4555 C C . GLY A 1 643 ? 4.325 5.021 -32.786 1.00 63.72 643 GLY A C 1
ATOM 4556 O O . GLY A 1 643 ? 4.593 3.936 -33.292 1.00 63.72 643 GLY A O 1
ATOM 4557 N N . ALA A 1 644 ? 5.028 6.137 -33.060 1.00 65.44 644 ALA A N 1
ATOM 4558 C CA . ALA A 1 644 ? 6.238 6.194 -33.908 1.00 65.44 644 ALA A CA 1
ATOM 4559 C C . ALA A 1 644 ? 7.460 6.936 -33.293 1.00 65.44 644 ALA A C 1
ATOM 4561 O O . ALA A 1 644 ? 8.526 6.826 -33.876 1.00 65.44 644 ALA A O 1
ATOM 4562 N N . THR A 1 645 ? 7.358 7.599 -32.122 1.00 68.94 645 THR A N 1
ATOM 4563 C CA . THR A 1 645 ? 8.509 8.000 -31.245 1.00 68.94 645 THR A CA 1
ATOM 4564 C C . THR A 1 645 ? 9.018 6.773 -30.436 1.00 68.94 645 THR A C 1
ATOM 4566 O O . THR A 1 645 ? 8.604 5.729 -30.841 1.00 68.94 645 THR A O 1
ATOM 4569 N N . VAL A 1 646 ? 9.909 6.704 -29.415 1.00 69.00 646 VAL A N 1
ATOM 4570 C CA . VAL A 1 646 ? 10.140 5.526 -28.477 1.00 69.00 646 VAL A CA 1
ATOM 4571 C C . VAL A 1 646 ? 11.251 5.865 -27.506 1.00 69.00 646 VAL A C 1
ATOM 4573 O O . VAL A 1 646 ? 12.254 6.256 -28.006 1.00 69.00 646 VAL A O 1
ATOM 4576 N N . TYR A 1 647 ? 11.216 5.625 -26.194 1.00 71.81 647 TYR A N 1
ATOM 4577 C CA . TYR A 1 647 ? 12.157 6.218 -25.245 1.00 71.81 647 TYR A CA 1
ATOM 4578 C C . TYR A 1 647 ? 13.095 5.090 -24.667 1.00 71.81 647 TYR A C 1
ATOM 4580 O O . TYR A 1 647 ? 13.081 4.067 -25.317 1.00 71.81 647 TYR A O 1
ATOM 4588 N N . ALA A 1 648 ? 14.037 5.197 -23.699 1.00 56.53 648 ALA A N 1
ATOM 4589 C CA . ALA A 1 648 ? 14.972 4.084 -23.292 1.00 56.53 648 ALA A CA 1
ATOM 4590 C C . ALA A 1 648 ? 15.845 4.347 -22.019 1.00 56.53 648 ALA A C 1
ATOM 459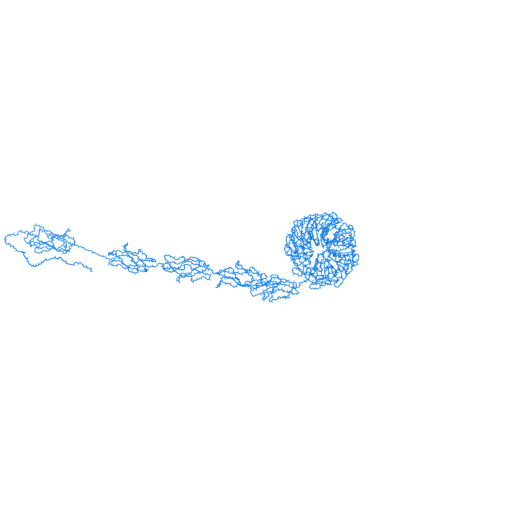2 O O . ALA A 1 648 ? 15.344 4.986 -21.103 1.00 56.53 648 ALA A O 1
ATOM 4593 N N . GLY A 1 649 ? 17.062 3.745 -21.927 1.00 74.69 649 GLY A N 1
ATOM 4594 C CA . GLY A 1 649 ? 17.988 3.668 -20.773 1.00 74.69 649 GLY A CA 1
ATOM 4595 C C . GLY A 1 649 ? 19.328 2.807 -20.794 1.00 74.69 649 GLY A C 1
ATOM 4596 O O . GLY A 1 649 ? 19.382 1.744 -20.231 1.00 74.69 649 GLY A O 1
ATOM 4597 N N . GLY A 1 650 ? 20.471 3.169 -21.391 1.00 66.00 650 GLY A N 1
ATOM 4598 C CA . GLY A 1 650 ? 21.860 3.008 -20.866 1.00 66.00 650 GLY A CA 1
ATOM 4599 C C . GLY A 1 650 ? 22.603 4.353 -21.068 1.00 66.00 650 GLY A C 1
ATOM 4600 O O . GLY A 1 650 ? 22.292 4.928 -22.082 1.00 66.00 650 GLY A O 1
ATOM 4601 N N . ALA A 1 651 ? 23.504 4.857 -20.188 1.00 85.44 651 ALA A N 1
ATOM 4602 C CA . ALA A 1 651 ? 24.203 6.165 -19.942 1.00 85.44 651 ALA A CA 1
ATOM 4603 C C . ALA A 1 651 ? 25.718 6.041 -19.763 1.00 85.44 651 ALA A C 1
ATOM 4605 O O . ALA A 1 651 ? 26.236 5.689 -18.708 1.00 85.44 651 ALA A O 1
ATOM 4606 N N . PHE A 1 652 ? 26.443 6.391 -20.802 1.00 80.38 652 PHE A N 1
ATOM 4607 C CA . PHE A 1 652 ? 27.561 5.470 -21.242 1.00 80.38 652 PHE A CA 1
ATOM 4608 C C . PHE A 1 652 ? 28.741 6.553 -21.093 1.00 80.38 652 PHE A C 1
ATOM 4610 O O . PHE A 1 652 ? 28.758 7.310 -20.125 1.00 80.38 652 PHE A O 1
ATOM 4617 N N . THR A 1 653 ? 29.735 6.696 -21.951 1.00 77.38 653 THR A N 1
ATOM 4618 C CA . THR A 1 653 ? 30.248 7.917 -22.494 1.00 77.38 653 THR A CA 1
ATOM 4619 C C . THR A 1 653 ? 30.053 7.719 -24.021 1.00 77.38 653 THR A C 1
ATOM 4621 O O . THR A 1 653 ? 30.608 6.743 -24.508 1.00 77.38 653 THR A O 1
ATOM 4624 N N . SER A 1 654 ? 29.204 8.479 -24.735 1.00 71.75 654 SER A N 1
ATOM 4625 C CA . SER A 1 654 ? 28.757 8.395 -26.175 1.00 71.75 654 SER A CA 1
ATOM 4626 C C . SER A 1 654 ? 27.376 7.871 -26.586 1.00 71.75 654 SER A C 1
ATOM 4628 O O . SER A 1 654 ? 26.693 7.390 -25.708 1.00 71.75 654 SER A O 1
ATOM 4630 N N . ILE A 1 655 ? 26.957 8.071 -27.871 1.00 79.06 655 ILE A N 1
ATOM 4631 C CA . ILE A 1 655 ? 26.450 7.153 -28.951 1.00 79.06 655 ILE A CA 1
ATOM 4632 C C . ILE A 1 655 ? 26.945 7.545 -30.330 1.00 79.06 655 ILE A C 1
ATOM 4634 O O . ILE A 1 655 ? 26.230 8.181 -31.094 1.00 79.06 655 ILE A O 1
ATOM 4638 N N . GLY A 1 656 ? 28.128 7.062 -30.684 1.00 71.56 656 GLY A N 1
ATOM 4639 C CA . GLY A 1 656 ? 28.581 6.993 -32.068 1.00 71.56 656 GLY A CA 1
ATOM 4640 C C . GLY A 1 656 ? 28.432 8.319 -32.817 1.00 71.56 656 GLY A C 1
ATOM 4641 O O . GLY A 1 656 ? 27.674 8.362 -33.783 1.00 71.56 656 GLY A O 1
ATOM 4642 N N . GLY A 1 657 ? 29.097 9.396 -32.358 1.00 65.88 657 GLY A N 1
ATOM 4643 C CA . GLY A 1 657 ? 28.964 10.770 -32.905 1.00 65.88 657 GLY A CA 1
ATOM 4644 C C . GLY A 1 657 ? 29.867 11.832 -32.238 1.00 65.88 657 GLY A C 1
ATOM 4645 O O . GLY A 1 657 ? 31.082 11.706 -32.352 1.00 65.88 657 GLY A O 1
ATOM 4646 N N . ALA A 1 658 ? 29.309 12.877 -31.580 1.00 71.50 658 ALA A N 1
ATOM 4647 C CA . ALA A 1 658 ? 30.098 13.941 -30.920 1.00 71.50 658 ALA A CA 1
ATOM 4648 C C . ALA A 1 658 ? 29.994 14.232 -29.380 1.00 71.50 658 ALA A C 1
ATOM 4650 O O . ALA A 1 658 ? 31.062 14.538 -28.862 1.00 71.50 658 ALA A O 1
ATOM 4651 N N . ALA A 1 659 ? 28.849 14.228 -28.638 1.00 75.44 659 ALA A N 1
ATOM 4652 C CA . ALA A 1 659 ? 28.814 14.397 -27.139 1.00 75.44 659 ALA A CA 1
ATOM 4653 C C . ALA A 1 659 ? 27.466 14.279 -26.257 1.00 75.44 659 ALA A C 1
ATOM 4655 O O . ALA A 1 659 ? 27.533 14.605 -25.074 1.00 75.44 659 ALA A O 1
ATOM 4656 N N . TYR A 1 660 ? 26.239 13.897 -26.711 1.00 76.38 660 TYR A N 1
ATOM 4657 C CA . TYR A 1 660 ? 24.933 13.977 -25.941 1.00 76.38 660 TYR A CA 1
ATOM 4658 C C . TYR A 1 660 ? 24.755 13.041 -24.702 1.00 76.38 660 TYR A C 1
ATOM 4660 O O . TYR A 1 660 ? 25.214 11.923 -24.786 1.00 76.38 660 TYR A O 1
ATOM 4668 N N . ALA A 1 661 ? 24.043 13.382 -23.600 1.00 61.28 661 ALA A N 1
ATOM 4669 C CA . ALA A 1 661 ? 23.823 12.585 -22.352 1.00 61.28 661 ALA A CA 1
ATOM 4670 C C . ALA A 1 661 ? 23.145 13.185 -21.087 1.00 61.28 661 ALA A C 1
ATOM 4672 O O . ALA A 1 661 ? 23.837 13.930 -20.400 1.00 61.28 661 ALA A O 1
ATOM 4673 N N . GLY A 1 662 ? 21.919 12.806 -20.615 1.00 58.66 662 GLY A N 1
ATOM 4674 C CA . GLY A 1 662 ? 21.182 11.502 -20.637 1.00 58.66 662 GLY A CA 1
ATOM 4675 C C . GLY A 1 662 ? 19.629 11.499 -20.859 1.00 58.66 662 GLY A C 1
ATOM 4676 O O . GLY A 1 662 ? 19.012 12.465 -20.439 1.00 58.66 662 GLY A O 1
ATOM 4677 N N . LEU A 1 663 ? 19.015 10.420 -21.448 1.00 77.81 663 LEU A N 1
ATOM 4678 C CA . LEU A 1 663 ? 17.681 10.296 -22.175 1.00 77.81 663 LEU A CA 1
ATOM 4679 C C . LEU A 1 663 ? 17.709 10.715 -23.664 1.00 77.81 663 LEU A C 1
ATOM 4681 O O . LEU A 1 663 ? 18.028 11.858 -23.912 1.00 77.81 663 LEU A O 1
ATOM 4685 N N . ALA A 1 664 ? 17.342 9.896 -24.675 1.00 74.62 664 ALA A N 1
ATOM 4686 C CA . ALA A 1 664 ? 17.482 10.296 -26.109 1.00 74.62 664 ALA A CA 1
ATOM 4687 C C . ALA A 1 664 ? 16.689 9.737 -27.364 1.00 74.62 664 ALA A C 1
ATOM 4689 O O . ALA A 1 664 ? 16.846 8.591 -27.764 1.00 74.62 664 ALA A O 1
ATOM 4690 N N . ALA A 1 665 ? 16.006 10.576 -28.150 1.00 72.31 665 ALA A N 1
ATOM 4691 C CA . ALA A 1 665 ? 15.339 10.214 -29.426 1.00 72.31 665 ALA A CA 1
ATOM 4692 C C . ALA A 1 665 ? 16.202 9.757 -30.610 1.00 72.31 665 ALA A C 1
ATOM 4694 O O . ALA A 1 665 ? 17.333 10.196 -30.709 1.00 72.31 665 ALA A O 1
ATOM 4695 N N . LEU A 1 666 ? 15.626 8.932 -31.510 1.00 75.56 666 LEU A N 1
ATOM 4696 C CA . LEU A 1 666 ? 16.084 8.474 -32.846 1.00 75.56 666 LEU A CA 1
ATOM 4697 C C . LEU A 1 666 ? 15.164 7.448 -33.519 1.00 75.56 666 LEU A C 1
ATOM 4699 O O . LEU A 1 666 ? 14.758 6.566 -32.812 1.00 75.56 666 LEU A O 1
ATOM 4703 N N . ASP A 1 667 ? 14.908 7.453 -34.830 1.00 66.38 667 ASP A N 1
ATOM 4704 C CA . ASP A 1 667 ? 13.735 6.851 -35.533 1.00 66.38 667 ASP A CA 1
ATOM 4705 C C . ASP A 1 667 ? 13.574 5.296 -35.706 1.00 66.38 667 ASP A C 1
ATOM 4707 O O . ASP A 1 667 ? 13.542 4.559 -34.720 1.00 66.38 667 ASP A O 1
ATOM 4711 N N . ASN A 1 668 ? 13.389 4.798 -36.950 1.00 70.69 668 ASN A N 1
ATOM 4712 C CA . ASN A 1 668 ? 13.293 3.379 -37.374 1.00 70.69 668 ASN A CA 1
ATOM 4713 C C . ASN A 1 668 ? 14.485 2.890 -38.234 1.00 70.69 668 ASN A C 1
ATOM 4715 O O . ASN A 1 668 ? 14.625 1.691 -38.471 1.00 70.69 668 ASN A O 1
ATOM 4719 N N . ALA A 1 669 ? 15.265 3.790 -38.831 1.00 68.12 669 ALA A N 1
ATOM 4720 C CA . ALA A 1 669 ? 16.280 3.507 -39.844 1.00 68.12 669 ALA A CA 1
ATOM 4721 C C . ALA A 1 669 ? 17.716 3.480 -39.295 1.00 68.12 669 ALA A C 1
ATOM 4723 O O . ALA A 1 669 ? 18.687 3.563 -40.049 1.00 68.12 669 ALA A O 1
ATOM 4724 N N . GLY A 1 670 ? 17.874 3.330 -37.993 1.00 54.19 670 GLY A N 1
ATOM 4725 C CA . GLY A 1 670 ? 19.100 3.625 -37.276 1.00 54.19 670 GLY A CA 1
ATOM 4726 C C . GLY A 1 670 ? 19.147 5.002 -36.639 1.00 54.19 670 GLY A C 1
ATOM 4727 O O . GLY A 1 670 ? 19.891 5.232 -35.683 1.00 54.19 670 GLY A O 1
ATOM 4728 N N . ALA A 1 671 ? 18.436 5.944 -37.225 1.00 79.38 671 ALA A N 1
ATOM 4729 C CA . ALA A 1 671 ? 19.048 7.207 -37.479 1.00 79.38 671 ALA A CA 1
ATOM 4730 C C . ALA A 1 671 ? 18.855 8.204 -36.345 1.00 79.38 671 ALA A C 1
ATOM 4732 O O . ALA A 1 671 ? 17.896 8.224 -35.585 1.00 79.38 671 ALA A O 1
ATOM 4733 N N . PRO A 1 672 ? 19.840 9.072 -36.187 1.00 70.94 672 PRO A N 1
ATOM 4734 C CA . PRO A 1 672 ? 20.074 9.845 -34.375 1.00 70.94 672 PRO A CA 1
ATOM 4735 C C . PRO A 1 672 ? 19.074 10.715 -33.564 1.00 70.94 672 PRO A C 1
ATOM 4737 O O . PRO A 1 672 ? 19.399 10.894 -32.420 1.00 70.94 672 PRO A O 1
ATOM 4740 N N . ILE A 1 673 ? 17.883 11.163 -33.991 1.00 80.00 673 ILE A N 1
ATOM 4741 C CA . ILE A 1 673 ? 17.033 12.239 -33.374 1.00 80.00 673 ILE A CA 1
ATOM 4742 C C . ILE A 1 673 ? 17.582 13.133 -32.198 1.00 80.00 673 ILE A C 1
ATOM 4744 O O . ILE A 1 673 ? 18.176 14.120 -32.602 1.00 80.00 673 ILE A O 1
ATOM 4748 N N . TRP A 1 674 ? 17.439 12.977 -30.845 1.00 74.88 674 TRP A N 1
ATOM 4749 C CA . TRP A 1 674 ? 17.794 14.043 -29.811 1.00 74.88 674 TRP A CA 1
ATOM 4750 C C . TRP A 1 674 ? 18.278 13.627 -28.349 1.00 74.88 674 TRP A C 1
ATOM 4752 O O . TRP A 1 674 ? 17.924 12.528 -27.966 1.00 74.88 674 TRP A O 1
ATOM 4762 N N . GLY A 1 675 ? 18.980 14.423 -27.456 1.00 68.19 675 GLY A N 1
ATOM 4763 C CA . GLY A 1 675 ? 19.282 14.026 -25.999 1.00 68.19 675 GLY A CA 1
ATOM 4764 C C . GLY A 1 675 ? 20.157 14.874 -24.928 1.00 68.19 675 GLY A C 1
ATOM 4765 O O . GLY A 1 675 ? 21.309 15.032 -25.261 1.00 68.19 675 GLY A O 1
ATOM 4766 N N . PRO A 1 676 ? 19.808 15.220 -23.623 1.00 78.19 676 PRO A N 1
ATOM 4767 C CA . PRO A 1 676 ? 20.222 16.369 -22.655 1.00 78.19 676 PRO A CA 1
ATOM 4768 C C . PRO A 1 676 ? 21.556 16.560 -21.782 1.00 78.19 676 PRO A C 1
ATOM 4770 O O . PRO A 1 676 ? 21.937 15.575 -21.203 1.00 78.19 676 PRO A O 1
ATOM 4773 N N . THR A 1 677 ? 22.125 17.784 -21.464 1.00 80.75 677 THR A N 1
ATOM 4774 C CA . THR A 1 677 ? 23.530 18.259 -20.972 1.00 80.75 677 THR A CA 1
ATOM 4775 C C . THR A 1 677 ? 24.048 18.444 -19.481 1.00 80.75 677 THR A C 1
ATOM 4777 O O . THR A 1 677 ? 23.641 19.371 -18.789 1.00 80.75 677 THR A O 1
ATOM 4780 N N . ILE A 1 678 ? 25.016 17.690 -18.896 1.00 76.75 678 ILE A N 1
ATOM 4781 C CA . ILE A 1 678 ? 25.020 17.519 -17.393 1.00 76.75 678 ILE A CA 1
ATOM 4782 C C . ILE A 1 678 ? 26.432 17.245 -16.656 1.00 76.75 678 ILE A C 1
ATOM 4784 O O . ILE A 1 678 ? 27.285 16.648 -17.301 1.00 76.75 678 ILE A O 1
ATOM 4788 N N . SER A 1 679 ? 26.768 17.607 -15.361 1.00 67.38 679 SER A N 1
ATOM 4789 C CA . SER A 1 679 ? 28.101 17.280 -14.656 1.00 67.38 679 SER A CA 1
ATOM 4790 C C . SER A 1 679 ? 28.402 17.617 -13.113 1.00 67.38 679 SER A C 1
ATOM 4792 O O . SER A 1 679 ? 28.626 18.777 -12.779 1.00 67.38 679 SER A O 1
ATOM 4794 N N . GLY A 1 680 ? 28.547 16.629 -12.176 1.00 66.12 680 GLY A N 1
ATOM 4795 C CA . GLY A 1 680 ? 29.196 16.628 -10.791 1.00 66.12 680 GLY A CA 1
ATOM 4796 C C . GLY A 1 680 ? 28.405 16.523 -9.417 1.00 66.12 680 GLY A C 1
ATOM 4797 O O . GLY A 1 680 ? 28.000 17.563 -8.914 1.00 66.12 680 GLY A O 1
ATOM 4798 N N . GLY A 1 681 ? 28.194 15.360 -8.719 1.00 62.75 681 GLY A N 1
ATOM 4799 C CA . GLY A 1 681 ? 27.365 15.316 -7.445 1.00 62.75 681 GLY A CA 1
ATOM 4800 C C . GLY A 1 681 ? 27.150 14.008 -6.592 1.00 62.75 681 GLY A C 1
ATOM 4801 O O . GLY A 1 681 ? 28.148 13.341 -6.335 1.00 62.75 681 GLY A O 1
ATOM 4802 N N . ASN A 1 682 ? 25.923 13.714 -6.045 1.00 65.06 682 ASN A N 1
ATOM 4803 C CA . ASN A 1 682 ? 25.627 12.852 -4.839 1.00 65.06 682 ASN A CA 1
ATOM 4804 C C . ASN A 1 682 ? 26.619 11.729 -4.568 1.00 65.06 682 ASN A C 1
ATOM 4806 O O . ASN A 1 682 ? 26.824 10.812 -5.364 1.00 65.06 682 ASN A O 1
ATOM 4810 N N . ILE A 1 683 ? 27.178 11.791 -3.372 1.00 42.44 683 ILE A N 1
ATOM 4811 C CA . ILE A 1 683 ? 28.618 11.684 -3.295 1.00 42.44 683 ILE A CA 1
ATOM 4812 C C . ILE A 1 683 ? 29.024 10.226 -3.525 1.00 42.44 683 ILE A C 1
ATOM 4814 O O . ILE A 1 683 ? 28.586 9.319 -2.819 1.00 42.44 683 ILE A O 1
ATOM 4818 N N . ASN A 1 684 ? 29.843 10.010 -4.555 1.00 40.25 684 ASN A N 1
ATOM 4819 C CA . ASN A 1 684 ? 30.346 8.715 -5.036 1.00 40.25 684 ASN A CA 1
ATOM 4820 C C . ASN A 1 684 ? 29.310 7.750 -5.641 1.00 40.25 684 ASN A C 1
ATOM 4822 O O . ASN A 1 684 ? 29.708 6.851 -6.384 1.00 40.25 684 ASN A O 1
ATOM 4826 N N . THR A 1 685 ? 28.003 7.918 -5.396 1.00 52.97 685 THR A N 1
ATOM 4827 C CA . THR A 1 685 ? 27.001 7.240 -6.237 1.00 52.97 685 THR A CA 1
ATOM 4828 C C . THR A 1 685 ? 27.145 7.727 -7.669 1.00 52.97 685 THR A C 1
ATOM 4830 O O . THR A 1 685 ? 27.655 8.818 -7.910 1.00 52.97 685 THR A O 1
ATOM 4833 N N . THR A 1 686 ? 26.726 6.914 -8.632 1.00 60.03 686 THR A N 1
ATOM 4834 C CA . THR A 1 686 ? 26.866 7.227 -10.053 1.00 60.03 686 THR A CA 1
ATOM 4835 C C . THR A 1 686 ? 25.460 7.695 -10.572 1.00 60.03 686 THR A C 1
ATOM 4837 O O . THR A 1 686 ? 24.577 6.861 -10.710 1.00 60.03 686 THR A O 1
ATOM 4840 N N . PRO A 1 687 ? 25.208 9.023 -10.712 1.00 59.50 687 PRO A N 1
ATOM 4841 C CA . PRO A 1 687 ? 23.994 9.774 -11.165 1.00 59.50 687 PRO A CA 1
ATOM 4842 C C . PRO A 1 687 ? 23.215 9.445 -12.481 1.00 59.50 687 PRO A C 1
ATOM 4844 O O . PRO A 1 687 ? 23.858 9.329 -13.492 1.00 59.50 687 PRO A O 1
ATOM 4847 N N . ALA A 1 688 ? 21.866 9.497 -12.575 1.00 77.19 688 ALA A N 1
ATOM 4848 C CA . ALA A 1 688 ? 20.993 8.444 -13.138 1.00 77.19 688 ALA A CA 1
ATOM 4849 C C . ALA A 1 688 ? 19.538 8.735 -13.904 1.00 77.19 688 ALA A C 1
ATOM 4851 O O . ALA A 1 688 ? 19.259 9.916 -13.863 1.00 77.19 688 ALA A O 1
ATOM 4852 N N . VAL A 1 689 ? 18.547 8.062 -14.700 1.00 70.25 689 VAL A N 1
ATOM 4853 C CA . VAL A 1 689 ? 17.947 6.835 -15.604 1.00 70.25 689 VAL A CA 1
ATOM 4854 C C . VAL A 1 689 ? 17.380 5.193 -15.394 1.00 70.25 689 VAL A C 1
ATOM 4856 O O . VAL A 1 689 ? 17.831 4.406 -16.192 1.00 70.25 689 VAL A O 1
ATOM 4859 N N . TYR A 1 690 ? 16.561 4.291 -14.604 1.00 68.56 690 TYR A N 1
ATOM 4860 C CA . TYR A 1 690 ? 15.311 3.883 -13.644 1.00 68.56 690 TYR A CA 1
ATOM 4861 C C . TYR A 1 690 ? 14.004 2.953 -14.060 1.00 68.56 690 TYR A C 1
ATOM 4863 O O . TYR A 1 690 ? 14.178 1.757 -14.157 1.00 68.56 690 TYR A O 1
ATOM 4871 N N . ALA A 1 691 ? 12.730 3.397 -14.366 1.00 69.31 691 ALA A N 1
ATOM 4872 C CA . ALA A 1 691 ? 11.582 2.711 -15.151 1.00 69.31 691 ALA A CA 1
ATOM 4873 C C . ALA A 1 691 ? 10.826 3.682 -16.172 1.00 69.31 691 ALA A C 1
ATOM 4875 O O . ALA A 1 691 ? 11.363 4.775 -16.279 1.00 69.31 691 ALA A O 1
ATOM 4876 N N . LEU A 1 692 ? 9.692 3.404 -16.920 1.00 61.66 692 LEU A N 1
ATOM 4877 C CA . LEU A 1 692 ? 8.892 4.347 -17.844 1.00 61.66 692 LEU A CA 1
ATOM 4878 C C . LEU A 1 692 ? 7.377 3.927 -18.242 1.00 61.66 692 LEU A C 1
ATOM 4880 O O . LEU A 1 692 ? 7.025 2.828 -17.855 1.00 61.66 692 LEU A O 1
ATOM 4884 N N . ALA A 1 693 ? 6.474 4.727 -18.957 1.00 68.12 693 ALA A N 1
ATOM 4885 C CA . ALA A 1 693 ? 5.073 4.428 -19.571 1.00 68.12 693 ALA A CA 1
ATOM 4886 C C . ALA A 1 693 ? 4.146 5.619 -20.118 1.00 68.12 693 ALA A C 1
ATOM 4888 O O . ALA A 1 693 ? 4.351 6.711 -19.629 1.00 68.12 693 ALA A O 1
ATOM 4889 N N . VAL A 1 694 ? 3.116 5.469 -21.036 1.00 63.12 694 VAL A N 1
ATOM 4890 C CA . VAL A 1 694 ? 2.683 6.389 -22.211 1.00 63.12 694 VAL A CA 1
ATOM 4891 C C . VAL A 1 694 ? 1.196 6.929 -22.477 1.00 63.12 694 VAL A C 1
ATOM 4893 O O . VAL A 1 694 ? 0.249 6.262 -22.099 1.00 63.12 694 VAL A O 1
ATOM 4896 N N . SER A 1 695 ? 0.945 8.084 -23.190 1.00 59.97 695 SER A N 1
ATOM 4897 C CA . SER A 1 695 ? -0.363 8.857 -23.325 1.00 59.97 695 SER A CA 1
ATOM 4898 C C . SER A 1 695 ? -0.494 10.119 -24.311 1.00 59.97 695 SER A C 1
ATOM 4900 O O . SER A 1 695 ? -0.861 11.213 -23.867 1.00 59.97 695 SER A O 1
ATOM 4902 N N . ALA A 1 696 ? -0.283 10.030 -25.644 1.00 57.91 696 ALA A N 1
ATOM 4903 C CA . ALA A 1 696 ? -0.571 11.080 -26.692 1.00 57.91 696 ALA A CA 1
ATOM 4904 C C . ALA A 1 696 ? 0.465 12.189 -27.063 1.00 57.91 696 ALA A C 1
ATOM 4906 O O . ALA A 1 696 ? 1.340 11.920 -27.881 1.00 57.91 696 ALA A O 1
ATOM 4907 N N . ASN A 1 697 ? 0.408 13.411 -26.509 1.00 66.44 697 ASN A N 1
ATOM 4908 C CA . ASN A 1 697 ? 1.321 14.533 -26.858 1.00 66.44 697 ASN A CA 1
ATOM 4909 C C . ASN A 1 697 ? 2.132 15.040 -25.670 1.00 66.44 697 ASN A C 1
ATOM 4911 O O . ASN A 1 697 ? 2.635 16.156 -25.642 1.00 66.44 697 ASN A O 1
ATOM 4915 N N . ILE A 1 698 ? 2.235 14.211 -24.650 1.00 65.31 698 ILE A N 1
ATOM 4916 C CA . ILE A 1 698 ? 2.885 14.506 -23.384 1.00 65.31 698 ILE A CA 1
ATOM 4917 C C . ILE A 1 698 ? 4.000 13.421 -23.176 1.00 65.31 698 ILE A C 1
ATOM 4919 O O . ILE A 1 698 ? 4.066 12.551 -24.001 1.00 65.31 698 ILE A O 1
ATOM 4923 N N . VAL A 1 699 ? 5.018 13.402 -22.316 1.00 63.19 699 VAL A N 1
ATOM 4924 C CA . VAL A 1 699 ? 5.914 12.215 -22.018 1.00 63.19 699 VAL A CA 1
ATOM 4925 C C . VAL A 1 699 ? 6.576 12.510 -20.674 1.00 63.19 699 VAL A C 1
ATOM 4927 O O . VAL A 1 699 ? 6.622 13.666 -20.363 1.00 63.19 699 VAL A O 1
ATOM 4930 N N . TYR A 1 700 ? 7.040 11.611 -19.802 1.00 70.31 700 TYR A N 1
ATOM 4931 C CA . TYR A 1 700 ? 7.512 12.051 -18.458 1.00 70.31 700 TYR A CA 1
ATOM 4932 C C . TYR A 1 700 ? 8.896 11.491 -18.111 1.00 70.31 700 TYR A C 1
ATOM 4934 O O . TYR A 1 700 ? 9.474 10.960 -19.037 1.00 70.31 700 TYR A O 1
ATOM 4942 N N . ALA A 1 701 ? 9.508 11.670 -16.926 1.00 56.97 701 ALA A N 1
ATOM 4943 C CA . ALA A 1 701 ? 10.824 11.086 -16.552 1.00 56.97 701 ALA A CA 1
ATOM 4944 C C . ALA A 1 701 ? 11.507 11.566 -15.259 1.00 56.97 701 ALA A C 1
ATOM 4946 O O . ALA A 1 701 ? 10.878 12.223 -14.454 1.00 56.97 701 ALA A O 1
ATOM 4947 N N . GLY A 1 702 ? 12.771 11.176 -15.005 1.00 72.00 702 GLY A N 1
ATOM 4948 C CA . GLY A 1 702 ? 13.474 11.466 -13.763 1.00 72.00 702 GLY A CA 1
ATOM 4949 C C . GLY A 1 702 ? 14.926 11.038 -13.715 1.00 72.00 702 GLY A C 1
ATOM 4950 O O . GLY A 1 702 ? 15.629 11.037 -14.706 1.00 72.00 702 GLY A O 1
ATOM 4951 N N . GLY A 1 703 ? 15.370 10.700 -12.524 1.00 64.94 703 GLY A N 1
ATOM 4952 C CA . GLY A 1 703 ? 16.594 9.981 -12.293 1.00 64.94 703 GLY A CA 1
ATOM 4953 C C . GLY A 1 703 ? 17.581 10.681 -11.386 1.00 64.94 703 GLY A C 1
ATOM 4954 O O . GLY A 1 703 ? 17.283 11.722 -10.815 1.00 64.94 703 GLY A O 1
ATOM 4955 N N . ASN A 1 704 ? 18.738 10.066 -11.178 1.00 79.88 704 ASN A N 1
ATOM 4956 C CA . ASN A 1 704 ? 19.818 10.596 -10.362 1.00 79.88 704 ASN A CA 1
ATOM 4957 C C . ASN A 1 704 ? 20.730 11.537 -11.185 1.00 79.88 704 ASN A C 1
ATOM 4959 O O . ASN A 1 704 ? 21.800 11.773 -10.692 1.00 79.88 704 ASN A O 1
ATOM 4963 N N . PHE A 1 705 ? 20.444 12.007 -12.424 1.00 77.88 705 PHE A N 1
ATOM 4964 C CA . PHE A 1 705 ? 21.380 12.791 -13.297 1.00 77.88 705 PHE A CA 1
ATOM 4965 C C . PHE A 1 705 ? 21.913 14.141 -12.757 1.00 77.88 705 PHE A C 1
ATOM 4967 O O . PHE A 1 705 ? 22.862 14.046 -12.021 1.00 77.88 705 PHE A O 1
ATOM 4974 N N . THR A 1 706 ? 21.350 15.341 -13.013 1.00 78.94 706 THR A N 1
ATOM 4975 C CA . THR A 1 706 ? 21.187 16.624 -12.166 1.00 78.94 706 THR A CA 1
ATOM 4976 C C . THR A 1 706 ? 20.653 17.660 -13.064 1.00 78.94 706 THR A C 1
ATOM 4978 O O . THR A 1 706 ? 19.980 18.572 -12.621 1.00 78.94 706 THR A O 1
ATOM 4981 N N . SER A 1 707 ? 21.294 17.655 -14.207 1.00 74.69 707 SER A N 1
ATOM 4982 C CA . SER A 1 707 ? 21.545 18.812 -14.991 1.00 74.69 707 SER A CA 1
ATOM 4983 C C . SER A 1 707 ? 21.034 18.560 -16.347 1.00 74.69 707 SER A C 1
ATOM 4985 O O . SER A 1 707 ? 20.651 17.439 -16.630 1.00 74.69 707 SER A O 1
ATOM 4987 N N . VAL A 1 708 ? 20.995 19.668 -17.074 1.00 78.06 708 VAL A N 1
ATOM 4988 C CA . VAL A 1 708 ? 20.801 19.886 -18.496 1.00 78.06 708 VAL A CA 1
ATOM 4989 C C . VAL A 1 708 ? 21.228 21.396 -18.742 1.00 78.06 708 VAL A C 1
ATOM 4991 O O . VAL A 1 708 ? 20.333 22.187 -19.022 1.00 78.06 708 VAL A O 1
ATOM 4994 N N . ASP A 1 709 ? 22.520 21.812 -18.473 1.00 80.00 709 ASP A N 1
ATOM 4995 C CA . ASP A 1 709 ? 23.330 23.089 -18.767 1.00 80.00 709 ASP A CA 1
ATOM 4996 C C . ASP A 1 709 ? 24.270 23.826 -17.650 1.00 80.00 709 ASP A C 1
ATOM 4998 O O . ASP A 1 709 ? 25.019 23.057 -17.040 1.00 80.00 709 ASP A O 1
ATOM 5002 N N . VAL A 1 710 ? 24.369 25.183 -17.317 1.00 75.00 710 VAL A N 1
ATOM 5003 C CA . VAL A 1 710 ? 25.112 25.823 -16.087 1.00 75.00 710 VAL A CA 1
ATOM 5004 C C . VAL A 1 710 ? 24.422 26.318 -14.737 1.00 75.00 710 VAL A C 1
ATOM 5006 O O . VAL A 1 710 ? 24.956 25.934 -13.702 1.00 75.00 710 VAL A O 1
ATOM 5009 N N . VAL A 1 711 ? 23.328 27.114 -14.622 1.00 81.31 711 VAL A N 1
ATOM 5010 C CA . VAL A 1 711 ? 22.587 27.446 -13.335 1.00 81.31 711 VAL A CA 1
ATOM 5011 C C . VAL A 1 711 ? 21.122 26.885 -13.221 1.00 81.31 711 VAL A C 1
ATOM 5013 O O . VAL A 1 711 ? 20.423 27.020 -14.212 1.00 81.31 711 VAL A O 1
ATOM 5016 N N . GLY A 1 712 ? 20.677 26.375 -12.029 1.00 76.06 712 GLY A N 1
ATOM 5017 C CA . GLY A 1 712 ? 19.974 25.098 -11.621 1.00 76.06 712 GLY A CA 1
ATOM 5018 C C . GLY A 1 712 ? 18.461 24.737 -11.767 1.00 76.06 712 GLY A C 1
ATOM 5019 O O . GLY A 1 712 ? 17.741 25.395 -12.497 1.00 76.06 712 GLY A O 1
ATOM 5020 N N . ARG A 1 713 ? 18.055 23.606 -11.107 1.00 75.25 713 ARG A N 1
ATOM 5021 C CA . ARG A 1 713 ? 16.729 22.879 -11.085 1.00 75.25 713 ARG A CA 1
ATOM 5022 C C . ARG A 1 713 ? 16.620 21.451 -10.436 1.00 75.25 713 ARG A C 1
ATOM 5024 O O . ARG A 1 713 ? 17.378 20.609 -10.891 1.00 75.25 713 ARG A O 1
ATOM 5031 N N . SER A 1 714 ? 15.560 21.001 -9.730 1.00 71.31 714 SER A N 1
ATOM 5032 C CA . SER A 1 714 ? 15.505 19.590 -9.189 1.00 71.31 714 SER A CA 1
ATOM 5033 C C . SER A 1 714 ? 14.326 18.588 -9.500 1.00 71.31 714 SER A C 1
ATOM 5035 O O . SER A 1 714 ? 13.187 18.987 -9.646 1.00 71.31 714 SER A O 1
ATOM 5037 N N . ARG A 1 715 ? 14.667 17.283 -9.612 1.00 79.62 715 ARG A N 1
ATOM 5038 C CA . ARG A 1 715 ? 14.095 15.899 -9.895 1.00 79.62 715 ARG A CA 1
ATOM 5039 C C . ARG A 1 715 ? 13.492 15.248 -11.178 1.00 79.62 715 ARG A C 1
ATOM 5041 O O . ARG A 1 715 ? 13.779 14.081 -11.379 1.00 79.62 715 ARG A O 1
ATOM 5048 N N . LEU A 1 716 ? 12.687 15.857 -12.026 1.00 72.06 716 LEU A N 1
ATOM 5049 C CA . LEU A 1 716 ? 11.839 15.252 -13.097 1.00 72.06 716 LEU A CA 1
ATOM 5050 C C . LEU A 1 716 ? 11.515 16.392 -14.069 1.00 72.06 716 LEU A C 1
ATOM 5052 O O . LEU A 1 716 ? 11.359 17.494 -13.574 1.00 72.06 716 LEU A O 1
ATOM 5056 N N . ALA A 1 717 ? 11.373 16.239 -15.388 1.00 65.44 717 ALA A N 1
ATOM 5057 C CA . ALA A 1 717 ? 11.520 17.384 -16.314 1.00 65.44 717 ALA A CA 1
ATOM 5058 C C . ALA A 1 717 ? 11.184 17.429 -17.832 1.00 65.44 717 ALA A C 1
ATOM 5060 O O . ALA A 1 717 ? 11.927 16.854 -18.605 1.00 65.44 717 ALA A O 1
ATOM 5061 N N . ALA A 1 718 ? 10.232 18.254 -18.288 1.00 73.44 718 ALA A N 1
ATOM 5062 C CA . ALA A 1 718 ? 9.528 18.445 -19.600 1.00 73.44 718 ALA A CA 1
ATOM 5063 C C . ALA A 1 718 ? 10.053 18.496 -21.077 1.00 73.44 718 ALA A C 1
ATOM 5065 O O . ALA A 1 718 ? 11.146 18.980 -21.349 1.00 73.44 718 ALA A O 1
ATOM 5066 N N . PHE A 1 719 ? 9.222 18.086 -22.075 1.00 80.06 719 PHE A N 1
ATOM 5067 C CA . PHE A 1 719 ? 9.662 17.927 -23.474 1.00 80.06 719 PHE A CA 1
ATOM 5068 C C . PHE A 1 719 ? 8.666 17.748 -24.768 1.00 80.06 719 PHE A C 1
ATOM 5070 O O . PHE A 1 719 ? 8.791 16.719 -25.417 1.00 80.06 719 PHE A O 1
ATOM 5077 N N . ASP A 1 720 ? 7.888 18.714 -25.355 1.00 72.69 720 ASP A N 1
ATOM 5078 C CA . ASP A 1 720 ? 7.315 18.971 -26.788 1.00 72.69 720 ASP A CA 1
ATOM 5079 C C . ASP A 1 720 ? 6.919 17.891 -27.919 1.00 72.69 720 ASP A C 1
ATOM 5081 O O . ASP A 1 720 ? 6.462 16.801 -27.585 1.00 72.69 720 ASP A O 1
ATOM 5085 N N . ILE A 1 721 ? 7.009 18.200 -29.269 1.00 67.81 721 ILE A N 1
ATOM 5086 C CA . ILE A 1 721 ? 6.690 17.369 -30.533 1.00 67.81 721 ILE A CA 1
ATOM 5087 C C . ILE A 1 721 ? 7.756 16.913 -31.675 1.00 67.81 721 ILE A C 1
ATOM 5089 O O . ILE A 1 721 ? 7.902 15.703 -31.769 1.00 67.81 721 ILE A O 1
ATOM 5093 N N . THR A 1 722 ? 8.494 17.701 -32.544 1.00 63.91 722 THR A N 1
ATOM 5094 C CA . THR A 1 722 ? 9.812 17.376 -33.289 1.00 63.91 722 THR A CA 1
ATOM 5095 C C . THR A 1 722 ? 11.259 18.195 -33.206 1.00 63.91 722 THR A C 1
ATOM 5097 O O . THR A 1 722 ? 11.718 18.480 -34.306 1.00 63.91 722 THR A O 1
ATOM 5100 N N . ALA A 1 723 ? 12.184 18.707 -32.270 1.00 58.47 723 ALA A N 1
ATOM 5101 C CA . ALA A 1 723 ? 12.465 19.110 -30.802 1.00 58.47 723 ALA A CA 1
ATOM 5102 C C . ALA A 1 723 ? 13.899 19.173 -30.223 1.00 58.47 723 ALA A C 1
ATOM 5104 O O . ALA A 1 723 ? 14.538 20.224 -30.253 1.00 58.47 723 ALA A O 1
ATOM 5105 N N . GLY A 1 724 ? 14.212 18.259 -29.318 1.00 55.91 724 GLY A N 1
ATOM 5106 C CA . GLY A 1 724 ? 14.753 18.558 -27.978 1.00 55.91 724 GLY A CA 1
ATOM 5107 C C . GLY A 1 724 ? 14.553 19.898 -27.155 1.00 55.91 724 GLY A C 1
ATOM 5108 O O . GLY A 1 724 ? 15.072 19.950 -26.071 1.00 55.91 724 GLY A O 1
ATOM 5109 N N . THR A 1 725 ? 13.894 21.027 -27.458 1.00 80.38 725 THR A N 1
ATOM 5110 C CA . THR A 1 725 ? 14.033 22.309 -26.672 1.00 80.38 725 THR A CA 1
ATOM 5111 C C . THR A 1 725 ? 13.416 22.391 -25.218 1.00 80.38 725 THR A C 1
ATOM 5113 O O . THR A 1 725 ? 12.585 23.225 -24.904 1.00 80.38 725 THR A O 1
ATOM 5116 N N . LEU A 1 726 ? 13.827 21.515 -24.277 1.00 78.75 726 LEU A N 1
ATOM 5117 C CA . LEU A 1 726 ? 13.479 21.286 -22.830 1.00 78.75 726 LEU A CA 1
ATOM 5118 C C . LEU A 1 726 ? 12.390 22.197 -22.193 1.00 78.75 726 LEU A C 1
ATOM 5120 O O . LEU A 1 726 ? 12.676 23.356 -21.990 1.00 78.75 726 LEU A O 1
ATOM 5124 N N . LEU A 1 727 ? 11.174 21.729 -21.854 1.00 82.19 727 LEU A N 1
ATOM 5125 C CA . LEU A 1 727 ? 9.878 22.462 -22.019 1.00 82.19 727 LEU A CA 1
ATOM 5126 C C . LEU A 1 727 ? 9.199 23.144 -20.775 1.00 82.19 727 LEU A C 1
ATOM 5128 O O . LEU A 1 727 ? 8.467 22.518 -20.023 1.00 82.19 727 LEU A O 1
ATOM 5132 N N . GLY A 1 728 ? 9.441 24.434 -20.478 1.00 69.31 728 GLY A N 1
ATOM 5133 C CA . GLY A 1 728 ? 8.812 25.193 -19.348 1.00 69.31 728 GLY A CA 1
ATOM 5134 C C . GLY A 1 728 ? 9.145 24.844 -17.863 1.00 69.31 728 GLY A C 1
ATOM 5135 O O . GLY A 1 728 ? 10.284 24.783 -17.438 1.00 69.31 728 GLY A O 1
ATOM 5136 N N . TRP A 1 729 ? 8.124 24.724 -17.028 1.00 82.00 729 TRP A N 1
ATOM 5137 C CA . TRP A 1 729 ? 7.898 23.743 -15.955 1.00 82.00 729 TRP A CA 1
ATOM 5138 C C . TRP A 1 729 ? 8.930 23.322 -14.827 1.00 82.00 729 TRP A C 1
ATOM 5140 O O . TRP A 1 729 ? 9.793 22.524 -15.166 1.00 82.00 729 TRP A O 1
ATOM 5150 N N . ASN A 1 730 ? 8.859 23.666 -13.496 1.00 75.44 730 ASN A N 1
ATOM 5151 C CA . ASN A 1 730 ? 9.942 23.423 -12.437 1.00 75.44 730 ASN A CA 1
ATOM 5152 C C . ASN A 1 730 ? 9.680 22.600 -11.101 1.00 75.44 730 ASN A C 1
ATOM 5154 O O . ASN A 1 730 ? 9.870 23.209 -10.059 1.00 75.44 730 ASN A O 1
ATOM 5158 N N . PRO A 1 731 ? 9.489 21.265 -10.974 1.00 75.19 731 PRO A N 1
ATOM 5159 C CA . PRO A 1 731 ? 9.296 20.550 -9.681 1.00 75.19 731 PRO A CA 1
ATOM 5160 C C . PRO A 1 731 ? 10.178 20.965 -8.532 1.00 75.19 731 PRO A C 1
ATOM 5162 O O . PRO A 1 731 ? 9.726 20.994 -7.396 1.00 75.19 731 PRO A O 1
ATOM 5165 N N . GLY A 1 732 ? 11.458 21.190 -8.836 1.00 63.66 732 GLY A N 1
ATOM 5166 C CA . GLY A 1 732 ? 12.529 21.158 -7.852 1.00 63.66 732 GLY A CA 1
ATOM 5167 C C . GLY A 1 732 ? 12.374 19.951 -6.960 1.00 63.66 732 GLY A C 1
ATOM 5168 O O . GLY A 1 732 ? 11.616 19.047 -7.306 1.00 63.66 732 GLY A O 1
ATOM 5169 N N . ALA A 1 733 ? 13.174 19.856 -5.901 1.00 67.81 733 ALA A N 1
ATOM 5170 C CA . ALA A 1 733 ? 13.174 18.660 -5.054 1.00 67.81 733 ALA A CA 1
ATOM 5171 C C . ALA A 1 733 ? 14.335 18.501 -3.872 1.00 67.81 733 ALA A C 1
ATOM 5173 O O . ALA A 1 733 ? 15.165 19.024 -4.642 1.00 67.81 733 ALA A O 1
ATOM 5174 N N . ASP A 1 734 ? 14.456 17.377 -1.840 1.00 70.62 734 ASP A N 1
ATOM 5175 C CA . ASP A 1 734 ? 15.350 16.635 -0.927 1.00 70.62 734 ASP A CA 1
ATOM 5176 C C . ASP A 1 734 ? 15.610 15.292 -1.569 1.00 70.62 734 ASP A C 1
ATOM 5178 O O . ASP A 1 734 ? 16.535 15.083 -2.325 1.00 70.62 734 ASP A O 1
ATOM 5182 N N . ASN A 1 735 ? 14.686 14.388 -1.666 1.00 74.94 735 ASN A N 1
ATOM 5183 C CA . ASN A 1 735 ? 15.344 13.133 -1.553 1.00 74.94 735 ASN A CA 1
ATOM 5184 C C . ASN A 1 735 ? 15.709 12.574 -3.177 1.00 74.94 735 ASN A C 1
ATOM 5186 O O . ASN A 1 735 ? 15.327 13.303 -4.055 1.00 74.94 735 ASN A O 1
ATOM 5190 N N . THR A 1 736 ? 16.242 11.434 -3.847 1.00 75.94 736 THR A N 1
ATOM 5191 C CA . THR A 1 736 ? 15.819 9.963 -4.270 1.00 75.94 736 THR A CA 1
ATOM 5192 C C . THR A 1 736 ? 15.043 9.502 -5.645 1.00 75.94 736 THR A C 1
ATOM 5194 O O . THR A 1 736 ? 14.471 8.429 -5.570 1.00 75.94 736 THR A O 1
ATOM 5197 N N . VAL A 1 737 ? 14.799 10.115 -6.850 1.00 64.00 737 VAL A N 1
ATOM 5198 C CA . VAL A 1 737 ? 13.844 9.633 -7.998 1.00 64.00 737 VAL A CA 1
ATOM 5199 C C . VAL A 1 737 ? 14.214 8.697 -9.282 1.00 64.00 737 VAL A C 1
ATOM 5201 O O . VAL A 1 737 ? 15.317 8.753 -9.743 1.00 64.00 737 VAL A O 1
ATOM 5204 N N . SER A 1 738 ? 13.357 7.928 -10.045 1.00 63.81 738 SER A N 1
ATOM 5205 C CA . SER A 1 738 ? 13.613 6.493 -10.569 1.00 63.81 738 SER A CA 1
ATOM 5206 C C . SER A 1 738 ? 12.585 5.416 -11.224 1.00 63.81 738 SER A C 1
ATOM 5208 O O . SER A 1 738 ? 13.110 4.448 -11.725 1.00 63.81 738 SER A O 1
ATOM 5210 N N . ALA A 1 739 ? 11.224 5.388 -11.241 1.00 67.50 739 ALA A N 1
ATOM 5211 C CA . ALA A 1 739 ? 10.362 4.190 -11.629 1.00 67.50 739 ALA A CA 1
ATOM 5212 C C . ALA A 1 739 ? 8.791 4.391 -11.636 1.00 67.50 739 ALA A C 1
ATOM 5214 O O . ALA A 1 739 ? 8.372 4.913 -10.607 1.00 67.50 739 ALA A O 1
ATOM 5215 N N . LEU A 1 740 ? 7.973 4.030 -12.696 1.00 60.41 740 LEU A N 1
ATOM 5216 C CA . LEU A 1 740 ? 6.758 4.796 -13.179 1.00 60.41 740 LEU A CA 1
ATOM 5217 C C . LEU A 1 740 ? 5.590 4.231 -14.107 1.00 60.41 740 LEU A C 1
ATOM 5219 O O . LEU A 1 740 ? 5.823 3.255 -14.802 1.00 60.41 740 LEU A O 1
ATOM 5223 N N . ALA A 1 741 ? 4.418 4.936 -14.279 1.00 69.81 741 ALA A N 1
ATOM 5224 C CA . ALA A 1 741 ? 3.320 4.740 -15.303 1.00 69.81 741 ALA A CA 1
ATOM 5225 C C . ALA A 1 741 ? 2.544 6.046 -15.796 1.00 69.81 741 ALA A C 1
ATOM 5227 O O . ALA A 1 741 ? 3.000 7.112 -15.409 1.00 69.81 741 ALA A O 1
ATOM 5228 N N . VAL A 1 742 ? 1.388 6.044 -16.546 1.00 61.88 742 VAL A N 1
ATOM 5229 C CA . VAL A 1 742 ? 0.532 7.255 -16.933 1.00 61.88 742 VAL A CA 1
ATOM 5230 C C . VAL A 1 742 ? -1.005 7.111 -17.232 1.00 61.88 742 VAL A C 1
ATOM 5232 O O . VAL A 1 742 ? -1.376 6.219 -17.984 1.00 61.88 742 VAL A O 1
ATOM 5235 N N . ALA A 1 743 ? -1.901 8.012 -16.741 1.00 64.88 743 ALA A N 1
ATOM 5236 C CA . ALA A 1 743 ? -3.343 8.083 -17.125 1.00 64.88 743 ALA A CA 1
ATOM 5237 C C . ALA A 1 743 ? -4.182 9.278 -16.579 1.00 64.88 743 ALA A C 1
ATOM 5239 O O . ALA A 1 743 ? -4.494 9.302 -15.394 1.00 64.88 743 ALA A O 1
ATOM 5240 N N . ALA A 1 744 ? -4.688 10.139 -17.481 1.00 67.19 744 ALA A N 1
ATOM 5241 C CA . ALA A 1 744 ? -5.665 11.230 -17.261 1.00 67.19 744 ALA A CA 1
ATOM 5242 C C . ALA A 1 744 ? -5.372 12.251 -16.134 1.00 67.19 744 ALA A C 1
ATOM 5244 O O . ALA A 1 744 ? -5.543 11.967 -14.965 1.00 67.19 744 ALA A O 1
ATOM 5245 N N . GLY A 1 745 ? -5.052 13.502 -16.481 1.00 68.25 745 GLY A N 1
ATOM 5246 C CA . GLY A 1 745 ? -5.256 14.633 -15.566 1.00 68.25 745 GLY A CA 1
ATOM 5247 C C . GLY A 1 745 ? -4.330 14.845 -14.350 1.00 68.25 745 GLY A C 1
ATOM 5248 O O . GLY A 1 745 ? -4.383 15.966 -13.857 1.00 68.25 745 GLY A O 1
ATOM 5249 N N . ARG A 1 746 ? -3.496 13.912 -13.846 1.00 66.88 746 ARG A N 1
ATOM 5250 C CA . ARG A 1 746 ? -2.391 14.224 -12.875 1.00 66.88 746 ARG A CA 1
ATOM 5251 C C . ARG A 1 746 ? -1.067 13.388 -13.000 1.00 66.88 746 ARG A C 1
ATOM 5253 O O . ARG A 1 746 ? -1.152 12.263 -13.450 1.00 66.88 746 ARG A O 1
ATOM 5260 N N . VAL A 1 747 ? 0.162 13.874 -12.681 1.00 56.94 747 VAL A N 1
ATOM 5261 C CA . VAL A 1 747 ? 1.503 13.256 -12.950 1.00 56.94 747 VAL A CA 1
ATOM 5262 C C . VAL A 1 747 ? 2.205 12.611 -11.768 1.00 56.94 747 VAL A C 1
ATOM 5264 O O . VAL A 1 747 ? 3.133 13.129 -11.147 1.00 56.94 747 VAL A O 1
ATOM 5267 N N . TYR A 1 748 ? 1.705 11.415 -11.543 1.00 63.31 748 TYR A N 1
ATOM 5268 C CA . TYR A 1 748 ? 1.407 10.766 -10.295 1.00 63.31 748 TYR A CA 1
ATOM 5269 C C . TYR A 1 748 ? 2.345 9.734 -9.737 1.00 63.31 748 TYR A C 1
ATOM 5271 O O . TYR A 1 748 ? 3.041 9.119 -10.527 1.00 63.31 748 TYR A O 1
ATOM 5279 N N . ALA A 1 749 ? 2.370 9.521 -8.407 1.00 54.66 749 ALA A N 1
ATOM 5280 C CA . ALA A 1 749 ? 3.657 9.164 -7.896 1.00 54.66 749 ALA A CA 1
ATOM 5281 C C . ALA A 1 749 ? 3.974 8.761 -6.425 1.00 54.66 749 ALA A C 1
ATOM 5283 O O . ALA A 1 749 ? 3.131 8.752 -5.572 1.00 54.66 749 ALA A O 1
ATOM 5284 N N . GLY A 1 750 ? 5.260 8.457 -6.187 1.00 65.50 750 GLY A N 1
ATOM 5285 C CA . GLY A 1 750 ? 6.162 7.955 -5.122 1.00 65.50 750 GLY A CA 1
ATOM 5286 C C . GLY A 1 750 ? 7.677 7.833 -5.459 1.00 65.50 750 GLY A C 1
ATOM 5287 O O . GLY A 1 750 ? 8.021 7.068 -6.312 1.00 65.50 750 GLY A O 1
ATOM 5288 N N . GLY A 1 751 ? 8.652 8.595 -4.960 1.00 62.62 751 GLY A N 1
ATOM 5289 C CA . GLY A 1 751 ? 10.033 8.520 -5.542 1.00 62.62 751 GLY A CA 1
ATOM 5290 C C . GLY A 1 751 ? 10.909 7.771 -4.617 1.00 62.62 751 GLY A C 1
ATOM 5291 O O . GLY A 1 751 ? 10.557 6.640 -4.397 1.00 62.62 751 GLY A O 1
ATOM 5292 N N . TYR A 1 752 ? 11.891 8.384 -3.959 1.00 71.94 752 TYR A N 1
ATOM 5293 C CA . TYR A 1 752 ? 12.318 7.990 -2.612 1.00 71.94 752 TYR A CA 1
ATOM 5294 C C . TYR A 1 752 ? 11.983 9.062 -1.446 1.00 71.94 752 TYR A C 1
ATOM 5296 O O . TYR A 1 752 ? 12.773 9.240 -0.583 1.00 71.94 752 TYR A O 1
ATOM 5304 N N . PHE A 1 753 ? 10.895 9.834 -1.225 1.00 61.78 753 PHE A N 1
ATOM 5305 C CA . PHE A 1 753 ? 10.840 11.210 -0.543 1.00 61.78 753 PHE A CA 1
ATOM 5306 C C . PHE A 1 753 ? 9.787 11.962 0.377 1.00 61.78 753 PHE A C 1
ATOM 5308 O O . PHE A 1 753 ? 8.731 11.454 0.590 1.00 61.78 753 PHE A O 1
ATOM 5315 N N . ALA A 1 754 ? 9.937 13.265 0.796 1.00 63.41 754 ALA A N 1
ATOM 5316 C CA . ALA A 1 754 ? 8.910 14.278 1.359 1.00 63.41 754 ALA A CA 1
ATOM 5317 C C . ALA A 1 754 ? 8.970 15.943 1.575 1.00 63.41 754 ALA A C 1
ATOM 5319 O O . ALA A 1 754 ? 9.104 16.358 2.715 1.00 63.41 754 ALA A O 1
ATOM 5320 N N . ASN A 1 755 ? 8.827 16.981 0.664 1.00 62.81 755 ASN A N 1
ATOM 5321 C CA . ASN A 1 755 ? 9.330 18.426 0.798 1.00 62.81 755 ASN A CA 1
ATOM 5322 C C . ASN A 1 755 ? 8.830 19.524 -0.246 1.00 62.81 755 ASN A C 1
ATOM 5324 O O . ASN A 1 755 ? 9.654 20.200 -0.841 1.00 62.81 755 ASN A O 1
ATOM 5328 N N . ALA A 1 756 ? 7.577 19.739 -0.641 1.00 66.06 756 ALA A N 1
ATOM 5329 C CA . ALA A 1 756 ? 7.269 20.491 -1.892 1.00 66.06 756 ALA A CA 1
ATOM 5330 C C . ALA A 1 756 ? 7.551 22.036 -1.987 1.00 66.06 756 ALA A C 1
ATOM 5332 O O . ALA A 1 756 ? 6.813 22.748 -2.659 1.00 66.06 756 ALA A O 1
ATOM 5333 N N . GLY A 1 757 ? 8.524 22.607 -1.259 1.00 70.31 757 GLY A N 1
ATOM 5334 C CA . GLY A 1 757 ? 8.795 24.052 -1.089 1.00 70.31 757 GLY A CA 1
ATOM 5335 C C . GLY A 1 757 ? 7.726 24.857 -0.319 1.00 70.31 757 GLY A C 1
ATOM 5336 O O . GLY A 1 757 ? 6.723 25.240 -0.905 1.00 70.31 757 GLY A O 1
ATOM 5337 N N . GLY A 1 758 ? 7.902 25.053 0.994 1.00 63.16 758 GLY A N 1
ATOM 5338 C CA . GLY A 1 758 ? 6.879 25.483 1.966 1.00 63.16 758 GLY A CA 1
ATOM 5339 C C . GLY A 1 758 ? 7.503 25.775 3.346 1.00 63.16 758 GLY A C 1
ATOM 5340 O O . GLY A 1 758 ? 8.535 26.435 3.403 1.00 63.16 758 GLY A O 1
ATOM 5341 N N . SER A 1 759 ? 6.955 25.383 4.506 1.00 71.06 759 SER A N 1
ATOM 5342 C CA . SER A 1 759 ? 5.680 24.699 4.831 1.00 71.06 759 SER A CA 1
ATOM 5343 C C . SER A 1 759 ? 5.510 23.228 4.361 1.00 71.06 759 SER A C 1
ATOM 5345 O O . SER A 1 759 ? 4.675 23.047 3.501 1.00 71.06 759 SER A O 1
ATOM 5347 N N . PRO A 1 760 ? 6.312 22.221 4.820 1.00 67.56 760 PRO A N 1
ATOM 5348 C CA . PRO A 1 760 ? 6.112 20.729 4.814 1.00 67.56 760 PRO A CA 1
ATOM 5349 C C . PRO A 1 760 ? 5.366 19.865 3.685 1.00 67.56 760 PRO A C 1
ATOM 5351 O O . PRO A 1 760 ? 4.378 20.335 3.183 1.00 67.56 760 PRO A O 1
ATOM 5354 N N . ARG A 1 761 ? 5.756 18.638 3.182 1.00 62.12 761 ARG A N 1
ATOM 5355 C CA . ARG A 1 761 ? 4.920 17.659 2.318 1.00 62.12 761 ARG A CA 1
ATOM 5356 C C . ARG A 1 761 ? 5.368 16.151 2.191 1.00 62.12 761 ARG A C 1
ATOM 5358 O O . ARG A 1 761 ? 6.494 15.871 2.487 1.00 62.12 761 ARG A O 1
ATOM 5365 N N . ASN A 1 762 ? 4.635 15.140 1.671 1.00 56.78 762 ASN A N 1
ATOM 5366 C CA . ASN A 1 762 ? 4.919 13.682 1.855 1.00 56.78 762 ASN A CA 1
ATOM 5367 C C . ASN A 1 762 ? 5.045 12.692 0.644 1.00 56.78 762 ASN A C 1
ATOM 5369 O O . ASN A 1 762 ? 4.251 12.855 -0.268 1.00 56.78 762 ASN A O 1
ATOM 5373 N N . HIS A 1 763 ? 5.917 11.631 0.719 1.00 67.19 763 HIS A N 1
ATOM 5374 C CA . HIS A 1 763 ? 6.162 10.355 -0.068 1.00 67.19 763 HIS A CA 1
ATOM 5375 C C . HIS A 1 763 ? 5.566 10.135 -1.454 1.00 67.19 763 HIS A C 1
ATOM 5377 O O . HIS A 1 763 ? 6.172 9.459 -2.274 1.00 67.19 763 HIS A O 1
ATOM 5383 N N . LEU A 1 764 ? 4.422 10.692 -1.755 1.00 66.00 764 LEU A N 1
ATOM 5384 C CA . LEU A 1 764 ? 3.431 10.084 -2.597 1.00 66.00 764 LEU A CA 1
ATOM 5385 C C . LEU A 1 764 ? 2.970 11.109 -3.611 1.00 66.00 764 LEU A C 1
ATOM 5387 O O . LEU A 1 764 ? 2.007 11.835 -3.444 1.00 66.00 764 LEU A O 1
ATOM 5391 N N . ALA A 1 765 ? 3.785 11.258 -4.634 1.00 53.78 765 ALA A N 1
ATOM 5392 C CA . ALA A 1 765 ? 3.899 12.529 -5.281 1.00 53.78 765 ALA A CA 1
ATOM 5393 C C . ALA A 1 765 ? 2.768 12.878 -6.216 1.00 53.78 765 ALA A C 1
ATOM 5395 O O . ALA A 1 765 ? 2.487 12.198 -7.199 1.00 53.78 765 ALA A O 1
ATOM 5396 N N . ALA A 1 766 ? 2.186 14.024 -5.924 1.00 66.25 766 ALA A N 1
ATOM 5397 C CA . ALA A 1 766 ? 1.045 14.611 -6.648 1.00 66.25 766 ALA A CA 1
ATOM 5398 C C . ALA A 1 766 ? 1.081 16.884 -8.592 1.00 66.25 766 ALA A C 1
ATOM 5400 O O . ALA A 1 766 ? 1.751 17.933 -8.559 1.00 66.25 766 ALA A O 1
ATOM 5401 N N . PHE A 1 767 ? 0.224 17.099 -9.675 1.00 71.75 767 PHE A N 1
ATOM 5402 C CA . PHE A 1 767 ? -0.263 18.165 -10.589 1.00 71.75 767 PHE A CA 1
ATOM 5403 C C . PHE A 1 767 ? -0.646 17.455 -11.881 1.00 71.75 767 PHE A C 1
ATOM 5405 O O . PHE A 1 767 ? -0.610 16.244 -11.889 1.00 71.75 767 PHE A O 1
ATOM 5412 N N . ASN A 1 768 ? -0.900 18.109 -13.004 1.00 80.50 768 ASN A N 1
ATOM 5413 C CA . ASN A 1 768 ? -1.149 17.478 -14.307 1.00 80.50 768 ASN A CA 1
ATOM 5414 C C . ASN A 1 768 ? 0.203 16.970 -15.028 1.00 80.50 768 ASN A C 1
ATOM 5416 O O . ASN A 1 768 ? 1.135 16.887 -14.249 1.00 80.50 768 ASN A O 1
ATOM 5420 N N . ALA A 1 769 ? 0.380 16.541 -16.345 1.00 73.81 769 ALA A N 1
ATOM 5421 C CA . ALA A 1 769 ? 1.460 16.495 -17.495 1.00 73.81 769 ALA A CA 1
ATOM 5422 C C . ALA A 1 769 ? 2.050 17.737 -18.332 1.00 73.81 769 ALA A C 1
ATOM 5424 O O . ALA A 1 769 ? 3.209 18.051 -18.126 1.00 73.81 769 ALA A O 1
ATOM 5425 N N . GLY A 1 770 ? 1.370 18.468 -19.257 1.00 72.62 770 GLY A N 1
ATOM 5426 C CA . GLY A 1 770 ? 1.655 19.900 -19.601 1.00 72.62 770 GLY A CA 1
ATOM 5427 C C . GLY A 1 770 ? 0.514 20.911 -19.235 1.00 72.62 770 GLY A C 1
ATOM 5428 O O . GLY A 1 770 ? -0.628 20.635 -19.590 1.00 72.62 770 GLY A O 1
ATOM 5429 N N . THR A 1 771 ? 0.810 22.021 -18.508 1.00 68.25 771 THR A N 1
ATOM 5430 C CA . THR A 1 771 ? -0.015 23.064 -17.773 1.00 68.25 771 THR A CA 1
ATOM 5431 C C . THR A 1 771 ? 0.296 23.265 -16.253 1.00 68.25 771 THR A C 1
ATOM 5433 O O . THR A 1 771 ? 0.965 24.234 -15.917 1.00 68.25 771 THR A O 1
ATOM 5436 N N . GLY A 1 772 ? -0.093 22.394 -15.308 1.00 55.06 772 GLY A N 1
ATOM 5437 C CA . GLY A 1 772 ? 0.889 21.882 -14.329 1.00 55.06 772 GLY A CA 1
ATOM 5438 C C . GLY A 1 772 ? 0.873 22.167 -12.827 1.00 55.06 772 GLY A C 1
ATOM 5439 O O . GLY A 1 772 ? 1.884 21.869 -12.210 1.00 55.06 772 GLY A O 1
ATOM 5440 N N . ALA A 1 773 ? -0.163 22.704 -12.194 1.00 79.56 773 ALA A N 1
ATOM 5441 C CA . ALA A 1 773 ? -0.068 23.107 -10.780 1.00 79.56 773 ALA A CA 1
ATOM 5442 C C . ALA A 1 773 ? -0.042 21.938 -9.781 1.00 79.56 773 ALA A C 1
ATOM 5444 O O . ALA A 1 773 ? -0.981 21.143 -9.758 1.00 79.56 773 ALA A O 1
ATOM 5445 N N . LEU A 1 774 ? 1.022 21.881 -8.964 1.00 69.25 774 LEU A N 1
ATOM 5446 C CA . LEU A 1 774 ? 1.215 21.047 -7.768 1.00 69.25 774 LEU A CA 1
ATOM 5447 C C . LEU A 1 774 ? -0.069 20.998 -6.916 1.00 69.25 774 LEU A C 1
ATOM 5449 O O . LEU A 1 774 ? -0.350 21.917 -6.149 1.00 69.25 774 LEU A O 1
ATOM 5453 N N . ASP A 1 775 ? -0.908 19.978 -7.137 1.00 76.81 775 ASP A N 1
ATOM 5454 C CA . ASP A 1 775 ? -2.322 20.097 -6.744 1.00 76.81 775 ASP A CA 1
ATOM 5455 C C . ASP A 1 775 ? -2.488 19.917 -5.237 1.00 76.81 775 ASP A C 1
ATOM 5457 O O . ASP A 1 775 ? -1.980 18.942 -4.680 1.00 76.81 775 ASP A O 1
ATOM 5461 N N . THR A 1 776 ? -3.107 20.915 -4.599 1.00 69.88 776 THR A N 1
ATOM 5462 C CA . THR A 1 776 ? -2.836 21.306 -3.201 1.00 69.88 776 THR A CA 1
ATOM 5463 C C . THR A 1 776 ? -3.277 20.298 -2.160 1.00 69.88 776 THR A C 1
ATOM 5465 O O . THR A 1 776 ? -2.586 20.096 -1.160 1.00 69.88 776 THR A O 1
ATOM 5468 N N . GLY A 1 777 ? -4.470 19.755 -2.346 1.00 68.38 777 GLY A N 1
ATOM 5469 C CA . GLY A 1 777 ? -5.131 18.928 -1.367 1.00 68.38 777 GLY A CA 1
ATOM 5470 C C . GLY A 1 777 ? -4.340 17.666 -1.106 1.00 68.38 777 GLY A C 1
ATOM 5471 O O . GLY A 1 777 ? -4.222 17.363 0.072 1.00 68.38 777 GLY A O 1
ATOM 5472 N N . TRP A 1 778 ? -3.766 17.011 -2.144 1.00 73.50 778 TRP A N 1
ATOM 5473 C CA . TRP A 1 778 ? -3.254 15.620 -2.094 1.00 73.50 778 TRP A CA 1
ATOM 5474 C C . TRP A 1 778 ? -2.516 15.362 -0.766 1.00 73.50 778 TRP A C 1
ATOM 5476 O O . TRP A 1 778 ? -1.301 15.505 -0.765 1.00 73.50 778 TRP A O 1
ATOM 5486 N N . ASP A 1 779 ? -3.225 14.944 0.319 1.00 67.19 779 ASP A N 1
ATOM 5487 C CA . ASP A 1 779 ? -2.757 14.614 1.704 1.00 67.19 779 ASP A CA 1
ATOM 5488 C C . ASP A 1 779 ? -3.831 14.014 2.641 1.00 67.19 779 ASP A C 1
ATOM 5490 O O . ASP A 1 779 ? -4.944 14.530 2.622 1.00 67.19 779 ASP A O 1
ATOM 5494 N N . PRO A 1 780 ? -3.597 12.934 3.435 1.00 59.66 780 PRO A N 1
ATOM 5495 C CA . PRO A 1 780 ? -2.364 12.674 4.178 1.00 59.66 780 PRO A CA 1
ATOM 5496 C C . PRO A 1 780 ? -1.718 11.284 4.002 1.00 59.66 780 PRO A C 1
ATOM 5498 O O . PRO A 1 780 ? -1.971 10.361 4.744 1.00 59.66 780 PRO A O 1
ATOM 5501 N N . ASN A 1 781 ? -0.703 11.187 3.149 1.00 59.44 781 ASN A N 1
ATOM 5502 C CA . ASN A 1 781 ? 0.625 10.629 3.431 1.00 59.44 781 ASN A CA 1
ATOM 5503 C C . ASN A 1 781 ? 0.933 9.179 3.922 1.00 59.44 781 ASN A C 1
ATOM 5505 O O . ASN A 1 781 ? 0.079 8.449 4.411 1.00 59.44 781 ASN A O 1
ATOM 5509 N N . ALA A 1 782 ? 2.220 8.773 3.883 1.00 51.25 782 ALA A N 1
ATOM 5510 C CA . ALA A 1 782 ? 2.816 7.794 4.814 1.00 51.25 782 ALA A CA 1
ATOM 5511 C C . ALA A 1 782 ? 4.278 8.046 5.216 1.00 51.25 782 ALA A C 1
ATOM 5513 O O . ALA A 1 782 ? 4.908 8.959 4.705 1.00 51.25 782 ALA A O 1
ATOM 5514 N N . VAL A 1 783 ? 4.788 7.175 6.096 1.00 59.84 783 VAL A N 1
ATOM 5515 C CA . VAL A 1 783 ? 6.077 6.991 6.833 1.00 59.84 783 VAL A CA 1
ATOM 5516 C C . VAL A 1 783 ? 6.605 5.602 6.549 1.00 59.84 783 VAL A C 1
ATOM 5518 O O . VAL A 1 783 ? 5.866 4.910 5.907 1.00 59.84 783 VAL A O 1
ATOM 5521 N N . GLY A 1 784 ? 7.762 5.138 7.039 1.00 56.53 784 GLY A N 1
ATOM 5522 C CA . GLY A 1 784 ? 8.209 3.728 7.032 1.00 56.53 784 GLY A CA 1
ATOM 5523 C C . GLY A 1 784 ? 8.585 3.236 8.431 1.00 56.53 784 GLY A C 1
ATOM 5524 O O . GLY A 1 784 ? 8.555 4.011 9.384 1.00 56.53 784 GLY A O 1
ATOM 5525 N N . ILE A 1 785 ? 8.902 1.948 8.610 1.00 55.62 785 ILE A N 1
ATOM 5526 C CA . ILE A 1 785 ? 9.256 1.408 9.940 1.00 55.62 785 ILE A CA 1
ATOM 5527 C C . ILE A 1 785 ? 10.450 2.179 10.526 1.00 55.62 785 ILE A C 1
ATOM 5529 O O . ILE A 1 785 ? 11.503 2.269 9.893 1.00 55.62 785 ILE A O 1
ATOM 5533 N N . ILE A 1 786 ? 10.298 2.707 11.744 1.00 41.84 786 ILE A N 1
ATOM 5534 C CA . ILE A 1 786 ? 11.271 3.609 12.376 1.00 41.84 786 ILE A CA 1
ATOM 5535 C C . ILE A 1 786 ? 12.669 2.984 12.476 1.00 41.84 786 ILE A C 1
ATOM 5537 O O . ILE A 1 786 ? 12.829 1.815 12.813 1.00 41.84 786 ILE A O 1
ATOM 5541 N N . GLY A 1 787 ? 13.686 3.779 12.127 1.00 37.19 787 GLY A N 1
ATOM 5542 C CA . GLY A 1 787 ? 15.088 3.365 12.023 1.00 37.19 787 GLY A CA 1
ATOM 5543 C C . GLY A 1 787 ? 15.432 2.501 10.803 1.00 37.19 787 GLY A C 1
ATOM 5544 O O . GLY A 1 787 ? 16.613 2.287 10.539 1.00 37.19 787 GLY A O 1
ATOM 5545 N N . SER A 1 788 ? 14.447 2.016 10.044 1.00 43.94 788 SER A N 1
ATOM 5546 C CA . SER A 1 788 ? 14.708 1.270 8.814 1.00 43.94 788 SER A CA 1
ATOM 5547 C C . SER A 1 788 ? 14.759 2.181 7.586 1.00 43.94 788 SER A C 1
ATOM 5549 O O . SER A 1 788 ? 14.371 3.348 7.611 1.00 43.94 788 SER A O 1
ATOM 5551 N N . ASN A 1 789 ? 15.210 1.589 6.484 1.00 49.81 789 ASN A N 1
ATOM 5552 C CA . ASN A 1 789 ? 15.038 2.090 5.129 1.00 49.81 789 ASN A CA 1
ATOM 5553 C C . ASN A 1 789 ? 14.067 1.087 4.414 1.00 49.81 789 ASN A C 1
ATOM 5555 O O . ASN A 1 789 ? 14.565 0.054 3.957 1.00 49.81 789 ASN A O 1
ATOM 5559 N N . PRO A 1 790 ? 12.717 1.284 4.344 1.00 49.25 790 PRO A N 1
ATOM 5560 C CA . PRO A 1 790 ? 11.783 0.293 3.735 1.00 49.25 790 PRO A CA 1
ATOM 5561 C C . PRO A 1 790 ? 10.869 0.671 2.485 1.00 49.25 790 PRO A C 1
ATOM 5563 O O . PRO A 1 790 ? 9.727 1.089 2.633 1.00 49.25 790 PRO A O 1
ATOM 5566 N N . ALA A 1 791 ? 11.167 0.270 1.225 1.00 58.56 791 ALA A N 1
ATOM 5567 C CA . ALA A 1 791 ? 10.471 0.820 0.017 1.00 58.56 791 ALA A CA 1
ATOM 5568 C C . ALA A 1 791 ? 9.489 0.082 -0.964 1.00 58.56 791 ALA A C 1
ATOM 5570 O O . ALA A 1 791 ? 9.562 -1.127 -1.147 1.00 58.56 791 ALA A O 1
ATOM 5571 N N . VAL A 1 792 ? 8.648 0.877 -1.678 1.00 59.22 792 VAL A N 1
ATOM 5572 C CA . VAL A 1 792 ? 8.030 0.687 -3.042 1.00 59.22 792 VAL A CA 1
ATOM 5573 C C . VAL A 1 792 ? 9.060 0.715 -4.113 1.00 59.22 792 VAL A C 1
ATOM 5575 O O . VAL A 1 792 ? 10.046 1.376 -3.880 1.00 59.22 792 VAL A O 1
ATOM 5578 N N . ASN A 1 793 ? 8.864 0.034 -5.248 1.00 59.47 793 ASN A N 1
ATOM 5579 C CA . ASN A 1 793 ? 9.753 0.213 -6.401 1.00 59.47 793 ASN A CA 1
ATOM 5580 C C . ASN A 1 793 ? 9.062 0.254 -7.815 1.00 59.47 793 ASN A C 1
ATOM 5582 O O . ASN A 1 793 ? 9.747 0.607 -8.761 1.00 59.47 793 ASN A O 1
ATOM 5586 N N . ALA A 1 794 ? 7.722 0.057 -7.960 1.00 66.44 794 ALA A N 1
ATOM 5587 C CA . ALA A 1 794 ? 6.815 0.578 -9.030 1.00 66.44 794 ALA A CA 1
ATOM 5588 C C . ALA A 1 794 ? 5.308 0.264 -8.796 1.00 66.44 794 ALA A C 1
ATOM 5590 O O . ALA A 1 794 ? 4.888 0.002 -7.666 1.00 66.44 794 ALA A O 1
ATOM 5591 N N . LEU A 1 795 ? 4.453 0.465 -9.813 1.00 59.44 795 LEU A N 1
ATOM 5592 C CA . LEU A 1 795 ? 3.244 1.254 -9.565 1.00 59.44 795 LEU A CA 1
ATOM 5593 C C . LEU A 1 795 ? 2.273 1.326 -10.786 1.00 59.44 795 LEU A C 1
ATOM 5595 O O . LEU A 1 795 ? 2.765 1.407 -11.907 1.00 59.44 795 LEU A O 1
ATOM 5599 N N . ALA A 1 796 ? 0.926 1.297 -10.622 1.00 70.19 796 ALA A N 1
ATOM 5600 C CA . ALA A 1 796 ? 0.004 1.010 -11.757 1.00 70.19 796 ALA A CA 1
ATOM 5601 C C . ALA A 1 796 ? -1.495 1.417 -11.669 1.00 70.19 796 ALA A C 1
ATOM 5603 O O . ALA A 1 796 ? -1.959 1.867 -10.627 1.00 70.19 796 ALA A O 1
ATOM 5604 N N . ILE A 1 797 ? -2.243 1.188 -12.773 1.00 64.19 797 ILE A N 1
ATOM 5605 C CA . ILE A 1 797 ? -3.384 2.000 -13.259 1.00 64.19 797 ILE A CA 1
ATOM 5606 C C . ILE A 1 797 ? -4.684 1.229 -13.614 1.00 64.19 797 ILE A C 1
ATOM 5608 O O . ILE A 1 797 ? -4.646 0.418 -14.531 1.00 64.19 797 ILE A O 1
ATOM 5612 N N . SER A 1 798 ? -5.873 1.577 -13.092 1.00 68.44 798 SER A N 1
ATOM 5613 C CA . SER A 1 798 ? -7.154 1.350 -13.821 1.00 68.44 798 SER A CA 1
ATOM 5614 C C . SER A 1 798 ? -8.324 2.198 -13.303 1.00 68.44 798 SER A C 1
ATOM 5616 O O . SER A 1 798 ? -8.314 2.645 -12.170 1.00 68.44 798 SER A O 1
ATOM 5618 N N . GLY A 1 799 ? -9.360 2.420 -14.118 1.00 59.28 799 GLY A N 1
ATOM 5619 C CA . GLY A 1 799 ? -10.739 2.633 -13.636 1.00 59.28 799 GLY A CA 1
ATOM 5620 C C . GLY A 1 799 ? -11.024 3.780 -12.655 1.00 59.28 799 GLY A C 1
ATOM 5621 O O . GLY A 1 799 ? -12.049 3.746 -11.984 1.00 59.28 799 GLY A O 1
ATOM 5622 N N . GLY A 1 800 ? -10.147 4.776 -12.533 1.00 67.62 800 GLY A N 1
ATOM 5623 C CA . GLY A 1 800 ? -10.261 5.787 -11.481 1.00 67.62 800 GLY A CA 1
ATOM 5624 C C . GLY A 1 800 ? -9.886 5.276 -10.080 1.00 67.62 800 GLY A C 1
ATOM 5625 O O . GLY A 1 800 ? -10.354 5.808 -9.085 1.00 67.62 800 GLY A O 1
ATOM 5626 N N . THR A 1 801 ? -9.077 4.226 -9.962 1.00 66.56 801 THR A N 1
ATOM 5627 C CA . THR A 1 801 ? -8.528 3.729 -8.694 1.00 66.56 801 THR A CA 1
ATOM 5628 C C . THR A 1 801 ? -7.138 3.191 -8.956 1.00 66.56 801 THR A C 1
ATOM 5630 O O . THR A 1 801 ? -6.915 2.369 -9.834 1.00 66.56 801 THR A O 1
ATOM 5633 N N . VAL A 1 802 ? -6.171 3.684 -8.211 1.00 58.41 802 VAL A N 1
ATOM 5634 C CA . VAL A 1 802 ? -4.762 3.358 -8.420 1.00 58.41 802 VAL A CA 1
ATOM 5635 C C . VAL A 1 802 ? -4.321 2.329 -7.413 1.00 58.41 802 VAL A C 1
ATOM 5637 O O . VAL A 1 802 ? -4.943 2.158 -6.371 1.00 58.41 802 VAL A O 1
ATOM 5640 N N . TYR A 1 803 ? -3.166 1.748 -7.668 1.00 67.69 803 TYR A N 1
ATOM 5641 C CA . TYR A 1 803 ? -2.603 0.714 -6.838 1.00 67.69 803 TYR A CA 1
ATOM 5642 C C . TYR A 1 803 ? -1.180 1.064 -6.475 1.00 67.69 803 TYR A C 1
ATOM 5644 O O . TYR A 1 803 ? -0.477 1.638 -7.298 1.00 67.69 803 TYR A O 1
ATOM 5652 N N . VAL A 1 804 ? -0.736 0.645 -5.290 1.00 57.91 804 VAL A N 1
ATOM 5653 C CA . VAL A 1 804 ? 0.580 0.969 -4.718 1.00 57.91 804 VAL A CA 1
ATOM 5654 C C . VAL A 1 804 ? 1.389 -0.250 -4.259 1.00 57.91 804 VAL A C 1
ATOM 5656 O O . VAL A 1 804 ? 0.806 -1.124 -3.621 1.00 57.91 804 VAL A O 1
ATOM 5659 N N . GLY A 1 805 ? 2.721 -0.283 -4.443 1.00 69.69 805 GLY A N 1
ATOM 5660 C CA . GLY A 1 805 ? 3.500 -1.494 -4.139 1.00 69.69 805 GLY A CA 1
ATOM 5661 C C . GLY A 1 805 ? 4.875 -1.374 -3.445 1.00 69.69 805 GLY A C 1
ATOM 5662 O O . GLY A 1 805 ? 5.870 -1.342 -4.162 1.00 69.69 805 GLY A O 1
ATOM 5663 N N . GLY A 1 806 ? 4.939 -1.425 -2.091 1.00 62.00 806 GLY A N 1
ATOM 5664 C CA . GLY A 1 806 ? 6.067 -1.041 -1.195 1.00 62.00 806 GLY A CA 1
ATOM 5665 C C . GLY A 1 806 ? 6.288 -1.750 0.126 1.00 62.00 806 GLY A C 1
ATOM 5666 O O . GLY A 1 806 ? 5.537 -2.642 0.474 1.00 62.00 806 GLY A O 1
ATOM 5667 N N . ASN A 1 807 ? 7.304 -1.319 0.890 1.00 69.75 807 ASN A N 1
ATOM 5668 C CA . ASN A 1 807 ? 7.736 -1.847 2.200 1.00 69.75 807 ASN A CA 1
ATOM 5669 C C . ASN A 1 807 ? 6.986 -1.177 3.392 1.00 69.75 807 ASN A C 1
ATOM 5671 O O . ASN A 1 807 ? 7.605 -0.699 4.336 1.00 69.75 807 ASN A O 1
ATOM 5675 N N . PHE A 1 808 ? 5.643 -1.194 3.372 1.00 60.84 808 PHE A N 1
ATOM 5676 C CA . PHE A 1 808 ? 4.770 -0.605 4.404 1.00 60.84 808 PHE A CA 1
ATOM 5677 C C . PHE A 1 808 ? 4.263 -1.444 5.534 1.00 60.84 808 PHE A C 1
ATOM 5679 O O . PHE A 1 808 ? 3.810 -2.554 5.331 1.00 60.84 808 PHE A O 1
ATOM 5686 N N . THR A 1 809 ? 3.954 -0.706 6.603 1.00 68.56 809 THR A N 1
ATOM 5687 C CA . THR A 1 809 ? 2.748 -0.939 7.386 1.00 68.56 809 THR A CA 1
ATOM 5688 C C . THR A 1 809 ? 1.499 -0.045 7.122 1.00 68.56 809 THR A C 1
ATOM 5690 O O . THR A 1 809 ? 0.398 -0.565 7.264 1.00 68.56 809 THR A O 1
ATOM 5693 N N . THR A 1 810 ? 1.525 1.247 6.724 1.00 65.56 810 THR A N 1
ATOM 5694 C CA . THR A 1 810 ? 0.250 2.042 6.655 1.00 65.56 810 THR A CA 1
ATOM 5695 C C . THR A 1 810 ? 0.203 3.206 5.623 1.00 65.56 810 THR A C 1
ATOM 5697 O O . THR A 1 810 ? 1.267 3.515 5.095 1.00 65.56 810 THR A O 1
ATOM 5700 N N . LEU A 1 811 ? -0.997 3.805 5.359 1.00 63.41 811 LEU A N 1
ATOM 5701 C CA . LEU A 1 811 ? -1.373 5.030 4.562 1.00 63.41 811 LEU A CA 1
ATOM 5702 C C . LEU A 1 811 ? -2.330 5.928 5.403 1.00 63.41 811 LEU A C 1
ATOM 5704 O O . LEU A 1 811 ? -3.217 5.360 6.020 1.00 63.41 811 LEU A O 1
ATOM 5708 N N . GLN A 1 812 ? -2.321 7.271 5.375 1.00 74.69 812 GLN A N 1
ATOM 5709 C CA . GLN A 1 812 ? -3.282 8.123 6.144 1.00 74.69 812 GLN A CA 1
ATOM 5710 C C . GLN A 1 812 ? -3.360 7.845 7.644 1.00 74.69 812 GLN A C 1
ATOM 5712 O O . GLN A 1 812 ? -4.422 7.937 8.249 1.00 74.69 812 GLN A O 1
ATOM 5717 N N . ASN A 1 813 ? -2.235 7.456 8.246 1.00 69.06 813 ASN A N 1
ATOM 5718 C CA . ASN A 1 813 ? -2.149 6.802 9.561 1.00 69.06 813 ASN A CA 1
ATOM 5719 C C . ASN A 1 813 ? -2.906 5.450 9.671 1.00 69.06 813 ASN A C 1
ATOM 5721 O O . ASN A 1 813 ? -2.726 4.730 10.649 1.00 69.06 813 ASN A O 1
ATOM 5725 N N . VAL A 1 814 ? -3.693 5.040 8.670 1.00 77.06 814 VAL A N 1
ATOM 5726 C CA . VAL A 1 814 ? -4.522 3.823 8.639 1.00 77.06 814 VAL A CA 1
ATOM 5727 C C . VAL A 1 814 ? -3.752 2.608 8.125 1.00 77.06 814 VAL A C 1
ATOM 5729 O O . VAL A 1 814 ? -3.226 2.609 7.008 1.00 77.06 814 VAL A O 1
ATOM 5732 N N . GLU A 1 815 ? -3.750 1.521 8.908 1.00 75.69 815 GLU A N 1
ATOM 5733 C CA . GLU A 1 815 ? -3.036 0.289 8.556 1.00 75.69 815 GLU A CA 1
ATOM 5734 C C . GLU A 1 815 ? -3.411 -0.240 7.169 1.00 75.69 815 GLU A C 1
ATOM 5736 O O . GLU A 1 815 ? -4.577 -0.408 6.786 1.00 75.69 815 GLU A O 1
ATOM 5741 N N . ARG A 1 816 ? -2.354 -0.451 6.399 1.00 65.88 816 ARG A N 1
ATOM 5742 C CA . ARG A 1 816 ? -2.340 -0.850 5.012 1.00 65.88 816 ARG A CA 1
ATOM 5743 C C . ARG A 1 816 ? -0.979 -1.481 4.794 1.00 65.88 816 ARG A C 1
ATOM 5745 O O . ARG A 1 816 ? -0.111 -0.812 4.292 1.00 65.88 816 ARG A O 1
ATOM 5752 N N . ASN A 1 817 ? -0.710 -2.702 5.232 1.00 68.19 817 ASN A N 1
ATOM 5753 C CA . ASN A 1 817 ? 0.646 -3.223 5.071 1.00 68.19 817 ASN A CA 1
ATOM 5754 C C . ASN A 1 817 ? 0.957 -3.565 3.597 1.00 68.19 817 ASN A C 1
ATOM 5756 O O . ASN A 1 817 ? 0.159 -4.214 2.916 1.00 68.19 817 ASN A O 1
ATOM 5760 N N . TYR A 1 818 ? 2.138 -3.156 3.140 1.00 69.56 818 TYR A N 1
ATOM 5761 C CA . TYR A 1 818 ? 2.895 -3.602 1.966 1.00 69.56 818 TYR A CA 1
ATOM 5762 C C . TYR A 1 818 ? 2.238 -3.608 0.552 1.00 69.56 818 TYR A C 1
ATOM 5764 O O . TYR A 1 818 ? 2.969 -3.691 -0.433 1.00 69.56 818 TYR A O 1
ATOM 5772 N N . LEU A 1 819 ? 0.915 -3.441 0.399 1.00 72.25 819 LEU A N 1
ATOM 5773 C CA . LEU A 1 819 ? 0.157 -3.280 -0.864 1.00 72.25 819 LEU A CA 1
ATOM 5774 C C . LEU A 1 819 ? -1.157 -2.497 -0.583 1.00 72.25 819 LEU A C 1
ATOM 5776 O O . LEU A 1 819 ? -1.769 -2.766 0.449 1.00 72.25 819 LEU A O 1
ATOM 5780 N N . ALA A 1 820 ? -1.611 -1.545 -1.427 1.00 67.31 820 ALA A N 1
ATOM 5781 C CA . ALA A 1 820 ? -2.867 -0.771 -1.210 1.00 67.31 820 ALA A CA 1
ATOM 5782 C C . ALA A 1 820 ? -3.486 -0.129 -2.487 1.00 67.31 820 ALA A C 1
ATOM 5784 O O . ALA A 1 820 ? -2.906 -0.252 -3.568 1.00 67.31 820 ALA A O 1
ATOM 5785 N N . ALA A 1 821 ? -4.668 0.506 -2.356 1.00 72.31 821 ALA A N 1
ATOM 5786 C CA . ALA A 1 821 ? -5.402 1.206 -3.423 1.00 72.31 821 ALA A CA 1
ATOM 5787 C C . ALA A 1 821 ? -6.535 2.109 -2.902 1.00 72.31 821 ALA A C 1
ATOM 5789 O O . ALA A 1 821 ? -6.972 2.004 -1.751 1.00 72.31 821 ALA A O 1
ATOM 5790 N N . VAL A 1 822 ? -6.955 3.041 -3.755 1.00 51.84 822 VAL A N 1
ATOM 5791 C CA . VAL A 1 822 ? -7.688 4.288 -3.460 1.00 51.84 822 VAL A CA 1
ATOM 5792 C C . VAL A 1 822 ? -8.071 5.004 -4.769 1.00 51.84 822 VAL A C 1
ATOM 5794 O O . VAL A 1 822 ? -7.367 4.881 -5.777 1.00 51.84 822 VAL A O 1
ATOM 5797 N N . ASP A 1 823 ? -9.150 5.785 -4.710 1.00 77.00 823 ASP A N 1
ATOM 5798 C CA . ASP A 1 823 ? -9.680 6.631 -5.780 1.00 77.00 823 ASP A CA 1
ATOM 5799 C C . ASP A 1 823 ? -8.660 7.572 -6.450 1.00 77.00 823 ASP A C 1
ATOM 5801 O O . ASP A 1 823 ? -7.782 8.135 -5.809 1.00 77.00 823 ASP A O 1
ATOM 5805 N N . ALA A 1 824 ? -8.882 7.770 -7.747 1.00 67.19 824 ALA A N 1
ATOM 5806 C CA . ALA A 1 824 ? -8.453 8.866 -8.596 1.00 67.19 824 ALA A CA 1
ATOM 5807 C C . ALA A 1 824 ? -8.859 10.254 -8.091 1.00 67.19 824 ALA A C 1
ATOM 5809 O O . ALA A 1 824 ? -8.014 11.017 -7.628 1.00 67.19 824 ALA A O 1
ATOM 5810 N N . GLY A 1 825 ? -10.131 10.603 -8.296 1.00 71.62 825 GLY A N 1
ATOM 5811 C CA . GLY A 1 825 ? -10.652 11.967 -8.414 1.00 71.62 825 GLY A CA 1
ATOM 5812 C C . GLY A 1 825 ? -10.354 12.857 -7.212 1.00 71.62 825 GLY A C 1
ATOM 5813 O O . GLY A 1 825 ? -10.124 14.057 -7.367 1.00 71.62 825 GLY A O 1
ATOM 5814 N N . SER A 1 826 ? -10.339 12.236 -6.043 1.00 67.19 826 SER A N 1
ATOM 5815 C CA . SER A 1 826 ? -10.185 12.822 -4.733 1.00 67.19 826 SER A CA 1
ATOM 5816 C C . SER A 1 826 ? -9.225 12.027 -3.837 1.00 67.19 826 SER A C 1
ATOM 5818 O O . SER A 1 826 ? -9.281 12.276 -2.645 1.00 67.19 826 SER A O 1
ATOM 5820 N N . GLY A 1 827 ? -8.379 11.108 -4.338 1.00 51.69 827 GLY A N 1
ATOM 5821 C CA . GLY A 1 827 ? -7.256 10.463 -3.612 1.00 51.69 827 GLY A CA 1
ATOM 5822 C C . GLY A 1 827 ? -7.520 9.964 -2.179 1.00 51.69 827 GLY A C 1
ATOM 5823 O O . GLY A 1 827 ? -6.613 9.825 -1.365 1.00 51.69 827 GLY A O 1
ATOM 5824 N N . ALA A 1 828 ? -8.772 9.701 -1.826 1.00 76.69 828 ALA A N 1
ATOM 5825 C CA . ALA A 1 828 ? -9.160 9.300 -0.482 1.00 76.69 828 ALA A CA 1
ATOM 5826 C C . ALA A 1 828 ? -9.060 7.778 -0.345 1.00 76.69 828 ALA A C 1
ATOM 5828 O O . ALA A 1 828 ? -9.394 7.053 -1.286 1.00 76.69 828 ALA A O 1
ATOM 5829 N N . LEU A 1 829 ? -8.618 7.288 0.823 1.00 68.69 829 LEU A N 1
ATOM 5830 C CA . LEU A 1 829 ? -8.414 5.858 1.089 1.00 68.69 829 LEU A CA 1
ATOM 5831 C C . LEU A 1 829 ? -9.647 5.044 0.681 1.00 68.69 829 LEU A C 1
ATOM 5833 O O . LEU A 1 829 ? -10.706 5.187 1.291 1.00 68.69 829 LEU A O 1
ATOM 5837 N N . THR A 1 830 ? -9.515 4.121 -0.280 1.00 75.62 830 THR A N 1
ATOM 5838 C CA . THR A 1 830 ? -10.591 3.143 -0.483 1.00 75.62 830 THR A CA 1
ATOM 5839 C C . THR A 1 830 ? -10.516 2.038 0.568 1.00 75.62 830 THR A C 1
ATOM 5841 O O . THR A 1 830 ? -9.522 1.832 1.279 1.00 75.62 830 THR A O 1
ATOM 5844 N N . THR A 1 831 ? -11.595 1.266 0.622 1.00 77.56 831 THR A N 1
ATOM 5845 C CA . THR A 1 831 ? -11.737 0.017 1.378 1.00 77.56 831 THR A CA 1
ATOM 5846 C C . THR A 1 831 ? -10.801 -1.103 0.901 1.00 77.56 831 THR A C 1
ATOM 5848 O O . THR A 1 831 ? -10.741 -2.166 1.522 1.00 77.56 831 THR A O 1
ATOM 5851 N N . TRP A 1 832 ? -10.049 -0.884 -0.180 1.00 70.69 832 TRP A N 1
ATOM 5852 C CA . TRP A 1 832 ? -9.098 -1.825 -0.757 1.00 70.69 832 TRP A CA 1
ATOM 5853 C C . TRP A 1 832 ? -7.888 -2.006 0.175 1.00 70.69 832 TRP A C 1
ATOM 5855 O O . TRP A 1 832 ? -6.896 -1.275 0.116 1.00 70.69 832 TRP A O 1
ATOM 5865 N N . TYR A 1 833 ? -7.987 -2.991 1.075 1.00 72.62 833 TYR A N 1
ATOM 5866 C CA . TYR A 1 833 ? -6.914 -3.371 1.993 1.00 72.62 833 TYR A CA 1
ATOM 5867 C C . TYR A 1 833 ? -6.382 -4.797 1.714 1.00 72.62 833 TYR A C 1
ATOM 5869 O O . TYR A 1 833 ? -6.995 -5.788 2.118 1.00 72.62 833 TYR A O 1
ATOM 5877 N N . PRO A 1 834 ? -5.218 -4.904 1.050 1.00 68.62 834 PRO A N 1
ATOM 5878 C CA . PRO A 1 834 ? -4.480 -6.144 0.838 1.00 68.62 834 PRO A CA 1
ATOM 5879 C C . PRO A 1 834 ? -3.757 -6.688 2.058 1.00 68.62 834 PRO A C 1
ATOM 5881 O O . PRO A 1 834 ? -3.836 -7.880 2.262 1.00 68.62 834 PRO A O 1
ATOM 5884 N N . ASN A 1 835 ? -3.010 -5.893 2.828 1.00 78.38 835 ASN A N 1
ATOM 5885 C CA . ASN A 1 835 ? -2.097 -6.413 3.860 1.00 78.38 835 ASN A CA 1
ATOM 5886 C C . ASN A 1 835 ? -1.082 -7.419 3.280 1.00 78.38 835 ASN A C 1
ATOM 5888 O O . ASN A 1 835 ? -1.089 -8.605 3.612 1.00 78.38 835 ASN A O 1
ATOM 5892 N N . ALA A 1 836 ? -0.228 -6.959 2.365 1.00 68.00 836 ALA A N 1
ATOM 5893 C CA . ALA A 1 836 ? 1.037 -7.648 2.105 1.00 68.00 836 ALA A CA 1
ATOM 5894 C C . ALA A 1 836 ? 1.909 -7.640 3.394 1.00 68.00 836 ALA A C 1
ATOM 5896 O O . ALA A 1 836 ? 1.500 -7.010 4.358 1.00 68.00 836 ALA A O 1
ATOM 5897 N N . ASN A 1 837 ? 3.074 -8.301 3.486 1.00 73.25 837 ASN A N 1
ATOM 5898 C CA . ASN A 1 837 ? 3.795 -8.431 4.788 1.00 73.25 837 ASN A CA 1
ATOM 5899 C C . ASN A 1 837 ? 5.332 -8.179 4.798 1.00 73.25 837 ASN A C 1
ATOM 5901 O O . ASN A 1 837 ? 5.997 -8.437 5.797 1.00 73.25 837 ASN A O 1
ATOM 5905 N N . ALA A 1 838 ? 5.894 -7.728 3.685 1.00 72.38 838 ALA A N 1
ATOM 5906 C CA . ALA A 1 838 ? 7.213 -7.105 3.507 1.00 72.38 838 ALA A CA 1
ATOM 5907 C C . ALA A 1 838 ? 7.169 -6.454 2.103 1.00 72.38 838 ALA A C 1
ATOM 5909 O O . ALA A 1 838 ? 6.157 -6.597 1.445 1.00 72.38 838 ALA A O 1
ATOM 5910 N N . ALA A 1 839 ? 8.127 -5.674 1.618 1.00 73.19 839 ALA A N 1
ATOM 5911 C CA . ALA A 1 839 ? 7.923 -4.827 0.424 1.00 73.19 839 ALA A CA 1
ATOM 5912 C C . ALA A 1 839 ? 7.075 -5.406 -0.731 1.00 73.19 839 ALA A C 1
ATOM 5914 O O . ALA A 1 839 ? 7.477 -6.386 -1.305 1.00 73.19 839 ALA A O 1
ATOM 5915 N N . VAL A 1 840 ? 5.987 -4.829 -1.235 1.00 71.94 840 VAL A N 1
ATOM 5916 C CA . VAL A 1 840 ? 5.849 -4.882 -2.706 1.00 71.94 840 VAL A CA 1
ATOM 5917 C C . VAL A 1 840 ? 6.999 -4.005 -3.231 1.00 71.94 840 VAL A C 1
ATOM 5919 O O . VAL A 1 840 ? 7.535 -3.161 -2.531 1.00 71.94 840 VAL A O 1
ATOM 5922 N N . TYR A 1 841 ? 7.530 -4.283 -4.396 1.00 66.75 841 TYR A N 1
ATOM 5923 C CA . TYR A 1 841 ? 8.541 -3.452 -5.014 1.00 66.75 841 TYR A CA 1
ATOM 5924 C C . TYR A 1 841 ? 7.997 -3.048 -6.390 1.00 66.75 841 TYR A C 1
ATOM 5926 O O . TYR A 1 841 ? 8.684 -2.285 -7.007 1.00 66.75 841 TYR A O 1
ATOM 5934 N N . ALA A 1 842 ? 6.842 -3.487 -6.925 1.00 69.38 842 ALA A N 1
ATOM 5935 C CA . ALA A 1 842 ? 6.160 -2.820 -8.046 1.00 69.38 842 ALA A CA 1
ATOM 5936 C C . ALA A 1 842 ? 4.743 -3.316 -8.344 1.00 69.38 842 ALA A C 1
ATOM 5938 O O . ALA A 1 842 ? 4.332 -4.262 -7.679 1.00 69.38 842 ALA A O 1
ATOM 5939 N N . LEU A 1 843 ? 4.050 -2.713 -9.343 1.00 68.94 843 LEU A N 1
ATOM 5940 C CA . LEU A 1 843 ? 2.698 -3.020 -9.862 1.00 68.94 843 LEU A CA 1
ATOM 5941 C C . LEU A 1 843 ? 2.505 -2.886 -11.397 1.00 68.94 843 LEU A C 1
ATOM 5943 O O . LEU A 1 843 ? 3.202 -2.089 -12.013 1.00 68.94 843 LEU A O 1
ATOM 5947 N N . ALA A 1 844 ? 1.510 -3.591 -11.972 1.00 69.94 844 ALA A N 1
ATOM 5948 C CA . ALA A 1 844 ? 0.853 -3.354 -13.281 1.00 69.94 844 ALA A CA 1
ATOM 5949 C C . ALA A 1 844 ? -0.641 -3.758 -13.210 1.00 69.94 844 ALA A C 1
ATOM 5951 O O . ALA A 1 844 ? -1.036 -4.458 -12.284 1.00 69.94 844 ALA A O 1
ATOM 5952 N N . VAL A 1 845 ? -1.498 -3.337 -14.147 1.00 67.94 845 VAL A N 1
ATOM 5953 C CA . VAL A 1 845 ? -2.958 -3.589 -14.099 1.00 67.94 845 VAL A CA 1
ATOM 5954 C C . VAL A 1 845 ? -3.540 -3.723 -15.503 1.00 67.94 845 VAL A C 1
ATOM 5956 O O . VAL A 1 845 ? -3.272 -2.860 -16.336 1.00 67.94 845 VAL A O 1
ATOM 5959 N N . ALA A 1 846 ? -4.431 -4.690 -15.731 1.00 63.56 846 ALA A N 1
ATOM 5960 C CA . ALA A 1 846 ? -5.443 -4.555 -16.783 1.00 63.56 846 ALA A CA 1
ATOM 5961 C C . ALA A 1 846 ? -6.808 -5.074 -16.313 1.00 63.56 846 ALA A C 1
ATOM 5963 O O . ALA A 1 846 ? -6.914 -5.865 -15.372 1.00 63.56 846 ALA A O 1
ATOM 5964 N N . GLY A 1 847 ? -7.865 -4.584 -16.964 1.00 64.75 847 GLY A N 1
ATOM 5965 C CA . GLY A 1 847 ? -9.245 -4.885 -16.599 1.00 64.75 847 GLY A CA 1
ATOM 5966 C C . GLY A 1 847 ? -9.542 -4.572 -15.128 1.00 64.75 847 GLY A C 1
ATOM 5967 O O . GLY A 1 847 ? -9.237 -3.484 -14.634 1.00 64.75 847 GLY A O 1
ATOM 5968 N N . ASN A 1 848 ? -10.133 -5.557 -14.447 1.00 73.75 848 ASN A N 1
ATOM 5969 C CA . ASN A 1 848 ? -10.550 -5.500 -13.044 1.00 73.75 848 ASN A CA 1
ATOM 5970 C C . ASN A 1 848 ? -9.530 -6.134 -12.072 1.00 73.75 848 ASN A C 1
ATOM 5972 O O . ASN A 1 848 ? -9.909 -6.599 -10.991 1.00 73.75 848 ASN A O 1
ATOM 5976 N N . THR A 1 849 ? -8.243 -6.184 -12.426 1.00 60.75 849 THR A N 1
ATOM 5977 C CA . THR A 1 849 ? -7.244 -6.870 -11.598 1.00 60.75 849 THR A CA 1
ATOM 5978 C C . THR A 1 849 ? -5.936 -6.087 -11.521 1.00 60.75 849 THR A C 1
ATOM 5980 O O . THR A 1 849 ? -5.274 -5.844 -12.528 1.00 60.75 849 THR A O 1
ATOM 5983 N N . LEU A 1 850 ? -5.543 -5.711 -10.301 1.00 71.81 850 LEU A N 1
ATOM 5984 C CA . LEU A 1 850 ? -4.169 -5.322 -10.014 1.00 71.81 850 LEU A CA 1
ATOM 5985 C C . LEU A 1 850 ? -3.301 -6.557 -9.960 1.00 71.81 850 LEU A C 1
ATOM 5987 O O . LEU A 1 850 ? -3.636 -7.543 -9.309 1.00 71.81 850 LEU A O 1
ATOM 5991 N N . TYR A 1 851 ? -2.103 -6.399 -10.484 1.00 59.22 851 TYR A N 1
ATOM 5992 C CA . TYR A 1 851 ? -1.043 -7.362 -10.414 1.00 59.22 851 TYR A CA 1
ATOM 5993 C C . TYR A 1 851 ? 0.154 -6.722 -9.685 1.00 59.22 851 TYR A C 1
ATOM 5995 O O . TYR A 1 851 ? 0.626 -5.650 -10.065 1.00 59.22 851 TYR A O 1
ATOM 6003 N N . ALA A 1 852 ? 0.616 -7.337 -8.590 1.00 66.62 852 ALA A N 1
ATOM 6004 C CA . ALA A 1 852 ? 1.641 -6.778 -7.698 1.00 66.62 852 ALA A CA 1
ATOM 6005 C C . ALA A 1 852 ? 2.817 -7.723 -7.443 1.00 66.62 852 ALA A C 1
ATOM 6007 O O . ALA A 1 852 ? 2.590 -8.923 -7.336 1.00 66.62 852 ALA A O 1
ATOM 6008 N N . GLY A 1 853 ? 4.038 -7.205 -7.234 1.00 73.69 853 GLY A N 1
ATOM 6009 C CA . GLY A 1 853 ? 5.231 -8.017 -6.930 1.00 73.69 853 GLY A CA 1
ATOM 6010 C C . GLY A 1 853 ? 6.258 -7.361 -5.988 1.00 73.69 853 GLY A C 1
ATOM 6011 O O . GLY A 1 853 ? 6.377 -6.146 -6.013 1.00 73.69 853 GLY A O 1
ATOM 6012 N N . GLY A 1 854 ? 7.025 -8.098 -5.165 1.00 68.38 854 GLY A N 1
ATOM 6013 C CA . GLY A 1 854 ? 8.149 -7.556 -4.381 1.00 68.38 854 GLY A CA 1
ATOM 6014 C C . GLY A 1 854 ? 8.866 -8.409 -3.325 1.00 68.38 854 GLY A C 1
ATOM 6015 O O . GLY A 1 854 ? 9.078 -9.596 -3.421 1.00 68.38 854 GLY A O 1
ATOM 6016 N N . GLY A 1 855 ? 9.319 -7.766 -2.271 1.00 72.12 855 GLY A N 1
ATOM 6017 C CA . GLY A 1 855 ? 9.617 -8.283 -0.939 1.00 72.12 855 GLY A CA 1
ATOM 6018 C C . GLY A 1 855 ? 8.490 -8.754 0.036 1.00 72.12 855 GLY A C 1
ATOM 6019 O O . GLY A 1 855 ? 8.908 -9.051 1.139 1.00 72.12 855 GLY A O 1
ATOM 6020 N N . PHE A 1 856 ? 7.182 -8.976 -0.254 1.00 66.12 856 PHE A N 1
ATOM 6021 C CA . PHE A 1 856 ? 6.106 -9.509 0.678 1.00 66.12 856 PHE A CA 1
ATOM 6022 C C . PHE A 1 856 ? 5.850 -11.046 0.849 1.00 66.12 856 PHE A C 1
ATOM 6024 O O . PHE A 1 856 ? 5.150 -11.610 0.033 1.00 66.12 856 PHE A O 1
ATOM 6031 N N . THR A 1 857 ? 6.326 -11.794 1.868 1.00 67.81 857 THR A N 1
ATOM 6032 C CA . THR A 1 857 ? 6.042 -13.261 2.000 1.00 67.81 857 THR A CA 1
ATOM 6033 C C . THR A 1 857 ? 4.553 -13.695 2.055 1.00 67.81 857 THR A C 1
ATOM 6035 O O . THR A 1 857 ? 4.258 -14.882 1.936 1.00 67.81 857 THR A O 1
ATOM 6038 N N . ALA A 1 858 ? 3.596 -12.782 2.191 1.00 63.25 858 ALA A N 1
ATOM 6039 C CA . ALA A 1 858 ? 2.153 -13.018 2.116 1.00 63.25 858 ALA A CA 1
ATOM 6040 C C . ALA A 1 858 ? 1.412 -11.735 1.693 1.00 63.25 858 ALA A C 1
ATOM 6042 O O . ALA A 1 858 ? 1.966 -10.649 1.839 1.00 63.25 858 ALA A O 1
ATOM 6043 N N . VAL A 1 859 ? 0.148 -11.862 1.257 1.00 57.22 859 VAL A N 1
ATOM 6044 C CA . VAL A 1 859 ? -0.855 -10.785 1.111 1.00 57.22 859 VAL A CA 1
ATOM 6045 C C . VAL A 1 859 ? -2.207 -11.217 1.642 1.00 57.22 859 VAL A C 1
ATOM 6047 O O . VAL A 1 859 ? -2.714 -12.265 1.279 1.00 57.22 859 VAL A O 1
ATOM 6050 N N . ARG A 1 860 ? -2.829 -10.409 2.492 1.00 74.44 860 ARG A N 1
ATOM 6051 C CA . ARG A 1 860 ? -4.132 -10.642 3.134 1.00 74.44 860 ARG A CA 1
ATOM 6052 C C . ARG A 1 860 ? -4.171 -11.928 3.954 1.00 74.44 860 ARG A C 1
ATOM 6054 O O . ARG A 1 860 ? -5.188 -12.609 4.015 1.00 74.44 860 ARG A O 1
ATOM 6061 N N . GLY A 1 861 ? -3.017 -12.321 4.499 1.00 64.38 861 GLY A N 1
ATOM 6062 C CA . GLY A 1 861 ? -2.795 -13.645 5.092 1.00 64.38 861 GLY A CA 1
ATOM 6063 C C . GLY A 1 861 ? -2.836 -14.813 4.089 1.00 64.38 861 GLY A C 1
ATOM 6064 O O . GLY A 1 861 ? -2.559 -15.956 4.467 1.00 64.38 861 GLY A O 1
ATOM 6065 N N . VAL A 1 862 ? -3.141 -14.562 2.809 1.00 63.00 862 VAL A N 1
ATOM 6066 C CA . VAL A 1 862 ? -2.879 -15.478 1.694 1.00 63.00 862 VAL A CA 1
ATOM 6067 C C . VAL A 1 862 ? -1.371 -15.512 1.542 1.00 63.00 862 VAL A C 1
ATOM 6069 O O . VAL A 1 862 ? -0.755 -14.484 1.285 1.00 63.00 862 VAL A O 1
ATOM 6072 N N . THR A 1 863 ? -0.751 -16.673 1.743 1.00 71.94 863 THR A N 1
ATOM 6073 C CA . THR A 1 863 ? 0.672 -16.869 1.456 1.00 71.94 863 THR A CA 1
ATOM 6074 C C . THR A 1 863 ? 0.810 -16.847 -0.050 1.00 71.94 863 THR A C 1
ATOM 6076 O O . THR A 1 863 ? 0.761 -17.855 -0.730 1.00 71.94 863 THR A O 1
ATOM 6079 N N . ARG A 1 864 ? 0.853 -15.616 -0.513 1.00 64.81 864 ARG A N 1
ATOM 6080 C CA . ARG A 1 864 ? 1.439 -15.081 -1.696 1.00 64.81 864 ARG A CA 1
ATOM 6081 C C . ARG A 1 864 ? 2.764 -14.604 -1.175 1.00 64.81 864 ARG A C 1
ATOM 6083 O O . ARG A 1 864 ? 2.839 -13.434 -0.797 1.00 64.81 864 ARG A O 1
ATOM 6090 N N . ASN A 1 865 ? 3.787 -15.462 -1.076 1.00 60.03 865 ASN A N 1
ATOM 6091 C CA . ASN A 1 865 ? 5.083 -14.821 -1.122 1.00 60.03 865 ASN A CA 1
ATOM 6092 C C . ASN A 1 865 ? 5.054 -14.117 -2.487 1.00 60.03 865 ASN A C 1
ATOM 6094 O O . ASN A 1 865 ? 4.862 -14.693 -3.559 1.00 60.03 865 ASN A O 1
ATOM 6098 N N . ARG A 1 866 ? 5.024 -12.810 -2.338 1.00 69.94 866 ARG A N 1
ATOM 6099 C CA . ARG A 1 866 ? 5.648 -11.733 -3.045 1.00 69.94 866 ARG A CA 1
ATOM 6100 C C . ARG A 1 866 ? 5.290 -11.486 -4.484 1.00 69.94 866 ARG A C 1
ATOM 6102 O O . ARG A 1 866 ? 5.801 -10.515 -5.011 1.00 69.94 866 ARG A O 1
ATOM 6109 N N . LEU A 1 867 ? 4.340 -12.214 -5.068 1.00 58.44 867 LEU A N 1
ATOM 6110 C CA . LEU A 1 867 ? 3.386 -11.576 -5.986 1.00 58.44 867 LEU A CA 1
ATOM 6111 C C . LEU A 1 867 ? 1.965 -11.880 -5.533 1.00 58.44 867 LEU A C 1
ATOM 6113 O O . LEU A 1 867 ? 1.713 -12.969 -5.031 1.00 58.44 867 LEU A O 1
ATOM 6117 N N . ALA A 1 868 ? 1.044 -10.939 -5.702 1.00 65.88 868 ALA A N 1
ATOM 6118 C CA . ALA A 1 868 ? -0.384 -11.132 -5.459 1.00 65.88 868 ALA A CA 1
ATOM 6119 C C . ALA A 1 868 ? -1.213 -10.339 -6.470 1.00 65.88 868 ALA A C 1
ATOM 6121 O O . ALA A 1 868 ? -0.912 -9.176 -6.738 1.00 65.88 868 ALA A O 1
ATOM 6122 N N . ALA A 1 869 ? -2.216 -10.990 -7.055 1.00 61.78 869 ALA A N 1
ATOM 6123 C CA . ALA A 1 869 ? -3.151 -10.372 -7.967 1.00 61.78 869 ALA A CA 1
ATOM 6124 C C . ALA A 1 869 ? -4.362 -10.178 -7.128 1.00 61.78 869 ALA A C 1
ATOM 6126 O O . ALA A 1 869 ? -4.744 -11.061 -6.355 1.00 61.78 869 ALA A O 1
ATOM 6127 N N . LEU A 1 870 ? -4.944 -9.017 -7.264 1.00 81.25 870 LEU A N 1
ATOM 6128 C CA . LEU A 1 870 ? -6.037 -8.611 -6.440 1.00 81.25 870 LEU A CA 1
ATOM 6129 C C . LEU A 1 870 ? -7.056 -8.013 -7.367 1.00 81.25 870 LEU A C 1
ATOM 6131 O O . LEU A 1 870 ? -6.704 -7.200 -8.221 1.00 81.25 870 LEU A O 1
ATOM 6135 N N . ASN A 1 871 ? -8.317 -8.375 -7.175 1.00 79.31 871 ASN A N 1
ATOM 6136 C CA . ASN A 1 871 ? -9.376 -7.640 -7.838 1.00 79.31 871 ASN A CA 1
ATOM 6137 C C . ASN A 1 871 ? -9.184 -6.140 -7.546 1.00 79.31 871 ASN A C 1
ATOM 6139 O O . ASN A 1 871 ? -9.098 -5.736 -6.381 1.00 79.31 871 ASN A O 1
ATOM 6143 N N . SER A 1 872 ? -9.094 -5.336 -8.601 1.00 67.75 872 SER A N 1
ATOM 6144 C CA . SER A 1 872 ? -8.763 -3.909 -8.580 1.00 67.75 872 SER A CA 1
ATOM 6145 C C . SER A 1 872 ? -9.756 -3.085 -7.753 1.00 67.75 872 SER A C 1
ATOM 6147 O O . SER A 1 872 ? -9.415 -2.019 -7.255 1.00 67.75 872 SER A O 1
ATOM 6149 N N . ASN A 1 873 ? -10.960 -3.602 -7.514 1.00 65.69 873 ASN A N 1
ATOM 6150 C CA . ASN A 1 873 ? -12.053 -2.848 -6.909 1.00 65.69 873 ASN A CA 1
ATOM 6151 C C . ASN A 1 873 ? -12.259 -3.196 -5.421 1.00 65.69 873 ASN A C 1
ATOM 6153 O O . ASN A 1 873 ? -12.827 -2.394 -4.688 1.00 65.69 873 ASN A O 1
ATOM 6157 N N . HIS A 1 874 ? -11.776 -4.352 -4.935 1.00 66.19 874 HIS A N 1
ATOM 6158 C CA . HIS A 1 874 ? -11.979 -4.773 -3.530 1.00 66.19 874 HIS A CA 1
ATOM 6159 C C . HIS A 1 874 ? -10.805 -5.515 -2.849 1.00 66.19 874 HIS A C 1
ATOM 6161 O O . HIS A 1 874 ? -10.943 -6.041 -1.736 1.00 66.19 874 HIS A O 1
ATOM 6167 N N . GLY A 1 875 ? -9.633 -5.581 -3.484 1.00 59.97 875 GLY A N 1
ATOM 6168 C CA . GLY A 1 875 ? -8.377 -6.009 -2.853 1.00 59.97 875 GLY A CA 1
ATOM 6169 C C . GLY A 1 875 ? -8.370 -7.467 -2.407 1.00 59.97 875 GLY A C 1
ATOM 6170 O O . GLY A 1 875 ? -7.610 -7.842 -1.512 1.00 59.97 875 GLY A O 1
ATOM 6171 N N . ILE A 1 876 ? -9.272 -8.293 -2.943 1.00 75.44 876 ILE A N 1
ATOM 6172 C CA . ILE A 1 876 ? -9.269 -9.731 -2.678 1.00 75.44 876 ILE A CA 1
ATOM 6173 C C . ILE A 1 876 ? -8.209 -10.337 -3.575 1.00 75.44 876 ILE A C 1
ATOM 6175 O O . ILE A 1 876 ? -8.317 -10.274 -4.798 1.00 75.44 876 ILE A O 1
ATOM 6179 N N . VAL A 1 877 ? -7.209 -10.922 -2.927 1.00 58.62 877 VAL A N 1
ATOM 6180 C CA . VAL A 1 877 ? -6.184 -11.741 -3.556 1.00 58.62 877 VAL A CA 1
ATOM 6181 C C . VAL A 1 877 ? -6.869 -12.894 -4.305 1.00 58.62 877 VAL A C 1
ATOM 6183 O O . VAL A 1 877 ? -7.587 -13.680 -3.683 1.00 58.62 877 VAL A O 1
ATOM 6186 N N . THR A 1 878 ? -6.709 -12.952 -5.630 1.00 69.38 878 THR A N 1
ATOM 6187 C CA . THR A 1 878 ? -7.413 -13.896 -6.520 1.00 69.38 878 THR A CA 1
ATOM 6188 C C . THR A 1 878 ? -6.832 -15.314 -6.396 1.00 69.38 878 THR A C 1
ATOM 6190 O O . THR A 1 878 ? -6.010 -15.577 -5.513 1.00 69.38 878 THR A O 1
ATOM 6193 N N . ALA A 1 879 ? -7.221 -16.262 -7.258 1.00 65.44 879 ALA A N 1
ATOM 6194 C CA . ALA A 1 879 ? -6.593 -17.588 -7.270 1.00 65.44 879 ALA A CA 1
ATOM 6195 C C . ALA A 1 879 ? -5.067 -17.515 -7.494 1.00 65.44 879 ALA A C 1
ATOM 6197 O O . ALA A 1 879 ? -4.362 -18.350 -6.934 1.00 65.44 879 ALA A O 1
ATOM 6198 N N . TRP A 1 880 ? -4.587 -16.432 -8.129 1.00 70.00 880 TRP A N 1
ATOM 6199 C CA . TRP A 1 880 ? -3.218 -16.124 -8.571 1.00 70.00 880 TRP A CA 1
ATOM 6200 C C . TRP A 1 880 ? -2.137 -16.327 -7.548 1.00 70.00 880 TRP A C 1
ATOM 6202 O O . TRP A 1 880 ? -1.643 -15.346 -6.974 1.00 70.00 880 TRP A O 1
ATOM 6212 N N . ASP A 1 881 ? -1.784 -17.584 -7.290 1.00 68.62 881 ASP A N 1
ATOM 6213 C CA . ASP A 1 881 ? -0.523 -17.799 -6.642 1.00 68.62 881 ASP A CA 1
ATOM 6214 C C . ASP A 1 881 ? 0.580 -17.659 -7.646 1.00 68.62 881 ASP A C 1
ATOM 6216 O O . ASP A 1 881 ? 0.480 -18.193 -8.748 1.00 68.62 881 ASP A O 1
ATOM 6220 N N . PRO A 1 882 ? 1.600 -16.901 -7.259 1.00 64.00 882 PRO A N 1
ATOM 6221 C CA . PRO A 1 882 ? 2.631 -16.639 -8.194 1.00 64.00 882 PRO A CA 1
ATOM 6222 C C . PRO A 1 882 ? 3.819 -17.441 -7.919 1.00 64.00 882 PRO A C 1
ATOM 6224 O O . PRO A 1 882 ? 3.998 -18.390 -8.647 1.00 64.00 882 PRO A O 1
ATOM 6227 N N . ASN A 1 883 ? 4.529 -17.061 -6.848 1.00 66.56 883 ASN A N 1
ATOM 6228 C CA . ASN A 1 883 ? 4.957 -17.935 -5.778 1.00 66.56 883 ASN A CA 1
ATOM 6229 C C . ASN A 1 883 ? 6.260 -17.479 -5.041 1.00 66.56 883 ASN A C 1
ATOM 6231 O O . ASN A 1 883 ? 6.768 -18.147 -4.164 1.00 66.56 883 ASN A O 1
ATOM 6235 N N . ALA A 1 884 ? 6.765 -16.270 -5.261 1.00 62.12 884 ALA A N 1
ATOM 6236 C CA . ALA A 1 884 ? 8.029 -15.644 -4.797 1.00 62.12 884 ALA A CA 1
ATOM 6237 C C . ALA A 1 884 ? 9.255 -16.341 -4.109 1.00 62.12 884 ALA A C 1
ATOM 6239 O O . ALA A 1 884 ? 9.222 -17.382 -3.466 1.00 62.12 884 ALA A O 1
ATOM 6240 N N . GLY A 1 885 ? 10.379 -15.612 -4.176 1.00 49.75 885 GLY A N 1
ATOM 6241 C CA . GLY A 1 885 ? 11.657 -15.819 -3.485 1.00 49.75 885 GLY A CA 1
ATOM 6242 C C . GLY A 1 885 ? 12.926 -14.839 -3.484 1.00 49.75 885 GLY A C 1
ATOM 6243 O O . GLY A 1 885 ? 13.726 -14.970 -2.563 1.00 49.75 885 GLY A O 1
ATOM 6244 N N . SER A 1 886 ? 13.201 -13.876 -4.389 1.00 76.81 886 SER A N 1
ATOM 6245 C CA . SER A 1 886 ? 14.041 -12.680 -4.088 1.00 76.81 886 SER A CA 1
ATOM 6246 C C . SER A 1 886 ? 13.618 -11.376 -4.855 1.00 76.81 886 SER A C 1
ATOM 6248 O O . SER A 1 886 ? 13.159 -11.549 -5.970 1.00 76.81 886 SER A O 1
ATOM 6250 N N . THR A 1 887 ? 13.721 -10.148 -4.277 1.00 78.00 887 THR A N 1
ATOM 6251 C CA . THR A 1 887 ? 13.144 -8.738 -4.526 1.00 78.00 887 THR A CA 1
ATOM 6252 C C . THR A 1 887 ? 12.662 -8.181 -5.907 1.00 78.00 887 THR A C 1
ATOM 6254 O O . THR A 1 887 ? 12.973 -8.867 -6.867 1.00 78.00 887 THR A O 1
ATOM 6257 N N . VAL A 1 888 ? 11.975 -6.971 -6.036 1.00 69.25 888 VAL A N 1
ATOM 6258 C CA . VAL A 1 888 ? 11.447 -6.300 -7.330 1.00 69.25 888 VAL A CA 1
ATOM 6259 C C . VAL A 1 888 ? 12.201 -5.004 -7.692 1.00 69.25 888 VAL A C 1
ATOM 6261 O O . VAL A 1 888 ? 12.862 -4.533 -6.792 1.00 69.25 888 VAL A O 1
ATOM 6264 N N . HIS A 1 889 ? 12.131 -4.452 -8.938 1.00 70.69 889 HIS A N 1
ATOM 6265 C CA . HIS A 1 889 ? 12.010 -2.987 -9.174 1.00 70.69 889 HIS A CA 1
ATOM 6266 C C . HIS A 1 889 ? 11.067 -2.436 -10.328 1.00 70.69 889 HIS A C 1
ATOM 6268 O O . HIS A 1 889 ? 10.981 -1.220 -10.403 1.00 70.69 889 HIS A O 1
ATOM 6274 N N . ALA A 1 890 ? 10.338 -3.172 -11.208 1.00 73.62 890 ALA A N 1
ATOM 6275 C CA . ALA A 1 890 ? 9.062 -2.714 -11.864 1.00 73.62 890 ALA A CA 1
ATOM 6276 C C . ALA A 1 890 ? 8.193 -3.835 -12.518 1.00 73.62 890 ALA A C 1
ATOM 6278 O O . ALA A 1 890 ? 8.628 -4.969 -12.616 1.00 73.62 890 ALA A O 1
ATOM 6279 N N . LEU A 1 891 ? 6.958 -3.531 -12.971 1.00 69.75 891 LEU A N 1
ATOM 6280 C CA . LEU A 1 891 ? 5.991 -4.368 -13.739 1.00 69.75 891 LEU A CA 1
ATOM 6281 C C . LEU A 1 891 ? 5.336 -3.493 -14.897 1.00 69.75 891 LEU A C 1
ATOM 6283 O O . LEU A 1 891 ? 5.149 -2.325 -14.586 1.00 69.75 891 LEU A O 1
ATOM 6287 N N . ALA A 1 892 ? 5.009 -3.913 -16.164 1.00 69.19 892 ALA A N 1
ATOM 6288 C CA . ALA A 1 892 ? 4.130 -3.173 -17.166 1.00 69.19 892 ALA A CA 1
ATOM 6289 C C . ALA A 1 892 ? 3.873 -3.797 -18.598 1.00 69.19 892 ALA A C 1
ATOM 6291 O O . ALA A 1 892 ? 4.501 -4.791 -18.919 1.00 69.19 892 ALA A O 1
ATOM 6292 N N . LEU A 1 893 ? 2.938 -3.237 -19.439 1.00 66.94 893 LEU A N 1
ATOM 6293 C CA . LEU A 1 893 ? 1.860 -3.979 -20.189 1.00 66.94 893 LEU A CA 1
ATOM 6294 C C . LEU A 1 893 ? 1.516 -3.881 -21.714 1.00 66.94 893 LEU A C 1
ATOM 6296 O O . LEU A 1 893 ? 1.536 -2.783 -22.254 1.00 66.94 893 LEU A O 1
ATOM 6300 N N . SER A 1 894 ? 1.025 -4.987 -22.348 1.00 62.88 894 SER A N 1
ATOM 6301 C CA . SER A 1 894 ? 0.256 -5.034 -23.643 1.00 62.88 894 SER A CA 1
ATOM 6302 C C . SER A 1 894 ? -0.170 -6.452 -24.116 1.00 62.88 894 SER A C 1
ATOM 6304 O O . SER A 1 894 ? 0.618 -7.359 -23.976 1.00 62.88 894 SER A O 1
ATOM 6306 N N . ASN A 1 895 ? -1.324 -6.705 -24.765 1.00 58.59 895 ASN A N 1
ATOM 6307 C CA . ASN A 1 895 ? -1.728 -8.075 -25.226 1.00 58.59 895 ASN A CA 1
ATOM 6308 C C . ASN A 1 895 ? -1.580 -9.163 -24.144 1.00 58.59 895 ASN A C 1
ATOM 6310 O O . ASN A 1 895 ? -1.296 -10.337 -24.396 1.00 58.59 895 ASN A O 1
ATOM 6314 N N . GLY A 1 896 ? -1.612 -8.699 -22.902 1.00 54.88 896 GLY A N 1
ATOM 6315 C CA . GLY A 1 896 ? -0.641 -9.144 -21.945 1.00 54.88 896 GLY A CA 1
ATOM 6316 C C . GLY A 1 896 ? -0.921 -10.474 -21.278 1.00 54.88 896 GLY A C 1
ATOM 6317 O O . GLY A 1 896 ? -1.456 -10.543 -20.184 1.00 54.88 896 GLY A O 1
ATOM 6318 N N . ARG A 1 897 ? -0.335 -11.527 -21.815 1.00 60.22 897 ARG A N 1
ATOM 6319 C CA . ARG A 1 897 ? 1.109 -11.651 -21.604 1.00 60.22 897 ARG A CA 1
ATOM 6320 C C . ARG A 1 897 ? 1.557 -10.605 -20.517 1.00 60.22 897 ARG A C 1
ATOM 6322 O O . ARG A 1 897 ? 1.980 -9.524 -20.835 1.00 60.22 897 ARG A O 1
ATOM 6329 N N . VAL A 1 898 ? 1.165 -10.802 -19.239 1.00 62.16 898 VAL A N 1
ATOM 6330 C CA . VAL A 1 898 ? 1.598 -10.207 -17.939 1.00 62.16 898 VAL A CA 1
ATOM 6331 C C . VAL A 1 898 ? 3.067 -10.626 -17.792 1.00 62.16 898 VAL A C 1
ATOM 6333 O O . VAL A 1 898 ? 3.487 -11.609 -18.398 1.00 62.16 898 VAL A O 1
ATOM 6336 N N . TYR A 1 899 ? 3.887 -9.942 -17.006 1.00 72.00 899 TYR A N 1
ATOM 6337 C CA . TYR A 1 899 ? 5.313 -10.199 -17.078 1.00 72.00 899 TYR A CA 1
ATOM 6338 C C . TYR A 1 899 ? 6.127 -9.468 -16.001 1.00 72.00 899 TYR A C 1
ATOM 6340 O O . TYR A 1 899 ? 6.174 -8.253 -16.094 1.00 72.00 899 TYR A O 1
ATOM 6348 N N . ALA A 1 900 ? 6.893 -10.019 -15.039 1.00 57.06 900 ALA A N 1
ATOM 6349 C CA . ALA A 1 900 ? 6.999 -11.264 -14.277 1.00 57.06 900 ALA A CA 1
ATOM 6350 C C . ALA A 1 900 ? 8.475 -11.481 -13.708 1.00 57.06 900 ALA A C 1
ATOM 6352 O O . ALA A 1 900 ? 9.420 -11.373 -14.472 1.00 57.06 900 ALA A O 1
ATOM 6353 N N . GLY A 1 901 ? 8.752 -11.737 -12.398 1.00 76.81 901 GLY A N 1
ATOM 6354 C CA . GLY A 1 901 ? 10.067 -12.314 -11.930 1.00 76.81 901 GLY A CA 1
ATOM 6355 C C . GLY A 1 901 ? 11.146 -11.509 -11.147 1.00 76.81 901 GLY A C 1
ATOM 6356 O O . GLY A 1 901 ? 11.287 -10.395 -11.563 1.00 76.81 901 GLY A O 1
ATOM 6357 N N . GLY A 1 902 ? 11.932 -12.050 -10.140 1.00 71.94 902 GLY A N 1
ATOM 6358 C CA . GLY A 1 902 ? 12.905 -11.488 -9.088 1.00 71.94 902 GLY A CA 1
ATOM 6359 C C . GLY A 1 902 ? 14.397 -11.991 -8.847 1.00 71.94 902 GLY A C 1
ATOM 6360 O O . GLY A 1 902 ? 14.950 -12.707 -9.643 1.00 71.94 902 GLY A O 1
ATOM 6361 N N . ALA A 1 903 ? 15.115 -11.689 -7.748 1.00 82.19 903 ALA A N 1
ATOM 6362 C CA . ALA A 1 903 ? 16.594 -11.841 -7.559 1.00 82.19 903 ALA A CA 1
ATOM 6363 C C . ALA A 1 903 ? 17.401 -13.109 -7.010 1.00 82.19 903 ALA A C 1
ATOM 6365 O O . ALA A 1 903 ? 18.615 -12.994 -6.904 1.00 82.19 903 ALA A O 1
ATOM 6366 N N . PHE A 1 904 ? 16.982 -14.306 -6.549 1.00 69.94 904 PHE A N 1
ATOM 6367 C CA . PHE A 1 904 ? 16.282 -15.358 -7.285 1.00 69.94 904 PHE A CA 1
ATOM 6368 C C . PHE A 1 904 ? 16.582 -16.859 -6.875 1.00 69.94 904 PHE A C 1
ATOM 6370 O O . PHE A 1 904 ? 15.661 -17.519 -6.571 1.00 69.94 904 PHE A O 1
ATOM 6377 N N . THR A 1 905 ? 17.693 -17.590 -6.965 1.00 71.88 905 THR A N 1
ATOM 6378 C CA . THR A 1 905 ? 17.795 -19.101 -6.921 1.00 71.88 905 THR A CA 1
ATOM 6379 C C . THR A 1 905 ? 16.749 -20.077 -7.590 1.00 71.88 905 THR A C 1
ATOM 6381 O O . THR A 1 905 ? 17.243 -20.997 -8.229 1.00 71.88 905 THR A O 1
ATOM 6384 N N . PHE A 1 906 ? 15.397 -19.987 -7.507 1.00 60.12 906 PHE A N 1
ATOM 6385 C CA . PHE A 1 906 ? 14.356 -20.905 -8.106 1.00 60.12 906 PHE A CA 1
ATOM 6386 C C . PHE A 1 906 ? 12.967 -20.194 -8.398 1.00 60.12 906 PHE A C 1
ATOM 6388 O O . PHE A 1 906 ? 12.686 -19.383 -7.576 1.00 60.12 906 PHE A O 1
ATOM 6395 N N . MET A 1 907 ? 12.030 -20.382 -9.376 1.00 67.56 907 MET A N 1
ATOM 6396 C CA . MET A 1 907 ? 10.567 -19.947 -9.210 1.00 67.56 907 MET A CA 1
ATOM 6397 C C . MET A 1 907 ? 9.737 -21.170 -9.411 1.00 67.56 907 MET A C 1
ATOM 6399 O O . MET A 1 907 ? 10.072 -21.893 -10.298 1.00 67.56 907 MET A O 1
ATOM 6403 N N . SER A 1 908 ? 8.767 -21.502 -8.595 1.00 63.41 908 SER A N 1
ATOM 6404 C CA . SER A 1 908 ? 7.866 -22.645 -8.658 1.00 63.41 908 SER A CA 1
ATOM 6405 C C . SER A 1 908 ? 8.518 -24.008 -8.775 1.00 63.41 908 SER A C 1
ATOM 6407 O O . SER A 1 908 ? 7.819 -24.996 -8.687 1.00 63.41 908 SER A O 1
ATOM 6409 N N . GLY A 1 909 ? 9.830 -24.090 -8.979 1.00 54.00 909 GLY A N 1
ATOM 6410 C CA . GLY A 1 909 ? 10.711 -25.202 -8.721 1.00 54.00 909 GLY A CA 1
ATOM 6411 C C . GLY A 1 909 ? 11.524 -25.812 -9.827 1.00 54.00 909 GLY A C 1
ATOM 6412 O O . GLY A 1 909 ? 12.646 -26.216 -9.538 1.00 54.00 909 GLY A O 1
ATOM 6413 N N . ALA A 1 910 ? 11.023 -25.914 -11.047 1.00 56.72 910 ALA A N 1
ATOM 6414 C CA . ALA A 1 910 ? 11.758 -26.401 -12.202 1.00 56.72 910 ALA A CA 1
ATOM 6415 C C . ALA A 1 910 ? 12.624 -25.250 -12.734 1.00 56.72 910 ALA A C 1
ATOM 6417 O O . ALA A 1 910 ? 12.329 -24.639 -13.745 1.00 56.72 910 ALA A O 1
ATOM 6418 N N . PRO A 1 911 ? 13.628 -24.845 -11.959 1.00 58.91 911 PRO A N 1
ATOM 6419 C CA . PRO A 1 911 ? 13.830 -23.460 -11.504 1.00 58.91 911 PRO A CA 1
ATOM 6420 C C . PRO A 1 911 ? 13.934 -22.464 -12.692 1.00 58.91 911 PRO A C 1
ATOM 6422 O O . PRO A 1 911 ? 14.396 -22.938 -13.695 1.00 58.91 911 PRO A O 1
ATOM 6425 N N . TYR A 1 912 ? 13.627 -21.148 -12.707 1.00 63.03 912 TYR A N 1
ATOM 6426 C CA . TYR A 1 912 ? 14.167 -20.273 -13.804 1.00 63.03 912 TYR A CA 1
ATOM 6427 C C . TYR A 1 912 ? 14.782 -18.960 -13.331 1.00 63.03 912 TYR A C 1
ATOM 6429 O O . TYR A 1 912 ? 14.250 -18.335 -12.439 1.00 63.03 912 TYR A O 1
ATOM 6437 N N . ASN A 1 913 ? 15.882 -18.487 -13.924 1.00 61.56 913 ASN A N 1
ATOM 6438 C CA . ASN A 1 913 ? 16.920 -17.747 -13.209 1.00 61.56 913 ASN A CA 1
ATOM 6439 C C . ASN A 1 913 ? 17.333 -16.278 -13.489 1.00 61.56 913 ASN A C 1
ATOM 6441 O O . ASN A 1 913 ? 18.508 -15.956 -13.422 1.00 61.56 913 ASN A O 1
ATOM 6445 N N . ARG A 1 914 ? 16.436 -15.344 -13.778 1.00 77.75 914 ARG A N 1
ATOM 6446 C CA . ARG A 1 914 ? 16.756 -13.926 -14.096 1.00 77.75 914 ARG A CA 1
ATOM 6447 C C . ARG A 1 914 ? 15.727 -12.968 -14.839 1.00 77.75 914 ARG A C 1
ATOM 6449 O O . ARG A 1 914 ? 16.005 -11.790 -14.742 1.00 77.75 914 ARG A O 1
ATOM 6456 N N . LEU A 1 915 ? 14.618 -13.352 -15.519 1.00 65.69 915 LEU A N 1
ATOM 6457 C CA . LEU A 1 915 ? 13.419 -12.547 -16.025 1.00 65.69 915 LEU A CA 1
ATOM 6458 C C . LEU A 1 915 ? 12.253 -13.580 -16.384 1.00 65.69 915 LEU A C 1
ATOM 6460 O O . LEU A 1 915 ? 12.611 -14.739 -16.504 1.00 65.69 915 LEU A O 1
ATOM 6464 N N . ALA A 1 916 ? 10.911 -13.366 -16.421 1.00 61.72 916 ALA A N 1
ATOM 6465 C CA . ALA A 1 916 ? 9.860 -14.460 -16.586 1.00 61.72 916 ALA A CA 1
ATOM 6466 C C . ALA A 1 916 ? 8.823 -14.514 -17.803 1.00 61.72 916 ALA A C 1
ATOM 6468 O O . ALA A 1 916 ? 8.216 -13.504 -18.108 1.00 61.72 916 ALA A O 1
ATOM 6469 N N . ALA A 1 917 ? 8.477 -15.654 -18.456 1.00 62.06 917 ALA A N 1
ATOM 6470 C CA . ALA A 1 917 ? 7.413 -15.817 -19.536 1.00 62.06 917 ALA A CA 1
ATOM 6471 C C . ALA A 1 917 ? 6.245 -16.717 -18.891 1.00 62.06 917 ALA A C 1
ATOM 6473 O O . ALA A 1 917 ? 7.039 -17.737 -18.846 1.00 62.06 917 ALA A O 1
ATOM 6474 N N . ILE A 1 918 ? 4.061 -16.312 -18.056 1.00 76.56 918 ILE A N 1
ATOM 6475 C CA . ILE A 1 918 ? 3.125 -16.793 -16.858 1.00 76.56 918 ILE A CA 1
ATOM 6476 C C . ILE A 1 918 ? 1.561 -16.828 -17.262 1.00 76.56 918 ILE A C 1
ATOM 6478 O O . ILE A 1 918 ? 0.783 -16.726 -16.353 1.00 76.56 918 ILE A O 1
ATOM 6482 N N . ASP A 1 919 ? 1.052 -17.018 -18.529 1.00 65.31 919 ASP A N 1
ATOM 6483 C CA . ASP A 1 919 ? -0.384 -16.826 -19.113 1.00 65.31 919 ASP A CA 1
ATOM 6484 C C . ASP A 1 919 ? -1.353 -15.755 -18.457 1.00 65.31 919 ASP A C 1
ATOM 6486 O O . ASP A 1 919 ? -0.947 -15.249 -17.461 1.00 65.31 919 ASP A O 1
ATOM 6490 N N . ALA A 1 920 ? -2.547 -15.252 -18.899 1.00 60.88 920 ALA A N 1
ATOM 6491 C CA . ALA A 1 920 ? -3.201 -13.902 -18.571 1.00 60.88 920 ALA A CA 1
ATOM 6492 C C . ALA A 1 920 ? -4.239 -13.346 -17.469 1.00 60.88 920 ALA A C 1
ATOM 6494 O O . ALA A 1 920 ? -4.068 -12.161 -17.187 1.00 60.88 920 ALA A O 1
ATOM 6495 N N . VAL A 1 921 ? -5.202 -14.024 -16.770 1.00 61.34 921 VAL A N 1
ATOM 6496 C CA . VAL A 1 921 ? -5.943 -13.677 -15.517 1.00 61.34 921 VAL A CA 1
ATOM 6497 C C . VAL A 1 921 ? -5.538 -14.368 -14.116 1.00 61.34 921 VAL A C 1
ATOM 6499 O O . VAL A 1 921 ? -5.577 -13.603 -13.147 1.00 61.34 921 VAL A O 1
ATOM 6502 N N . SER A 1 922 ? -5.054 -15.653 -13.890 1.00 44.31 922 SER A N 1
ATOM 6503 C CA . SER A 1 922 ? -4.307 -16.109 -12.625 1.00 44.31 922 SER A CA 1
ATOM 6504 C C . SER A 1 922 ? -3.242 -17.319 -12.380 1.00 44.31 922 SER A C 1
ATOM 6506 O O . SER A 1 922 ? -3.329 -17.883 -11.293 1.00 44.31 922 SER A O 1
ATOM 6508 N N . GLY A 1 923 ? -2.120 -17.662 -13.089 1.00 52.12 923 GLY A N 1
ATOM 6509 C CA . GLY A 1 923 ? -0.870 -18.321 -12.452 1.00 52.12 923 GLY A CA 1
ATOM 6510 C C . GLY A 1 923 ? -0.351 -19.881 -12.270 1.00 52.12 923 GLY A C 1
ATOM 6511 O O . GLY A 1 923 ? -0.356 -20.297 -11.117 1.00 52.12 923 GLY A O 1
ATOM 6512 N N . ALA A 1 924 ? 0.246 -20.710 -13.218 1.00 65.25 924 ALA A N 1
ATOM 6513 C CA . ALA A 1 924 ? 1.305 -21.842 -13.205 1.00 65.25 924 ALA A CA 1
ATOM 6514 C C . ALA A 1 924 ? 2.062 -22.399 -14.553 1.00 65.25 924 ALA A C 1
ATOM 6516 O O . ALA A 1 9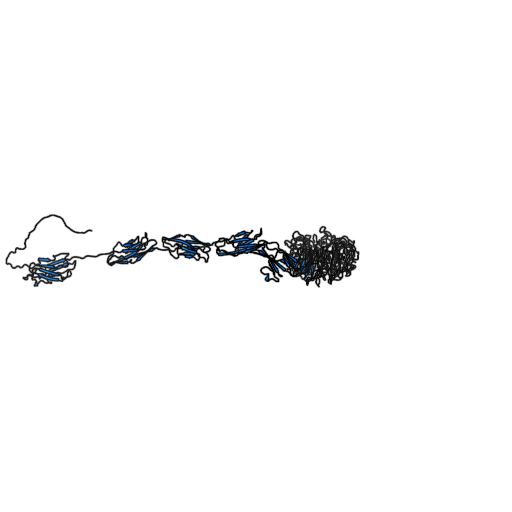24 ? 1.407 -22.616 -15.542 1.00 65.25 924 ALA A O 1
ATOM 6517 N N . PRO A 1 925 ? 3.391 -22.787 -14.636 1.00 53.16 925 PRO A N 1
ATOM 6518 C CA . PRO A 1 925 ? 4.515 -22.397 -15.610 1.00 53.16 925 PRO A CA 1
ATOM 6519 C C . PRO A 1 925 ? 4.525 -22.395 -17.176 1.00 53.16 925 PRO A C 1
ATOM 6521 O O . PRO A 1 925 ? 3.536 -22.776 -17.756 1.00 53.16 925 PRO A O 1
ATOM 6524 N N . ASP A 1 926 ? 5.542 -21.843 -17.896 1.00 76.50 926 ASP A N 1
ATOM 6525 C CA . ASP A 1 926 ? 5.576 -21.866 -19.396 1.00 76.50 926 ASP A CA 1
ATOM 6526 C C . ASP A 1 926 ? 6.965 -21.727 -20.077 1.00 76.50 926 ASP A C 1
ATOM 6528 O O . ASP A 1 926 ? 7.894 -21.071 -19.616 1.00 76.50 926 ASP A O 1
ATOM 6532 N N . ALA A 1 927 ? 7.110 -22.398 -21.214 1.00 61.31 927 ALA A N 1
ATOM 6533 C CA . ALA A 1 927 ? 8.165 -23.371 -21.406 1.00 61.31 927 ALA A CA 1
ATOM 6534 C C . ALA A 1 927 ? 9.518 -22.898 -21.938 1.00 61.31 927 ALA A C 1
ATOM 6536 O O . ALA A 1 927 ? 10.529 -23.586 -21.828 1.00 61.31 927 ALA A O 1
ATOM 6537 N N . ALA A 1 928 ? 9.499 -21.793 -22.648 1.00 62.44 928 ALA A N 1
ATOM 6538 C CA . ALA A 1 928 ? 10.038 -21.820 -24.008 1.00 62.44 928 ALA A CA 1
ATOM 6539 C C . ALA A 1 928 ? 10.998 -20.701 -24.352 1.00 62.44 928 ALA A C 1
ATOM 6541 O O . ALA A 1 928 ? 12.069 -20.861 -24.938 1.00 62.44 928 ALA A O 1
ATOM 6542 N N . TRP A 1 929 ? 10.749 -19.642 -23.637 1.00 82.94 929 TRP A N 1
ATOM 6543 C CA . TRP A 1 929 ? 11.648 -19.416 -22.543 1.00 82.94 929 TRP A CA 1
ATOM 6544 C C . TRP A 1 929 ? 12.116 -20.622 -21.764 1.00 82.94 929 TRP A C 1
ATOM 6546 O O . TRP A 1 929 ? 11.694 -20.944 -20.653 1.00 82.94 929 TRP A O 1
ATOM 6556 N N . ASN A 1 930 ? 13.282 -20.999 -22.227 1.00 71.44 930 ASN A N 1
ATOM 6557 C CA . ASN A 1 930 ? 14.368 -20.619 -21.379 1.00 71.44 930 ASN A CA 1
ATOM 6558 C C . ASN A 1 930 ? 15.115 -19.373 -21.822 1.00 71.44 930 ASN A C 1
ATOM 6560 O O . ASN A 1 930 ? 15.421 -19.270 -22.992 1.00 71.44 930 ASN A O 1
ATOM 6564 N N . PRO A 1 931 ? 15.437 -18.507 -20.861 1.00 79.44 931 PRO A N 1
ATOM 6565 C CA . PRO A 1 931 ? 16.235 -17.307 -20.994 1.00 79.44 931 PRO A CA 1
ATOM 6566 C C . PRO A 1 931 ? 17.705 -17.478 -21.173 1.00 79.44 931 PRO A C 1
ATOM 6568 O O . PRO A 1 931 ? 18.167 -17.959 -22.189 1.00 79.44 931 PRO A O 1
ATOM 6571 N N . ASP A 1 932 ? 18.431 -17.029 -20.134 1.00 73.50 932 ASP A N 1
ATOM 6572 C CA . ASP A 1 932 ? 19.144 -17.823 -19.159 1.00 73.50 932 ASP A CA 1
ATOM 6573 C C . ASP A 1 932 ? 20.620 -17.493 -18.691 1.00 73.50 932 ASP A C 1
ATOM 6575 O O . ASP A 1 932 ? 21.538 -17.540 -19.445 1.00 73.50 932 ASP A O 1
ATOM 6579 N N . ALA A 1 933 ? 20.937 -17.002 -17.487 1.00 78.50 933 ALA A N 1
ATOM 6580 C CA . ALA A 1 933 ? 21.821 -15.841 -17.339 1.00 78.50 933 ALA A CA 1
ATOM 6581 C C . ALA A 1 933 ? 22.768 -15.272 -16.194 1.00 78.50 933 ALA A C 1
ATOM 6583 O O . ALA A 1 933 ? 22.608 -14.123 -15.845 1.00 78.50 933 ALA A O 1
ATOM 6584 N N . ASN A 1 934 ? 23.777 -15.888 -15.563 1.00 77.38 934 ASN A N 1
ATOM 6585 C CA . ASN A 1 934 ? 24.646 -15.380 -14.413 1.00 77.38 934 ASN A CA 1
ATOM 6586 C C . ASN A 1 934 ? 24.638 -13.930 -13.661 1.00 77.38 934 ASN A C 1
ATOM 6588 O O . ASN A 1 934 ? 25.623 -13.674 -12.970 1.00 77.38 934 ASN A O 1
ATOM 6592 N N . GLY A 1 935 ? 23.627 -13.005 -13.612 1.00 71.50 935 GLY A N 1
ATOM 6593 C CA . GLY A 1 935 ? 23.612 -11.698 -12.830 1.00 71.50 935 GLY A CA 1
ATOM 6594 C C . GLY A 1 935 ? 22.241 -11.100 -12.337 1.00 71.50 935 GLY A C 1
ATOM 6595 O O . GLY A 1 935 ? 21.380 -11.874 -11.962 1.00 71.50 935 GLY A O 1
ATOM 6596 N N . THR A 1 936 ? 22.015 -9.762 -12.231 1.00 84.69 936 THR A N 1
ATOM 6597 C CA . THR A 1 936 ? 20.860 -9.070 -11.518 1.00 84.69 936 THR A CA 1
ATOM 6598 C C . THR A 1 936 ? 20.095 -8.015 -12.372 1.00 84.69 936 THR A C 1
ATOM 6600 O O . THR A 1 936 ? 20.812 -7.352 -13.087 1.00 84.69 936 THR A O 1
ATOM 6603 N N . VAL A 1 937 ? 18.749 -7.806 -12.268 1.00 71.31 937 VAL A N 1
ATOM 6604 C CA . VAL A 1 937 ? 17.763 -7.014 -13.125 1.00 71.31 937 VAL A CA 1
ATOM 6605 C C . VAL A 1 937 ? 16.783 -6.148 -12.261 1.00 71.31 937 VAL A C 1
ATOM 6607 O O . VAL A 1 937 ? 16.660 -6.471 -11.076 1.00 71.31 937 VAL A O 1
ATOM 6610 N N . PHE A 1 938 ? 16.090 -5.098 -12.779 1.00 70.81 938 PHE A N 1
ATOM 6611 C CA . PHE A 1 938 ? 15.146 -4.191 -12.048 1.00 70.81 938 PHE A CA 1
ATOM 6612 C C . PHE A 1 938 ? 13.716 -3.971 -12.650 1.00 70.81 938 PHE A C 1
ATOM 6614 O O . PHE A 1 938 ? 12.782 -4.470 -12.025 1.00 70.81 938 PHE A O 1
ATOM 6621 N N . ALA A 1 939 ? 13.522 -3.109 -13.680 1.00 74.19 939 ALA A N 1
ATOM 6622 C CA . ALA A 1 939 ? 12.331 -2.215 -13.852 1.00 74.19 939 ALA A CA 1
ATOM 6623 C C . ALA A 1 939 ? 11.121 -2.723 -14.710 1.00 74.19 939 ALA A C 1
ATOM 6625 O O . ALA A 1 939 ? 10.819 -3.875 -14.443 1.00 74.19 939 ALA A O 1
ATOM 6626 N N . LEU A 1 940 ? 10.372 -1.960 -15.596 1.00 64.69 940 LEU A N 1
ATOM 6627 C CA . LEU A 1 940 ? 9.349 -2.465 -16.610 1.00 64.69 940 LEU A CA 1
ATOM 6628 C C . LEU A 1 940 ? 8.320 -1.586 -17.430 1.00 64.69 940 LEU A C 1
ATOM 6630 O O . LEU A 1 940 ? 8.340 -0.367 -17.298 1.00 64.69 940 LEU A O 1
ATOM 6634 N N . THR A 1 941 ? 7.520 -2.226 -18.365 1.00 71.25 941 THR A N 1
ATOM 6635 C CA . THR A 1 941 ? 6.992 -1.638 -19.640 1.00 71.25 941 THR A CA 1
ATOM 6636 C C . THR A 1 941 ? 6.051 -2.413 -20.649 1.00 71.25 941 THR A C 1
ATOM 6638 O O . THR A 1 941 ? 6.240 -3.604 -20.749 1.00 71.25 941 THR A O 1
ATOM 6641 N N . ALA A 1 942 ? 5.232 -1.805 -21.570 1.00 64.88 942 ALA A N 1
ATOM 6642 C CA . ALA A 1 942 ? 5.006 -2.375 -22.959 1.00 64.88 942 ALA A CA 1
ATOM 6643 C C . ALA A 1 942 ? 4.328 -1.511 -24.104 1.00 64.88 942 ALA A C 1
ATOM 6645 O O . ALA A 1 942 ? 3.998 -0.356 -23.830 1.00 64.88 942 ALA A O 1
ATOM 6646 N N . LEU A 1 943 ? 4.222 -2.068 -25.357 1.00 67.62 943 LEU A N 1
ATOM 6647 C CA . LEU A 1 943 ? 3.734 -1.646 -26.742 1.00 67.62 943 LEU A CA 1
ATOM 6648 C C . LEU A 1 943 ? 4.827 -1.711 -27.930 1.00 67.62 943 LEU A C 1
ATOM 6650 O O . LEU A 1 943 ? 5.996 -1.924 -27.650 1.00 67.62 943 LEU A O 1
ATOM 6654 N N . GLY A 1 944 ? 4.541 -1.734 -29.265 1.00 55.81 944 GLY A N 1
ATOM 6655 C CA . GLY A 1 944 ? 5.461 -1.681 -30.468 1.00 55.81 944 GLY A CA 1
ATOM 6656 C C . GLY A 1 944 ? 5.801 -2.928 -31.349 1.00 55.81 944 GLY A C 1
ATOM 6657 O O . GLY A 1 944 ? 5.930 -2.859 -32.570 1.00 55.81 944 GLY A O 1
ATOM 6658 N N . GLY A 1 945 ? 6.019 -4.074 -30.727 1.00 63.97 945 GLY A N 1
ATOM 6659 C CA . GLY A 1 945 ? 6.485 -5.319 -31.349 1.00 63.97 945 GLY A CA 1
ATOM 6660 C C . GLY A 1 945 ? 7.209 -6.153 -30.338 1.00 63.97 945 GLY A C 1
ATOM 6661 O O . GLY A 1 945 ? 7.125 -7.360 -30.362 1.00 63.97 945 GLY A O 1
ATOM 6662 N N . ARG A 1 946 ? 7.614 -5.547 -29.235 1.00 72.38 946 ARG A N 1
ATOM 6663 C CA . ARG A 1 946 ? 8.802 -4.715 -29.067 1.00 72.38 946 ARG A CA 1
ATOM 6664 C C . ARG A 1 946 ? 9.176 -4.804 -27.562 1.00 72.38 946 ARG A C 1
ATOM 6666 O O . ARG A 1 946 ? 9.186 -3.790 -26.901 1.00 72.38 946 ARG A O 1
ATOM 6673 N N . VAL A 1 947 ? 9.441 -6.015 -27.015 1.00 65.19 947 VAL A N 1
ATOM 6674 C CA . VAL A 1 947 ? 9.895 -6.454 -25.643 1.00 65.19 947 VAL A CA 1
ATOM 6675 C C . VAL A 1 947 ? 11.349 -6.042 -25.113 1.00 65.19 947 VAL A C 1
ATOM 6677 O O . VAL A 1 947 ? 12.223 -6.893 -25.071 1.00 65.19 947 VAL A O 1
ATOM 6680 N N . TYR A 1 948 ? 11.677 -4.863 -24.528 1.00 74.44 948 TYR A N 1
ATOM 6681 C CA . TYR A 1 948 ? 13.097 -4.450 -24.254 1.00 74.44 948 TYR A CA 1
ATOM 6682 C C . TYR A 1 948 ? 13.635 -4.158 -22.805 1.00 74.44 948 TYR A C 1
ATOM 6684 O O . TYR A 1 948 ? 12.894 -3.552 -22.086 1.00 74.44 948 TYR A O 1
ATOM 6692 N N . ALA A 1 949 ? 14.903 -4.434 -22.381 1.00 57.34 949 ALA A N 1
ATOM 6693 C CA . ALA A 1 949 ? 15.357 -4.632 -20.968 1.00 57.34 949 ALA A CA 1
ATOM 6694 C C . ALA A 1 949 ? 16.898 -4.767 -20.630 1.00 57.34 949 ALA A C 1
ATOM 6696 O O . ALA A 1 949 ? 17.493 -5.736 -21.046 1.00 57.34 949 ALA A O 1
ATOM 6697 N N . GLY A 1 950 ? 17.551 -3.940 -19.788 1.00 76.19 950 GLY A N 1
ATOM 6698 C CA . GLY A 1 950 ? 19.034 -3.687 -19.609 1.00 76.19 950 GLY A CA 1
ATOM 6699 C C . GLY A 1 950 ? 20.196 -4.636 -19.056 1.00 76.19 950 GLY A C 1
ATOM 6700 O O . GLY A 1 950 ? 20.020 -5.828 -19.085 1.00 76.19 950 GLY A O 1
ATOM 6701 N N . GLY A 1 951 ? 21.399 -4.232 -18.525 1.00 69.56 951 GLY A N 1
ATOM 6702 C CA . GLY A 1 951 ? 22.388 -5.221 -18.002 1.00 69.56 951 GLY A CA 1
ATOM 6703 C C . GLY A 1 951 ? 23.644 -5.171 -17.053 1.00 69.56 951 GLY A C 1
ATOM 6704 O O . GLY A 1 951 ? 24.457 -4.260 -17.060 1.00 69.56 951 GLY A O 1
ATOM 6705 N N . MET A 1 952 ? 23.859 -6.320 -16.338 1.00 88.50 952 MET A N 1
ATOM 6706 C CA . MET A 1 952 ? 24.855 -6.713 -15.275 1.00 88.50 952 MET A CA 1
ATOM 6707 C C . MET A 1 952 ? 25.485 -8.185 -15.211 1.00 88.50 952 MET A C 1
ATOM 6709 O O . MET A 1 952 ? 26.134 -8.481 -14.212 1.00 88.50 952 MET A O 1
ATOM 6713 N N . PHE A 1 953 ? 25.282 -9.159 -16.132 1.00 79.75 953 PHE A N 1
ATOM 6714 C CA . PHE A 1 953 ? 25.738 -10.607 -16.033 1.00 79.75 953 PHE A CA 1
ATOM 6715 C C . PHE A 1 953 ? 27.035 -10.983 -16.814 1.00 79.75 953 PHE A C 1
ATOM 6717 O O . PHE A 1 953 ? 27.900 -10.134 -16.972 1.00 79.75 953 PHE A O 1
ATOM 6724 N N . THR A 1 954 ? 27.202 -12.227 -17.312 1.00 82.62 954 THR A N 1
ATOM 6725 C CA . THR A 1 954 ? 28.388 -12.674 -18.102 1.00 82.62 954 THR A CA 1
ATOM 6726 C C . THR A 1 954 ? 28.118 -13.833 -19.106 1.00 82.62 954 THR A C 1
ATOM 6728 O O . THR A 1 954 ? 29.044 -14.507 -19.547 1.00 82.62 954 THR A O 1
ATOM 6731 N N . SER A 1 955 ? 26.871 -14.081 -19.517 1.00 74.75 955 SER A N 1
ATOM 6732 C CA . SER A 1 955 ? 26.438 -15.131 -20.477 1.00 74.75 955 SER A CA 1
ATOM 6733 C C . SER A 1 955 ? 25.247 -14.636 -21.328 1.00 74.75 955 SER A C 1
ATOM 6735 O O . SER A 1 955 ? 24.754 -13.566 -21.025 1.00 74.75 955 SER A O 1
ATOM 6737 N N . VAL A 1 956 ? 24.873 -15.284 -22.436 1.00 79.75 956 VAL A N 1
ATOM 6738 C CA . VAL A 1 956 ? 23.573 -15.494 -23.157 1.00 79.75 956 VAL A CA 1
ATOM 6739 C C . VAL A 1 956 ? 23.846 -16.551 -24.192 1.00 79.75 956 VAL A C 1
ATOM 6741 O O . VAL A 1 956 ? 24.978 -16.589 -24.629 1.00 79.75 956 VAL A O 1
ATOM 6744 N N . SER A 1 957 ? 22.869 -17.410 -24.511 1.00 80.19 957 SER A N 1
ATOM 6745 C CA . SER A 1 957 ? 22.867 -18.826 -24.987 1.00 80.19 957 SER A CA 1
ATOM 6746 C C . SER A 1 957 ? 24.178 -19.565 -25.244 1.00 80.19 957 SER A C 1
ATOM 6748 O O . SER A 1 957 ? 24.261 -20.752 -24.993 1.00 80.19 957 SER A O 1
ATOM 6750 N N . GLY A 1 958 ? 25.234 -18.872 -25.606 1.00 69.25 958 GLY A N 1
ATOM 6751 C CA . GLY A 1 958 ? 26.573 -19.022 -25.046 1.00 69.25 958 GLY A CA 1
ATOM 6752 C C . GLY A 1 958 ? 27.498 -17.922 -25.577 1.00 69.25 958 GLY A C 1
ATOM 6753 O O . GLY A 1 958 ? 28.486 -17.593 -24.931 1.00 69.25 958 GLY A O 1
ATOM 6754 N N . VAL A 1 959 ? 27.175 -17.368 -26.761 1.00 82.44 959 VAL A N 1
ATOM 6755 C CA . VAL A 1 959 ? 28.072 -16.492 -27.527 1.00 82.44 959 VAL A CA 1
ATOM 6756 C C . VAL A 1 959 ? 28.303 -15.218 -26.753 1.00 82.44 959 VAL A C 1
ATOM 6758 O O . VAL A 1 959 ? 27.357 -14.442 -26.670 1.00 82.44 959 VAL A O 1
ATOM 6761 N N . PRO A 1 960 ? 29.532 -14.958 -26.271 1.00 81.56 960 PRO A N 1
ATOM 6762 C CA . PRO A 1 960 ? 29.834 -13.693 -25.640 1.00 81.56 960 PRO A CA 1
ATOM 6763 C C . PRO A 1 960 ? 29.366 -12.536 -26.544 1.00 81.56 960 PRO A C 1
ATOM 6765 O O . PRO A 1 960 ? 29.370 -12.704 -27.740 1.00 81.56 960 PRO A O 1
ATOM 6768 N N . ARG A 1 961 ? 28.895 -11.388 -26.041 1.00 78.00 961 ARG A N 1
ATOM 6769 C CA . ARG A 1 961 ? 28.191 -10.257 -26.732 1.00 78.00 961 ARG A CA 1
ATOM 6770 C C . ARG A 1 961 ? 28.281 -9.018 -25.909 1.00 78.00 961 ARG A C 1
ATOM 6772 O O . ARG A 1 961 ? 28.109 -9.326 -24.767 1.00 78.00 961 ARG A O 1
ATOM 6779 N N . SER A 1 962 ? 28.501 -7.781 -26.418 1.00 71.94 962 SER A N 1
ATOM 6780 C CA . SER A 1 962 ? 28.990 -6.474 -25.850 1.00 71.94 962 SER A CA 1
ATOM 6781 C C . SER A 1 962 ? 28.095 -5.273 -25.319 1.00 71.94 962 SER A C 1
ATOM 6783 O O . SER A 1 962 ? 28.649 -4.202 -25.311 1.00 71.94 962 SER A O 1
ATOM 6785 N N . TYR A 1 963 ? 26.775 -5.317 -24.993 1.00 85.88 963 TYR A N 1
ATOM 6786 C CA . TYR A 1 963 ? 25.957 -4.769 -23.848 1.00 85.88 963 TYR A CA 1
ATOM 6787 C C . TYR A 1 963 ? 24.401 -4.632 -24.032 1.00 85.88 963 TYR A C 1
ATOM 6789 O O . TYR A 1 963 ? 23.804 -3.923 -23.240 1.00 85.88 963 TYR A O 1
ATOM 6797 N N . LEU A 1 964 ? 23.669 -5.299 -24.947 1.00 75.31 964 LEU A N 1
ATOM 6798 C CA . LEU A 1 964 ? 22.178 -5.285 -24.994 1.00 75.31 964 LEU A CA 1
ATOM 6799 C C . LEU A 1 964 ? 21.504 -6.620 -25.448 1.00 75.31 964 LEU A C 1
ATOM 6801 O O . LEU A 1 964 ? 22.004 -7.268 -26.350 1.00 75.31 964 LEU A O 1
ATOM 6805 N N . ALA A 1 965 ? 20.409 -7.090 -24.830 1.00 68.38 965 ALA A N 1
ATOM 6806 C CA . ALA A 1 965 ? 19.992 -8.506 -24.830 1.00 68.38 965 ALA A CA 1
ATOM 6807 C C . ALA A 1 965 ? 18.451 -8.693 -24.816 1.00 68.38 965 ALA A C 1
ATOM 6809 O O . ALA A 1 965 ? 17.856 -8.448 -23.778 1.00 68.38 965 ALA A O 1
ATOM 6810 N N . ALA A 1 966 ? 17.801 -9.167 -25.895 1.00 76.38 966 ALA A N 1
ATOM 6811 C CA . ALA A 1 966 ? 16.378 -8.945 -26.258 1.00 76.38 966 ALA A CA 1
ATOM 6812 C C . ALA A 1 966 ? 15.594 -9.992 -27.058 1.00 76.38 966 ALA A C 1
ATOM 6814 O O . ALA A 1 966 ? 16.226 -10.911 -27.532 1.00 76.38 966 ALA A O 1
ATOM 6815 N N . VAL A 1 967 ? 14.260 -9.881 -27.249 1.00 71.94 967 VAL A N 1
ATOM 6816 C CA . VAL A 1 967 ? 13.401 -11.047 -27.621 1.00 71.94 967 VAL A CA 1
ATOM 6817 C C . VAL A 1 967 ? 11.988 -10.847 -28.232 1.00 71.94 967 VAL A C 1
ATOM 6819 O O . VAL A 1 967 ? 11.242 -10.118 -27.642 1.00 71.94 967 VAL A O 1
ATOM 6822 N N . ASP A 1 968 ? 11.534 -11.574 -29.273 1.00 80.00 968 ASP A N 1
ATOM 6823 C CA . ASP A 1 968 ? 10.433 -11.217 -30.214 1.00 80.00 968 ASP A CA 1
ATOM 6824 C C . ASP A 1 968 ? 8.890 -11.327 -29.913 1.00 80.00 968 ASP A C 1
ATOM 6826 O O . ASP A 1 968 ? 8.384 -10.744 -28.960 1.00 80.00 968 ASP A O 1
ATOM 6830 N N . THR A 1 969 ? 8.113 -12.036 -30.762 1.00 71.25 969 THR A N 1
ATOM 6831 C CA . THR A 1 969 ? 6.640 -12.260 -30.717 1.00 71.25 969 THR A CA 1
ATOM 6832 C C . THR A 1 969 ? 6.170 -13.664 -31.129 1.00 71.25 969 THR A C 1
ATOM 6834 O O . THR A 1 969 ? 4.984 -13.908 -31.337 1.00 71.25 969 THR A O 1
ATOM 6837 N N . ALA A 1 970 ? 7.114 -14.574 -31.340 1.00 68.06 970 ALA A N 1
ATOM 6838 C CA . ALA A 1 970 ? 6.953 -15.718 -32.219 1.00 68.06 970 ALA A CA 1
ATOM 6839 C C . ALA A 1 970 ? 7.443 -17.045 -31.632 1.00 68.06 970 ALA A C 1
ATOM 6841 O O . ALA A 1 970 ? 6.674 -18.000 -31.600 1.00 68.06 970 ALA A O 1
ATOM 6842 N N . THR A 1 971 ? 8.713 -17.135 -31.210 1.00 59.06 971 THR A N 1
ATOM 6843 C CA . THR A 1 971 ? 9.437 -18.429 -31.224 1.00 59.06 971 THR A CA 1
ATOM 6844 C C . THR A 1 971 ? 10.453 -18.623 -30.053 1.00 59.06 971 THR A C 1
ATOM 6846 O O . THR A 1 971 ? 9.946 -18.720 -28.955 1.00 59.06 971 THR A O 1
ATOM 6849 N N . GLY A 1 972 ? 11.809 -18.569 -30.138 1.00 57.75 972 GLY A N 1
ATOM 6850 C CA . GLY A 1 972 ? 12.726 -18.136 -29.001 1.00 57.75 972 GLY A CA 1
ATOM 6851 C C . GLY A 1 972 ? 14.314 -18.160 -28.994 1.00 57.75 972 GLY A C 1
ATOM 6852 O O . GLY A 1 972 ? 14.781 -19.100 -28.367 1.00 57.75 972 GLY A O 1
ATOM 6853 N N . THR A 1 973 ? 15.304 -17.340 -29.469 1.00 80.56 973 THR A N 1
ATOM 6854 C CA . THR A 1 973 ? 15.555 -16.119 -30.307 1.00 80.56 973 THR A CA 1
ATOM 6855 C C . THR A 1 973 ? 16.131 -14.906 -29.538 1.00 80.56 973 THR A C 1
ATOM 6857 O O . THR A 1 973 ? 15.901 -14.766 -28.341 1.00 80.56 973 THR A O 1
ATOM 6860 N N . LEU A 1 974 ? 16.893 -14.051 -30.238 1.00 77.38 974 LEU A N 1
ATOM 6861 C CA . LEU A 1 974 ? 17.680 -12.894 -29.832 1.00 77.38 974 LEU A CA 1
ATOM 6862 C C . LEU A 1 974 ? 18.319 -12.331 -31.087 1.00 77.38 974 LEU A C 1
ATOM 6864 O O . LEU A 1 974 ? 19.373 -12.772 -31.541 1.00 77.38 974 LEU A O 1
ATOM 6868 N N . ASP A 1 975 ? 17.645 -11.351 -31.646 1.00 82.50 975 ASP A N 1
ATOM 6869 C CA . ASP A 1 975 ? 18.021 -10.729 -32.892 1.00 82.50 975 ASP A CA 1
ATOM 6870 C C . ASP A 1 975 ? 19.408 -10.155 -32.685 1.00 82.50 975 ASP A C 1
ATOM 6872 O O . ASP A 1 975 ? 19.678 -9.215 -31.928 1.00 82.50 975 ASP A O 1
ATOM 6876 N N . SER A 1 976 ? 20.267 -10.767 -33.480 1.00 70.44 976 SER A N 1
ATOM 6877 C CA . SER A 1 976 ? 21.675 -10.535 -33.597 1.00 70.44 976 SER A CA 1
ATOM 6878 C C . SER A 1 976 ? 22.070 -9.099 -33.922 1.00 70.44 976 SER A C 1
ATOM 6880 O O . SER A 1 976 ? 22.728 -8.463 -33.118 1.00 70.44 976 SER A O 1
ATOM 6882 N N . ALA A 1 977 ? 21.806 -8.645 -35.156 1.00 66.50 977 ALA A N 1
ATOM 6883 C CA . ALA A 1 977 ? 22.612 -7.718 -35.958 1.00 66.50 977 ALA A CA 1
ATOM 6884 C C . ALA A 1 977 ? 22.962 -6.356 -35.333 1.00 66.50 977 ALA A C 1
ATOM 6886 O O . ALA A 1 977 ? 23.878 -5.710 -35.844 1.00 66.50 977 ALA A O 1
ATOM 6887 N N . TRP A 1 978 ? 22.321 -5.986 -34.219 1.00 84.12 978 TRP A N 1
ATOM 6888 C CA . TRP A 1 978 ? 22.794 -5.059 -33.179 1.00 84.12 978 TRP A CA 1
ATOM 6889 C C . TRP A 1 978 ? 24.358 -4.883 -33.188 1.00 84.12 978 TRP A C 1
ATOM 6891 O O . TRP A 1 978 ? 25.032 -5.904 -33.272 1.00 84.12 978 TRP A O 1
ATOM 6901 N N . SER A 1 979 ? 24.932 -3.639 -33.153 1.00 75.56 979 SER A N 1
ATOM 6902 C CA . SER A 1 979 ? 26.325 -3.224 -33.605 1.00 75.56 979 SER A CA 1
ATOM 6903 C C . SER A 1 979 ? 27.593 -2.785 -32.696 1.00 75.56 979 SER A C 1
ATOM 6905 O O . SER A 1 979 ? 28.640 -2.547 -33.308 1.00 75.56 979 SER A O 1
ATOM 6907 N N . PRO A 1 980 ? 27.605 -2.692 -31.328 1.00 81.06 980 PRO A N 1
ATOM 6908 C CA . PRO A 1 980 ? 28.674 -2.062 -30.428 1.00 81.06 980 PRO A CA 1
ATOM 6909 C C . PRO A 1 980 ? 29.737 -2.690 -29.375 1.00 81.06 980 PRO A C 1
ATOM 6911 O O . PRO A 1 980 ? 30.159 -3.782 -29.628 1.00 81.06 980 PRO A O 1
ATOM 6914 N N . SER A 1 981 ? 30.257 -2.106 -28.220 1.00 82.75 981 SER A N 1
ATOM 6915 C CA . SER A 1 981 ? 31.394 -2.692 -27.342 1.00 82.75 981 SER A CA 1
ATOM 6916 C C . SER A 1 981 ? 31.783 -2.179 -25.853 1.00 82.75 981 SER A C 1
ATOM 6918 O O . SER A 1 981 ? 32.365 -1.092 -25.809 1.00 82.75 981 SER A O 1
ATOM 6920 N N . ALA A 1 982 ? 31.608 -2.879 -24.659 1.00 81.38 982 ALA A N 1
ATOM 6921 C CA . ALA A 1 982 ? 31.219 -2.371 -23.247 1.00 81.38 982 ALA A CA 1
ATOM 6922 C C . ALA A 1 982 ? 31.682 -2.829 -21.788 1.00 81.38 982 ALA A C 1
ATOM 6924 O O . ALA A 1 982 ? 32.482 -3.743 -21.669 1.00 81.38 982 ALA A O 1
ATOM 6925 N N . SER A 1 983 ? 31.183 -2.212 -20.657 1.00 80.50 983 SER A N 1
ATOM 6926 C CA . SER A 1 983 ? 31.837 -2.234 -19.292 1.00 80.50 983 SER A CA 1
ATOM 6927 C C . SER A 1 983 ? 31.170 -1.975 -17.853 1.00 80.50 983 SER A C 1
ATOM 6929 O O . SER A 1 983 ? 31.962 -1.810 -16.918 1.00 80.50 983 SER A O 1
ATOM 6931 N N . ASN A 1 984 ? 29.846 -1.876 -17.519 1.00 88.12 984 ASN A N 1
ATOM 6932 C CA . ASN A 1 984 ? 29.358 -1.493 -16.123 1.00 88.12 984 ASN A CA 1
ATOM 6933 C C . ASN A 1 984 ? 27.919 -1.897 -15.552 1.00 88.12 984 ASN A C 1
ATOM 6935 O O . ASN A 1 984 ? 27.382 -2.908 -15.996 1.00 88.12 984 ASN A O 1
ATOM 6939 N N . HIS A 1 985 ? 27.321 -1.172 -14.545 1.00 86.56 985 HIS A N 1
ATOM 6940 C CA . HIS A 1 985 ? 26.246 -1.586 -13.546 1.00 86.56 985 HIS A CA 1
ATOM 6941 C C . HIS A 1 985 ? 24.931 -0.695 -13.371 1.00 86.56 985 HIS A C 1
ATOM 6943 O O . HIS A 1 985 ? 24.992 0.490 -13.696 1.00 86.56 985 HIS A O 1
ATOM 6949 N N . VAL A 1 986 ? 23.757 -1.208 -12.863 1.00 65.81 986 VAL A N 1
ATOM 6950 C CA . VAL A 1 986 ? 22.408 -1.002 -13.532 1.00 65.81 986 VAL A CA 1
ATOM 6951 C C . VAL A 1 986 ? 20.996 -0.692 -12.865 1.00 65.81 986 VAL A C 1
ATOM 6953 O O . VAL A 1 986 ? 20.783 -1.157 -11.751 1.00 65.81 986 VAL A O 1
ATOM 6956 N N . TYR A 1 987 ? 20.040 0.014 -13.596 1.00 72.12 987 TYR A N 1
ATOM 6957 C CA . TYR A 1 987 ? 18.591 0.406 -13.297 1.00 72.12 987 TYR A CA 1
ATOM 6958 C C . TYR A 1 987 ? 17.284 0.658 -14.333 1.00 72.12 987 TYR A C 1
ATOM 6960 O O . TYR A 1 987 ? 16.345 -0.047 -13.986 1.00 72.12 987 TYR A O 1
ATOM 6968 N N . THR A 1 988 ? 17.023 1.579 -15.397 1.00 75.56 988 THR A N 1
ATOM 6969 C CA . THR A 1 988 ? 15.808 1.799 -16.451 1.00 75.56 988 THR A CA 1
ATOM 6970 C C . THR A 1 988 ? 15.974 1.643 -17.983 1.00 75.56 988 THR A C 1
ATOM 6972 O O . THR A 1 988 ? 17.021 1.798 -18.534 1.00 75.56 988 THR A O 1
ATOM 6975 N N . LEU A 1 989 ? 14.928 1.445 -18.786 1.00 64.81 989 LEU A N 1
ATOM 6976 C CA . LEU A 1 989 ? 14.780 2.039 -20.092 1.00 64.81 989 LEU A CA 1
ATOM 6977 C C . LEU A 1 989 ? 13.273 2.454 -20.207 1.00 64.81 989 LEU A C 1
ATOM 6979 O O . LEU A 1 989 ? 12.482 2.042 -19.367 1.00 64.81 989 LEU A O 1
ATOM 6983 N N . ALA A 1 990 ? 12.846 3.194 -21.239 1.00 71.00 990 ALA A N 1
ATOM 6984 C CA . ALA A 1 990 ? 11.474 3.369 -21.787 1.00 71.00 990 ALA A CA 1
ATOM 6985 C C . ALA A 1 990 ? 11.247 2.727 -23.113 1.00 71.00 990 ALA A C 1
ATOM 6987 O O . ALA A 1 990 ? 12.217 2.350 -23.659 1.00 71.00 990 ALA A O 1
ATOM 6988 N N . ALA A 1 991 ? 10.089 2.795 -23.745 1.00 61.72 991 ALA A N 1
ATOM 6989 C CA . ALA A 1 991 ? 9.994 2.753 -25.179 1.00 61.72 991 ALA A CA 1
ATOM 6990 C C . ALA A 1 991 ? 8.936 3.772 -25.628 1.00 61.72 991 ALA A C 1
ATOM 6992 O O . ALA A 1 991 ? 8.829 4.772 -24.947 1.00 61.72 991 ALA A O 1
ATOM 6993 N N . SER A 1 992 ? 8.273 3.662 -26.781 1.00 62.44 992 SER A N 1
ATOM 6994 C CA . SER A 1 992 ? 7.096 4.446 -27.238 1.00 62.44 992 SER A CA 1
ATOM 6995 C C . SER A 1 992 ? 6.910 4.737 -28.717 1.00 62.44 992 SER A C 1
ATOM 6997 O O . SER A 1 992 ? 6.757 5.902 -29.049 1.00 62.44 992 SER A O 1
ATOM 6999 N N . GLY A 1 993 ? 6.804 3.691 -29.549 1.00 60.19 993 GLY A N 1
ATOM 7000 C CA . GLY A 1 993 ? 6.374 3.786 -30.943 1.00 60.19 993 GLY A CA 1
ATOM 7001 C C . GLY A 1 993 ? 7.304 3.149 -31.979 1.00 60.19 993 GLY A C 1
ATOM 7002 O O . GLY A 1 993 ? 7.350 1.930 -32.104 1.00 60.19 993 GLY A O 1
ATOM 7003 N N . ALA A 1 994 ? 8.112 3.964 -32.654 1.00 63.78 994 ALA A N 1
ATOM 7004 C CA . ALA A 1 994 ? 9.400 3.566 -33.182 1.00 63.78 994 ALA A CA 1
ATOM 7005 C C . ALA A 1 994 ? 10.557 4.643 -33.115 1.00 63.78 994 ALA A C 1
ATOM 7007 O O . ALA A 1 994 ? 10.909 5.156 -34.167 1.00 63.78 994 ALA A O 1
ATOM 7008 N N . THR A 1 995 ? 11.175 4.995 -31.949 1.00 64.12 995 THR A N 1
ATOM 7009 C CA . THR A 1 995 ? 12.345 5.941 -31.792 1.00 64.12 995 THR A CA 1
ATOM 7010 C C . THR A 1 995 ? 13.411 5.876 -30.556 1.00 64.12 995 THR A C 1
ATOM 7012 O O . THR A 1 995 ? 13.806 6.940 -30.113 1.00 64.12 995 THR A O 1
ATOM 7015 N N . VAL A 1 996 ? 13.946 4.755 -29.971 1.00 59.88 996 VAL A N 1
ATOM 7016 C CA . VAL A 1 996 ? 14.415 4.390 -28.526 1.00 59.88 996 VAL A CA 1
ATOM 7017 C C . VAL A 1 996 ? 15.486 5.200 -27.620 1.00 59.88 996 VAL A C 1
ATOM 7019 O O . VAL A 1 996 ? 16.696 5.008 -27.697 1.00 59.88 996 VAL A O 1
ATOM 7022 N N . TYR A 1 997 ? 15.063 5.925 -26.539 1.00 72.88 997 TYR A N 1
ATOM 7023 C CA . TYR A 1 997 ? 15.753 6.922 -25.599 1.00 72.88 997 TYR A CA 1
ATOM 7024 C C . TYR A 1 997 ? 16.461 6.604 -24.221 1.00 72.88 997 TYR A C 1
ATOM 7026 O O . TYR A 1 997 ? 16.084 7.123 -23.175 1.00 72.88 997 TYR A O 1
ATOM 7034 N N . ALA A 1 998 ? 17.540 5.841 -24.205 1.00 57.41 998 ALA A N 1
ATOM 7035 C CA . ALA A 1 998 ? 18.767 5.868 -23.368 1.00 57.41 998 ALA A CA 1
ATOM 7036 C C . ALA A 1 998 ? 18.927 6.335 -21.874 1.00 57.41 998 ALA A C 1
ATOM 7038 O O . ALA A 1 998 ? 18.288 7.260 -21.414 1.00 57.41 998 ALA A O 1
ATOM 7039 N N . GLY A 1 999 ? 19.969 5.847 -21.171 1.00 76.38 999 GLY A N 1
ATOM 7040 C CA . GLY A 1 999 ? 20.413 6.040 -19.761 1.00 76.38 999 GLY A CA 1
ATOM 7041 C C . GLY A 1 999 ? 20.732 4.853 -18.725 1.00 76.38 999 GLY A C 1
ATOM 7042 O O . GLY A 1 999 ? 19.897 4.015 -18.463 1.00 76.38 999 GLY A O 1
ATOM 7043 N N . GLY A 1 1000 ? 21.963 4.795 -18.152 1.00 68.31 1000 GLY A N 1
ATOM 7044 C CA . GLY A 1 1000 ? 22.749 3.865 -17.281 1.00 68.31 1000 GLY A CA 1
ATOM 7045 C C . GLY A 1 1000 ? 24.342 3.672 -17.420 1.00 68.31 1000 GLY A C 1
ATOM 7046 O O . GLY A 1 1000 ? 24.827 3.352 -18.489 1.00 68.31 1000 GLY A O 1
ATOM 7047 N N . ASN A 1 1001 ? 25.217 3.805 -16.388 1.00 87.69 1001 ASN A N 1
ATOM 7048 C CA . ASN A 1 1001 ? 26.735 3.987 -16.453 1.00 87.69 1001 ASN A CA 1
ATOM 7049 C C . ASN A 1 1001 ? 27.623 3.318 -17.568 1.00 87.69 1001 ASN A C 1
ATOM 7051 O O . ASN A 1 1001 ? 27.615 2.106 -17.572 1.00 87.69 1001 ASN A O 1
ATOM 7055 N N . PHE A 1 1002 ? 28.590 3.964 -18.282 1.00 77.38 1002 PHE A N 1
ATOM 7056 C CA . PHE A 1 1002 ? 29.761 3.298 -18.980 1.00 77.38 1002 PHE A CA 1
ATOM 7057 C C . PHE A 1 1002 ? 31.162 3.964 -18.848 1.00 77.38 1002 PHE A C 1
ATOM 7059 O O . PHE A 1 1002 ? 31.341 4.962 -18.158 1.00 77.38 1002 PHE A O 1
ATOM 7066 N N . THR A 1 1003 ? 32.166 3.408 -19.557 1.00 80.12 1003 THR A N 1
ATOM 7067 C CA . THR A 1 1003 ? 33.460 4.030 -19.898 1.00 80.12 1003 THR A CA 1
ATOM 7068 C C . THR A 1 1003 ? 33.665 4.553 -21.341 1.00 80.12 1003 THR A C 1
ATOM 7070 O O . THR A 1 1003 ? 34.538 5.405 -21.471 1.00 80.12 1003 THR A O 1
ATOM 7073 N N . THR A 1 1004 ? 33.015 4.020 -22.402 1.00 77.00 1004 THR A N 1
ATOM 7074 C CA . THR A 1 1004 ? 33.499 4.125 -23.820 1.00 77.00 1004 THR A CA 1
ATOM 7075 C C . THR A 1 1004 ? 32.515 3.600 -24.938 1.00 77.00 1004 THR A C 1
ATOM 7077 O O . THR A 1 1004 ? 32.796 2.544 -25.481 1.00 77.00 1004 THR A O 1
ATOM 7080 N N . ILE A 1 1005 ? 31.359 4.186 -25.327 1.00 83.81 1005 ILE A N 1
ATOM 7081 C CA . ILE A 1 1005 ? 30.379 3.609 -26.317 1.00 83.81 1005 ILE A CA 1
ATOM 7082 C C . ILE A 1 1005 ? 31.036 2.914 -27.559 1.00 83.81 1005 ILE A C 1
ATOM 7084 O O . ILE A 1 1005 ? 31.632 3.560 -28.401 1.00 83.81 1005 ILE A O 1
ATOM 7088 N N . ASN A 1 1006 ? 30.962 1.595 -27.777 1.00 84.81 1006 ASN A N 1
ATOM 7089 C CA . ASN A 1 1006 ? 31.664 0.919 -28.891 1.00 84.81 1006 ASN A CA 1
ATOM 7090 C C . ASN A 1 1006 ? 33.190 1.096 -28.875 1.00 84.81 1006 ASN A C 1
ATOM 7092 O O . ASN A 1 1006 ? 33.851 0.846 -29.878 1.00 84.81 1006 ASN A O 1
ATOM 7096 N N . GLY A 1 1007 ? 33.747 1.605 -27.786 1.00 76.94 1007 GLY A N 1
ATOM 7097 C CA . GLY A 1 1007 ? 34.988 2.375 -27.753 1.00 76.94 1007 GLY A CA 1
ATOM 7098 C C . GLY A 1 1007 ? 34.797 3.906 -27.689 1.00 76.94 1007 GLY A C 1
ATOM 7099 O O . GLY A 1 1007 ? 35.316 4.526 -26.766 1.00 76.94 1007 GLY A O 1
ATOM 7100 N N . ASP A 1 1008 ? 34.100 4.523 -28.650 1.00 81.06 1008 ASP A N 1
ATOM 7101 C CA . ASP A 1 1008 ? 33.805 5.972 -28.720 1.00 81.06 1008 ASP A CA 1
ATOM 7102 C C . ASP A 1 1008 ? 33.282 6.514 -27.374 1.00 81.06 1008 ASP A C 1
ATOM 7104 O O . ASP A 1 1008 ? 32.220 6.107 -26.960 1.00 81.06 1008 ASP A O 1
ATOM 7108 N N . PRO A 1 1009 ? 33.972 7.425 -26.669 1.00 78.00 1009 PRO A N 1
ATOM 7109 C CA . PRO A 1 1009 ? 33.559 7.938 -25.365 1.00 78.00 1009 PRO A CA 1
ATOM 7110 C C . PRO A 1 1009 ? 33.068 9.390 -25.393 1.00 78.00 1009 PRO A C 1
ATOM 7112 O O . PRO A 1 1009 ? 32.943 10.007 -24.340 1.00 78.00 1009 PRO A O 1
ATOM 7115 N N . SER A 1 1010 ? 32.971 9.986 -26.581 1.00 63.88 1010 SER A N 1
ATOM 7116 C CA . SER A 1 1010 ? 32.772 11.418 -26.809 1.00 63.88 1010 SER A CA 1
ATOM 7117 C C . SER A 1 1010 ? 31.647 12.056 -26.001 1.00 63.88 1010 SER A C 1
ATOM 7119 O O . SER A 1 1010 ? 31.800 13.161 -25.486 1.00 63.88 1010 SER A O 1
ATOM 7121 N N . TYR A 1 1011 ? 30.537 11.376 -25.803 1.00 66.62 1011 TYR A N 1
ATOM 7122 C CA . TYR A 1 1011 ? 29.476 11.920 -24.984 1.00 66.62 1011 TYR A CA 1
ATOM 7123 C C . TYR A 1 1011 ? 29.815 11.584 -23.565 1.00 66.62 1011 TYR A C 1
ATOM 7125 O O . TYR A 1 1011 ? 30.458 10.578 -23.337 1.00 66.62 1011 TYR A O 1
ATOM 7133 N N . GLN A 1 1012 ? 29.352 12.358 -22.596 1.00 67.81 1012 GLN A N 1
ATOM 7134 C CA . GLN A 1 1012 ? 29.045 11.775 -21.297 1.00 67.81 1012 GLN A CA 1
ATOM 7135 C C . GLN A 1 1012 ? 27.922 10.714 -21.412 1.00 67.81 1012 GLN A C 1
ATOM 7137 O O . GLN A 1 1012 ? 27.740 10.020 -22.415 1.00 67.81 1012 GLN A O 1
ATOM 7142 N N . ARG A 1 1013 ? 27.129 10.582 -20.356 1.00 79.81 1013 ARG A N 1
ATOM 7143 C CA . ARG A 1 1013 ? 26.277 9.412 -20.090 1.00 79.81 1013 ARG A CA 1
ATOM 7144 C C . ARG A 1 1013 ? 24.769 9.488 -20.547 1.00 79.81 1013 ARG A C 1
ATOM 7146 O O . ARG A 1 1013 ? 23.933 9.985 -19.803 1.00 79.81 1013 ARG A O 1
ATOM 7153 N N . LEU A 1 1014 ? 24.394 9.019 -21.759 1.00 77.62 1014 LEU A N 1
ATOM 7154 C CA . LEU A 1 1014 ? 23.026 8.983 -22.411 1.00 77.62 1014 LEU A CA 1
ATOM 7155 C C . LEU A 1 1014 ? 22.702 7.607 -22.946 1.00 77.62 1014 LEU A C 1
ATOM 7157 O O . LEU A 1 1014 ? 23.653 6.854 -22.909 1.00 77.62 1014 LEU A O 1
ATOM 7161 N N . VAL A 1 1015 ? 21.545 7.368 -23.627 1.00 66.00 1015 VAL A N 1
ATOM 7162 C CA . VAL A 1 1015 ? 21.629 7.127 -25.107 1.00 66.00 1015 VAL A CA 1
ATOM 7163 C C . VAL A 1 1015 ? 20.470 6.986 -26.123 1.00 66.00 1015 VAL A C 1
ATOM 7165 O O . VAL A 1 1015 ? 19.424 6.408 -25.954 1.00 66.00 1015 VAL A O 1
ATOM 7168 N N . ALA A 1 1016 ? 20.733 7.403 -27.342 1.00 74.12 1016 ALA A N 1
ATOM 7169 C CA . ALA A 1 1016 ? 19.943 7.022 -28.500 1.00 74.12 1016 ALA A CA 1
ATOM 7170 C C . ALA A 1 1016 ? 20.217 5.573 -28.981 1.00 74.12 1016 ALA A C 1
ATOM 7172 O O . ALA A 1 1016 ? 21.331 5.234 -29.367 1.00 74.12 1016 ALA A O 1
ATOM 7173 N N . LEU A 1 1017 ? 19.190 4.736 -29.079 1.00 69.88 1017 LEU A N 1
ATOM 7174 C CA . LEU A 1 1017 ? 19.115 3.527 -29.905 1.00 69.88 1017 LEU A CA 1
ATOM 7175 C C . LEU A 1 1017 ? 17.805 3.500 -30.766 1.00 69.88 1017 LEU A C 1
ATOM 7177 O O . LEU A 1 1017 ? 16.762 3.503 -30.178 1.00 69.88 1017 LEU A O 1
ATOM 7181 N N . ASP A 1 1018 ? 17.739 3.465 -32.101 1.00 75.56 1018 ASP A N 1
ATOM 7182 C CA . ASP A 1 1018 ? 16.461 3.595 -32.901 1.00 75.56 1018 ASP A CA 1
ATOM 7183 C C . ASP A 1 1018 ? 15.580 2.350 -33.135 1.00 75.56 1018 ASP A C 1
ATOM 7185 O O . ASP A 1 1018 ? 16.040 1.270 -33.423 1.00 75.56 1018 ASP A O 1
ATOM 7189 N N . ALA A 1 1019 ? 14.261 2.468 -33.134 1.00 73.38 1019 ALA A N 1
ATOM 7190 C CA . ALA A 1 1019 ? 13.335 1.340 -33.061 1.00 73.38 1019 ALA A CA 1
ATOM 7191 C C . ALA A 1 1019 ? 13.374 0.198 -34.087 1.00 73.38 1019 ALA A C 1
ATOM 7193 O O . ALA A 1 1019 ? 12.724 -0.806 -33.791 1.00 73.38 1019 ALA A O 1
ATOM 7194 N N . PHE A 1 1020 ? 14.054 0.279 -35.234 1.00 67.00 1020 PHE A N 1
ATOM 7195 C CA . PHE A 1 1020 ? 14.048 -0.816 -36.229 1.00 67.00 1020 PHE A CA 1
ATOM 7196 C C . PHE A 1 1020 ? 15.396 -1.108 -36.890 1.00 67.00 1020 PHE A C 1
ATOM 7198 O O . PHE A 1 1020 ? 15.689 -2.265 -37.197 1.00 67.00 1020 PHE A O 1
ATOM 7205 N N . ASN A 1 1021 ? 16.234 -0.096 -37.083 1.00 60.28 1021 ASN A N 1
ATOM 7206 C CA . ASN A 1 1021 ? 17.636 -0.255 -37.441 1.00 60.28 1021 ASN A CA 1
ATOM 7207 C C . ASN A 1 1021 ? 18.535 0.522 -36.479 1.00 60.28 1021 ASN A C 1
ATOM 7209 O O . ASN A 1 1021 ? 19.723 0.711 -36.727 1.00 60.28 1021 ASN A O 1
ATOM 7213 N N . GLY A 1 1022 ? 18.032 0.813 -35.289 1.00 56.22 1022 GLY A N 1
ATOM 7214 C CA . GLY A 1 1022 ? 18.628 1.742 -34.371 1.00 56.22 1022 GLY A CA 1
ATOM 7215 C C . GLY A 1 1022 ? 20.089 1.716 -34.250 1.00 56.22 1022 GLY A C 1
ATOM 7216 O O . GLY A 1 1022 ? 20.636 0.748 -33.793 1.00 56.22 1022 GLY A O 1
ATOM 7217 N N . ALA A 1 1023 ? 20.683 2.802 -34.670 1.00 77.00 1023 ALA A N 1
ATOM 7218 C CA . ALA A 1 1023 ? 22.067 3.111 -34.631 1.00 77.00 1023 ALA A CA 1
ATOM 7219 C C . ALA A 1 1023 ? 22.188 4.251 -33.609 1.00 77.00 1023 ALA A C 1
ATOM 7221 O O . ALA A 1 1023 ? 21.396 4.312 -32.664 1.00 77.00 1023 ALA A O 1
ATOM 7222 N N . PRO A 1 1024 ? 23.119 5.188 -33.773 1.00 66.50 1024 PRO A N 1
ATOM 7223 C CA . PRO A 1 1024 ? 22.779 6.594 -33.694 1.00 66.50 1024 PRO A CA 1
ATOM 7224 C C . PRO A 1 1024 ? 22.343 7.133 -35.065 1.00 66.50 1024 PRO A C 1
ATOM 7226 O O . PRO A 1 1024 ? 22.876 6.670 -36.075 1.00 66.50 1024 PRO A O 1
ATOM 7229 N N . THR A 1 1025 ? 21.560 8.252 -34.999 1.00 78.56 1025 THR A N 1
ATOM 7230 C CA . THR A 1 1025 ? 21.204 10.908 -36.088 1.00 78.56 1025 THR A CA 1
ATOM 7231 C C . THR A 1 1025 ? 22.147 12.178 -35.879 1.00 78.56 1025 THR A C 1
ATOM 7233 O O . THR A 1 1025 ? 21.891 12.988 -35.002 1.00 78.56 1025 THR A O 1
ATOM 7236 N N . PRO A 1 1026 ? 23.138 12.470 -36.735 1.00 59.47 1026 PRO A N 1
ATOM 7237 C CA . PRO A 1 1026 ? 24.431 12.989 -36.282 1.00 59.47 1026 PRO A CA 1
ATOM 7238 C C . PRO A 1 1026 ? 24.375 14.371 -35.602 1.00 59.47 1026 PRO A C 1
ATOM 7240 O O . PRO A 1 1026 ? 23.431 15.131 -35.783 1.00 59.47 1026 PRO A O 1
ATOM 7243 N N . GLY A 1 1027 ? 25.400 14.742 -34.823 1.00 58.00 1027 GLY A N 1
ATOM 7244 C CA . GLY A 1 1027 ? 25.517 16.088 -34.210 1.00 58.00 1027 GLY A CA 1
ATOM 7245 C C . GLY A 1 1027 ? 24.706 16.335 -32.929 1.00 58.00 1027 GLY A C 1
ATOM 7246 O O . GLY A 1 1027 ? 24.924 17.267 -32.163 1.00 58.00 1027 GLY A O 1
ATOM 7247 N N . TRP A 1 1028 ? 23.884 15.391 -32.574 1.00 64.44 1028 TRP A N 1
ATOM 7248 C CA . TRP A 1 1028 ? 24.371 14.367 -31.663 1.00 64.44 1028 TRP A CA 1
ATOM 7249 C C . TRP A 1 1028 ? 25.812 14.459 -31.186 1.00 64.44 1028 TRP A C 1
ATOM 7251 O O . TRP A 1 1028 ? 26.762 14.213 -31.927 1.00 64.44 1028 TRP A O 1
ATOM 7261 N N . GLY A 1 1029 ? 25.945 14.934 -29.951 1.00 53.44 1029 GLY A N 1
ATOM 7262 C CA . GLY A 1 1029 ? 26.794 16.117 -29.815 1.00 53.44 1029 GLY A CA 1
ATOM 7263 C C . GLY A 1 1029 ? 26.657 16.892 -28.516 1.00 53.44 1029 GLY A C 1
ATOM 7264 O O . GLY A 1 1029 ? 27.050 16.492 -27.460 1.00 53.44 1029 GLY A O 1
ATOM 7265 N N . ILE A 1 1030 ? 26.079 18.062 -28.524 1.00 53.59 1030 ILE A N 1
ATOM 7266 C CA . ILE A 1 1030 ? 26.275 19.070 -27.475 1.00 53.59 1030 ILE A CA 1
ATOM 7267 C C . ILE A 1 1030 ? 25.756 18.840 -26.025 1.00 53.59 1030 ILE A C 1
ATOM 7269 O O . ILE A 1 1030 ? 25.699 19.805 -25.275 1.00 53.59 1030 ILE A O 1
ATOM 7273 N N . TYR A 1 1031 ? 25.400 17.637 -25.574 1.00 58.41 1031 TYR A N 1
ATOM 7274 C CA . TYR A 1 1031 ? 24.509 17.480 -24.422 1.00 58.41 1031 TYR A CA 1
ATOM 7275 C C . TYR A 1 1031 ? 24.951 16.451 -23.350 1.00 58.41 1031 TYR A C 1
ATOM 7277 O O . TYR A 1 1031 ? 24.054 15.827 -22.832 1.00 58.41 1031 TYR A O 1
ATOM 7285 N N . GLY A 1 1032 ? 26.220 16.219 -22.947 1.00 62.12 1032 GLY A N 1
ATOM 7286 C CA . GLY A 1 1032 ? 26.565 14.990 -22.171 1.00 62.12 1032 GLY A CA 1
ATOM 7287 C C . GLY A 1 1032 ? 27.090 14.927 -20.717 1.00 62.12 1032 GLY A C 1
ATOM 7288 O O . GLY A 1 1032 ? 27.901 15.735 -20.297 1.00 62.12 1032 GLY A O 1
ATOM 7289 N N . ALA A 1 1033 ? 26.675 13.867 -19.991 1.00 68.62 1033 ALA A N 1
ATOM 7290 C CA . ALA A 1 1033 ? 26.813 13.616 -18.545 1.00 68.62 1033 ALA A CA 1
ATOM 7291 C C . ALA A 1 1033 ? 28.095 13.134 -17.903 1.00 68.62 1033 ALA A C 1
ATOM 7293 O O . ALA A 1 1033 ? 28.712 12.215 -18.403 1.00 68.62 1033 ALA A O 1
ATOM 7294 N N . ASN A 1 1034 ? 28.377 13.551 -16.665 1.00 75.12 1034 ASN A N 1
ATOM 7295 C CA . ASN A 1 1034 ? 29.531 13.008 -15.942 1.00 75.12 1034 ASN A CA 1
ATOM 7296 C C . ASN A 1 1034 ? 29.328 11.703 -15.128 1.00 75.12 1034 ASN A C 1
ATOM 7298 O O . ASN A 1 1034 ? 30.335 11.109 -14.754 1.00 75.12 1034 ASN A O 1
ATOM 7302 N N . ALA A 1 1035 ? 28.111 11.174 -14.914 1.00 79.00 1035 ALA A N 1
ATOM 7303 C CA . ALA A 1 1035 ? 27.883 9.877 -14.223 1.00 79.00 1035 ALA A CA 1
ATOM 7304 C C . ALA A 1 1035 ? 26.554 9.116 -14.598 1.00 79.00 1035 ALA A C 1
ATOM 7306 O O . ALA A 1 1035 ? 25.960 9.421 -15.623 1.00 79.00 1035 ALA A O 1
ATOM 7307 N N . ALA A 1 1036 ? 26.150 8.051 -13.882 1.00 81.31 1036 ALA A N 1
ATOM 7308 C CA . ALA A 1 1036 ? 25.369 6.896 -14.403 1.00 81.31 1036 ALA A CA 1
ATOM 7309 C C . ALA A 1 1036 ? 23.813 6.762 -14.359 1.00 81.31 1036 ALA A C 1
ATOM 7311 O O . ALA A 1 1036 ? 23.222 6.308 -13.387 1.00 81.31 1036 ALA A O 1
ATOM 7312 N N . VAL A 1 1037 ? 23.186 6.918 -15.524 1.00 69.31 1037 VAL A N 1
ATOM 7313 C CA . VAL A 1 1037 ? 21.743 7.033 -15.850 1.00 69.31 1037 VAL A CA 1
ATOM 7314 C C . VAL A 1 1037 ? 20.658 6.007 -15.149 1.00 69.31 1037 VAL A C 1
ATOM 7316 O O . VAL A 1 1037 ? 20.290 5.142 -15.888 1.00 69.31 1037 VAL A O 1
ATOM 7319 N N . ASN A 1 1038 ? 20.127 5.966 -13.866 1.00 71.69 1038 ASN A N 1
ATOM 7320 C CA . ASN A 1 1038 ? 18.843 5.517 -13.061 1.00 71.69 1038 ASN A CA 1
ATOM 7321 C C . ASN A 1 1038 ? 17.524 6.548 -12.818 1.00 71.69 1038 ASN A C 1
ATOM 7323 O O . ASN A 1 1038 ? 17.727 7.287 -11.876 1.00 71.69 1038 ASN A O 1
ATOM 7327 N N . THR A 1 1039 ? 16.293 6.980 -13.443 1.00 70.50 1039 THR A N 1
ATOM 7328 C CA . THR A 1 1039 ? 15.088 6.795 -14.488 1.00 70.50 1039 THR A CA 1
ATOM 7329 C C . THR A 1 1039 ? 14.676 7.723 -15.658 1.00 70.50 1039 THR A C 1
ATOM 7331 O O . THR A 1 1039 ? 15.218 8.789 -15.747 1.00 70.50 1039 THR A O 1
ATOM 7334 N N . LEU A 1 1040 ? 13.639 7.383 -16.477 1.00 63.84 1040 LEU A N 1
ATOM 7335 C CA . LEU A 1 1040 ? 12.795 8.292 -17.310 1.00 63.84 1040 LEU A CA 1
ATOM 7336 C C . LEU A 1 1040 ? 11.235 8.070 -17.105 1.00 63.84 1040 LEU A C 1
ATOM 7338 O O . LEU A 1 1040 ? 11.030 7.652 -15.999 1.00 63.84 1040 LEU A O 1
ATOM 7342 N N . VAL A 1 1041 ? 10.166 8.456 -17.906 1.00 65.62 1041 VAL A N 1
ATOM 7343 C CA . VAL A 1 1041 ? 8.778 7.853 -18.245 1.00 65.62 1041 VAL A CA 1
ATOM 7344 C C . VAL A 1 1041 ? 8.151 8.401 -19.558 1.00 65.62 1041 VAL A C 1
ATOM 7346 O O . VAL A 1 1041 ? 8.860 8.879 -20.427 1.00 65.62 1041 VAL A O 1
ATOM 7349 N N . ILE A 1 1042 ? 6.837 8.287 -19.792 1.00 66.88 1042 ILE A N 1
ATOM 7350 C CA . ILE A 1 1042 ? 6.157 8.684 -21.028 1.00 66.88 1042 ILE A CA 1
ATOM 7351 C C . ILE A 1 1042 ? 4.740 9.217 -20.752 1.00 66.88 1042 ILE A C 1
ATOM 7353 O O . ILE A 1 1042 ? 4.347 9.400 -19.615 1.00 66.88 1042 ILE A O 1
ATOM 7357 N N . SER A 1 1043 ? 4.042 9.601 -21.818 1.00 62.78 1043 SER A N 1
ATOM 7358 C CA . SER A 1 1043 ? 2.698 10.155 -21.932 1.00 62.78 1043 SER A CA 1
ATOM 7359 C C . SER A 1 1043 ? 2.432 10.585 -23.399 1.00 62.78 1043 SER A C 1
ATOM 7361 O O . SER A 1 1043 ? 1.712 11.556 -23.586 1.00 62.78 1043 SER A O 1
ATOM 7363 N N . GLY A 1 1044 ? 3.022 9.974 -24.455 1.00 58.84 1044 GLY A N 1
ATOM 7364 C CA . GLY A 1 1044 ? 2.904 10.466 -25.849 1.00 58.84 1044 GLY A CA 1
ATOM 7365 C C . GLY A 1 1044 ? 4.127 11.091 -26.564 1.00 58.84 1044 GLY A C 1
ATOM 7366 O O . GLY A 1 1044 ? 5.003 10.346 -26.992 1.00 58.84 1044 GLY A O 1
ATOM 7367 N N . SER A 1 1045 ? 4.181 12.437 -26.691 1.00 60.56 1045 SER A N 1
ATOM 7368 C CA . SER A 1 1045 ? 5.351 13.246 -27.119 1.00 60.56 1045 SER A CA 1
ATOM 7369 C C . SER A 1 1045 ? 6.091 14.073 -26.018 1.00 60.56 1045 SER A C 1
ATOM 7371 O O . SER A 1 1045 ? 7.292 13.868 -25.864 1.00 60.56 1045 SER A O 1
ATOM 7373 N N . THR A 1 1046 ? 5.443 14.954 -25.227 1.00 63.38 1046 THR A N 1
ATOM 7374 C CA . THR A 1 1046 ? 6.119 15.962 -24.352 1.00 63.38 1046 THR A CA 1
ATOM 7375 C C . THR A 1 1046 ? 6.977 15.428 -23.148 1.00 63.38 1046 THR A C 1
ATOM 7377 O O . THR A 1 1046 ? 6.527 15.726 -22.064 1.00 63.38 1046 THR A O 1
ATOM 7380 N N . VAL A 1 1047 ? 8.105 14.669 -23.248 1.00 63.72 1047 VAL A N 1
ATOM 7381 C CA . VAL A 1 1047 ? 8.963 13.905 -22.203 1.00 63.72 1047 VAL A CA 1
ATOM 7382 C C . VAL A 1 1047 ? 9.246 14.613 -20.878 1.00 63.72 1047 VAL A C 1
ATOM 7384 O O . VAL A 1 1047 ? 9.138 15.802 -20.923 1.00 63.72 1047 VAL A O 1
ATOM 7387 N N . TYR A 1 1048 ? 9.600 14.014 -19.710 1.00 73.06 1048 TYR A N 1
ATOM 7388 C CA . TYR A 1 1048 ? 9.917 14.810 -18.482 1.00 73.06 1048 TYR A CA 1
ATOM 7389 C C . TYR A 1 1048 ? 11.099 14.332 -17.499 1.00 73.06 1048 TYR A C 1
ATOM 7391 O O . TYR A 1 1048 ? 10.725 13.915 -16.431 1.00 73.06 1048 TYR A O 1
ATOM 7399 N N . ALA A 1 1049 ? 12.461 14.472 -17.610 1.00 54.91 1049 ALA A N 1
ATOM 7400 C CA . ALA A 1 1049 ? 13.621 13.764 -16.916 1.00 54.91 1049 ALA A CA 1
ATOM 7401 C C . ALA A 1 1049 ? 14.431 14.315 -15.645 1.00 54.91 1049 ALA A C 1
ATOM 7403 O O . ALA A 1 1049 ? 14.037 15.300 -15.053 1.00 54.91 1049 ALA A O 1
ATOM 7404 N N . GLY A 1 1050 ? 15.479 13.693 -15.035 1.00 72.75 1050 GLY A N 1
ATOM 7405 C CA . GLY A 1 1050 ? 15.803 13.924 -13.576 1.00 72.75 1050 GLY A CA 1
ATOM 7406 C C . GLY A 1 1050 ? 17.158 13.542 -12.929 1.00 72.75 1050 GLY A C 1
ATOM 7407 O O . GLY A 1 1050 ? 17.857 12.693 -13.454 1.00 72.75 1050 GLY A O 1
ATOM 7408 N N . GLY A 1 1051 ? 17.554 14.160 -11.783 1.00 69.69 1051 GLY A N 1
ATOM 7409 C CA . GLY A 1 1051 ? 18.965 14.512 -11.535 1.00 69.69 1051 GLY A CA 1
ATOM 7410 C C . GLY A 1 1051 ? 19.738 14.449 -10.151 1.00 69.69 1051 GLY A C 1
ATOM 7411 O O . GLY A 1 1051 ? 19.067 14.633 -9.163 1.00 69.69 1051 GLY A O 1
ATOM 7412 N N . VAL A 1 1052 ? 21.111 14.368 -10.046 1.00 85.19 1052 VAL A N 1
ATOM 7413 C CA . VAL A 1 1052 ? 22.093 14.725 -8.940 1.00 85.19 1052 VAL A CA 1
ATOM 7414 C C . VAL A 1 1052 ? 23.565 15.311 -9.133 1.00 85.19 1052 VAL A C 1
ATOM 7416 O O . VAL A 1 1052 ? 24.157 15.666 -8.118 1.00 85.19 1052 VAL A O 1
ATOM 7419 N N . PHE A 1 1053 ? 24.209 15.470 -10.302 1.00 78.12 1053 PHE A N 1
ATOM 7420 C CA . PHE A 1 1053 ? 25.578 15.980 -10.631 1.00 78.12 1053 PHE A CA 1
ATOM 7421 C C . PHE A 1 1053 ? 25.794 17.434 -11.261 1.00 78.12 1053 PHE A C 1
ATOM 7423 O O . PHE A 1 1053 ? 25.805 17.622 -12.468 1.00 78.12 1053 PHE A O 1
ATOM 7430 N N . THR A 1 1054 ? 26.019 18.528 -10.520 1.00 79.00 1054 THR A N 1
ATOM 7431 C CA . THR A 1 1054 ? 25.793 19.954 -10.936 1.00 79.00 1054 THR A CA 1
ATOM 7432 C C . THR A 1 1054 ? 26.037 20.444 -12.400 1.00 79.00 1054 THR A C 1
ATOM 7434 O O . THR A 1 1054 ? 25.138 20.277 -13.214 1.00 79.00 1054 THR A O 1
ATOM 7437 N N . ASN A 1 1055 ? 27.095 21.187 -12.763 1.00 77.00 1055 ASN A N 1
ATOM 7438 C CA . ASN A 1 1055 ? 27.053 22.255 -13.802 1.00 77.00 1055 ASN A CA 1
ATOM 7439 C C . ASN A 1 1055 ? 28.138 22.224 -14.915 1.00 77.00 1055 ASN A C 1
ATOM 7441 O O . ASN A 1 1055 ? 29.312 22.031 -14.603 1.00 77.00 1055 ASN A O 1
ATOM 7445 N N . ILE A 1 1056 ? 27.792 22.536 -16.188 1.00 77.56 1056 ILE A N 1
ATOM 7446 C CA . ILE A 1 1056 ? 28.785 22.708 -17.293 1.00 77.56 1056 ILE A CA 1
ATOM 7447 C C . ILE A 1 1056 ? 28.401 23.595 -18.526 1.00 77.56 1056 ILE A C 1
ATOM 7449 O O . ILE A 1 1056 ? 29.306 24.152 -19.136 1.00 77.56 1056 ILE A O 1
ATOM 7453 N N . GLY A 1 1057 ? 27.122 23.780 -18.899 1.00 70.38 1057 GLY A N 1
ATOM 7454 C CA . GLY A 1 1057 ? 26.680 24.437 -20.165 1.00 70.38 1057 GLY A CA 1
ATOM 7455 C C . GLY A 1 1057 ? 26.263 25.939 -20.140 1.00 70.38 1057 GLY A C 1
ATOM 7456 O O . GLY A 1 1057 ? 27.086 26.808 -19.877 1.00 70.38 1057 GLY A O 1
ATOM 7457 N N . GLY A 1 1058 ? 24.999 26.264 -20.472 1.00 69.38 1058 GLY A N 1
ATOM 7458 C CA . GLY A 1 1058 ? 24.380 27.617 -20.524 1.00 69.38 1058 GLY A CA 1
ATOM 7459 C C . GLY A 1 1058 ? 23.366 28.010 -19.410 1.00 69.38 1058 GLY A C 1
ATOM 7460 O O . GLY A 1 1058 ? 23.490 29.081 -18.826 1.00 69.38 1058 GLY A O 1
ATOM 7461 N N . LEU A 1 1059 ? 22.400 27.155 -19.041 1.00 70.00 1059 LEU A N 1
ATOM 7462 C CA . LEU A 1 1059 ? 21.577 27.215 -17.809 1.00 70.00 1059 LEU A CA 1
ATOM 7463 C C . LEU A 1 1059 ? 21.338 25.786 -17.296 1.00 70.00 1059 LEU A C 1
ATOM 7465 O O . LEU A 1 1059 ? 20.771 24.981 -18.008 1.00 70.00 1059 LEU A O 1
ATOM 7469 N N . THR A 1 1060 ? 21.828 25.417 -16.114 1.00 80.38 1060 THR A N 1
ATOM 7470 C CA . THR A 1 1060 ? 21.942 24.023 -15.671 1.00 80.38 1060 THR A CA 1
ATOM 7471 C C . THR A 1 1060 ? 20.728 23.663 -14.949 1.00 80.38 1060 THR A C 1
ATOM 7473 O O . THR A 1 1060 ? 19.968 24.472 -14.453 1.00 80.38 1060 THR A O 1
ATOM 7476 N N . ARG A 1 1061 ? 20.613 22.379 -14.783 1.00 75.81 1061 ARG A N 1
ATOM 7477 C CA . ARG A 1 1061 ? 19.578 21.864 -13.979 1.00 75.81 1061 ARG A CA 1
ATOM 7478 C C . ARG A 1 1061 ? 20.333 21.288 -12.775 1.00 75.81 1061 ARG A C 1
ATOM 7480 O O . ARG A 1 1061 ? 21.481 20.867 -12.853 1.00 75.81 1061 ARG A O 1
ATOM 7487 N N . GLN A 1 1062 ? 19.843 21.534 -11.584 1.00 72.56 1062 GLN A N 1
ATOM 7488 C CA . GLN A 1 1062 ? 20.556 21.201 -10.364 1.00 72.56 1062 GLN A CA 1
ATOM 7489 C C . GLN A 1 1062 ? 19.638 20.321 -9.576 1.00 72.56 1062 GLN A C 1
ATOM 7491 O O . GLN A 1 1062 ? 18.892 20.795 -8.721 1.00 72.56 1062 GLN A O 1
ATOM 7496 N N . TYR A 1 1063 ? 19.717 19.062 -9.979 1.00 81.12 1063 TYR A N 1
ATOM 7497 C CA . TYR A 1 1063 ? 19.023 17.898 -9.506 1.00 81.12 1063 TYR A CA 1
ATOM 7498 C C . TYR A 1 1063 ? 17.834 17.382 -10.416 1.00 81.12 1063 TYR A C 1
ATOM 7500 O O . TYR A 1 1063 ? 17.166 16.446 -10.002 1.00 81.12 1063 TYR A O 1
ATOM 7508 N N . LEU A 1 1064 ? 17.605 17.853 -11.682 1.00 74.00 1064 LEU A N 1
ATOM 7509 C CA . LEU A 1 1064 ? 16.832 17.227 -12.828 1.00 74.00 1064 LEU A CA 1
ATOM 7510 C C . LEU A 1 1064 ? 17.273 17.496 -14.294 1.00 74.00 1064 LEU A C 1
ATOM 7512 O O . LEU A 1 1064 ? 18.191 18.261 -14.458 1.00 74.00 1064 LEU A O 1
ATOM 7516 N N . ALA A 1 1065 ? 16.604 16.968 -15.351 1.00 69.44 1065 ALA A N 1
ATOM 7517 C CA . ALA A 1 1065 ? 16.211 17.735 -16.577 1.00 69.44 1065 ALA A CA 1
ATOM 7518 C C . ALA A 1 1065 ? 15.786 17.053 -17.896 1.00 69.44 1065 ALA A C 1
ATOM 7520 O O . ALA A 1 1065 ? 15.550 15.868 -17.917 1.00 69.44 1065 ALA A O 1
ATOM 7521 N N . ALA A 1 1066 ? 15.497 17.872 -18.915 1.00 67.56 1066 ALA A N 1
ATOM 7522 C CA . ALA A 1 1066 ? 14.445 17.834 -19.944 1.00 67.56 1066 ALA A CA 1
ATOM 7523 C C . ALA A 1 1066 ? 14.974 17.875 -21.398 1.00 67.56 1066 ALA A C 1
ATOM 7525 O O . ALA A 1 1066 ? 16.182 17.952 -21.538 1.00 67.56 1066 ALA A O 1
ATOM 7526 N N . LEU A 1 1067 ? 14.114 17.923 -22.444 1.00 67.19 1067 LEU A N 1
ATOM 7527 C CA . LEU A 1 1067 ? 14.428 18.144 -23.892 1.00 67.19 1067 LEU A CA 1
ATOM 7528 C C . LEU A 1 1067 ? 13.203 18.229 -24.896 1.00 67.19 1067 LEU A C 1
ATOM 7530 O O . LEU A 1 1067 ? 12.993 17.335 -25.697 1.00 67.19 1067 LEU A O 1
ATOM 7534 N N . ASP A 1 1068 ? 12.379 19.286 -24.958 1.00 58.16 1068 ASP A N 1
ATOM 7535 C CA . ASP A 1 1068 ? 11.219 19.449 -25.870 1.00 58.16 1068 ASP A CA 1
ATOM 7536 C C . ASP A 1 1068 ? 11.145 18.703 -27.186 1.00 58.16 1068 ASP A C 1
ATOM 7538 O O . ASP A 1 1068 ? 12.011 18.890 -27.984 1.00 58.16 1068 ASP A O 1
ATOM 7542 N N . LEU A 1 1069 ? 10.129 17.883 -27.470 1.00 52.56 1069 LEU A N 1
ATOM 7543 C CA . LEU A 1 1069 ? 10.144 17.056 -28.654 1.00 52.56 1069 LEU A CA 1
ATOM 7544 C C . LEU A 1 1069 ? 9.925 17.845 -29.942 1.00 52.56 1069 LEU A C 1
ATOM 7546 O O . LEU A 1 1069 ? 10.378 17.152 -30.810 1.00 52.56 1069 LEU A O 1
ATOM 7550 N N . ALA A 1 1070 ? 9.486 19.149 -30.091 1.00 42.53 1070 ALA A N 1
ATOM 7551 C CA . ALA A 1 1070 ? 8.855 20.057 -31.181 1.00 42.53 1070 ALA A CA 1
ATOM 7552 C C . ALA A 1 1070 ? 9.484 20.747 -32.492 1.00 42.53 1070 ALA A C 1
ATOM 7554 O O . ALA A 1 1070 ? 8.705 21.132 -33.357 1.00 42.53 1070 ALA A O 1
ATOM 7555 N N . ARG A 1 1071 ? 10.799 21.013 -32.631 1.00 44.62 1071 ARG A N 1
ATOM 7556 C CA . ARG A 1 1071 ? 11.663 21.941 -33.425 1.00 44.62 1071 ARG A CA 1
ATOM 7557 C C . ARG A 1 1071 ? 13.118 21.434 -33.833 1.00 44.62 1071 ARG A C 1
ATOM 7559 O O . ARG A 1 1071 ? 13.383 21.538 -35.022 1.00 44.62 1071 ARG A O 1
ATOM 7566 N N . GLY A 1 1072 ? 14.077 20.930 -32.983 1.00 47.25 1072 GLY A N 1
ATOM 7567 C CA . GLY A 1 1072 ? 15.360 20.290 -33.478 1.00 47.25 1072 GLY A CA 1
ATOM 7568 C C . GLY A 1 1072 ? 16.682 19.953 -32.666 1.00 47.25 1072 GLY A C 1
ATOM 7569 O O . GLY A 1 1072 ? 17.678 19.701 -33.332 1.00 47.25 1072 GLY A O 1
ATOM 7570 N N . ASN A 1 1073 ? 16.823 20.022 -31.328 1.00 55.41 1073 ASN A N 1
ATOM 7571 C CA . ASN A 1 1073 ? 17.278 18.938 -30.396 1.00 55.41 1073 ASN A CA 1
ATOM 7572 C C . ASN A 1 1073 ? 17.528 19.389 -28.922 1.00 55.41 1073 ASN A C 1
ATOM 7574 O O . ASN A 1 1073 ? 18.086 18.625 -28.140 1.00 55.41 1073 ASN A O 1
ATOM 7578 N N . THR A 1 1074 ? 17.082 20.585 -28.507 1.00 55.84 1074 THR A N 1
ATOM 7579 C CA . THR A 1 1074 ? 17.848 21.460 -27.591 1.00 55.84 1074 THR A CA 1
ATOM 7580 C C . THR A 1 1074 ? 17.500 21.560 -26.091 1.00 55.84 1074 THR A C 1
ATOM 7582 O O . THR A 1 1074 ? 17.529 20.574 -25.394 1.00 55.84 1074 THR A O 1
ATOM 7585 N N . ILE A 1 1075 ? 17.371 22.758 -25.507 1.00 66.19 1075 ILE A N 1
ATOM 7586 C CA . ILE A 1 1075 ? 17.430 23.018 -24.063 1.00 66.19 1075 ILE A CA 1
ATOM 7587 C C . ILE A 1 1075 ? 16.631 24.342 -23.752 1.00 66.19 1075 ILE A C 1
ATOM 7589 O O . ILE A 1 1075 ? 17.262 25.387 -23.863 1.00 66.19 1075 ILE A O 1
ATOM 7593 N N . THR A 1 1076 ? 15.311 24.424 -23.418 1.00 75.12 1076 THR A N 1
ATOM 7594 C CA . THR A 1 1076 ? 14.674 25.731 -23.004 1.00 75.12 1076 THR A CA 1
ATOM 7595 C C . THR A 1 1076 ? 14.903 26.180 -21.544 1.00 75.12 1076 THR A C 1
ATOM 7597 O O . THR A 1 1076 ? 16.036 26.221 -21.068 1.00 75.12 1076 THR A O 1
ATOM 7600 N N . THR A 1 1077 ? 13.864 26.660 -20.855 1.00 73.69 1077 THR A N 1
ATOM 7601 C CA . THR A 1 1077 ? 13.913 27.898 -20.045 1.00 73.69 1077 THR A CA 1
ATOM 7602 C C . THR A 1 1077 ? 14.308 27.733 -18.581 1.00 73.69 1077 THR A C 1
ATOM 7604 O O . THR A 1 1077 ? 15.456 27.944 -18.205 1.00 73.69 1077 THR A O 1
ATOM 7607 N N . TRP A 1 1078 ? 13.415 27.169 -17.788 1.00 78.31 1078 TRP A N 1
ATOM 7608 C CA . TRP A 1 1078 ? 13.857 26.057 -16.977 1.00 78.31 1078 TRP A CA 1
ATOM 7609 C C . TRP A 1 1078 ? 14.726 26.279 -15.724 1.00 78.31 1078 TRP A C 1
ATOM 7611 O O . TRP A 1 1078 ? 15.689 25.536 -15.573 1.00 78.31 1078 TRP A O 1
ATOM 7621 N N . SER A 1 1079 ? 14.351 27.107 -14.743 1.00 74.00 1079 SER A N 1
ATOM 7622 C CA . SER A 1 1079 ? 15.128 27.152 -13.474 1.00 74.00 1079 SER A CA 1
ATOM 7623 C C . SER A 1 1079 ? 14.372 27.462 -12.170 1.00 74.00 1079 SER A C 1
ATOM 7625 O O . SER A 1 1079 ? 14.570 28.493 -11.540 1.00 74.00 1079 SER A O 1
ATOM 7627 N N . PRO A 1 1080 ? 13.535 26.537 -11.715 1.00 77.56 1080 PRO A N 1
ATOM 7628 C CA . PRO A 1 1080 ? 13.767 25.883 -9.609 1.00 77.56 1080 PRO A CA 1
ATOM 7629 C C . PRO A 1 1080 ? 15.296 25.647 -9.315 1.00 77.56 1080 PRO A C 1
ATOM 7631 O O . PRO A 1 1080 ? 16.123 26.048 -10.120 1.00 77.56 1080 PRO A O 1
ATOM 7634 N N . VAL A 1 1081 ? 15.666 24.841 -8.278 1.00 83.81 1081 VAL A N 1
ATOM 7635 C CA . VAL A 1 1081 ? 17.017 24.244 -7.922 1.00 83.81 1081 VAL A CA 1
ATOM 7636 C C . VAL A 1 1081 ? 16.886 23.137 -6.833 1.00 83.81 1081 VAL A C 1
ATOM 7638 O O . VAL A 1 1081 ? 15.840 23.121 -6.202 1.00 83.81 1081 VAL A O 1
ATOM 7641 N N . ALA A 1 1082 ? 17.872 22.246 -6.584 1.00 75.25 1082 ALA A N 1
ATOM 7642 C CA . ALA A 1 1082 ? 18.170 21.615 -5.270 1.00 75.25 1082 ALA A CA 1
ATOM 7643 C C . ALA A 1 1082 ? 19.509 20.832 -5.153 1.00 75.25 1082 ALA A C 1
ATOM 7645 O O . ALA A 1 1082 ? 20.479 21.356 -5.672 1.00 75.25 1082 ALA A O 1
ATOM 7646 N N . ASN A 1 1083 ? 19.611 19.690 -4.410 1.00 80.62 1083 ASN A N 1
ATOM 7647 C CA . ASN A 1 1083 ? 20.843 19.335 -3.660 1.00 80.62 1083 ASN A CA 1
ATOM 7648 C C . ASN A 1 1083 ? 21.155 17.879 -3.107 1.00 80.62 1083 ASN A C 1
ATOM 7650 O O . ASN A 1 1083 ? 21.786 17.805 -2.055 1.00 80.62 1083 ASN A O 1
ATOM 7654 N N . GLY A 1 1084 ? 20.808 16.713 -3.701 1.00 71.38 1084 GLY A N 1
ATOM 7655 C CA . GLY A 1 1084 ? 21.337 15.377 -3.241 1.00 71.38 1084 GLY A CA 1
ATOM 7656 C C . GLY A 1 1084 ? 20.936 14.093 -4.028 1.00 71.38 1084 GLY A C 1
ATOM 7657 O O . GLY A 1 1084 ? 20.237 14.230 -5.014 1.00 71.38 1084 GLY A O 1
ATOM 7658 N N . ALA A 1 1085 ? 21.307 12.872 -3.572 1.00 81.38 1085 ALA A N 1
ATOM 7659 C CA . ALA A 1 1085 ? 21.062 11.478 -4.086 1.00 81.38 1085 ALA A CA 1
ATOM 7660 C C . ALA A 1 1085 ? 19.766 11.153 -4.843 1.00 81.38 1085 ALA A C 1
ATOM 7662 O O . ALA A 1 1085 ? 18.777 11.822 -4.579 1.00 81.38 1085 ALA A O 1
ATOM 7663 N N . VAL A 1 1086 ? 19.689 10.057 -5.652 1.00 65.19 1086 VAL A N 1
ATOM 7664 C CA . VAL A 1 1086 ? 18.405 9.599 -6.273 1.00 65.19 1086 VAL A CA 1
ATOM 7665 C C . VAL A 1 1086 ? 18.112 8.061 -6.634 1.00 65.19 1086 VAL A C 1
ATOM 7667 O O . VAL A 1 1086 ? 19.000 7.462 -7.221 1.00 65.19 1086 VAL A O 1
ATOM 7670 N N . ASN A 1 1087 ? 16.853 7.493 -6.460 1.00 62.03 1087 ASN A N 1
ATOM 7671 C CA . ASN A 1 1087 ? 16.142 6.388 -7.198 1.00 62.03 1087 ASN A CA 1
ATOM 7672 C C . ASN A 1 1087 ? 14.515 6.074 -7.493 1.00 62.03 1087 ASN A C 1
ATOM 7674 O O . ASN A 1 1087 ? 14.363 4.942 -7.942 1.00 62.03 1087 ASN A O 1
ATOM 7678 N N . ALA A 1 1088 ? 13.306 6.818 -7.450 1.00 63.06 1088 ALA A N 1
ATOM 7679 C CA . ALA A 1 1088 ? 11.877 6.576 -8.162 1.00 63.06 1088 ALA A CA 1
ATOM 7680 C C . ALA A 1 1088 ? 10.817 7.667 -8.835 1.00 63.06 1088 ALA A C 1
ATOM 7682 O O . ALA A 1 1088 ? 10.924 8.807 -8.413 1.00 63.06 1088 ALA A O 1
ATOM 7683 N N . LEU A 1 1089 ? 9.916 7.452 -9.914 1.00 59.12 1089 LEU A N 1
ATOM 7684 C CA . LEU A 1 1089 ? 8.988 8.448 -10.719 1.00 59.12 1089 LEU A CA 1
ATOM 7685 C C . LEU A 1 1089 ? 7.448 8.185 -11.377 1.00 59.12 1089 LEU A C 1
ATOM 7687 O O . LEU A 1 1089 ? 7.065 7.053 -11.295 1.00 59.12 1089 LEU A O 1
ATOM 7691 N N . ALA A 1 1090 ? 6.497 9.051 -11.978 1.00 61.25 1090 ALA A N 1
ATOM 7692 C CA . ALA A 1 1090 ? 5.210 8.767 -12.825 1.00 61.25 1090 ALA A CA 1
ATOM 7693 C C . ALA A 1 1090 ? 4.111 9.905 -13.146 1.00 61.25 1090 ALA A C 1
ATOM 7695 O O . ALA A 1 1090 ? 4.538 11.023 -12.964 1.00 61.25 1090 ALA A O 1
ATOM 7696 N N . VAL A 1 1091 ? 2.843 9.713 -13.740 1.00 58.84 1091 VAL A N 1
ATOM 7697 C CA . VAL A 1 1091 ? 2.172 10.603 -14.829 1.00 58.84 1091 VAL A CA 1
ATOM 7698 C C . VAL A 1 1091 ? 0.615 10.854 -15.243 1.00 58.84 1091 VAL A C 1
ATOM 7700 O O . VAL A 1 1091 ? -0.188 9.928 -15.229 1.00 58.84 1091 VAL A O 1
ATOM 7703 N N . SER A 1 1092 ? 0.231 12.091 -15.756 1.00 53.28 1092 SER A N 1
ATOM 7704 C CA . SER A 1 1092 ? -0.776 12.628 -16.798 1.00 53.28 1092 SER A CA 1
ATOM 7705 C C . SER A 1 1092 ? -1.336 14.140 -16.693 1.00 53.28 1092 SER A C 1
ATOM 7707 O O . SER A 1 1092 ? -1.478 14.645 -15.604 1.00 53.28 1092 SER A O 1
ATOM 7709 N N . GLY A 1 1093 ? -1.676 14.950 -17.757 1.00 51.59 1093 GLY A N 1
ATOM 7710 C CA . GLY A 1 1093 ? -2.400 16.318 -17.824 1.00 51.59 1093 GLY A CA 1
ATOM 7711 C C . GLY A 1 1093 ? -1.955 17.893 -17.725 1.00 51.59 1093 GLY A C 1
ATOM 7712 O O . GLY A 1 1093 ? -2.892 18.672 -17.794 1.00 51.59 1093 GLY A O 1
ATOM 7713 N N . GLY A 1 1094 ? -0.700 18.424 -17.575 1.00 58.31 1094 GLY A N 1
ATOM 7714 C CA . GLY A 1 1094 ? 0.018 19.447 -16.643 1.00 58.31 1094 GLY A CA 1
ATOM 7715 C C . GLY A 1 1094 ? 1.625 19.568 -16.313 1.00 58.31 1094 GLY A C 1
ATOM 7716 O O . GLY A 1 1094 ? 2.206 20.584 -16.663 1.00 58.31 1094 GLY A O 1
ATOM 7717 N N . ALA A 1 1095 ? 2.370 18.643 -15.623 1.00 60.34 1095 ALA A N 1
ATOM 7718 C CA . ALA A 1 1095 ? 3.672 18.672 -14.862 1.00 60.34 1095 ALA A CA 1
ATOM 7719 C C . ALA A 1 1095 ? 4.349 17.268 -14.375 1.00 60.34 1095 ALA A C 1
ATOM 7721 O O . ALA A 1 1095 ? 4.333 16.443 -15.248 1.00 60.34 1095 ALA A O 1
ATOM 7722 N N . VAL A 1 1096 ? 5.024 16.951 -13.189 1.00 60.25 1096 VAL A N 1
ATOM 7723 C CA . VAL A 1 1096 ? 5.624 15.652 -12.515 1.00 60.25 1096 VAL A CA 1
ATOM 7724 C C . VAL A 1 1096 ? 6.154 15.766 -11.032 1.00 60.25 1096 VAL A C 1
ATOM 7726 O O . VAL A 1 1096 ? 6.995 16.628 -10.779 1.00 60.25 1096 VAL A O 1
ATOM 7729 N N . TYR A 1 1097 ? 5.698 14.950 -10.035 1.00 67.19 1097 TYR A N 1
ATOM 7730 C CA . TYR A 1 1097 ? 5.809 15.158 -8.532 1.00 67.19 1097 TYR A CA 1
ATOM 7731 C C . TYR A 1 1097 ? 7.087 14.322 -7.948 1.00 67.19 1097 TYR A C 1
ATOM 7733 O O . TYR A 1 1097 ? 7.280 13.254 -8.479 1.00 67.19 1097 TYR A O 1
ATOM 7741 N N . ALA A 1 1098 ? 8.023 14.650 -6.970 1.00 50.97 1098 ALA A N 1
ATOM 7742 C CA . ALA A 1 1098 ? 9.469 14.080 -6.818 1.00 50.97 1098 ALA A CA 1
ATOM 7743 C C . ALA A 1 1098 ? 10.318 13.906 -5.451 1.00 50.97 1098 ALA A C 1
ATOM 7745 O O . ALA A 1 1098 ? 9.832 14.328 -4.443 1.00 50.97 1098 ALA A O 1
ATOM 7746 N N . GLY A 1 1099 ? 11.545 13.282 -5.318 1.00 62.59 1099 GLY A N 1
ATOM 7747 C CA . GLY A 1 1099 ? 12.446 13.095 -4.079 1.00 62.59 1099 GLY A CA 1
ATOM 7748 C C . GLY A 1 1099 ? 13.169 11.661 -3.702 1.00 62.59 1099 GLY A C 1
ATOM 7749 O O . GLY A 1 1099 ? 13.127 10.884 -4.628 1.00 62.59 1099 GLY A O 1
ATOM 7750 N N . GLY A 1 1100 ? 13.692 11.283 -2.423 1.00 57.91 1100 GLY A N 1
ATOM 7751 C CA . GLY A 1 1100 ? 14.896 10.446 -1.641 1.00 57.91 1100 GLY A CA 1
ATOM 7752 C C . GLY A 1 1100 ? 16.533 10.642 -1.137 1.00 57.91 1100 GLY A C 1
ATOM 7753 O O . GLY A 1 1100 ? 16.913 9.770 -0.378 1.00 57.91 1100 GLY A O 1
ATOM 7754 N N . ALA A 1 1101 ? 17.565 11.549 -1.434 1.00 80.06 1101 ALA A N 1
ATOM 7755 C CA . ALA A 1 1101 ? 18.384 12.557 -0.583 1.00 80.06 1101 ALA A CA 1
ATOM 7756 C C . ALA A 1 1101 ? 18.671 13.939 -1.312 1.00 80.06 1101 ALA A C 1
ATOM 7758 O O . ALA A 1 1101 ? 18.899 13.832 -2.493 1.00 80.06 1101 ALA A O 1
ATOM 7759 N N . PHE A 1 1102 ? 18.512 15.189 -0.765 1.00 73.88 1102 PHE A N 1
ATOM 7760 C CA . PHE A 1 1102 ? 18.584 16.659 -1.282 1.00 73.88 1102 PHE A CA 1
ATOM 7761 C C . PHE A 1 1102 ? 18.458 17.492 0.043 1.00 73.88 1102 PHE A C 1
ATOM 7763 O O . PHE A 1 1102 ? 19.064 17.074 1.026 1.00 73.88 1102 PHE A O 1
ATOM 7770 N N . THR A 1 1103 ? 17.721 18.620 0.131 1.00 78.38 1103 THR A N 1
ATOM 7771 C CA . THR A 1 1103 ? 16.974 19.120 1.334 1.00 78.38 1103 THR A CA 1
ATOM 7772 C C . THR A 1 1103 ? 16.042 20.340 1.104 1.00 78.38 1103 THR A C 1
ATOM 7774 O O . THR A 1 1103 ? 15.186 20.593 1.943 1.00 78.38 1103 THR A O 1
ATOM 7777 N N . ALA A 1 1104 ? 16.136 21.108 0.005 1.00 68.81 1104 ALA A N 1
ATOM 7778 C CA . ALA A 1 1104 ? 15.166 22.158 -0.399 1.00 68.81 1104 ALA A CA 1
ATOM 7779 C C . ALA A 1 1104 ? 14.969 22.386 -1.939 1.00 68.81 1104 ALA A C 1
ATOM 7781 O O . ALA A 1 1104 ? 15.921 22.300 -2.710 1.00 68.81 1104 ALA A O 1
ATOM 7782 N N . ILE A 1 1105 ? 13.750 22.733 -2.390 1.00 76.94 1105 ILE A N 1
ATOM 7783 C CA . ILE A 1 1105 ? 13.288 22.957 -3.788 1.00 76.94 1105 ILE A CA 1
ATOM 7784 C C . ILE A 1 1105 ? 13.294 24.422 -4.182 1.00 76.94 1105 ILE A C 1
ATOM 7786 O O . ILE A 1 1105 ? 12.567 25.204 -3.600 1.00 76.94 1105 ILE A O 1
ATOM 7790 N N . GLY A 1 1106 ? 13.982 24.834 -5.240 1.00 74.31 1106 GLY A N 1
ATOM 7791 C CA . GLY A 1 1106 ? 14.075 26.262 -5.569 1.00 74.31 1106 GLY A CA 1
ATOM 7792 C C . GLY A 1 1106 ? 14.758 27.053 -4.447 1.00 74.31 1106 GLY A C 1
ATOM 7793 O O . GLY A 1 1106 ? 14.559 28.255 -4.343 1.00 74.31 1106 GLY A O 1
ATOM 7794 N N . GLY A 1 1107 ? 15.507 26.361 -3.577 1.00 73.00 1107 GLY A N 1
ATOM 7795 C CA . GLY A 1 1107 ? 15.951 26.862 -2.272 1.00 73.00 1107 GLY A CA 1
ATOM 7796 C C . GLY A 1 1107 ? 14.889 26.808 -1.159 1.00 73.00 1107 GLY A C 1
ATOM 7797 O O . GLY A 1 1107 ? 15.197 27.139 -0.022 1.00 73.00 1107 GLY A O 1
ATOM 7798 N N . VAL A 1 1108 ? 13.661 26.384 -1.456 1.00 80.44 1108 VAL A N 1
ATOM 7799 C CA . VAL A 1 1108 ? 12.501 26.355 -0.557 1.00 80.44 1108 VAL A CA 1
ATOM 7800 C C . VAL A 1 1108 ? 12.357 24.986 0.119 1.00 80.44 1108 VAL A C 1
ATOM 7802 O O . VAL A 1 1108 ? 12.141 23.963 -0.528 1.00 80.44 1108 VAL A O 1
ATOM 7805 N N . THR A 1 1109 ? 12.507 24.973 1.438 1.00 79.19 1109 THR A N 1
ATOM 7806 C CA . THR A 1 1109 ? 12.468 23.785 2.304 1.00 79.19 1109 THR A CA 1
ATOM 7807 C C . THR A 1 1109 ? 11.057 23.293 2.565 1.00 79.19 1109 THR A C 1
ATOM 7809 O O . THR A 1 1109 ? 10.100 24.056 2.509 1.00 79.19 1109 THR A O 1
ATOM 7812 N N . ARG A 1 1110 ? 10.967 22.033 2.968 1.00 64.75 1110 ARG A N 1
ATOM 7813 C CA . ARG A 1 1110 ? 9.894 21.376 3.711 1.00 64.75 1110 ARG A CA 1
ATOM 7814 C C . ARG A 1 1110 ? 10.616 20.253 4.514 1.00 64.75 1110 ARG A C 1
ATOM 7816 O O . ARG A 1 1110 ? 11.383 20.638 5.389 1.00 64.75 1110 ARG A O 1
ATOM 7823 N N . SER A 1 1111 ? 10.593 18.961 4.143 1.00 60.75 1111 SER A N 1
ATOM 7824 C CA . SER A 1 1111 ? 11.582 17.959 4.633 1.00 60.75 1111 SER A CA 1
ATOM 7825 C C . SER A 1 1111 ? 12.249 17.071 3.545 1.00 60.75 1111 SER A C 1
ATOM 7827 O O . SER A 1 1111 ? 13.373 17.390 3.200 1.00 60.75 1111 SER A O 1
ATOM 7829 N N . HIS A 1 1112 ? 11.618 16.075 2.883 1.00 72.88 1112 HIS A N 1
ATOM 7830 C CA . HIS A 1 1112 ? 12.174 15.220 1.788 1.00 72.88 1112 HIS A CA 1
ATOM 7831 C C . HIS A 1 1112 ? 11.726 15.161 0.176 1.00 72.88 1112 HIS A C 1
ATOM 7833 O O . HIS A 1 1112 ? 12.187 14.238 -0.476 1.00 72.88 1112 HIS A O 1
ATOM 7839 N N . LEU A 1 1113 ? 10.810 15.880 -0.559 1.00 60.22 1113 LEU A N 1
ATOM 7840 C CA . LEU A 1 1113 ? 9.957 15.597 -1.837 1.00 60.22 1113 LEU A CA 1
ATOM 7841 C C . LEU A 1 1113 ? 9.469 16.795 -2.712 1.00 60.22 1113 LEU A C 1
ATOM 7843 O O . LEU A 1 1113 ? 9.439 17.853 -2.166 1.00 60.22 1113 LEU A O 1
ATOM 7847 N N . ALA A 1 1114 ? 8.889 16.691 -3.932 1.00 61.72 1114 ALA A N 1
ATOM 7848 C CA . ALA A 1 1114 ? 8.453 17.810 -4.810 1.00 61.72 1114 ALA A CA 1
ATOM 7849 C C . ALA A 1 1114 ? 7.177 17.735 -5.686 1.00 61.72 1114 ALA A C 1
ATOM 7851 O O . ALA A 1 1114 ? 6.625 16.655 -5.862 1.00 61.72 1114 ALA A O 1
ATOM 7852 N N . ALA A 1 1115 ? 6.803 18.871 -6.310 1.00 70.38 1115 ALA A N 1
ATOM 7853 C CA . ALA A 1 1115 ? 5.953 19.093 -7.509 1.00 70.38 1115 ALA A CA 1
ATOM 7854 C C . ALA A 1 1115 ? 5.700 20.617 -7.724 1.00 70.38 1115 ALA A C 1
ATOM 7856 O O . ALA A 1 1115 ? 5.913 21.326 -6.761 1.00 70.38 1115 ALA A O 1
ATOM 7857 N N . VAL A 1 1116 ? 5.257 21.135 -8.903 1.00 68.00 1116 VAL A N 1
ATOM 7858 C CA . VAL A 1 1116 ? 5.287 22.533 -9.466 1.00 68.00 1116 VAL A CA 1
ATOM 7859 C C . VAL A 1 1116 ? 4.641 22.724 -10.885 1.00 68.00 1116 VAL A C 1
ATOM 7861 O O . VAL A 1 1116 ? 4.784 21.821 -11.700 1.00 68.00 1116 VAL A O 1
ATOM 7864 N N . ASP A 1 1117 ? 4.089 23.925 -11.214 1.00 67.44 1117 ASP A N 1
ATOM 7865 C CA . ASP A 1 1117 ? 3.557 24.457 -12.523 1.00 67.44 1117 ASP A CA 1
ATOM 7866 C C . ASP A 1 1117 ? 4.417 24.308 -13.810 1.00 67.44 1117 ASP A C 1
ATOM 7868 O O . ASP A 1 1117 ? 5.631 24.130 -13.718 1.00 67.44 1117 ASP A O 1
ATOM 7872 N N . ALA A 1 1118 ? 3.783 24.468 -15.003 1.00 62.97 1118 ALA A N 1
ATOM 7873 C CA . ALA A 1 1118 ? 4.365 24.388 -16.364 1.00 62.97 1118 ALA A CA 1
ATOM 7874 C C . ALA A 1 1118 ? 5.013 25.591 -17.011 1.00 62.97 1118 ALA A C 1
ATOM 7876 O O . ALA A 1 1118 ? 5.574 25.456 -18.102 1.00 62.97 1118 ALA A O 1
ATOM 7877 N N . ALA A 1 1119 ? 5.112 26.697 -16.313 1.00 67.06 1119 ALA A N 1
ATOM 7878 C CA . ALA A 1 1119 ? 6.089 27.708 -16.660 1.00 67.06 1119 ALA A CA 1
ATOM 7879 C C . ALA A 1 1119 ? 7.438 27.450 -15.974 1.00 67.06 1119 ALA A C 1
ATOM 7881 O O . ALA A 1 1119 ? 8.488 27.628 -16.595 1.00 67.06 1119 ALA A O 1
ATOM 7882 N N . GLY A 1 1120 ? 7.419 27.003 -14.716 1.00 59.19 1120 GLY A N 1
ATOM 7883 C CA . GLY A 1 1120 ? 8.623 26.958 -13.895 1.00 59.19 1120 GLY A CA 1
ATOM 7884 C C . GLY A 1 1120 ? 8.418 27.169 -12.388 1.00 59.19 1120 GLY A C 1
ATOM 7885 O O . GLY A 1 1120 ? 9.400 27.435 -11.696 1.00 59.19 1120 GLY A O 1
ATOM 7886 N N . ALA A 1 1121 ? 7.195 27.134 -11.860 1.00 78.06 1121 ALA A N 1
ATOM 7887 C CA . ALA A 1 1121 ? 6.857 27.848 -10.626 1.00 78.06 1121 ALA A CA 1
ATOM 7888 C C . ALA A 1 1121 ? 6.176 26.977 -9.566 1.00 78.06 1121 ALA A C 1
ATOM 7890 O O . ALA A 1 1121 ? 5.085 26.447 -9.774 1.00 78.06 1121 ALA A O 1
ATOM 7891 N N . LEU A 1 1122 ? 6.829 26.818 -8.415 1.00 64.88 1122 LEU A N 1
ATOM 7892 C CA . LEU A 1 1122 ? 6.333 25.924 -7.380 1.00 64.88 1122 LEU A CA 1
ATOM 7893 C C . LEU A 1 1122 ? 4.924 26.299 -6.950 1.00 64.88 1122 LEU A C 1
ATOM 7895 O O . LEU A 1 1122 ? 4.680 27.470 -6.677 1.00 64.88 1122 LEU A O 1
ATOM 7899 N N . THR A 1 1123 ? 4.009 25.324 -6.903 1.00 77.38 1123 THR A N 1
ATOM 7900 C CA . THR A 1 1123 ? 2.672 25.581 -6.348 1.00 77.38 1123 THR A CA 1
ATOM 7901 C C . THR A 1 1123 ? 2.587 25.055 -4.911 1.00 77.38 1123 THR A C 1
ATOM 7903 O O . THR A 1 1123 ? 3.500 25.314 -4.133 1.00 77.38 1123 THR A O 1
ATOM 7906 N N . SER A 1 1124 ? 1.527 24.379 -4.492 1.00 70.19 1124 SER A N 1
ATOM 7907 C CA . SER A 1 1124 ? 1.045 24.442 -3.111 1.00 70.19 1124 SER A CA 1
ATOM 7908 C C . SER A 1 1124 ? 1.215 23.205 -2.204 1.00 70.19 1124 SER A C 1
ATOM 7910 O O . SER A 1 1124 ? 1.596 23.384 -1.051 1.00 70.19 1124 SER A O 1
ATOM 7912 N N . TRP A 1 1125 ? 0.955 21.982 -2.666 1.00 67.38 1125 TRP A N 1
ATOM 7913 C CA . TRP A 1 1125 ? 0.667 20.786 -1.837 1.00 67.38 1125 TRP A CA 1
ATOM 7914 C C . TRP A 1 1125 ? 1.631 20.515 -0.634 1.00 67.38 1125 TRP A C 1
ATOM 7916 O O . TRP A 1 1125 ? 2.839 20.514 -0.866 1.00 67.38 1125 TRP A O 1
ATOM 7926 N N . ASP A 1 1126 ? 1.076 20.389 0.620 1.00 68.44 1126 ASP A N 1
ATOM 7927 C CA . ASP A 1 1126 ? 1.645 20.602 2.018 1.00 68.44 1126 ASP A CA 1
ATOM 7928 C C . ASP A 1 1126 ? 1.205 19.594 3.193 1.00 68.44 1126 ASP A C 1
ATOM 7930 O O . ASP A 1 1126 ? -0.029 19.563 3.308 1.00 68.44 1126 ASP A O 1
ATOM 7934 N N . PRO A 1 1127 ? 1.978 18.683 3.948 1.00 57.44 1127 PRO A N 1
ATOM 7935 C CA . PRO A 1 1127 ? 2.724 18.957 5.222 1.00 57.44 1127 PRO A CA 1
ATOM 7936 C C . PRO A 1 1127 ? 3.839 17.965 5.858 1.00 57.44 1127 PRO A C 1
ATOM 7938 O O . PRO A 1 1127 ? 4.067 18.115 7.047 1.00 57.44 1127 PRO A O 1
ATOM 7941 N N . ASP A 1 1128 ? 4.538 16.969 5.226 1.00 59.16 1128 ASP A N 1
ATOM 7942 C CA . ASP A 1 1128 ? 5.972 16.434 5.452 1.00 59.16 1128 ASP A CA 1
ATOM 7943 C C . ASP A 1 1128 ? 6.362 14.910 5.334 1.00 59.16 1128 ASP A C 1
ATOM 7945 O O . ASP A 1 1128 ? 5.528 14.055 5.090 1.00 59.16 1128 ASP A O 1
ATOM 7949 N N . ALA A 1 1129 ? 7.665 14.531 5.377 1.00 45.88 1129 ALA A N 1
ATOM 7950 C CA . ALA A 1 1129 ? 8.266 13.225 5.799 1.00 45.88 1129 ALA A CA 1
ATOM 7951 C C . ALA A 1 1129 ? 9.797 13.325 5.973 1.00 45.88 1129 ALA A C 1
ATOM 7953 O O . ALA A 1 1129 ? 10.339 14.380 5.707 1.00 45.88 1129 ALA A O 1
ATOM 7954 N N . ASN A 1 1130 ? 10.500 12.282 6.437 1.00 57.41 1130 ASN A N 1
ATOM 7955 C CA . ASN A 1 1130 ? 11.869 12.394 6.999 1.00 57.41 1130 ASN A CA 1
ATOM 7956 C C . ASN A 1 1130 ? 12.976 11.471 6.422 1.00 57.41 1130 ASN A C 1
ATOM 7958 O O . ASN A 1 1130 ? 14.100 11.493 6.912 1.00 57.41 1130 ASN A O 1
ATOM 7962 N N . ASN A 1 1131 ? 12.648 10.562 5.503 1.00 60.94 1131 ASN A N 1
ATOM 7963 C CA . ASN A 1 1131 ? 13.601 9.653 4.854 1.00 60.94 1131 ASN A CA 1
ATOM 7964 C C . ASN A 1 1131 ? 12.929 9.216 3.520 1.00 60.94 1131 ASN A C 1
ATOM 7966 O O . ASN A 1 1131 ? 12.281 10.038 2.868 1.00 60.94 1131 ASN A O 1
ATOM 7970 N N . THR A 1 1132 ? 13.056 7.975 3.059 1.00 66.38 1132 THR A N 1
ATOM 7971 C CA . THR A 1 1132 ? 13.545 7.745 1.698 1.00 66.38 1132 THR A CA 1
ATOM 7972 C C . THR A 1 1132 ? 12.764 6.811 0.632 1.00 66.38 1132 THR A C 1
ATOM 7974 O O . THR A 1 1132 ? 13.471 5.990 0.087 1.00 66.38 1132 THR A O 1
ATOM 7977 N N . VAL A 1 1133 ? 11.415 6.896 0.268 1.00 47.41 1133 VAL A N 1
ATOM 7978 C CA . VAL A 1 1133 ? 10.442 6.185 -0.756 1.00 47.41 1133 VAL A CA 1
ATOM 7979 C C . VAL A 1 1133 ? 11.025 4.889 -1.433 1.00 47.41 1133 VAL A C 1
ATOM 7981 O O . VAL A 1 1133 ? 11.887 4.278 -0.851 1.00 47.41 1133 VAL A O 1
ATOM 7984 N N . ASN A 1 1134 ? 10.484 4.213 -2.453 1.00 50.88 1134 ASN A N 1
ATOM 7985 C CA . ASN A 1 1134 ? 11.204 3.945 -3.700 1.00 50.88 1134 ASN A CA 1
ATOM 7986 C C . ASN A 1 1134 ? 10.371 3.733 -5.035 1.00 50.88 1134 ASN A C 1
ATOM 7988 O O . ASN A 1 1134 ? 10.996 3.224 -5.945 1.00 50.88 1134 ASN A O 1
ATOM 7992 N N . ALA A 1 1135 ? 9.044 3.998 -5.237 1.00 48.50 1135 ALA A N 1
ATOM 7993 C CA . ALA A 1 1135 ? 8.413 4.256 -6.593 1.00 48.50 1135 ALA A CA 1
ATOM 7994 C C . ALA A 1 1135 ? 6.958 4.754 -6.750 1.00 48.50 1135 ALA A C 1
ATOM 7996 O O . ALA A 1 1135 ? 6.166 4.670 -5.823 1.00 48.50 1135 ALA A O 1
ATOM 7997 N N . LEU A 1 1136 ? 6.704 5.398 -7.916 1.00 46.34 1136 LEU A N 1
ATOM 7998 C CA . LEU A 1 1136 ? 5.708 6.454 -8.221 1.00 46.34 1136 LEU A CA 1
ATOM 7999 C C . LEU A 1 1136 ? 4.807 5.858 -9.354 1.00 46.34 1136 LEU A C 1
ATOM 8001 O O . LEU A 1 1136 ? 5.324 5.183 -10.227 1.00 46.34 1136 LEU A O 1
ATOM 8005 N N . ALA A 1 1137 ? 3.469 6.005 -9.319 1.00 45.19 1137 ALA A N 1
ATOM 8006 C CA . ALA A 1 1137 ? 2.474 5.963 -10.429 1.00 45.19 1137 ALA A CA 1
ATOM 8007 C C . ALA A 1 1137 ? 1.026 6.224 -9.974 1.00 45.19 1137 ALA A C 1
ATOM 8009 O O . ALA A 1 1137 ? 0.866 7.007 -9.059 1.00 45.19 1137 ALA A O 1
ATOM 8010 N N . VAL A 1 1138 ? -0.015 5.706 -10.649 1.00 44.97 1138 VAL A N 1
ATOM 8011 C CA . VAL A 1 1138 ? -0.981 6.547 -11.413 1.00 44.97 1138 VAL A CA 1
ATOM 8012 C C . VAL A 1 1138 ? -2.426 6.034 -11.516 1.00 44.97 1138 VAL A C 1
ATOM 8014 O O . VAL A 1 1138 ? -2.576 4.900 -11.953 1.00 44.97 1138 VAL A O 1
ATOM 8017 N N . VAL A 1 1139 ? -3.449 6.898 -11.341 1.00 38.41 1139 VAL A N 1
ATOM 8018 C CA . VAL A 1 1139 ? -4.714 7.010 -12.140 1.00 38.41 1139 VAL A CA 1
ATOM 8019 C C . VAL A 1 1139 ? -5.480 8.313 -11.841 1.00 38.41 1139 VAL A C 1
ATOM 8021 O O . VAL A 1 1139 ? -5.842 8.558 -10.697 1.00 38.41 1139 VAL A O 1
ATOM 8024 N N . GLY A 1 1140 ? -5.954 9.022 -12.869 1.00 44.38 1140 GLY A N 1
ATOM 8025 C CA . GLY A 1 1140 ? -7.242 9.747 -12.870 1.00 44.38 1140 GLY A CA 1
ATOM 8026 C C . GLY A 1 1140 ? -7.296 11.135 -12.206 1.00 44.38 1140 GLY A C 1
ATOM 8027 O O . GLY A 1 1140 ? -7.436 12.117 -12.917 1.00 44.38 1140 GLY A O 1
ATOM 8028 N N . ASN A 1 1141 ? -7.153 11.245 -10.879 1.00 43.94 1141 ASN A N 1
ATOM 8029 C CA . ASN A 1 1141 ? -6.555 12.414 -10.197 1.00 43.94 1141 ASN A CA 1
ATOM 8030 C C . ASN A 1 1141 ? -5.549 11.941 -9.112 1.00 43.94 1141 ASN A C 1
ATOM 8032 O O . ASN A 1 1141 ? -5.052 12.776 -8.364 1.00 43.94 1141 ASN A O 1
ATOM 8036 N N . ALA A 1 1142 ? -5.182 10.650 -9.065 1.00 40.12 1142 ALA A N 1
ATOM 8037 C CA . ALA A 1 1142 ? -4.454 9.991 -7.984 1.00 40.12 1142 ALA A CA 1
ATOM 8038 C C . ALA A 1 1142 ? -3.170 9.239 -8.327 1.00 40.12 1142 ALA A C 1
ATOM 8040 O O . ALA A 1 1142 ? -2.880 8.863 -9.457 1.00 40.12 1142 ALA A O 1
ATOM 8041 N N . VAL A 1 1143 ? -2.384 9.035 -7.278 1.00 43.38 1143 VAL A N 1
ATOM 8042 C CA . VAL A 1 1143 ? -0.932 8.993 -7.352 1.00 43.38 1143 VAL A CA 1
ATOM 8043 C C . VAL A 1 1143 ? -0.367 8.131 -6.242 1.00 43.38 1143 VAL A C 1
ATOM 8045 O O . VAL A 1 1143 ? -1.055 8.105 -5.245 1.00 43.38 1143 VAL A O 1
ATOM 8048 N N . TYR A 1 1144 ? 0.758 7.405 -6.368 1.00 42.91 1144 TYR A N 1
ATOM 8049 C CA . TYR A 1 1144 ? 0.988 6.223 -5.514 1.00 42.91 1144 TYR A CA 1
ATOM 8050 C C . TYR A 1 1144 ? 2.462 5.797 -5.190 1.00 42.91 1144 TYR A C 1
ATOM 8052 O O . TYR A 1 1144 ? 3.282 5.778 -6.095 1.00 42.91 1144 TYR A O 1
ATOM 8060 N N . ALA A 1 1145 ? 2.815 5.508 -3.902 1.00 41.41 1145 ALA A N 1
ATOM 8061 C CA . ALA A 1 1145 ? 4.183 5.543 -3.310 1.00 41.41 1145 ALA A CA 1
ATOM 8062 C C . ALA A 1 1145 ? 4.518 5.011 -1.906 1.00 41.41 1145 ALA A C 1
ATOM 8064 O O . ALA A 1 1145 ? 3.772 5.230 -0.975 1.00 41.41 1145 ALA A O 1
ATOM 8065 N N . GLY A 1 1146 ? 5.743 4.566 -1.634 1.00 41.72 1146 GLY A N 1
ATOM 8066 C CA . GLY A 1 1146 ? 6.196 4.205 -0.276 1.00 41.72 1146 GLY A CA 1
ATOM 8067 C C . GLY A 1 1146 ? 7.596 3.627 -0.173 1.00 41.72 1146 GLY A C 1
ATOM 8068 O O . GLY A 1 1146 ? 8.242 3.541 -1.203 1.00 41.72 1146 GLY A O 1
ATOM 8069 N N . GLY A 1 1147 ? 8.133 3.309 1.012 1.00 44.41 1147 GLY A N 1
ATOM 8070 C CA . GLY A 1 1147 ? 9.414 3.972 1.237 1.00 44.41 1147 GLY A CA 1
ATOM 8071 C C . GLY A 1 1147 ? 10.474 3.771 2.289 1.00 44.41 1147 GLY A C 1
ATOM 8072 O O . GLY A 1 1147 ? 10.223 3.441 3.428 1.00 44.41 1147 GLY A O 1
ATOM 8073 N N . LEU A 1 1148 ? 11.698 4.182 1.949 1.00 45.03 1148 LEU A N 1
ATOM 8074 C CA . LEU A 1 1148 ? 12.754 4.293 2.936 1.00 45.03 1148 LEU A CA 1
ATOM 8075 C C . LEU A 1 1148 ? 12.501 5.370 4.045 1.00 45.03 1148 LEU A C 1
ATOM 8077 O O . LEU A 1 1148 ? 13.407 5.630 4.819 1.00 45.03 1148 LEU A O 1
ATOM 8081 N N . PHE A 1 1149 ? 11.332 6.046 4.139 1.00 45.16 1149 PHE A N 1
ATOM 8082 C CA . PHE A 1 1149 ? 10.921 6.983 5.238 1.00 45.16 1149 PHE A CA 1
ATOM 8083 C C . PHE A 1 1149 ? 10.862 6.362 6.629 1.00 45.16 1149 PHE A C 1
ATOM 8085 O O . PHE A 1 1149 ? 10.838 5.146 6.769 1.00 45.16 1149 PHE A O 1
ATOM 8092 N N . THR A 1 1150 ? 10.704 7.227 7.646 1.00 40.56 1150 THR A N 1
ATOM 8093 C CA . THR A 1 1150 ? 10.195 6.892 8.985 1.00 40.56 1150 THR A CA 1
ATOM 8094 C C . THR A 1 1150 ? 9.270 7.913 9.732 1.00 40.56 1150 THR A C 1
ATOM 8096 O O . THR A 1 1150 ? 8.934 7.648 10.880 1.00 40.56 1150 THR A O 1
ATOM 8099 N N . ALA A 1 1151 ? 8.784 9.019 9.143 1.00 41.59 1151 ALA A N 1
ATOM 8100 C CA . ALA A 1 1151 ? 7.841 10.012 9.740 1.00 41.59 1151 ALA A CA 1
ATOM 8101 C C . ALA A 1 1151 ? 7.225 10.916 8.644 1.00 41.59 1151 ALA A C 1
ATOM 8103 O O . ALA A 1 1151 ? 7.895 10.996 7.623 1.00 41.59 1151 ALA A O 1
ATOM 8104 N N . VAL A 1 1152 ? 6.053 11.574 8.823 1.00 42.56 1152 VAL A N 1
ATOM 8105 C CA . VAL A 1 1152 ? 5.383 12.554 7.905 1.00 42.56 1152 VAL A CA 1
ATOM 8106 C C . VAL A 1 1152 ? 5.101 13.893 8.596 1.00 42.56 1152 VAL A C 1
ATOM 8108 O O . VAL A 1 1152 ? 3.998 14.108 9.080 1.00 42.56 1152 VAL A O 1
ATOM 8111 N N . GLY A 1 1153 ? 6.047 14.829 8.670 1.00 48.94 1153 GLY A N 1
ATOM 8112 C CA . GLY A 1 1153 ? 5.709 16.158 9.225 1.00 48.94 1153 GLY A CA 1
ATOM 8113 C C . GLY A 1 1153 ? 5.017 16.126 10.591 1.00 48.94 1153 GLY A C 1
ATOM 8114 O O . GLY A 1 1153 ? 4.161 16.954 10.877 1.00 48.94 1153 GLY A O 1
ATOM 8115 N N . GLY A 1 1154 ? 5.334 15.096 11.383 1.00 45.53 1154 GLY A N 1
ATOM 8116 C CA . GLY A 1 1154 ? 4.457 14.574 12.429 1.00 45.53 1154 GLY A CA 1
ATOM 8117 C C . GLY A 1 1154 ? 4.040 13.120 12.169 1.00 45.53 1154 GLY A C 1
ATOM 8118 O O . GLY A 1 1154 ? 4.643 12.200 12.721 1.00 45.53 1154 GLY A O 1
ATOM 8119 N N . GLU A 1 1155 ? 3.025 12.923 11.332 1.00 42.84 1155 GLU A N 1
ATOM 8120 C CA . GLU A 1 1155 ? 2.181 11.726 11.226 1.00 42.84 1155 GLU A CA 1
ATOM 8121 C C . GLU A 1 1155 ? 2.964 10.403 11.022 1.00 42.84 1155 GLU A C 1
ATOM 8123 O O . GLU A 1 1155 ? 3.762 10.313 10.091 1.00 42.84 1155 GLU A O 1
ATOM 8128 N N . PRO A 1 1156 ? 2.780 9.368 11.876 1.00 40.12 1156 PRO A N 1
ATOM 8129 C CA . PRO A 1 1156 ? 3.485 8.079 11.830 1.00 40.12 1156 PRO A CA 1
ATOM 8130 C C . PRO A 1 1156 ? 2.678 6.952 11.156 1.00 40.12 1156 PRO A C 1
ATOM 8132 O O . PRO A 1 1156 ? 1.729 6.392 11.694 1.00 40.12 1156 PRO A O 1
ATOM 8135 N N . VAL A 1 1157 ? 3.114 6.544 9.971 1.00 39.22 1157 VAL A N 1
ATOM 8136 C CA . VAL A 1 1157 ? 2.293 5.807 8.995 1.00 39.22 1157 VAL A CA 1
ATOM 8137 C C . VAL A 1 1157 ? 3.060 4.648 8.276 1.00 39.22 1157 VAL A C 1
ATOM 8139 O O . VAL A 1 1157 ? 3.320 4.753 7.091 1.00 39.22 1157 VAL A O 1
ATOM 8142 N N . PRO A 1 1158 ? 3.598 3.599 8.928 1.00 37.41 1158 PRO A N 1
ATOM 8143 C CA . PRO A 1 1158 ? 4.896 3.025 8.492 1.00 37.41 1158 PRO A CA 1
ATOM 8144 C C . PRO A 1 1158 ? 5.118 2.200 7.171 1.00 37.41 1158 PRO A C 1
ATOM 8146 O O . PRO A 1 1158 ? 5.875 1.231 7.226 1.00 37.41 1158 PRO A O 1
ATOM 8149 N N . GLY A 1 1159 ? 4.638 2.572 5.960 1.00 37.91 1159 GLY A N 1
ATOM 8150 C CA . GLY A 1 1159 ? 5.521 2.469 4.736 1.00 37.91 1159 GLY A CA 1
ATOM 8151 C C . GLY A 1 1159 ? 5.052 2.752 3.281 1.00 37.91 1159 GLY A C 1
ATOM 8152 O O . GLY A 1 1159 ? 5.831 2.412 2.389 1.00 37.91 1159 GLY A O 1
ATOM 8153 N N . LEU A 1 1160 ? 3.868 3.319 2.966 1.00 38.50 1160 LEU A N 1
ATOM 8154 C CA . LEU A 1 1160 ? 3.422 3.752 1.603 1.00 38.50 1160 LEU A CA 1
ATOM 8155 C C . LEU A 1 1160 ? 2.077 4.500 1.689 1.00 38.50 1160 LEU A C 1
ATOM 8157 O O . LEU A 1 1160 ? 1.297 4.220 2.565 1.00 38.50 1160 LEU A O 1
ATOM 8161 N N . ALA A 1 1161 ? 1.770 5.477 0.842 1.00 40.34 1161 ALA A N 1
ATOM 8162 C CA . ALA A 1 1161 ? 1.743 6.826 1.405 1.00 40.34 1161 ALA A CA 1
ATOM 8163 C C . ALA A 1 1161 ? 0.624 7.845 1.098 1.00 40.34 1161 ALA A C 1
ATOM 8165 O O . ALA A 1 1161 ? 0.957 8.981 0.833 1.00 40.34 1161 ALA A O 1
ATOM 8166 N N . LEU A 1 1162 ? -0.668 7.497 1.112 1.00 42.53 1162 LEU A N 1
ATOM 8167 C CA . LEU A 1 1162 ? -1.723 8.176 0.319 1.00 42.53 1162 LEU A CA 1
ATOM 8168 C C . LEU A 1 1162 ? -2.172 9.613 0.635 1.00 42.53 1162 LEU A C 1
ATOM 8170 O O . LEU A 1 1162 ? -2.655 9.889 1.723 1.00 42.53 1162 LEU A O 1
ATOM 8174 N N . LEU A 1 1163 ? -2.352 10.418 -0.419 1.00 47.31 1163 LEU A N 1
ATOM 8175 C CA . LEU A 1 1163 ? -2.831 11.795 -0.380 1.00 47.31 1163 LEU A CA 1
ATOM 8176 C C . LEU A 1 1163 ? -4.167 12.066 -1.220 1.00 47.31 1163 LEU A C 1
ATOM 8178 O O . LEU A 1 1163 ? -4.377 11.352 -2.175 1.00 47.31 1163 LEU A O 1
ATOM 8182 N N . PRO A 1 1164 ? -5.145 12.955 -0.876 1.00 39.38 1164 PRO A N 1
ATOM 8183 C CA . PRO A 1 1164 ? -6.312 13.449 -1.726 1.00 39.38 1164 PRO A CA 1
ATOM 8184 C C . PRO A 1 1164 ? -6.306 14.889 -2.389 1.00 39.38 1164 PRO A C 1
ATOM 8186 O O . PRO A 1 1164 ? -6.311 15.836 -1.618 1.00 39.38 1164 PRO A O 1
ATOM 8189 N N . PRO A 1 1165 ? -6.338 15.081 -3.747 1.00 40.41 1165 PRO A N 1
ATOM 8190 C CA . PRO A 1 1165 ? -5.847 16.196 -4.615 1.00 40.41 1165 PRO A CA 1
ATOM 8191 C C . PRO A 1 1165 ? -6.049 17.661 -4.276 1.00 40.41 1165 PRO A C 1
ATOM 8193 O O . PRO A 1 1165 ? -7.149 18.071 -3.865 1.00 40.41 1165 PRO A O 1
#

Solvent-accessible surface area (backbone atoms only — not comparable to full-atom values): 47743 Å² total; per-residue (Å²): 138,80,90,82,91,87,91,80,90,89,80,90,79,85,83,83,85,87,82,88,86,82,95,79,82,88,78,91,72,99,67,85,87,78,77,64,45,46,80,72,47,58,36,73,50,72,75,40,66,63,38,64,43,78,62,62,39,34,43,30,40,74,52,50,40,35,51,94,72,66,42,70,87,44,48,37,47,24,38,94,91,42,75,59,63,58,49,70,47,62,58,60,32,33,42,37,39,38,57,73,57,67,52,63,67,66,39,54,36,37,42,38,36,42,28,83,47,36,29,79,86,69,43,38,24,94,58,60,49,76,47,33,32,28,23,36,90,91,92,91,94,81,72,36,41,47,32,24,36,39,40,63,55,55,84,90,39,45,39,30,36,31,34,73,90,80,47,71,48,76,44,55,58,61,42,77,50,66,50,90,73,66,46,43,57,76,35,73,50,39,45,45,78,77,41,71,28,86,67,37,52,66,48,74,42,70,37,59,54,65,30,80,80,43,71,45,61,76,24,38,32,48,31,43,78,42,63,35,46,42,29,21,37,38,41,62,52,51,92,88,37,49,36,27,39,23,44,72,90,38,75,75,41,78,42,67,50,61,45,75,50,66,50,91,64,58,44,50,43,75,39,74,47,37,51,43,78,76,38,69,36,101,46,32,54,63,47,67,43,74,34,61,52,67,36,57,98,59,57,49,59,77,27,36,32,49,27,45,67,39,60,27,39,46,27,23,38,38,41,64,54,52,92,88,36,50,35,30,37,29,32,70,92,75,49,75,45,82,41,61,62,56,44,78,51,69,52,91,65,68,42,44,50,72,39,74,46,43,44,44,74,75,40,69,26,86,68,36,31,61,32,67,38,68,31,58,54,58,41,76,73,98,56,66,58,46,61,73,24,39,34,25,29,26,43,40,37,59,70,45,71,47,56,37,73,35,18,36,39,37,38,41,66,93,56,85,47,78,43,27,35,41,38,35,19,59,42,83,93,56,46,98,90,47,23,89,78,38,55,72,34,45,79,44,78,72,53,54,71,70,36,76,50,69,87,44,57,59,74,43,61,36,29,36,27,42,31,27,33,51,90,74,35,56,10,67,25,74,79,45,69,45,38,14,50,56,51,38,42,65,31,14,1,4,13,12,17,25,39,91,82,46,16,18,23,32,28,5,21,1,53,31,44,80,50,69,28,3,23,28,13,11,4,28,48,93,75,52,53,74,46,39,52,30,30,16,58,5,15,4,6,4,7,13,3,12,68,79,43,22,31,23,30,14,6,37,12,65,23,19,49,71,44,67,22,7,22,14,9,8,18,48,75,80,24,46,61,27,70,90,17,63,8,21,17,13,9,15,20,6,1,8,5,2,39,54,55,26,4,38,20,11,1,30,23,57,36,21,22,80,24,51,39,14,9,36,15,26,20,27,56,76,18,61,26,41,55,20,40,25,17,52,11,13,1,11,4,7,6,6,23,48,76,60,48,17,28,19,11,24,1,17,9,12,42,61,70,55,15,26,4,44,37,10,36,10,36,48,79,7,38,22,63,26,34,23,19,22,28,61,52,30,84,87,57,60,26,7,13,12,6,5,14,44,61,71,70,25,17,27,23,8,3,6,29,4,15,33,11,39,56,32,11,8,25,29,16,26,8,40,67,62,8,12,41,12,42,33,29,17,23,5,11,8,15,6,13,8,5,22,19,44,35,54,56,17,3,4,1,4,7,3,9,1,7,24,34,58,73,21,5,37,16,20,12,49,16,11,35,67,64,12,52,13,37,46,46,40,49,52,22,17,7,5,45,73,94,46,75,23,34,7,16,5,11,17,42,38,98,46,34,20,34,32,16,8,18,18,41,5,26,57,65,42,82,30,18,7,27,41,35,27,35,2,81,53,15,45,84,43,89,24,59,23,35,20,70,28,17,12,8,7,14,10,37,37,86,67,32,34,28,35,17,1,41,7,57,21,35,64,82,42,45,19,3,9,19,46,28,20,34,60,83,60,29,48,67,51,65,23,22,37,12,2,24,16,47,37,26,10,18,15,41,23,50,0,22,11,4,0,2,1,73,14,75,12,8,13,30,20,14,11,8,7,14,6,26,14,44,20,54,9,25,22,17,24,8,8,34,18,16,12,6,61,34,59,43,21,2,8,4,13,25,55,2,20,16,12,8,2,5,44,19,70,32,6,35,64,36,41,6,1,20,18,34,14,15,33,44,58,33,13,9,16,6,9,36,5,32,13,31,45,71,40,58,71,32,1,6,18,31,15,25,25,6,20,9,10,2,4,21,35,76,20,6,44,56,47,42,64,3,20,6,6,19,37,38,10,57,48,18,8,7,46,33,83,70,47,15,95,10,31,16,71,41,17,9,23,6,32,34,23,15,42,37,18,27,12,18,9,7,19,12,34,49,71,62,83,48,2,11,16,12,6,32,31,31,6,23,57,74,71,38,45,68,51,73,46,63,26,16,36,62,25,34,46,51,4,16,31,13,20,63,2,32,39,16,24,5,31,34,33,43,22,16,55,75,27,35,38,38,10,6,16,13,7,14,28,69,29,46,67,39,57,29,57,52,13,13,72,35,25,10,22,4,0,1,9,12,44,38,15,37,18,11,7,5,17,10,43,24,19,62,74,53,70,7,30,1,25,13,42,24,22,63

Secondary structure (DSSP, 8-state):
----------------------S-----------PPP-EEEEESPTT--SB-TT--EEEEESS-B-GGG--TTTEEEEETTEEPPEEEEEETTEEEEEESSPPPTT-EEEEEE-TT-BBTT--B-SS-EEEEEEB-------EE-EEEEEESPPTT--EEEEETTS-EEEE-SSEEEE-SS-EETT-EEEEEEEEPPTTEEEEEES-EEE--SS-EEEEEEEEEE-EE-EEEEEESPPTT--EEEEETTEEEEEE-SSEEEE-SS-EETT-EEEEEEEE--TTEEEEEES-EEE--SS-EEEEEEEEEE-EEEEEEEEESPPTT--EEEEETTTEEEEE-SSEEEE-SS-EETT-EEEEEEEEPPTTEEEEEES-EEE---SSSEEEEEEEEEEEPP--EEEEETTEEEEE----S-SEEEEEEESSSS--TTTGGGSTT-EEEEEE-SSEEEESPPTT--EEEEEEEEETTEEEEPPPEEE-TT-----SBB------SS------BS-S-BSB---S---B-TTT--B-----EEEE-------SSS-B---SS---BTTB---B---B-TTS----S----BSS-------SSS---B----SS-SS--S-S-B---TT-S---------S-B-B----TTEEE--BB-S-SSSS---SS-B--SSS---B------BGGGS----------SSB--B--SB--SSSS---S--EE-SS-----S-----SS------B-SS------S----SSS---SS--S-SSS----S--------STTS-----EEEEETTEEEEESS-SEETTEE--SEEEEESTT-PBPS----BSS-EEEEEEETTEEEEEES-S-BTTB---SEEEEETTT--B-S-----BS-------SS-------S-S-SSSS-E-SS----SSS-----S---B-SS--------TT--------S-BSSS--SS--B--SSSS----------------B---EEEEE---B-S-GGG---SSS--B--TTT----EEEES---SS----B--BSSBEE-BB-B---SSS--SSB----SSSSS-----------------B-SS---EESS--EETTEESSSEE---SSS----------SB----EEETTEEE-B-B---BTTB--TTB-----

Radius of gyration: 75.72 Å; Cα contacts (8 Å, |Δi|>4): 5393; chains: 1; bounding box: 170×78×214 Å

Mean predicted aligned error: 21.02 Å